Protein AF-A0A1W0A5G0-F1 (afdb_monomer_lite)

Foldseek 3Di:
DDDDDDPPPPPPPDDDQKDWDDDPPDDDPDDPDDDDDDTDIDRRDWDWDADPVRDTDTDDDDDDDDDDDDDDDDDDDDDDDDDDDDDDDDDDDDDDDDDDDDDDDDDDDDDDDDDDDDDDDDDDDDDDDDDDDDDDDDDDDDDPDDDDDDDDDDDCPDQQADPQCNVLVFDSLLSVLVVVVPDHQFPQLSQQSCCVAVVVAAEEGAAAPQSPVLCSQLRSVVRVCLVDPDPDQAQQAEAEDADQLLLVVSLVVNCSSVVPCVSFPEAEFDPLPDLVVRLVSCVVRGNYYRYYLVRVLVCVVVVSDPRCVCLLQRHQEYEYAQLVQCVDPPHRPSLLVVLCVNCVPPDDDDDDDDDDDDDDDDDDDDDDDDDDDDDDDPVVVVVVVVVVVPDDDDDDDDGHDHHYYHYHNAPPQPPPPDPDDDDDDDDPDDGSVNVVCVSNVGDDDGHYHHPQDDPPPDDPPRDDDDDDDDADAGDAFPQEAEAEEEDALLCLLLVVVLCCQQAQFLEEEEDADLVVLVQSQQLVVLLVAQEAEWEDPDNPVNLVVSLVSSLPDGRYYYYYYLVRPPSDDHPARAEYEHSAQDQDLSSVRRRSSSHCHPNDHHYYYYHDYQVRVVSQCRNCVSNVNNVGGHYDDDDCVLSVLSSLLSVLSSLLSVLVVVVVVLVVVLVVVVVVCVVVVHDDDVVVSVVSVPPPPSVVVSVVSSVVSVVSSVDRSDPPPPNDHPVVVVVVVVVVCPDPPPPDDDPVVVVVVVVVVVVVVPPPDDDDDDDDPDPVVVVVVPPPPPDDDDDDDDDPPPVVVVVVVVVVVVVVVVVVVVVPPDDPDPPVVVVLVVQVVVLVVQPDQCLVQWDKDWDFDALDPPDDDDDTFIKIKIKHQPLADAQFEEEEQEADLEDLSLVVSFQAVCVSCCNVRNYIYMRTHFTPYVDDPPDLPSLVSLALVNRLVVVQVVLVVCCVVRVHQEYEYEYFAVSLLSSLLNCLPPVNSYVAYERELYLLQLFPPSPADQALLQLLLQVLCPCVVPAAHQQLVLLLLLVVLLLVLQADPNSQVVLCVLLQADPPADGHNVCSVLVQVLLVVLSSLLLLVQAQAWDCSSVSNLAIQGHRLSRVLRVLRNDHPSVPNSSSSNSSSSSSCSPVCRNVPDNGDYRDDPPSPSVLLNCQEAVVRRHFDCCPSGSGDGDHGDLVVSQVVSCVPSVDGHPRCRSCVSCVRLVSLLVGFQYEYEYESSASSRSSTQQADSTPGSGHHYDYPDHGPRVSGRCPPPPPD

InterPro domains:
  IPR000629 ATP-dependent RNA helicase DEAD-box, conserved site [PS00039] (319-327)
  IPR001650 Helicase, C-terminal domain-like [PF00271] (495-598)
  IPR001650 Helicase, C-terminal domain-like [PS51194] (492-640)
  IPR001650 Helicase, C-terminal domain-like [SM00490] (518-599)
  IPR008758 Peptidase S28 [PF05577] (853-1252)
  IPR011545 DEAD/DEAH-box helicase domain [PF00270] (186-415)
  IPR014001 Helicase superfamily 1/2, ATP-binding domain [PS51192] (194-429)
  IPR014001 Helicase superfamily 1/2, ATP-binding domain [SM00487] (181-439)
  IPR027417 P-loop containing nucleoside triphosphate hydrolase [G3DSA:3.40.50.300] (97-433)
  IPR027417 P-loop containing nucleoside triphosphate hydrolase [G3DSA:3.40.50.300] (482-710)
  IPR027417 P-loop containing nucleoside triphosphate hydrolase [SSF52540] (195-608)
  IPR029058 Alpha/Beta hydrolase fold [G3DSA:3.40.50.1820] (851-1253)
  IPR029058 Alpha/Beta hydrolase fold [SSF53474] (931-1180)
  IPR042269 Serine carboxypeptidase S28, SKS domain [G3DSA:1.20.120.980] (1000-1176)

Radius of gyration: 44.6 Å; chains: 1; bounding box: 113×115×124 Å

Secondary structure (DSSP, 8-state):
-----SSSSSSSSS-SSEEEPP-TT-------SS------EEE---EEEEPTTS-EEEE---------------------------------------------------------------------------------------------------SPPPHHHHTT---HHHHHHHHHHT-PPPHHHHHHHIIIIIS---EEEE--TTS-HHHHHHHHHHHHHHHS--SS----EEEE-SSHHHHHHHHHHHHHH---TTTS-EEEE-TTS-HHHHHHHHTT--SEEEE-HHHHHHHHHS---GGGTTHHHH--EEEEESHHHHTSTTS-HHHHHHHHHHHTTPPPPP---------------------------HHHHHHHHHHTTS------------EEEEEESS--STT-TT-SS-PPS------HHHHHHHHHT--SS-EEEE-SS-S----TT-----PPS--------TTEEEEEEE--HHHHHHHHHHHHHHS-S-EEEE-S-HHHHHHHHHHHHHTT--EEEE-TTS-HHHHHHHHHHHHH-TT-EEEE-HHHHTT---S---EEEESS--SSHHHHHHHHTTSS-TT--EEEEEEE-HHHHHHHHHHHHHTT-TT-SEEP---GGGHHHHHHHHHHHHHHHHHHHHHHHHHHHHHHHHHHHHHTT----HHHHHHHH--HHHHHHHHHHHHHHHHHTTS-SS-TT----HHHHHHHHHHT--SS--S---HHHHHHHHHHHHHTTS--S-----S-SSSHHHHTTSSSSS----S--S-THHHHHHHHHHHHHHHHHHHHHHTTS--S-HHHHHHHHHHHHHHTTS-S-GGGGSEEEEEEEES-SSS----EEEEEEEEE-TT--TTPPEEEEE--SS-HHHHHHH-HHHHHHHHHHTPEEEEEPPTTTTS---SGGGGGG--HHHHHHHHHHHHHHHHHHHT---EEEEEEHHHHHHHHHHHHH-TTT-SEEEEET--TT-STTS---SSHHHHHHHHHTSGGGT--TTHHHHHHHHHHHHHHHHTSHHHHHHHHHHTTB-TT----SSSHHHHHHHHHHHHHHHHHT--SS-BSGGGTTSS-BPSSHHHHHHHTTSS--TT-HHHHHHHHHHHHHHHHTTTS--SSB-S-----HHHHHHHHHT------B-SSSSSS--B---HHHHHHHHHHHTSPPP-TTHHHHHS-HHHHHHH--SEEEEEESS-TTGGGS--S-SBTTEEEEEETT--TTGGGS---S----

pLDDT: mean 70.52, std 25.35, range [18.47, 98.31]

Organism: NCBI:txid74557

Sequence (1261 aa):
MAKKGKQQEREAKAKGSWQKVDLAEYELEGFDDGGAAFELEELTEYTIEQDEFGGKVLKAVDGAPTVTKKKKQRKRKASIEEEDVVEEIAEPIVHENVVSEVKEEGKKSKKKRSRKKKNAQTEAITNENDNAEVDEAVDDDNAEENNQEDEQVEEEISSEPFPEWAKYKLHPKINLALRRVGSAPTEIQAKTLHPAVIEHRDVVGAAPTGSGKTLAFGLPVLHHLLSHPEQEKKCRALILTPTRELAMQITDHLTKIVPNRREIGIVTLVGGMAVQKQIRQLSYSPEIVVATPGRLWEVMEAGETTHFAELNADLQFLIVDEADRMLQPGSFPQLQKIFEYINKNTPKPVKGKVILEESDDEEEDLPMEAAETSVVMLDDILQQHEEAKNAPEESKKPRYVRQTFLFSATMTLKNAGRYQTKRMKNPTALTVLESIMRRVGLRGKPAVVDLSVPADIVDDDDKPKKQKAGASEVTLPAGLELAQVETLDEHRNNCLYYFLTQYPGRTIVFLNAIAGVRRVAGILSLLKLPVFALHAEMQQKQRLKKLEGFRANPKGILIATDVAARGLDIPSVQYVVHYHIPRSAETFVHRSGRTARAASEGLSISLVAPIDAKYHAQICNVLRRPSGFSSFPIDHKFLPLVKERVKLAEQIFAEENQESKQKSEASWFSQMAQAADLPLDDDLMEQMNKNSSSQAIAKVLKAELNALLKEPLRPIGSKRKFWNMHEELNQLSNDGEYRARDATADLMKKIISIIWFNEEATLDSSITIPLIFILHLMEDELTPILTPTTEARQVRRSFAALLIVLLLLLVLVFAFTLPNDPAAALLAETQQHFADAFHGDLRHRCVLQSIDQLLNHFGNVNGTIEQQYYVCSEFYQVGGPLFLYLGHGHDVGIDLNTTGILWENAQEFKALLVFAQHRFVNQVVPGNEQLEYLSSEQALADYAMLLQQLKEEWKSDIAIAFGAAYGGMLATWLRIKYPHLVIGAIASSAPVLGFYGQSPDVEANARTITYDASPVAGAHPNCIPNIRATWSKIIQAAKSNAGRQRLIQAFHLCPNSFLDEQNAMDLMQWIQHAYSSMAMGNYPFSSSCMLHGDGQLPAYPVRAACDYLAADHTSSETKLLNAVRESVAIYYNASKREKCFTLGTQKNALWDYLTCTELYLPKQQNGVDDMFYNAHFNMTADSERCKKKWKVELRPLWASTVYGGRDELKASSNIVFTNGDYDPWAGNGVLSDISDSVVGIFINNAAHQYDFLFNVGKSSG

Structure (mmCIF, N/CA/C/O backbone):
data_AF-A0A1W0A5G0-F1
#
_entry.id   AF-A0A1W0A5G0-F1
#
loop_
_atom_site.group_PDB
_atom_site.id
_atom_site.type_symbol
_atom_site.label_atom_id
_atom_site.label_alt_id
_atom_site.label_comp_id
_atom_site.label_asym_id
_atom_site.label_entity_id
_atom_site.label_seq_id
_atom_site.pdbx_PDB_ins_code
_atom_site.Cartn_x
_atom_site.Cartn_y
_atom_site.Cartn_z
_atom_site.occupancy
_atom_site.B_iso_or_equiv
_atom_site.auth_seq_id
_atom_site.auth_comp_id
_atom_site.auth_asym_id
_atom_site.auth_atom_id
_atom_site.pdbx_PDB_model_num
ATOM 1 N N . MET A 1 1 ? 45.641 -6.688 65.707 1.00 48.78 1 MET A N 1
ATOM 2 C CA . MET A 1 1 ? 45.830 -8.134 65.435 1.00 48.78 1 MET A CA 1
ATOM 3 C C . MET A 1 1 ? 44.768 -8.940 66.173 1.00 48.78 1 MET A C 1
ATOM 5 O O . MET A 1 1 ? 44.805 -8.946 67.394 1.00 48.78 1 MET A O 1
ATOM 9 N N . ALA A 1 2 ? 43.860 -9.629 65.473 1.00 30.56 2 ALA A N 1
ATOM 10 C CA . ALA A 1 2 ? 43.035 -10.701 66.049 1.00 30.56 2 ALA A CA 1
ATOM 11 C C . ALA A 1 2 ? 42.423 -11.575 64.933 1.00 30.56 2 ALA A C 1
ATOM 13 O O . ALA A 1 2 ? 41.443 -11.172 64.325 1.00 30.56 2 ALA A O 1
ATOM 14 N N . LYS A 1 3 ? 43.026 -12.749 64.672 1.00 27.12 3 LYS A N 1
ATOM 15 C CA . LYS A 1 3 ? 42.431 -13.961 64.050 1.00 27.12 3 LYS A CA 1
ATOM 16 C C . LYS A 1 3 ? 41.427 -13.718 62.893 1.00 27.12 3 LYS A C 1
ATOM 18 O O . LYS A 1 3 ? 40.253 -13.468 63.127 1.00 27.12 3 LYS A O 1
ATOM 23 N N . LYS A 1 4 ? 41.799 -13.881 61.612 1.00 36.44 4 LYS A N 1
ATOM 24 C CA . LYS A 1 4 ? 42.094 -15.197 60.983 1.00 36.44 4 LYS A CA 1
ATOM 25 C C . LYS A 1 4 ? 41.332 -16.341 61.676 1.00 36.44 4 LYS A C 1
ATOM 27 O O . LYS A 1 4 ? 41.833 -16.876 62.661 1.00 36.44 4 LYS A O 1
ATOM 32 N N . GLY A 1 5 ? 40.141 -16.695 61.178 1.00 32.78 5 GLY A N 1
ATOM 33 C CA . GLY A 1 5 ? 39.377 -17.829 61.727 1.00 32.78 5 GLY A CA 1
ATOM 34 C C . GLY A 1 5 ? 37.876 -17.941 61.416 1.00 32.78 5 GLY A C 1
ATOM 35 O O . GLY A 1 5 ? 37.192 -18.597 62.189 1.00 32.78 5 GLY A O 1
ATOM 36 N N . LYS A 1 6 ? 37.333 -17.305 60.361 1.00 29.75 6 LYS A N 1
ATOM 37 C CA . LYS A 1 6 ? 35.896 -17.430 60.000 1.00 29.75 6 LYS A CA 1
ATOM 38 C C . LYS A 1 6 ? 35.558 -17.589 58.510 1.00 29.75 6 LYS A C 1
ATOM 40 O O . LYS A 1 6 ? 34.387 -17.709 58.176 1.00 29.75 6 LYS A O 1
ATOM 45 N N . GLN A 1 7 ? 36.552 -17.616 57.620 1.00 31.22 7 GLN A N 1
ATOM 46 C CA . GLN A 1 7 ? 36.317 -17.685 56.168 1.00 31.22 7 GLN A CA 1
ATOM 47 C C . GLN A 1 7 ? 36.440 -19.107 55.584 1.00 31.22 7 GLN A C 1
ATOM 49 O O . GLN A 1 7 ? 36.042 -19.320 54.453 1.00 31.22 7 GLN A O 1
ATOM 54 N N . GLN A 1 8 ? 36.898 -20.092 56.369 1.00 29.39 8 GLN A N 1
ATOM 55 C CA . GLN A 1 8 ? 37.003 -21.509 55.963 1.00 29.39 8 GLN A CA 1
ATOM 56 C C . GLN A 1 8 ? 35.819 -22.384 56.432 1.00 29.39 8 GLN A C 1
ATOM 58 O O . GLN A 1 8 ? 35.865 -23.601 56.307 1.00 29.39 8 GLN A O 1
ATOM 63 N N . GLU A 1 9 ? 34.758 -21.794 56.998 1.00 28.91 9 GLU A N 1
ATOM 64 C CA . GLU A 1 9 ? 33.639 -22.537 57.619 1.00 28.91 9 GLU A CA 1
ATOM 65 C C . GLU A 1 9 ? 32.326 -22.457 56.806 1.00 28.91 9 GLU A C 1
ATOM 67 O O . GLU A 1 9 ? 31.257 -22.812 57.299 1.00 28.91 9 GLU A O 1
ATOM 72 N N . ARG A 1 10 ? 32.386 -21.980 55.551 1.00 30.28 10 ARG A N 1
ATOM 73 C CA . ARG A 1 10 ? 31.222 -21.887 54.640 1.00 30.28 10 ARG A CA 1
ATOM 74 C C . ARG A 1 10 ? 31.342 -22.664 53.326 1.00 30.28 10 ARG A C 1
ATOM 76 O O . ARG A 1 10 ? 30.314 -22.949 52.728 1.00 30.28 10 ARG A O 1
ATOM 83 N N . GLU A 1 11 ? 32.540 -23.076 52.919 1.00 30.08 11 GLU A N 1
ATOM 84 C CA . GLU A 1 11 ? 32.776 -23.808 51.657 1.00 30.08 11 GLU A CA 1
ATOM 85 C C . GLU A 1 11 ? 32.564 -25.335 51.782 1.00 30.08 11 GLU A C 1
ATOM 87 O O . GLU A 1 11 ? 32.697 -26.072 50.812 1.00 30.08 11 GLU A O 1
ATOM 92 N N . ALA A 1 12 ? 32.227 -25.831 52.980 1.00 32.22 12 ALA A N 1
ATOM 93 C CA . ALA A 1 12 ? 32.286 -27.254 53.331 1.00 32.22 12 ALA A CA 1
ATOM 94 C C . ALA A 1 12 ? 30.922 -27.979 53.436 1.00 32.22 12 ALA A C 1
ATOM 96 O O . ALA A 1 12 ? 30.862 -29.065 54.011 1.00 32.22 12 ALA A O 1
ATOM 97 N N . LYS A 1 13 ? 29.817 -27.400 52.933 1.00 36.03 13 LYS A N 1
ATOM 98 C CA . LYS A 1 13 ? 28.474 -28.025 52.971 1.00 36.03 13 LYS A CA 1
ATOM 99 C C . LYS A 1 13 ? 27.597 -27.715 51.750 1.00 36.03 13 LYS A C 1
ATOM 101 O O . LYS A 1 13 ? 26.678 -26.912 51.865 1.00 36.03 13 LYS A O 1
ATOM 106 N N . ALA A 1 14 ? 27.893 -28.374 50.624 1.00 40.00 14 ALA A N 1
ATOM 107 C CA . ALA A 1 14 ? 26.938 -28.801 49.576 1.00 40.00 14 ALA A CA 1
ATOM 108 C C . ALA A 1 14 ? 27.667 -29.440 48.363 1.00 40.00 14 ALA A C 1
ATOM 110 O O . ALA A 1 14 ? 27.420 -29.071 47.219 1.00 40.00 14 ALA A O 1
ATOM 111 N N . LYS A 1 15 ? 28.593 -30.387 48.586 1.00 44.69 15 LYS A N 1
ATOM 112 C CA . LYS A 1 15 ? 29.149 -31.232 47.509 1.00 44.69 15 LYS A CA 1
ATOM 113 C C . LYS A 1 15 ? 28.926 -32.702 47.847 1.00 44.69 15 LYS A C 1
ATOM 115 O O . LYS A 1 15 ? 29.676 -33.282 48.625 1.00 44.69 15 LYS A O 1
ATOM 120 N N . GLY A 1 16 ? 27.869 -33.265 47.269 1.00 48.22 16 GLY A N 1
ATOM 121 C CA . GLY A 1 16 ? 27.468 -34.662 47.407 1.00 48.22 16 GLY A CA 1
ATOM 122 C C . GLY A 1 16 ? 26.292 -34.984 46.481 1.00 48.22 16 GLY A C 1
ATOM 123 O O . GLY A 1 16 ? 25.488 -34.105 46.170 1.00 48.22 16 GLY A O 1
ATOM 124 N N . SER A 1 17 ? 26.195 -36.242 46.053 1.00 50.00 17 SER A N 1
ATOM 125 C CA . SER A 1 17 ? 25.123 -36.833 45.225 1.00 50.00 17 SER A CA 1
ATOM 126 C C . SER A 1 17 ? 24.882 -36.315 43.793 1.00 50.00 17 SER A C 1
ATOM 128 O O . SER A 1 17 ? 24.110 -36.963 43.101 1.00 50.00 17 SER A O 1
ATOM 130 N N . TRP A 1 18 ? 25.534 -35.251 43.302 1.00 50.22 18 TRP A N 1
ATOM 131 C CA . TRP A 1 18 ? 25.462 -34.837 41.882 1.00 50.22 18 TRP A CA 1
ATOM 132 C C . TRP A 1 18 ? 26.768 -35.140 41.125 1.00 50.22 18 TRP A C 1
ATOM 134 O O . TRP A 1 18 ? 27.856 -34.931 41.669 1.00 50.22 18 TRP A O 1
ATOM 144 N N . GLN A 1 19 ? 26.668 -35.608 39.875 1.00 55.88 19 GLN A N 1
ATOM 145 C CA . GLN A 1 19 ? 27.796 -35.819 38.953 1.00 55.88 19 GLN A CA 1
ATOM 146 C C . GLN A 1 19 ? 27.482 -35.295 37.547 1.00 55.88 19 GLN A C 1
ATOM 148 O O . GLN A 1 19 ? 26.344 -35.388 37.098 1.00 55.88 19 GLN A O 1
ATOM 153 N N . LYS A 1 20 ? 28.500 -34.800 36.832 1.00 54.97 20 LYS A N 1
ATOM 154 C CA . LYS A 1 20 ? 28.374 -34.385 35.426 1.00 54.97 20 LYS A CA 1
ATOM 155 C C . LYS A 1 20 ? 28.169 -35.574 34.492 1.00 54.97 20 LYS A C 1
ATOM 157 O O . LYS A 1 20 ? 28.828 -36.601 34.645 1.00 54.97 20 LYS A O 1
ATOM 162 N N . VAL A 1 21 ? 27.279 -35.388 33.521 1.00 58.75 21 VAL A N 1
ATOM 163 C CA . VAL A 1 21 ? 27.021 -36.315 32.416 1.00 58.75 21 VAL A CA 1
ATOM 164 C C . VAL A 1 21 ? 27.973 -35.976 31.271 1.00 58.75 21 VAL A C 1
ATOM 166 O O . VAL A 1 21 ? 28.032 -34.823 30.846 1.00 58.75 21 VAL A O 1
ATOM 169 N N . ASP A 1 22 ? 28.718 -36.966 30.782 1.00 47.78 22 ASP A N 1
ATOM 170 C CA . ASP A 1 22 ? 29.539 -36.819 29.577 1.00 47.78 22 ASP A CA 1
ATOM 171 C C . ASP A 1 22 ? 28.656 -36.982 28.326 1.00 47.78 22 ASP A C 1
ATOM 173 O O . ASP A 1 22 ? 27.768 -37.835 28.290 1.00 47.78 22 ASP A O 1
ATOM 177 N N . LEU A 1 23 ? 28.860 -36.131 27.321 1.00 56.25 23 LEU A N 1
ATOM 178 C CA . LEU A 1 23 ? 27.970 -35.979 26.161 1.00 56.25 23 LEU A CA 1
ATOM 179 C C . LEU A 1 23 ? 28.588 -36.474 24.844 1.00 56.25 23 LEU A C 1
ATOM 181 O O . LEU A 1 23 ? 27.988 -36.308 23.785 1.00 56.25 23 LEU A O 1
ATOM 185 N N . ALA A 1 24 ? 29.757 -37.116 24.901 1.00 44.94 24 ALA A N 1
ATOM 186 C CA . ALA A 1 24 ? 30.523 -37.546 23.728 1.00 44.94 24 ALA A CA 1
ATOM 187 C C . ALA A 1 24 ? 29.862 -38.630 22.837 1.00 44.94 24 ALA A C 1
ATOM 189 O O . ALA A 1 24 ? 30.389 -38.911 21.764 1.00 44.94 24 ALA A O 1
ATOM 190 N N . GLU A 1 25 ? 28.739 -39.236 23.249 1.00 42.72 25 GLU A N 1
ATOM 191 C CA . GLU A 1 25 ? 28.091 -40.366 22.548 1.00 42.72 25 GLU A CA 1
ATOM 192 C C . GLU A 1 25 ? 26.657 -40.078 22.034 1.00 42.72 25 GLU A C 1
ATOM 194 O O . GLU A 1 25 ? 25.959 -41.003 21.621 1.00 42.72 25 GLU A O 1
ATOM 199 N N . TYR A 1 26 ? 26.197 -38.817 22.027 1.00 46.44 26 TYR A N 1
ATOM 200 C CA . TYR A 1 26 ? 24.855 -38.442 21.540 1.00 46.44 26 TYR A CA 1
ATOM 201 C C . TYR A 1 26 ? 24.899 -37.453 20.363 1.00 46.44 26 TYR A C 1
ATOM 203 O O . TYR A 1 26 ? 25.061 -36.249 20.556 1.00 46.44 26 TYR A O 1
ATOM 211 N N . GLU A 1 27 ? 24.672 -37.945 19.142 1.00 37.91 27 GLU A N 1
ATOM 212 C CA . GLU A 1 27 ? 24.465 -37.092 17.964 1.00 37.91 27 GLU A CA 1
ATOM 213 C C . GLU A 1 27 ? 23.063 -36.449 17.980 1.00 37.91 27 GLU A C 1
ATOM 215 O O . GLU A 1 27 ? 22.042 -37.126 18.124 1.00 37.91 27 GLU A O 1
ATOM 220 N N . LEU A 1 28 ? 23.015 -35.123 17.821 1.00 43.41 28 LEU A N 1
ATOM 221 C CA . LEU A 1 28 ? 21.794 -34.311 17.777 1.00 43.41 28 LEU A CA 1
ATOM 222 C C . LEU A 1 28 ? 21.797 -33.441 16.512 1.00 43.41 28 LEU A C 1
ATOM 224 O O . LEU A 1 28 ? 22.354 -32.345 16.501 1.00 43.41 28 LEU A O 1
ATOM 228 N N . GLU A 1 29 ? 21.161 -33.920 15.442 1.00 32.22 29 GLU A N 1
ATOM 229 C CA . GLU A 1 29 ? 20.999 -33.143 14.207 1.00 32.22 29 GLU A CA 1
ATOM 230 C C . GLU A 1 29 ? 20.096 -31.910 14.420 1.00 32.22 29 GLU A C 1
ATOM 232 O O . GLU A 1 29 ? 19.000 -32.022 14.977 1.00 32.22 29 GLU A O 1
ATOM 237 N N . GLY A 1 30 ? 20.509 -30.744 13.899 1.00 40.81 30 GLY A N 1
ATOM 238 C CA . GLY A 1 30 ? 19.598 -29.609 13.670 1.00 40.81 30 GLY A CA 1
ATOM 239 C C . GLY A 1 30 ? 20.001 -28.220 14.183 1.00 40.81 30 GLY A C 1
ATOM 240 O O . GLY A 1 30 ? 19.138 -27.344 14.185 1.00 40.81 30 GLY A O 1
ATOM 241 N N . PHE A 1 31 ? 21.252 -27.983 14.603 1.00 33.28 31 PHE A N 1
ATOM 242 C CA . PHE A 1 31 ? 21.710 -26.664 15.080 1.00 33.28 31 PHE A CA 1
ATOM 243 C C . PHE A 1 31 ? 23.083 -26.248 14.519 1.00 33.28 31 PHE A C 1
ATOM 245 O O . PHE A 1 31 ? 24.101 -26.451 15.172 1.00 33.28 31 PHE A O 1
ATOM 252 N N . ASP A 1 32 ? 23.084 -25.568 13.370 1.00 39.22 32 ASP A N 1
ATOM 253 C CA . ASP A 1 32 ? 24.220 -24.771 12.881 1.00 39.22 32 ASP A CA 1
ATOM 254 C C . ASP A 1 32 ? 23.849 -23.278 12.879 1.00 39.22 32 ASP A C 1
ATOM 256 O O . ASP A 1 32 ? 23.227 -22.787 11.941 1.00 39.22 32 ASP A O 1
ATOM 260 N N . ASP A 1 33 ? 24.153 -22.604 13.995 1.00 33.94 33 ASP A N 1
ATOM 261 C CA . ASP A 1 33 ? 24.727 -21.244 14.093 1.00 33.94 33 ASP A CA 1
ATOM 262 C C . ASP A 1 33 ? 24.526 -20.668 15.513 1.00 33.94 33 ASP A C 1
ATOM 264 O O . ASP A 1 33 ? 23.416 -20.639 16.045 1.00 33.94 33 ASP A O 1
ATOM 268 N N . GLY A 1 34 ? 25.590 -20.120 16.119 1.00 35.31 34 GLY A N 1
ATOM 269 C CA . GLY A 1 34 ? 25.436 -19.106 17.181 1.00 35.31 34 GLY A CA 1
ATOM 270 C C . GLY A 1 34 ? 25.612 -19.501 18.659 1.00 35.31 34 GLY A C 1
ATOM 271 O O . GLY A 1 34 ? 25.212 -18.721 19.514 1.00 35.31 34 GLY A O 1
ATOM 272 N N . GLY A 1 35 ? 26.241 -20.638 18.978 1.00 43.09 35 GLY A N 1
ATOM 273 C CA . GLY A 1 35 ? 27.000 -20.856 20.229 1.00 43.09 35 GLY A CA 1
ATOM 274 C C . GLY A 1 35 ? 26.313 -20.641 21.596 1.00 43.09 35 GLY A C 1
ATOM 275 O O . GLY A 1 35 ? 26.353 -19.553 22.166 1.00 43.09 35 GLY A O 1
ATOM 276 N N . ALA A 1 36 ? 25.867 -21.736 22.221 1.00 33.25 36 ALA A N 1
ATOM 277 C CA . ALA A 1 36 ? 25.633 -21.818 23.666 1.00 33.25 36 ALA A CA 1
ATOM 278 C C . ALA A 1 36 ? 26.149 -23.164 24.206 1.00 33.25 36 ALA A C 1
ATOM 280 O O . ALA A 1 36 ? 25.772 -24.216 23.695 1.00 33.25 36 ALA A O 1
ATOM 281 N N . ALA A 1 37 ? 27.008 -23.136 25.228 1.00 39.03 37 ALA A N 1
ATOM 282 C CA . ALA A 1 37 ? 27.496 -24.342 25.896 1.00 39.03 37 ALA A CA 1
ATOM 283 C C . ALA A 1 37 ? 26.587 -24.697 27.081 1.00 39.03 37 ALA A C 1
ATOM 285 O O . ALA A 1 37 ? 26.282 -23.835 27.907 1.00 39.03 37 ALA A O 1
ATOM 286 N N . PHE A 1 38 ? 26.182 -25.963 27.177 1.00 41.66 38 PHE A N 1
ATOM 287 C CA . PHE A 1 38 ? 25.372 -26.489 28.275 1.00 41.66 38 PHE A CA 1
ATOM 288 C C . PHE A 1 38 ? 26.120 -27.622 28.978 1.00 41.66 38 PHE A C 1
ATOM 290 O O . PHE A 1 38 ? 26.666 -28.504 28.322 1.00 41.66 38 PHE A O 1
ATOM 297 N N . GLU A 1 39 ? 26.097 -27.621 30.309 1.00 41.34 39 GLU A N 1
ATOM 298 C CA . GLU A 1 39 ? 26.540 -28.748 31.132 1.00 41.34 39 GLU A CA 1
ATOM 299 C C . GLU A 1 39 ? 25.319 -29.400 31.796 1.00 41.34 39 GLU A C 1
ATOM 301 O O . GLU A 1 39 ? 24.374 -28.710 32.184 1.00 41.34 39 GLU A O 1
ATOM 306 N N . LEU A 1 40 ? 25.335 -30.728 31.933 1.00 45.34 40 LEU A N 1
ATOM 307 C CA . LEU A 1 40 ? 24.277 -31.504 32.584 1.00 45.34 40 LEU A CA 1
ATOM 308 C C . LEU A 1 40 ? 24.839 -32.257 33.792 1.00 45.34 40 LEU A C 1
ATOM 310 O O . LEU A 1 40 ? 25.920 -32.840 33.716 1.00 45.34 40 LEU A O 1
ATOM 314 N N . GLU A 1 41 ? 24.087 -32.267 34.894 1.00 55.66 41 GLU A N 1
ATOM 315 C CA . GLU A 1 41 ? 24.409 -33.016 36.113 1.00 55.66 41 GLU A CA 1
ATOM 316 C C . GLU A 1 41 ? 23.232 -33.914 36.530 1.00 55.66 41 GLU A C 1
ATOM 318 O O . GLU A 1 41 ? 22.075 -33.490 36.521 1.00 55.66 41 GLU A O 1
ATOM 323 N N . GLU A 1 42 ? 23.534 -35.156 36.911 1.00 52.12 42 GLU A N 1
ATOM 324 C CA . GLU A 1 42 ? 22.582 -36.172 37.369 1.00 52.12 42 GLU A CA 1
ATOM 325 C C . GLU A 1 42 ? 22.766 -36.471 38.869 1.00 52.12 42 GLU A C 1
ATOM 327 O O . GLU A 1 42 ? 23.882 -36.440 39.395 1.00 52.12 42 GLU A O 1
ATOM 332 N N . LEU A 1 43 ? 21.657 -36.753 39.566 1.00 57.50 43 LEU A N 1
ATOM 333 C CA . LEU A 1 43 ? 21.626 -37.063 40.998 1.00 57.50 43 LEU A CA 1
ATOM 334 C C . LEU A 1 43 ? 21.759 -38.580 41.226 1.00 57.50 43 LEU A C 1
ATOM 336 O O . LEU A 1 43 ? 20.770 -39.309 41.136 1.00 57.50 43 LEU A O 1
ATOM 340 N N . THR A 1 44 ? 22.960 -39.056 41.554 1.00 57.50 44 THR A N 1
ATOM 341 C CA . THR A 1 44 ? 23.289 -40.493 41.600 1.00 57.50 44 THR A CA 1
ATOM 342 C C . THR A 1 44 ? 22.899 -41.204 42.901 1.00 57.50 44 THR A C 1
ATOM 344 O O . THR A 1 44 ? 22.657 -42.409 42.880 1.00 57.50 44 THR A O 1
ATOM 347 N N . GLU A 1 45 ? 22.769 -40.488 44.025 1.00 46.03 45 GLU A N 1
ATOM 348 C CA . GLU A 1 45 ? 22.327 -41.061 45.309 1.00 46.03 45 GLU A CA 1
ATOM 349 C C . GLU A 1 45 ? 21.174 -40.266 45.938 1.00 46.03 45 GLU A C 1
ATOM 351 O O . GLU A 1 45 ? 21.318 -39.103 46.320 1.00 46.03 45 GLU A O 1
ATOM 356 N N . TYR A 1 46 ? 20.021 -40.919 46.110 1.00 56.44 46 TYR A N 1
ATOM 357 C CA . TYR A 1 46 ? 18.853 -40.347 46.777 1.00 56.44 46 TYR A CA 1
ATOM 358 C C . TYR A 1 46 ? 18.038 -41.409 47.525 1.00 56.44 46 TYR A C 1
ATOM 360 O O . TYR A 1 46 ? 18.017 -42.586 47.170 1.00 56.44 46 TYR A O 1
ATOM 368 N N . THR A 1 47 ? 17.292 -40.975 48.540 1.00 47.62 47 THR A N 1
ATOM 369 C CA . THR A 1 47 ? 16.241 -41.779 49.186 1.00 47.62 47 THR A CA 1
ATOM 370 C C . THR A 1 47 ? 14.856 -41.224 48.853 1.00 47.62 47 THR A C 1
ATOM 372 O O . THR A 1 47 ? 14.718 -40.051 48.500 1.00 47.62 47 THR A O 1
ATOM 375 N N . ILE A 1 48 ? 13.828 -42.079 48.918 1.00 50.38 48 ILE A N 1
ATOM 376 C CA . ILE A 1 48 ? 12.438 -41.719 48.605 1.00 50.38 48 ILE A CA 1
ATOM 377 C C . ILE A 1 48 ? 11.596 -41.773 49.882 1.00 50.38 48 ILE A C 1
ATOM 379 O O . ILE A 1 48 ? 11.304 -42.859 50.381 1.00 50.38 48 ILE A O 1
ATOM 383 N N . GLU A 1 49 ? 11.155 -40.618 50.374 1.00 52.28 49 GLU A N 1
ATOM 384 C CA . GLU A 1 49 ? 10.189 -40.516 51.477 1.00 52.28 49 GLU A CA 1
ATOM 385 C C . GLU A 1 49 ? 8.777 -40.225 50.925 1.00 52.28 49 GLU A C 1
ATOM 387 O O . GLU A 1 49 ? 8.627 -39.716 49.810 1.00 52.28 49 GLU A O 1
ATOM 392 N N . GLN A 1 50 ? 7.725 -40.558 51.683 1.00 42.91 50 GLN A N 1
ATOM 393 C CA . GLN A 1 50 ? 6.352 -40.127 51.381 1.00 42.91 50 GLN A CA 1
ATOM 394 C C . GLN A 1 50 ? 5.971 -38.911 52.229 1.00 42.91 50 GLN A C 1
ATOM 396 O O . GLN A 1 50 ? 6.194 -38.900 53.438 1.00 42.91 50 GLN A O 1
ATOM 401 N N . ASP A 1 51 ? 5.371 -37.906 51.591 1.00 49.75 51 ASP A N 1
ATOM 402 C CA . ASP A 1 51 ? 4.808 -36.740 52.265 1.00 49.75 51 ASP A CA 1
ATOM 403 C C . ASP A 1 51 ? 3.463 -37.047 52.954 1.00 49.75 51 ASP A C 1
ATOM 405 O O . ASP A 1 51 ? 2.862 -38.112 52.786 1.00 49.75 51 ASP A O 1
ATOM 409 N N . GLU A 1 52 ? 2.961 -36.078 53.725 1.00 37.66 52 GLU A N 1
ATOM 410 C CA . GLU A 1 52 ? 1.706 -36.177 54.491 1.00 37.66 52 GLU A CA 1
ATOM 411 C C . GLU A 1 52 ? 0.437 -36.356 53.621 1.00 37.66 52 GLU A C 1
ATOM 413 O O . GLU A 1 52 ? -0.658 -36.544 54.155 1.00 37.66 52 GLU A O 1
ATOM 418 N N . PHE A 1 53 ? 0.563 -36.312 52.290 1.00 38.19 53 PHE A N 1
ATOM 419 C CA . PHE A 1 53 ? -0.507 -36.539 51.315 1.00 38.19 53 PHE A CA 1
ATOM 420 C C . PHE A 1 53 ? -0.266 -37.786 50.443 1.00 38.19 53 PHE A C 1
ATOM 422 O O . PHE A 1 53 ? -1.047 -38.055 49.528 1.00 38.19 53 PHE A O 1
ATOM 429 N N . GLY A 1 54 ? 0.772 -38.575 50.743 1.00 46.81 54 GLY A N 1
ATOM 430 C CA . GLY A 1 54 ? 1.131 -39.807 50.040 1.00 46.81 54 GLY A CA 1
ATOM 431 C C . GLY A 1 54 ? 1.972 -39.603 48.774 1.00 46.81 54 GLY A C 1
ATOM 432 O O . GLY A 1 54 ? 2.236 -40.579 48.065 1.00 46.81 54 GLY A O 1
ATOM 433 N N . GLY A 1 55 ? 2.412 -38.378 48.479 1.00 38.97 55 GLY A N 1
ATOM 434 C CA . GLY A 1 55 ? 3.330 -38.080 47.382 1.00 38.97 55 GLY A CA 1
ATOM 435 C C . GLY A 1 55 ? 4.748 -38.553 47.701 1.00 38.97 55 GLY A C 1
ATOM 436 O O . GLY A 1 55 ? 5.248 -38.315 48.794 1.00 38.97 55 GLY A O 1
ATOM 437 N N . LYS A 1 56 ? 5.409 -39.235 46.760 1.00 48.00 56 LYS A N 1
ATOM 438 C CA . LYS A 1 56 ? 6.815 -39.651 46.905 1.00 48.00 56 LYS A CA 1
ATOM 439 C C . LYS A 1 56 ? 7.753 -38.508 46.509 1.00 48.00 56 LYS A C 1
ATOM 441 O O . LYS A 1 56 ? 7.598 -37.954 45.423 1.00 48.00 56 LYS A O 1
ATOM 446 N N . VAL A 1 57 ? 8.715 -38.183 47.371 1.00 50.53 57 VAL A N 1
ATOM 447 C CA . VAL A 1 57 ? 9.676 -37.078 47.207 1.00 50.53 57 VAL A CA 1
ATOM 448 C C . VAL A 1 57 ? 11.102 -37.610 47.375 1.00 50.53 57 VAL A C 1
ATOM 450 O O . VAL A 1 57 ? 11.352 -38.446 48.242 1.00 50.53 57 VAL A O 1
ATOM 453 N N . LEU A 1 58 ? 12.025 -37.141 46.530 1.00 48.19 58 LEU A N 1
ATOM 454 C CA . LEU A 1 58 ? 13.437 -37.544 46.536 1.00 48.19 58 LEU A CA 1
ATOM 455 C C . LEU A 1 58 ? 14.265 -36.634 47.454 1.00 48.19 58 LEU A C 1
ATOM 457 O O . LEU A 1 58 ? 13.981 -35.439 47.559 1.00 48.19 58 LEU A O 1
ATOM 461 N N . LYS A 1 59 ? 15.297 -37.185 48.101 1.00 54.47 59 LYS A N 1
ATOM 462 C CA . LYS A 1 59 ? 16.124 -36.465 49.080 1.00 54.47 59 LYS A CA 1
ATOM 463 C C . LYS A 1 59 ? 17.569 -36.974 49.092 1.00 54.47 59 LYS A C 1
ATOM 465 O O . LYS A 1 59 ? 17.789 -38.184 49.177 1.00 54.47 59 LYS A O 1
ATOM 470 N N . ALA A 1 60 ? 18.531 -36.053 49.046 1.00 49.59 60 ALA A N 1
ATOM 471 C CA . ALA A 1 60 ? 19.960 -36.342 49.200 1.00 49.59 60 ALA A CA 1
ATOM 472 C C . ALA A 1 60 ? 20.324 -36.668 50.665 1.00 49.59 60 ALA A C 1
ATOM 474 O O . ALA A 1 60 ? 19.607 -36.278 51.593 1.00 49.59 60 ALA A O 1
ATOM 475 N N . VAL A 1 61 ? 21.433 -37.384 50.877 1.00 48.44 61 VAL A N 1
ATOM 476 C CA . VAL A 1 61 ? 21.819 -37.948 52.185 1.00 48.44 61 VAL A CA 1
ATOM 477 C C . VAL A 1 61 ? 22.999 -37.185 52.809 1.00 48.44 61 VAL A C 1
ATOM 479 O O . VAL A 1 61 ? 24.161 -37.498 52.570 1.00 48.44 61 VAL A O 1
ATOM 482 N N . ASP A 1 62 ? 22.702 -36.198 53.660 1.00 41.28 62 ASP A N 1
ATOM 483 C CA . ASP A 1 62 ? 23.706 -35.441 54.430 1.00 41.28 62 ASP A CA 1
ATOM 484 C C . ASP A 1 62 ? 24.063 -36.122 55.771 1.00 41.28 62 ASP A C 1
ATOM 486 O O . ASP A 1 62 ? 23.225 -36.245 56.669 1.00 41.28 62 ASP A O 1
ATOM 490 N N . GLY A 1 63 ? 25.334 -36.499 55.961 1.00 33.88 63 GLY A N 1
ATOM 491 C CA . GLY A 1 63 ? 25.842 -37.081 57.214 1.00 33.88 63 GLY A CA 1
ATOM 492 C C . GLY A 1 63 ? 26.416 -36.052 58.206 1.00 33.88 63 GLY A C 1
ATOM 493 O O . GLY A 1 63 ? 27.231 -35.209 57.833 1.00 33.88 63 GLY A O 1
ATOM 494 N N . ALA A 1 64 ? 26.049 -36.127 59.497 1.00 28.62 64 ALA A N 1
ATOM 495 C CA . ALA A 1 64 ? 26.641 -35.291 60.560 1.00 28.62 64 ALA A CA 1
ATOM 496 C C . ALA A 1 64 ? 26.492 -35.877 61.993 1.00 28.62 64 ALA A C 1
ATOM 498 O O . ALA A 1 64 ? 25.370 -36.195 62.391 1.00 28.62 64 ALA A O 1
ATOM 499 N N . PRO A 1 65 ? 27.566 -35.942 62.818 1.00 31.70 65 PRO A N 1
ATOM 500 C CA . PRO A 1 65 ? 27.486 -36.441 64.200 1.00 31.70 65 PRO A CA 1
ATOM 501 C C . PRO A 1 65 ? 27.596 -35.372 65.327 1.00 31.70 65 PRO A C 1
ATOM 503 O O . PRO A 1 65 ? 28.619 -34.724 65.517 1.00 31.70 65 PRO A O 1
ATOM 506 N N . THR A 1 66 ? 26.540 -35.297 66.151 1.00 24.66 66 THR A N 1
ATOM 507 C CA . THR A 1 66 ? 26.531 -35.179 67.641 1.00 24.66 66 THR A CA 1
ATOM 508 C C . THR A 1 66 ? 27.198 -34.013 68.441 1.00 24.66 66 THR A C 1
ATOM 510 O O . THR A 1 66 ? 28.393 -34.047 68.695 1.00 24.66 66 THR A O 1
ATOM 513 N N . VAL A 1 67 ? 26.340 -33.176 69.089 1.00 25.53 67 VAL A N 1
ATOM 514 C CA . VAL A 1 67 ? 26.187 -32.979 70.586 1.00 25.53 67 VAL A CA 1
ATOM 515 C C . VAL A 1 67 ? 27.296 -32.165 71.348 1.00 25.53 67 VAL A C 1
ATOM 517 O O . VAL A 1 67 ? 28.472 -32.370 71.119 1.00 25.53 67 VAL A O 1
ATOM 520 N N . THR A 1 68 ? 27.071 -31.193 72.277 1.00 22.16 68 THR A N 1
ATOM 521 C CA . THR A 1 68 ? 26.114 -31.075 73.425 1.00 22.16 68 THR A CA 1
ATOM 522 C C . THR A 1 68 ? 25.846 -29.627 73.969 1.00 22.16 68 THR A C 1
ATOM 524 O O . THR A 1 68 ? 26.731 -28.787 73.950 1.00 22.16 68 THR A O 1
ATOM 527 N N . LYS A 1 69 ? 24.652 -29.401 74.574 1.00 22.50 69 LYS A N 1
ATOM 528 C CA . LYS A 1 69 ? 24.200 -28.475 75.685 1.00 22.50 69 LYS A CA 1
ATOM 529 C C . LYS A 1 69 ? 25.192 -27.404 76.261 1.00 22.50 69 LYS A C 1
ATOM 531 O O . LYS A 1 69 ? 26.287 -27.782 76.651 1.00 22.50 69 LYS A O 1
ATOM 536 N N . LYS A 1 70 ? 24.819 -26.133 76.589 1.00 21.34 70 LYS A N 1
ATOM 537 C CA . LYS A 1 70 ? 23.942 -25.677 77.734 1.00 21.34 70 LYS A CA 1
ATOM 538 C C . LYS A 1 70 ? 23.715 -24.117 77.809 1.00 21.34 70 LYS A C 1
ATOM 540 O O . LYS A 1 70 ? 24.637 -23.380 77.509 1.00 21.34 70 LYS A O 1
ATOM 545 N N . LYS A 1 71 ? 22.534 -23.659 78.311 1.00 20.38 71 LYS A N 1
ATOM 546 C CA . LYS A 1 71 ? 22.102 -22.357 78.975 1.00 20.38 71 LYS A CA 1
ATOM 547 C C . LYS A 1 71 ? 23.062 -21.111 78.969 1.00 20.38 71 LYS A C 1
ATOM 549 O O . LYS A 1 71 ? 24.196 -21.277 79.384 1.00 20.38 71 LYS A O 1
ATOM 554 N N . LYS A 1 72 ? 22.671 -19.816 78.789 1.00 21.98 72 LYS A N 1
ATOM 555 C CA . LYS A 1 72 ? 21.747 -18.955 79.614 1.00 21.98 72 LYS A CA 1
ATOM 556 C C . LYS A 1 72 ? 21.815 -17.417 79.248 1.00 21.98 72 LYS A C 1
ATOM 558 O O . LYS A 1 72 ? 22.878 -16.949 78.881 1.00 21.98 72 LYS A O 1
ATOM 563 N N . GLN A 1 73 ? 20.751 -16.635 79.553 1.00 20.73 73 GLN A N 1
ATOM 564 C CA . GLN A 1 73 ? 20.692 -15.191 79.994 1.00 20.73 73 GLN A CA 1
ATOM 565 C C . GLN A 1 73 ? 20.895 -13.920 79.077 1.00 20.73 73 GLN A C 1
ATOM 567 O O . GLN A 1 73 ? 22.004 -13.461 78.869 1.00 20.73 73 GLN A O 1
ATOM 572 N N . ARG A 1 74 ? 19.765 -13.216 78.802 1.00 22.00 74 ARG A N 1
ATOM 573 C CA . ARG A 1 74 ? 19.379 -11.786 79.112 1.00 22.00 74 ARG A CA 1
ATOM 574 C C . ARG A 1 74 ? 20.175 -10.501 78.669 1.00 22.00 74 ARG A C 1
ATOM 576 O O . ARG A 1 74 ? 21.230 -10.231 79.219 1.00 22.00 74 ARG A O 1
ATOM 583 N N . LYS A 1 75 ? 19.387 -9.557 78.080 1.00 21.67 75 LYS A N 1
ATOM 584 C CA . LYS A 1 75 ? 19.192 -8.081 78.364 1.00 21.67 75 LYS A CA 1
ATOM 585 C C . LYS A 1 75 ? 20.048 -6.947 77.704 1.00 21.67 75 LYS A C 1
ATOM 587 O O . LYS A 1 75 ? 21.185 -6.765 78.105 1.00 21.67 75 LYS A O 1
ATOM 592 N N . ARG A 1 76 ? 19.317 -6.003 77.045 1.00 22.05 76 ARG A N 1
ATOM 593 C CA . ARG A 1 76 ? 19.473 -4.499 76.965 1.00 22.05 76 ARG A CA 1
ATOM 594 C C . ARG A 1 76 ? 20.760 -3.929 76.300 1.00 22.05 76 ARG A C 1
ATOM 596 O O . ARG A 1 76 ? 21.698 -4.686 76.132 1.00 22.05 76 ARG A O 1
ATOM 603 N N . LYS A 1 77 ? 20.875 -2.650 75.865 1.00 22.38 77 LYS A N 1
ATOM 604 C CA . LYS A 1 77 ? 20.073 -1.372 75.905 1.00 22.38 77 LYS A CA 1
ATOM 605 C C . LYS A 1 77 ? 20.311 -0.590 74.555 1.00 22.38 77 LYS A C 1
ATOM 607 O O . LYS A 1 77 ? 21.174 -1.035 73.813 1.00 22.38 77 LYS A O 1
ATOM 612 N N . ALA A 1 78 ? 19.475 0.352 74.070 1.00 24.70 78 ALA A N 1
ATOM 613 C CA . ALA A 1 78 ? 19.508 1.850 74.192 1.00 24.70 78 ALA A CA 1
ATOM 614 C C . ALA A 1 78 ? 20.907 2.525 74.153 1.00 24.70 78 ALA A C 1
ATOM 616 O O . ALA A 1 78 ? 21.825 1.927 74.707 1.00 24.70 78 ALA A O 1
ATOM 617 N N . SER A 1 79 ? 21.138 3.745 73.627 1.00 22.83 79 SER A N 1
ATOM 618 C CA . SER A 1 79 ? 20.307 4.909 73.167 1.00 22.83 79 SER A CA 1
ATOM 619 C C . SER A 1 79 ? 20.783 5.412 71.766 1.00 22.83 79 SER A C 1
ATOM 621 O O . SER A 1 79 ? 21.699 4.792 71.235 1.00 22.83 79 SER A O 1
ATOM 623 N N . ILE A 1 80 ? 20.191 6.347 70.994 1.00 26.45 80 ILE A N 1
ATOM 624 C CA . ILE A 1 80 ? 19.475 7.646 71.176 1.00 26.45 80 ILE A CA 1
ATOM 625 C C . ILE A 1 80 ? 20.373 8.822 71.620 1.00 26.45 80 ILE A C 1
ATOM 627 O O . ILE A 1 80 ? 21.029 8.719 72.653 1.00 26.45 80 ILE A O 1
ATOM 631 N N . GLU A 1 81 ? 20.307 9.915 70.847 1.00 21.08 81 GLU A N 1
ATOM 632 C CA . GLU A 1 81 ? 20.507 11.334 71.212 1.00 21.08 81 GLU A CA 1
ATOM 633 C C . GLU A 1 81 ? 19.604 12.195 70.280 1.00 21.08 81 GLU A C 1
ATOM 635 O O . GLU A 1 81 ? 19.134 11.675 69.262 1.00 21.08 81 GLU A O 1
ATOM 640 N N . GLU A 1 82 ? 19.258 13.428 70.677 1.00 25.14 82 GLU A N 1
ATOM 641 C CA . GLU A 1 82 ? 18.049 14.178 70.238 1.00 25.14 82 GLU A CA 1
ATOM 642 C C . GLU A 1 82 ? 18.350 15.670 69.896 1.00 25.14 82 GLU A C 1
ATOM 644 O O . GLU A 1 82 ? 19.501 15.990 69.615 1.00 25.14 82 GLU A O 1
ATOM 649 N N . GLU A 1 83 ? 17.313 16.534 69.944 1.00 24.30 83 GLU A N 1
ATOM 650 C CA . GLU A 1 83 ? 17.240 18.023 69.882 1.00 24.30 83 GLU A CA 1
ATOM 651 C C . GLU A 1 83 ? 16.634 18.660 68.593 1.00 24.30 83 GLU A C 1
ATOM 653 O O . GLU A 1 83 ? 17.020 18.304 67.481 1.00 24.30 83 GLU A O 1
ATOM 658 N N . ASP A 1 84 ? 15.721 19.656 68.646 1.00 26.28 84 ASP A N 1
ATOM 659 C CA . ASP A 1 84 ? 14.704 19.982 69.684 1.00 26.28 84 ASP A CA 1
ATOM 660 C C . ASP A 1 84 ? 13.639 21.027 69.224 1.00 26.28 84 ASP A C 1
ATOM 662 O O . ASP A 1 84 ? 13.714 21.500 68.087 1.00 26.28 84 ASP A O 1
ATOM 666 N N . VAL A 1 85 ? 12.732 21.429 70.157 1.00 21.52 85 VAL A N 1
ATOM 667 C CA . VAL A 1 85 ? 11.731 22.555 70.138 1.00 21.52 85 VAL A CA 1
ATOM 668 C C . VAL A 1 85 ? 10.357 22.196 69.500 1.00 21.52 85 VAL A C 1
ATOM 670 O O . VAL A 1 85 ? 10.309 21.929 68.303 1.00 21.52 85 VAL A O 1
ATOM 673 N N . VAL A 1 86 ? 9.170 22.098 70.154 1.00 25.27 86 VAL A N 1
ATOM 674 C CA . VAL A 1 86 ? 8.591 22.468 71.496 1.00 25.27 86 VAL A CA 1
ATOM 675 C C . VAL A 1 86 ? 8.244 23.978 71.621 1.00 25.27 86 VAL A C 1
ATOM 677 O O . VAL A 1 86 ? 9.074 24.793 71.264 1.00 25.27 86 VAL A O 1
ATOM 680 N N . GLU A 1 87 ? 7.018 24.467 71.900 1.00 24.48 87 GLU A N 1
ATOM 681 C CA . GLU A 1 87 ? 6.106 24.388 73.083 1.00 24.48 87 GLU A CA 1
ATOM 682 C C . GLU A 1 87 ? 4.599 24.471 72.645 1.00 24.48 87 GLU A C 1
ATOM 684 O O . GLU A 1 87 ? 4.327 24.967 71.554 1.00 24.48 87 GLU A O 1
ATOM 689 N N . GLU A 1 88 ? 3.568 23.864 73.278 1.00 26.09 88 GLU A N 1
ATOM 690 C CA . GLU A 1 88 ? 2.941 24.013 74.636 1.00 26.09 88 GLU A CA 1
ATOM 691 C C . GLU A 1 88 ? 1.811 25.116 74.655 1.00 26.09 88 GLU A C 1
ATOM 693 O O . GLU A 1 88 ? 1.821 25.975 73.781 1.00 26.09 88 GLU A O 1
ATOM 698 N N . ILE A 1 89 ? 0.717 25.167 75.459 1.00 24.80 89 ILE A N 1
ATOM 699 C CA . ILE A 1 89 ? 0.328 24.605 76.782 1.00 24.80 89 ILE A CA 1
ATOM 700 C C . ILE A 1 89 ? -1.217 24.397 76.950 1.00 24.80 89 ILE A C 1
ATOM 702 O O . ILE A 1 89 ? -2.011 25.083 76.312 1.00 24.80 89 ILE A O 1
ATOM 706 N N . ALA A 1 90 ? -1.600 23.549 77.928 1.00 23.66 90 ALA A N 1
ATOM 707 C CA . ALA A 1 90 ? -2.714 23.704 78.907 1.00 23.66 90 ALA A CA 1
ATOM 708 C C . ALA A 1 90 ? -4.143 23.090 78.710 1.00 23.66 90 ALA A C 1
ATOM 710 O O . ALA A 1 90 ? -5.041 23.708 78.150 1.00 23.66 90 ALA A O 1
ATOM 711 N N . GLU A 1 91 ? -4.363 21.973 79.434 1.00 22.83 91 GLU A N 1
ATOM 712 C CA . GLU A 1 91 ? -5.456 21.726 80.425 1.00 22.83 91 GLU A CA 1
ATOM 713 C C . GLU A 1 91 ? -6.927 21.341 80.025 1.00 22.83 91 GLU A C 1
ATOM 715 O O . GLU A 1 91 ? -7.287 21.431 78.854 1.00 22.83 91 GLU A O 1
ATOM 720 N N . PRO A 1 92 ? -7.733 20.706 80.938 1.00 42.94 92 PRO A N 1
ATOM 721 C CA . PRO A 1 92 ? -8.553 19.523 80.580 1.00 42.94 92 PRO A CA 1
ATOM 722 C C . PRO A 1 92 ? -10.067 19.615 80.960 1.00 42.94 92 PRO A C 1
ATOM 724 O O . PRO A 1 92 ? -10.638 20.691 80.848 1.00 42.94 92 PRO A O 1
ATOM 727 N N . ILE A 1 93 ? -10.680 18.502 81.455 1.00 22.94 93 ILE A N 1
ATOM 728 C CA . ILE A 1 93 ? -12.079 18.267 81.955 1.00 22.94 93 ILE A CA 1
ATOM 729 C C . ILE A 1 93 ? -13.041 17.652 80.896 1.00 22.94 93 ILE A C 1
ATOM 731 O O . ILE A 1 93 ? -13.118 18.172 79.793 1.00 22.94 93 ILE A O 1
ATOM 735 N N . VAL A 1 94 ? -13.848 16.587 81.125 1.00 22.44 94 VAL A N 1
ATOM 736 C CA . VAL A 1 94 ? -13.873 15.462 82.113 1.00 22.44 94 VAL A CA 1
ATOM 737 C C . VAL A 1 94 ? -14.923 14.397 81.666 1.00 22.44 94 VAL A C 1
ATOM 739 O O . VAL A 1 94 ? -15.979 14.799 81.194 1.00 22.44 94 VAL A O 1
ATOM 742 N N . HIS A 1 95 ? -14.670 13.090 81.895 1.00 25.50 95 HIS A N 1
ATOM 743 C CA . HIS A 1 95 ? -15.632 11.944 81.971 1.00 25.50 95 HIS A CA 1
ATOM 744 C C . HIS A 1 95 ? -16.598 11.651 80.781 1.00 25.50 95 HIS A C 1
ATOM 746 O O . HIS A 1 95 ? -16.826 12.482 79.916 1.00 25.50 95 HIS A O 1
ATOM 752 N N . GLU A 1 96 ? -17.293 10.507 80.667 1.00 25.98 96 GLU A N 1
ATOM 753 C CA . GLU A 1 96 ? -17.091 9.078 81.026 1.00 25.98 96 GLU A CA 1
ATOM 754 C C . GLU A 1 96 ? -18.329 8.336 80.463 1.00 25.98 96 GLU A C 1
ATOM 756 O O . GLU A 1 96 ? -19.437 8.873 80.490 1.00 25.98 96 GLU A O 1
ATOM 761 N N . ASN A 1 97 ? -18.204 7.200 79.776 1.00 22.97 97 ASN A N 1
ATOM 762 C CA . ASN A 1 97 ? -18.421 5.838 80.297 1.00 22.97 97 ASN A CA 1
ATOM 763 C C . ASN A 1 97 ? -18.173 4.891 79.088 1.00 22.97 97 ASN A C 1
ATOM 765 O O . ASN A 1 97 ? -18.751 5.130 78.031 1.00 22.97 97 ASN A O 1
ATOM 769 N N . VAL A 1 98 ? -17.291 3.875 79.068 1.00 24.36 98 VAL A N 1
ATOM 770 C CA . VAL A 1 98 ? -16.720 3.024 80.143 1.00 24.36 98 VAL A CA 1
ATOM 771 C C . VAL A 1 98 ? -17.874 2.323 80.890 1.00 24.36 98 VAL A C 1
ATOM 773 O O . VAL A 1 98 ? -18.796 2.978 81.327 1.00 24.36 98 VAL A O 1
ATOM 776 N N . VAL A 1 99 ? -18.006 1.002 80.990 1.00 24.39 99 VAL A N 1
ATOM 777 C CA . VAL A 1 99 ? -17.013 -0.024 81.305 1.00 24.39 99 VAL A CA 1
ATOM 778 C C . VAL A 1 99 ? -17.206 -1.264 80.413 1.00 24.39 99 VAL A C 1
ATOM 780 O O . VAL A 1 99 ? -18.308 -1.621 80.006 1.00 24.39 99 VAL A O 1
ATOM 783 N N . SER A 1 100 ? -16.058 -1.874 80.138 1.00 21.70 100 SER A N 1
ATOM 784 C CA . SER A 1 100 ? -15.723 -3.265 79.800 1.00 21.70 100 SER A CA 1
ATOM 785 C C . SER A 1 100 ? -16.518 -4.355 80.578 1.00 21.70 100 SER A C 1
ATOM 787 O O . SER A 1 100 ? -17.371 -4.048 81.393 1.00 21.70 100 SER A O 1
ATOM 789 N N . GLU A 1 101 ? -16.391 -5.664 80.332 1.00 21.61 101 GLU A N 1
ATOM 790 C CA . GLU A 1 101 ? -15.230 -6.540 80.589 1.00 21.61 101 GLU A CA 1
ATOM 791 C C . GLU A 1 101 ? -15.470 -7.973 80.048 1.00 21.61 101 GLU A C 1
ATOM 793 O O . GLU A 1 101 ? -16.617 -8.357 79.848 1.00 21.61 101 GLU A O 1
ATOM 798 N N . VAL A 1 102 ? -14.477 -8.861 79.867 1.00 21.02 102 VAL A N 1
ATOM 799 C CA . VAL A 1 102 ? -13.057 -8.717 79.463 1.00 21.02 102 VAL A CA 1
ATOM 800 C C . VAL A 1 102 ? -12.501 -10.127 79.120 1.00 21.02 102 VAL A C 1
ATOM 802 O O . VAL A 1 102 ? -12.898 -11.088 79.773 1.00 21.02 102 VAL A O 1
ATOM 805 N N . LYS A 1 103 ? -11.524 -10.241 78.193 1.00 20.47 103 LYS A N 1
ATOM 806 C CA . LYS A 1 103 ? -10.664 -11.443 77.936 1.00 20.47 103 LYS A CA 1
ATOM 807 C C . LYS A 1 103 ? -11.383 -12.711 77.374 1.00 20.47 103 LYS A C 1
ATOM 809 O O . LYS A 1 103 ? -12.602 -12.768 77.362 1.00 20.47 103 LYS A O 1
ATOM 814 N N . GLU A 1 104 ? -10.713 -13.732 76.803 1.00 20.89 104 GLU A N 1
ATOM 815 C CA . GLU A 1 104 ? -9.268 -13.988 76.588 1.00 20.89 104 GLU A CA 1
ATOM 816 C C . GLU A 1 104 ? -8.949 -14.853 75.331 1.00 20.89 104 GLU A C 1
ATOM 818 O O . GLU A 1 104 ? -9.833 -15.488 74.768 1.00 20.89 104 GLU A O 1
ATOM 823 N N . GLU A 1 105 ? -7.651 -14.920 74.979 1.00 20.62 105 GLU A N 1
ATOM 824 C CA . GLU A 1 105 ? -6.936 -15.963 74.192 1.00 20.62 105 GLU A CA 1
ATOM 825 C C . GLU A 1 105 ? -7.280 -16.290 72.707 1.00 20.62 105 GLU A C 1
ATOM 827 O O . GLU A 1 105 ? -8.347 -16.006 72.177 1.00 20.62 105 GLU A O 1
ATOM 832 N N . GLY A 1 106 ? -6.331 -16.975 72.031 1.00 21.61 106 GLY A N 1
ATOM 833 C CA . GLY A 1 106 ? -6.657 -17.961 70.975 1.00 21.61 106 GLY A CA 1
ATOM 834 C C . GLY A 1 106 ? -5.873 -17.905 69.647 1.00 21.61 106 GLY A C 1
ATOM 835 O O . GLY A 1 106 ? -6.280 -17.239 68.700 1.00 21.61 106 GLY A O 1
ATOM 836 N N . LYS A 1 107 ? -4.790 -18.688 69.493 1.00 20.72 107 LYS A N 1
ATOM 837 C CA . LYS A 1 107 ? -4.066 -18.866 68.205 1.00 20.72 107 LYS A CA 1
ATOM 838 C C . LYS A 1 107 ? -4.620 -20.017 67.335 1.00 20.72 107 LYS A C 1
ATOM 840 O O . LYS A 1 107 ? -4.877 -21.097 67.842 1.00 20.72 107 LYS A O 1
ATOM 845 N N . LYS A 1 108 ? -4.556 -19.824 66.006 1.00 19.45 108 LYS A N 1
ATOM 846 C CA . LYS A 1 108 ? -4.358 -20.831 64.922 1.00 19.45 108 LYS A CA 1
ATOM 847 C C . LYS A 1 108 ? -5.342 -22.022 64.748 1.00 19.45 108 LYS A C 1
ATOM 849 O O . LYS A 1 108 ? -5.224 -23.060 65.376 1.00 19.45 108 LYS A O 1
ATOM 854 N N . SER A 1 109 ? -6.137 -21.930 63.676 1.00 18.70 109 SER A N 1
ATOM 855 C CA . SER A 1 109 ? -6.338 -22.922 62.585 1.00 18.70 109 SER A CA 1
ATOM 856 C C . SER A 1 109 ? -6.302 -24.465 62.798 1.00 18.70 109 SER A C 1
ATOM 858 O O . SER A 1 109 ? -5.241 -25.031 63.043 1.00 18.70 109 SER A O 1
ATOM 860 N N . LYS A 1 110 ? -7.384 -25.110 62.303 1.00 20.22 110 LYS A N 1
ATOM 861 C CA . LYS A 1 110 ? -7.521 -26.466 61.679 1.00 20.22 110 LYS A CA 1
ATOM 862 C C . LYS A 1 110 ? -7.594 -27.744 62.564 1.00 20.22 110 LYS A C 1
ATOM 864 O O . LYS A 1 110 ? -6.590 -28.163 63.104 1.00 20.22 110 LYS A O 1
ATOM 869 N N . LYS A 1 111 ? -8.759 -28.432 62.458 1.00 19.59 111 LYS A N 1
ATOM 870 C CA . LYS A 1 111 ? -9.041 -29.897 62.256 1.00 19.59 111 LYS A CA 1
ATOM 871 C C . LYS A 1 111 ? -8.275 -30.945 63.121 1.00 19.59 111 LYS A C 1
ATOM 873 O O . LYS A 1 111 ? -7.066 -30.884 63.212 1.00 19.59 111 LYS A O 1
ATOM 878 N N . LYS A 1 112 ? -8.873 -32.045 63.630 1.00 19.62 112 LYS A N 1
ATOM 879 C CA . LYS A 1 112 ? -10.170 -32.731 63.358 1.00 19.62 112 LYS A CA 1
ATOM 880 C C . LYS A 1 112 ? -10.499 -33.765 64.477 1.00 19.62 112 LYS A C 1
ATOM 882 O O . LYS A 1 112 ? -9.562 -34.295 65.057 1.00 19.62 112 LYS A O 1
ATOM 887 N N . ARG A 1 113 ? -11.778 -34.193 64.600 1.00 18.78 113 ARG A N 1
ATOM 888 C CA . ARG A 1 113 ? -12.320 -35.290 65.476 1.00 18.78 113 ARG A CA 1
ATOM 889 C C . ARG A 1 113 ? -12.249 -34.969 66.998 1.00 18.78 113 ARG A C 1
ATOM 891 O O . ARG A 1 113 ? -11.319 -34.320 67.432 1.00 18.78 113 ARG A O 1
ATOM 898 N N . SER A 1 114 ? -13.206 -35.355 67.858 1.00 18.47 114 SER A N 1
ATOM 899 C CA . SER A 1 114 ? -13.982 -36.612 67.900 1.00 18.47 114 SER A CA 1
ATOM 900 C C . SER A 1 114 ? -15.331 -36.537 68.681 1.00 18.47 114 SER A C 1
ATOM 902 O O . SER A 1 114 ? -15.650 -35.499 69.239 1.00 18.47 114 SER A O 1
ATOM 904 N N . ARG A 1 115 ? -16.097 -37.653 68.634 1.00 19.50 115 ARG A N 1
ATOM 905 C CA . ARG A 1 115 ? -17.017 -38.320 69.617 1.00 19.50 115 ARG A CA 1
ATOM 906 C C . ARG A 1 115 ? -17.582 -37.567 70.862 1.00 19.50 115 ARG A C 1
ATOM 908 O O . ARG A 1 115 ? -16.876 -36.764 71.443 1.00 19.50 115 ARG A O 1
ATOM 915 N N . LYS A 1 116 ? -18.742 -37.928 71.468 1.00 20.09 116 LYS A N 1
ATOM 916 C CA . LYS A 1 116 ? -19.945 -38.762 71.119 1.00 20.09 116 LYS A CA 1
ATOM 917 C C . LYS A 1 116 ? -20.929 -38.794 72.332 1.00 20.09 116 LYS A C 1
ATOM 919 O O . LYS A 1 116 ? -20.474 -39.209 73.387 1.00 20.09 116 LYS A O 1
ATOM 924 N N . LYS A 1 117 ? -22.255 -38.571 72.139 1.00 21.62 117 LYS A N 1
ATOM 925 C CA . LYS A 1 117 ? -23.390 -38.878 73.087 1.00 21.62 117 LYS A CA 1
ATOM 926 C C . LYS A 1 117 ? -23.390 -38.122 74.456 1.00 21.62 117 LYS A C 1
ATOM 928 O O . LYS A 1 117 ? -22.346 -37.647 74.868 1.00 21.62 117 LYS A O 1
ATOM 933 N N . LYS A 1 118 ? -24.493 -37.997 75.231 1.00 23.56 118 LYS A N 1
ATOM 934 C CA . LYS A 1 118 ? -25.970 -37.932 74.982 1.00 23.56 118 LYS A CA 1
ATOM 935 C C . LYS A 1 118 ? -26.684 -37.412 76.265 1.00 23.56 118 LYS A C 1
ATOM 937 O O . LYS A 1 118 ? -26.131 -37.618 77.339 1.00 23.56 118 LYS A O 1
ATOM 942 N N . ASN A 1 119 ? -27.886 -36.822 76.130 1.00 20.50 119 ASN A N 1
ATOM 943 C CA . ASN A 1 119 ? -29.096 -36.843 77.010 1.00 20.50 119 ASN A CA 1
ATOM 944 C C . ASN A 1 119 ? -29.936 -35.571 76.710 1.00 20.50 119 ASN A C 1
ATOM 946 O O . ASN A 1 119 ? -29.346 -34.504 76.593 1.00 20.50 119 ASN A O 1
ATOM 950 N N . ALA A 1 120 ? -31.220 -35.629 76.309 1.00 25.53 120 ALA A N 1
ATOM 951 C CA . ALA A 1 120 ? -32.442 -36.131 76.985 1.00 25.53 120 ALA A CA 1
ATOM 952 C C . ALA A 1 120 ? -32.918 -35.169 78.099 1.00 25.53 120 ALA A C 1
ATOM 954 O O . ALA A 1 120 ? -32.084 -34.714 78.871 1.00 25.53 120 ALA A O 1
ATOM 955 N N . GLN A 1 121 ? -34.200 -34.817 78.259 1.00 24.30 121 GLN A N 1
ATOM 956 C CA . GLN A 1 121 ? -35.486 -35.372 77.759 1.00 24.30 121 GLN A CA 1
ATOM 957 C C . GLN A 1 121 ? -36.163 -34.439 76.693 1.00 24.30 121 GLN A C 1
ATOM 959 O O . GLN A 1 121 ? -35.451 -33.589 76.165 1.00 24.30 121 GLN A O 1
ATOM 964 N N . THR A 1 122 ? -37.426 -34.553 76.225 1.00 22.80 122 THR A N 1
ATOM 965 C CA . THR A 1 122 ? -38.612 -35.364 76.626 1.00 22.80 122 THR A CA 1
ATOM 966 C C . THR A 1 122 ? -39.562 -35.674 75.438 1.00 22.80 122 THR A C 1
ATOM 968 O O . THR A 1 122 ? -39.469 -35.038 74.396 1.00 22.80 122 THR A O 1
ATOM 971 N N . GLU A 1 123 ? -40.437 -36.673 75.636 1.00 23.00 123 GLU A N 1
ATOM 972 C CA . GLU A 1 123 ? -41.862 -36.869 75.234 1.00 23.00 123 GLU A CA 1
ATOM 973 C C . GLU A 1 123 ? -42.591 -35.986 74.175 1.00 23.00 123 GLU A C 1
ATOM 975 O O . GLU A 1 123 ? -42.366 -34.784 74.097 1.00 23.00 123 GLU A O 1
ATOM 980 N N . ALA A 1 124 ? -43.567 -36.505 73.394 1.00 25.11 124 ALA A N 1
ATOM 981 C CA . ALA A 1 124 ? -44.225 -37.835 73.422 1.00 25.11 124 ALA A CA 1
ATOM 982 C C . ALA A 1 124 ? -44.898 -38.276 72.090 1.00 25.11 124 ALA A C 1
ATOM 984 O O . ALA A 1 124 ? -45.332 -37.437 71.309 1.00 25.11 124 ALA A O 1
ATOM 985 N N . ILE A 1 125 ? -45.096 -39.605 71.969 1.00 26.34 125 ILE A N 1
ATOM 986 C CA . ILE A 1 125 ? -46.185 -40.332 71.259 1.00 26.34 125 ILE A CA 1
ATOM 987 C C . ILE A 1 125 ? -46.204 -40.197 69.712 1.00 26.34 125 ILE A C 1
ATOM 989 O O . ILE A 1 125 ? -46.681 -39.204 69.175 1.00 26.34 125 ILE A O 1
ATOM 993 N N . THR A 1 126 ? -45.502 -41.060 68.952 1.00 25.56 126 THR A N 1
ATOM 994 C CA . THR A 1 126 ? -45.730 -42.502 68.592 1.00 25.56 126 THR A CA 1
ATOM 995 C C . THR A 1 126 ? -46.755 -42.691 67.465 1.00 25.56 126 THR A C 1
ATOM 997 O O . THR A 1 126 ? -47.892 -42.266 67.626 1.00 25.56 126 THR A O 1
ATOM 1000 N N . ASN A 1 127 ? -46.405 -43.179 66.265 1.00 27.17 127 ASN A N 1
ATOM 1001 C CA . ASN A 1 127 ? -45.765 -44.451 65.832 1.00 27.17 127 ASN A CA 1
ATOM 1002 C C . ASN A 1 127 ? -46.816 -45.514 65.465 1.00 27.17 127 ASN A C 1
ATOM 1004 O O . ASN A 1 127 ? -47.741 -45.730 66.235 1.00 27.17 127 ASN A O 1
ATOM 1008 N N . GLU A 1 128 ? -46.573 -46.237 64.369 1.00 27.03 128 GLU A N 1
ATOM 1009 C CA . GLU A 1 128 ? -46.230 -47.675 64.368 1.00 27.03 128 GLU A CA 1
ATOM 1010 C C . GLU A 1 128 ? -45.302 -47.884 63.139 1.00 27.03 128 GLU A C 1
ATOM 1012 O O . GLU A 1 128 ? -45.591 -47.336 62.077 1.00 27.03 128 GLU A O 1
ATOM 1017 N N . ASN A 1 129 ? -44.039 -48.331 63.253 1.00 26.06 129 ASN A N 1
ATOM 1018 C CA . ASN A 1 129 ? -43.458 -49.599 63.756 1.00 26.06 129 ASN A CA 1
ATOM 1019 C C . ASN A 1 129 ? -43.275 -50.617 62.601 1.00 26.06 129 ASN A C 1
ATOM 1021 O O . ASN A 1 129 ? -44.107 -50.668 61.704 1.00 26.06 129 ASN A O 1
ATOM 1025 N N . ASP A 1 130 ? -42.220 -51.437 62.518 1.00 23.48 130 ASP A N 1
ATOM 1026 C CA . ASP A 1 130 ? -40.983 -51.601 63.316 1.00 23.48 130 ASP A CA 1
ATOM 1027 C C . ASP A 1 130 ? -39.839 -52.019 62.344 1.00 23.48 130 ASP A C 1
ATOM 1029 O O . ASP A 1 130 ? -40.116 -52.614 61.306 1.00 23.48 130 ASP A O 1
ATOM 1033 N N . ASN A 1 131 ? -38.584 -51.554 62.457 1.00 21.14 131 ASN A N 1
ATOM 1034 C CA . ASN A 1 131 ? -37.530 -51.855 63.455 1.00 21.14 131 ASN A CA 1
ATOM 1035 C C . ASN A 1 131 ? -37.030 -53.324 63.438 1.00 21.14 131 ASN A C 1
ATOM 1037 O O . ASN A 1 131 ? -37.832 -54.240 63.326 1.00 21.14 131 ASN A O 1
ATOM 1041 N N . ALA A 1 132 ? -35.733 -53.627 63.614 1.00 21.66 132 ALA A N 1
ATOM 1042 C CA . ALA A 1 132 ? -34.526 -52.781 63.588 1.00 21.66 132 ALA A CA 1
ATOM 1043 C C . ALA A 1 132 ? -33.230 -53.628 63.464 1.00 21.66 132 ALA A C 1
ATOM 1045 O O . ALA A 1 132 ? -33.252 -54.850 63.561 1.00 21.66 132 ALA A O 1
ATOM 1046 N N . GLU A 1 133 ? -32.122 -52.907 63.267 1.00 24.69 133 GLU A N 1
ATOM 1047 C CA . GLU A 1 133 ? -30.694 -53.246 63.430 1.00 24.69 133 GLU A CA 1
ATOM 1048 C C . GLU A 1 133 ? -30.333 -54.341 64.466 1.00 24.69 133 GLU A C 1
ATOM 1050 O O . GLU A 1 133 ? -30.934 -54.384 65.536 1.00 24.69 133 GLU A O 1
ATOM 1055 N N . VAL A 1 134 ? -29.219 -55.066 64.240 1.00 21.33 134 VAL A N 1
ATOM 1056 C CA . VAL A 1 134 ? -28.179 -55.302 65.276 1.00 21.33 134 VAL A CA 1
ATOM 1057 C C . VAL A 1 134 ? -26.808 -55.681 64.662 1.00 21.33 134 VAL A C 1
ATOM 1059 O O . VAL A 1 134 ? -26.685 -56.696 63.991 1.00 21.33 134 VAL A O 1
ATOM 1062 N N . ASP A 1 135 ? -25.826 -54.800 64.905 1.00 21.05 135 ASP A N 1
ATOM 1063 C CA . ASP A 1 135 ? -24.373 -54.968 65.161 1.00 21.05 135 ASP A CA 1
ATOM 1064 C C . ASP A 1 135 ? -23.409 -55.891 64.342 1.00 21.05 135 ASP A C 1
ATOM 1066 O O . ASP A 1 135 ? -23.767 -56.641 63.449 1.00 21.05 135 ASP A O 1
ATOM 1070 N N . GLU A 1 136 ? -22.118 -55.731 64.697 1.00 21.00 136 GLU A N 1
ATOM 1071 C CA . GLU A 1 136 ? -20.910 -56.556 64.443 1.00 21.00 136 GLU A CA 1
ATOM 1072 C C . GLU A 1 136 ? -20.276 -56.635 63.028 1.00 21.00 136 GLU A C 1
ATOM 1074 O O . GLU A 1 136 ? -20.553 -57.502 62.217 1.00 21.00 136 GLU A O 1
ATOM 1079 N N . ALA A 1 137 ? -19.368 -55.675 62.773 1.00 22.34 137 ALA A N 1
ATOM 1080 C CA . ALA A 1 137 ? -17.892 -55.819 62.730 1.00 22.34 137 ALA A CA 1
ATOM 1081 C C . ALA A 1 137 ? -17.183 -57.031 62.053 1.00 22.34 137 ALA A C 1
ATOM 1083 O O . ALA A 1 137 ? -17.720 -58.118 61.944 1.00 22.34 137 ALA A O 1
ATOM 1084 N N . VAL A 1 138 ? -15.871 -56.824 61.816 1.00 24.06 138 VAL A N 1
ATOM 1085 C CA . VAL A 1 138 ? -14.796 -57.801 61.485 1.00 24.06 138 VAL A CA 1
ATOM 1086 C C . VAL A 1 138 ? -14.459 -57.972 59.986 1.00 24.06 138 VAL A C 1
ATOM 1088 O O . VAL A 1 138 ? -15.228 -57.623 59.096 1.00 24.06 138 VAL A O 1
ATOM 1091 N N . ASP A 1 139 ? -13.193 -58.355 59.804 1.00 20.55 139 ASP A N 1
ATOM 1092 C CA . ASP A 1 139 ? -12.404 -58.810 58.648 1.00 20.55 139 ASP A CA 1
ATOM 1093 C C . ASP A 1 139 ? -13.216 -59.595 57.584 1.00 20.55 139 ASP A C 1
ATOM 1095 O O . ASP A 1 139 ? -14.104 -60.363 57.933 1.00 20.55 139 ASP A O 1
ATOM 1099 N N . ASP A 1 140 ? -13.058 -59.301 56.286 1.00 20.83 140 ASP A N 1
ATOM 1100 C CA . ASP A 1 140 ? -12.110 -59.947 55.340 1.00 20.83 140 ASP A CA 1
ATOM 1101 C C . ASP A 1 140 ? -12.760 -61.190 54.682 1.00 20.83 140 ASP A C 1
ATOM 1103 O O . ASP A 1 140 ? -13.953 -61.414 54.858 1.00 20.83 140 ASP A O 1
ATOM 1107 N N . ASP A 1 141 ? -12.006 -61.926 53.867 1.00 21.33 141 ASP A N 1
ATOM 1108 C CA . ASP A 1 141 ? -12.412 -63.100 53.084 1.00 21.33 141 ASP A CA 1
ATOM 1109 C C . ASP A 1 141 ? -13.449 -62.884 51.954 1.00 21.33 141 ASP A C 1
ATOM 1111 O O . ASP A 1 141 ? -14.635 -62.613 52.120 1.00 21.33 141 ASP A O 1
ATOM 1115 N N . ASN A 1 142 ? -12.939 -63.079 50.737 1.00 21.78 142 ASN A N 1
ATOM 1116 C CA . ASN A 1 142 ? -13.412 -64.080 49.777 1.00 21.78 142 ASN A CA 1
ATOM 1117 C C . ASN A 1 142 ? -14.902 -64.478 49.759 1.00 21.78 142 ASN A C 1
ATOM 1119 O O . ASN A 1 142 ? -15.392 -65.216 50.610 1.00 21.78 142 ASN A O 1
ATOM 1123 N N . ALA A 1 143 ? -15.515 -64.227 48.601 1.00 23.25 143 ALA A N 1
ATOM 1124 C CA . ALA A 1 143 ? -16.317 -65.242 47.921 1.00 23.25 143 ALA A CA 1
ATOM 1125 C C . ALA A 1 143 ? -16.005 -65.213 46.412 1.00 23.25 143 ALA A C 1
ATOM 1127 O O . ALA A 1 143 ? -16.732 -64.620 45.613 1.00 23.25 143 ALA A O 1
ATOM 1128 N N . GLU A 1 144 ? -14.897 -65.848 46.012 1.00 23.12 144 GLU A N 1
ATOM 1129 C CA . GLU A 1 144 ? -14.996 -66.676 44.808 1.00 23.12 144 GLU A CA 1
ATOM 1130 C C . GLU A 1 144 ? -15.911 -67.853 45.164 1.00 23.12 144 GLU A C 1
ATOM 1132 O O . GLU A 1 144 ? -15.743 -68.444 46.229 1.00 23.12 144 GLU A O 1
ATOM 1137 N N . GLU A 1 145 ? -16.838 -68.184 44.261 1.00 25.12 145 GLU A N 1
ATOM 1138 C CA . GLU A 1 145 ? -17.742 -69.341 44.346 1.00 25.12 145 GLU A CA 1
ATOM 1139 C C . GLU A 1 145 ? -18.844 -69.291 45.451 1.00 25.12 145 GLU A C 1
ATOM 1141 O O . GLU A 1 145 ? -18.638 -68.805 46.555 1.00 25.12 145 GLU A O 1
ATOM 1146 N N . ASN A 1 146 ? -20.076 -69.773 45.224 1.00 24.55 146 ASN A N 1
ATOM 1147 C CA . ASN A 1 146 ? -20.702 -70.170 43.956 1.00 24.55 146 ASN A CA 1
ATOM 1148 C C . ASN A 1 146 ? -22.249 -70.148 44.007 1.00 24.55 146 ASN A C 1
ATOM 1150 O O . ASN A 1 146 ? -22.845 -70.114 45.078 1.00 24.55 146 ASN A O 1
ATOM 1154 N N . ASN A 1 147 ? -22.844 -70.317 42.820 1.00 23.91 147 ASN A N 1
ATOM 1155 C CA . ASN A 1 147 ? -24.191 -70.844 42.541 1.00 23.91 147 ASN A CA 1
ATOM 1156 C C . ASN A 1 147 ? -25.467 -69.991 42.769 1.00 23.91 147 ASN A C 1
ATOM 1158 O O . ASN A 1 147 ? -26.034 -69.965 43.854 1.00 23.91 147 ASN A O 1
ATOM 1162 N N . GLN A 1 148 ? -26.004 -69.558 41.615 1.00 25.50 148 GLN A N 1
ATOM 1163 C CA . GLN A 1 148 ? -27.361 -69.862 41.099 1.00 25.50 148 GLN A CA 1
ATOM 1164 C C . GLN A 1 148 ? -28.593 -69.053 41.564 1.00 25.50 148 GLN A C 1
ATOM 1166 O O . GLN A 1 148 ? -28.679 -68.600 42.696 1.00 25.50 148 GLN A O 1
ATOM 1171 N N . GLU A 1 149 ? -29.545 -68.960 40.617 1.00 26.05 149 GLU A N 1
ATOM 1172 C CA . GLU A 1 149 ? -30.923 -68.431 40.687 1.00 26.05 149 GLU A CA 1
ATOM 1173 C C . GLU A 1 149 ? -31.019 -66.914 40.997 1.00 26.05 149 GLU A C 1
ATOM 1175 O O . GLU A 1 149 ? -30.787 -66.484 42.121 1.00 26.05 149 GLU A O 1
ATOM 1180 N N . ASP A 1 150 ? -31.182 -65.976 40.051 1.00 24.69 150 ASP A N 1
ATOM 1181 C CA . ASP A 1 150 ? -32.080 -65.775 38.881 1.00 24.69 150 ASP A CA 1
ATOM 1182 C C . ASP A 1 150 ? -33.315 -64.882 39.157 1.00 24.69 150 ASP A C 1
ATOM 1184 O O . ASP A 1 150 ? -33.884 -64.867 40.241 1.00 24.69 150 ASP A O 1
ATOM 1188 N N . GLU A 1 151 ? -33.708 -64.158 38.099 1.00 28.44 151 GLU A N 1
ATOM 1189 C CA . GLU A 1 151 ? -34.969 -63.423 37.863 1.00 28.44 151 GLU A CA 1
ATOM 1190 C C . GLU A 1 151 ? -35.317 -62.120 38.634 1.00 28.44 151 GLU A C 1
ATOM 1192 O O . GLU A 1 151 ? -35.709 -62.126 39.793 1.00 28.44 151 GLU A O 1
ATOM 1197 N N . GLN A 1 152 ? -35.385 -61.030 37.841 1.00 29.59 152 GLN A N 1
ATOM 1198 C CA . GLN A 1 152 ? -36.363 -59.916 37.901 1.00 29.59 152 GLN A CA 1
ATOM 1199 C C . GLN A 1 152 ? -36.282 -58.957 39.125 1.00 29.59 152 GLN A C 1
ATOM 1201 O O . GLN A 1 152 ? -36.044 -59.332 40.262 1.00 29.59 152 GLN A O 1
ATOM 1206 N N . VAL A 1 153 ? -36.418 -57.633 38.980 1.00 27.30 153 VAL A N 1
ATOM 1207 C CA . VAL A 1 153 ? -37.367 -56.881 38.138 1.00 27.30 153 VAL A CA 1
ATOM 1208 C C . VAL A 1 153 ? -36.693 -56.091 37.011 1.00 27.30 153 VAL A C 1
ATOM 1210 O O . VAL A 1 153 ? -35.849 -55.229 37.259 1.00 27.30 153 VAL A O 1
ATOM 1213 N N . GLU A 1 154 ? -37.153 -56.307 35.778 1.00 29.94 154 GLU A N 1
ATOM 1214 C CA . GLU A 1 154 ? -37.026 -55.326 34.695 1.00 29.94 154 GLU A CA 1
ATOM 1215 C C . GLU A 1 154 ? -38.256 -54.399 34.709 1.00 29.94 154 GLU A C 1
ATOM 1217 O O . GLU A 1 154 ? -39.388 -54.878 34.748 1.00 29.94 154 GLU A O 1
ATOM 1222 N N . GLU A 1 155 ? -38.072 -53.076 34.642 1.00 31.66 155 GLU A N 1
ATOM 1223 C CA . GLU A 1 155 ? -39.166 -52.197 34.203 1.00 31.66 155 GLU A CA 1
ATOM 1224 C C . GLU A 1 155 ? -39.315 -52.339 32.680 1.00 31.66 155 GLU A C 1
ATOM 1226 O O . GLU A 1 155 ? -38.359 -52.087 31.941 1.00 31.66 155 GLU A O 1
ATOM 1231 N N . GLU A 1 156 ? -40.505 -52.723 32.204 1.00 36.50 156 GLU A N 1
ATOM 1232 C CA . GLU A 1 156 ? -40.806 -52.983 30.787 1.00 36.50 156 GLU A CA 1
ATOM 1233 C C . GLU A 1 156 ? -40.772 -51.714 29.906 1.00 36.50 156 GLU A C 1
ATOM 1235 O O . GLU A 1 156 ? -41.786 -51.234 29.391 1.00 36.50 156 GLU A O 1
ATOM 1240 N N . ILE A 1 157 ? -39.582 -51.163 29.653 1.00 45.28 157 ILE A N 1
ATOM 1241 C CA . ILE A 1 157 ? -39.396 -50.134 28.624 1.00 45.28 157 ILE A CA 1
ATOM 1242 C C . ILE A 1 157 ? -39.397 -50.822 27.250 1.00 45.28 157 ILE A C 1
ATOM 1244 O O . ILE A 1 157 ? -38.329 -51.148 26.727 1.00 45.28 157 ILE A O 1
ATOM 1248 N N . SER A 1 158 ? -40.595 -51.027 26.683 1.00 43.06 158 SER A N 1
ATOM 1249 C CA . SER A 1 158 ? -40.888 -51.804 25.459 1.00 43.06 158 SER A CA 1
ATOM 1250 C C . SER A 1 158 ? -39.736 -51.880 24.448 1.00 43.06 158 SER A C 1
ATOM 1252 O O . SER A 1 158 ? -39.134 -50.868 24.091 1.00 43.06 158 SER A O 1
ATOM 1254 N N . SER A 1 159 ? -39.421 -53.071 23.940 1.00 47.28 159 SER A N 1
ATOM 1255 C CA . SER A 1 159 ? -38.234 -53.302 23.095 1.00 47.28 159 SER A CA 1
ATOM 1256 C C . SER A 1 159 ? -38.268 -52.612 21.719 1.00 47.28 159 SER A C 1
ATOM 1258 O O . SER A 1 159 ? -37.253 -52.583 21.019 1.00 47.28 159 SER A O 1
ATOM 1260 N N . GLU A 1 160 ? -39.401 -52.016 21.337 1.00 53.31 160 GLU A N 1
ATOM 1261 C CA . GLU A 1 160 ? -39.592 -51.335 20.057 1.00 53.31 160 GLU A CA 1
ATOM 1262 C C . GLU A 1 160 ? -38.710 -50.074 19.921 1.00 53.31 160 GLU A C 1
ATOM 1264 O O . GLU A 1 160 ? -38.824 -49.130 20.714 1.00 53.31 160 GLU A O 1
ATOM 1269 N N . PRO A 1 161 ? -37.821 -49.994 18.914 1.00 55.44 161 PRO A N 1
ATOM 1270 C CA . PRO A 1 161 ? -37.003 -48.804 18.697 1.00 55.44 161 PRO A CA 1
ATOM 1271 C C . PRO A 1 161 ? -37.866 -47.575 18.377 1.00 55.44 161 PRO A C 1
ATOM 1273 O O . PRO A 1 161 ? -38.901 -47.678 17.724 1.00 55.44 161 PRO A O 1
ATOM 1276 N N . PHE A 1 162 ? -37.399 -46.391 18.792 1.00 64.69 162 PHE A N 1
ATOM 1277 C CA . PHE A 1 162 ? -38.050 -45.114 18.471 1.00 64.69 162 PHE A CA 1
ATOM 1278 C C . PHE A 1 162 ? -38.290 -45.026 16.944 1.00 64.69 162 PHE A C 1
ATOM 1280 O O . PHE A 1 162 ? -37.340 -45.304 16.200 1.00 64.69 162 PHE A O 1
ATOM 1287 N N . PRO A 1 163 ? -39.491 -44.660 16.444 1.00 65.62 163 PRO A N 1
ATOM 1288 C CA . PRO A 1 163 ? -39.876 -44.904 15.043 1.00 65.62 163 PRO A CA 1
ATOM 1289 C C . PRO A 1 163 ? -38.898 -44.352 13.994 1.00 65.62 163 PRO A C 1
ATOM 1291 O O . PRO A 1 163 ? -38.653 -44.965 12.956 1.00 65.62 163 PRO A O 1
ATOM 1294 N N . GLU A 1 164 ? -38.282 -43.210 14.291 1.00 72.12 164 GLU A N 1
ATOM 1295 C CA . GLU A 1 164 ? -37.322 -42.516 13.428 1.00 72.12 164 GLU A CA 1
ATOM 1296 C C . GLU A 1 164 ? -35.980 -43.259 13.293 1.00 72.12 164 GLU A C 1
ATOM 1298 O O . GLU A 1 164 ? -35.335 -43.200 12.240 1.00 72.12 164 GLU A O 1
ATOM 1303 N N . TRP A 1 165 ? -35.575 -43.967 14.354 1.00 80.12 165 TRP A N 1
ATOM 1304 C CA . TRP A 1 165 ? -34.336 -44.745 14.459 1.00 80.12 165 TRP A CA 1
ATOM 1305 C C . TRP A 1 165 ? -34.518 -46.213 14.038 1.00 80.12 165 TRP A C 1
ATOM 1307 O O . TRP A 1 165 ? -33.566 -46.836 13.563 1.00 80.12 165 TRP A O 1
ATOM 1317 N N . ALA A 1 166 ? -35.736 -46.756 14.159 1.00 77.50 166 ALA A N 1
ATOM 1318 C CA . ALA A 1 166 ? -36.083 -48.155 13.883 1.00 77.50 166 ALA A CA 1
ATOM 1319 C C . ALA A 1 166 ? -35.549 -48.679 12.538 1.00 77.50 166 ALA A C 1
ATOM 1321 O O . ALA A 1 166 ? -34.983 -49.772 12.454 1.00 77.50 166 ALA A O 1
ATOM 1322 N N . LYS A 1 167 ? -35.664 -47.858 11.489 1.00 80.50 167 LYS A N 1
ATOM 1323 C CA . LYS A 1 167 ? -35.269 -48.185 10.110 1.00 80.50 167 LYS A CA 1
ATOM 1324 C C . LYS A 1 167 ? -33.775 -48.488 9.907 1.00 80.50 167 LYS A C 1
ATOM 1326 O O . LYS A 1 167 ? -33.429 -49.082 8.892 1.00 80.50 167 LYS A O 1
ATOM 1331 N N . TYR A 1 168 ? -32.901 -48.133 10.855 1.00 82.44 168 TYR A N 1
ATOM 1332 C CA . TYR A 1 168 ? -31.458 -48.411 10.774 1.00 82.44 168 TYR A CA 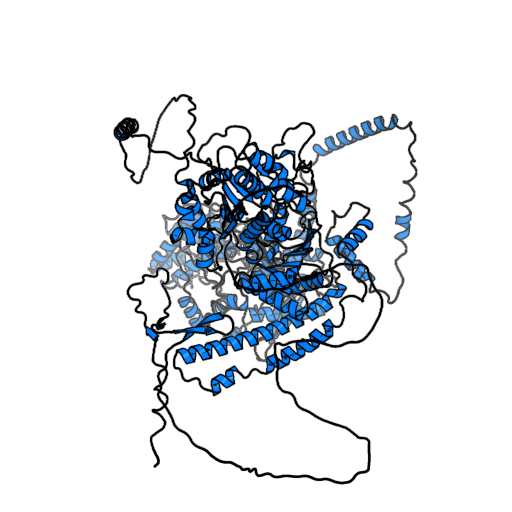1
ATOM 1333 C C . TYR A 1 168 ? -31.030 -49.728 11.441 1.00 82.44 168 TYR A C 1
ATOM 1335 O O . TYR A 1 168 ? -29.854 -50.069 11.369 1.00 82.44 168 TYR A O 1
ATOM 1343 N N . LYS A 1 169 ? -31.951 -50.463 12.091 1.00 84.31 169 LYS A N 1
ATOM 1344 C CA . LYS A 1 169 ? -31.693 -51.775 12.729 1.00 84.31 169 LYS A CA 1
ATOM 1345 C C . LYS A 1 169 ? -30.499 -51.794 13.709 1.00 84.31 169 LYS A C 1
ATOM 1347 O O . LYS A 1 169 ? -29.797 -52.795 13.832 1.00 84.31 169 LYS A O 1
ATOM 1352 N N . LEU A 1 170 ? -30.271 -50.684 14.419 1.00 86.31 170 LEU A N 1
ATOM 1353 C CA . LEU A 1 170 ? -29.195 -50.561 15.409 1.00 86.31 170 LEU A CA 1
ATOM 1354 C C . LEU A 1 170 ? -29.382 -51.540 16.582 1.00 86.31 170 LEU A C 1
ATOM 1356 O O . LEU A 1 170 ? -30.498 -51.947 16.906 1.00 86.31 170 LEU A O 1
ATOM 1360 N N . HIS A 1 171 ? -28.273 -51.886 17.243 1.00 87.81 171 HIS A N 1
ATOM 1361 C CA . HIS A 1 171 ? -28.237 -52.870 18.332 1.00 87.81 171 HIS A CA 1
ATOM 1362 C C . HIS A 1 171 ? -29.133 -52.442 19.523 1.00 87.81 171 HIS A C 1
ATOM 1364 O O . HIS A 1 171 ? -29.100 -51.262 19.882 1.00 87.81 171 HIS A O 1
ATOM 1370 N N . PRO A 1 172 ? -29.877 -53.344 20.202 1.00 83.12 172 PRO A N 1
ATOM 1371 C CA . PRO A 1 172 ? -30.847 -52.966 21.242 1.00 83.12 172 PRO A CA 1
ATOM 1372 C C . PRO A 1 172 ? -30.297 -52.054 22.349 1.00 83.12 172 PRO A C 1
ATOM 1374 O O . PRO A 1 172 ? -30.921 -51.044 22.675 1.00 83.12 172 PRO A O 1
ATOM 1377 N N . LYS A 1 173 ? -29.080 -52.322 22.855 1.00 84.06 173 LYS A N 1
ATOM 1378 C CA . LYS A 1 173 ? -28.413 -51.450 23.848 1.00 84.06 173 LYS A CA 1
ATOM 1379 C C . LYS A 1 173 ? -28.200 -50.012 23.347 1.00 84.06 173 LYS A C 1
ATOM 1381 O O . LYS A 1 173 ? -28.299 -49.075 24.133 1.00 84.06 173 LYS A O 1
ATOM 1386 N N . ILE A 1 174 ? -27.951 -49.825 22.047 1.00 86.00 174 ILE A N 1
ATOM 1387 C CA . ILE A 1 174 ? -27.798 -48.499 21.429 1.00 86.00 174 ILE A CA 1
ATOM 1388 C C . ILE A 1 174 ? -29.152 -47.792 21.354 1.00 86.00 174 ILE A C 1
ATOM 1390 O O . ILE A 1 174 ? -29.232 -46.620 21.705 1.00 86.00 174 ILE A O 1
ATOM 1394 N N . ASN A 1 175 ? -30.227 -48.492 20.979 1.00 82.25 175 ASN A N 1
ATOM 1395 C CA . ASN A 1 175 ? -31.576 -47.911 20.956 1.00 82.25 175 ASN A CA 1
ATOM 1396 C C . ASN A 1 175 ? -32.022 -47.468 22.363 1.00 82.25 175 ASN A C 1
ATOM 1398 O O . ASN A 1 175 ? -32.586 -46.384 22.521 1.00 82.25 175 ASN A O 1
ATOM 1402 N N . LEU A 1 176 ? -31.704 -48.258 23.395 1.00 80.62 176 LEU A N 1
ATOM 1403 C CA . LEU A 1 176 ? -31.950 -47.906 24.796 1.00 80.62 176 LEU A CA 1
ATOM 1404 C C . LEU A 1 176 ? -31.120 -46.690 25.252 1.00 80.62 176 LEU A C 1
ATOM 1406 O O . LEU A 1 176 ? -31.636 -45.820 25.953 1.00 80.62 176 LEU A O 1
ATOM 1410 N N . ALA A 1 177 ? -29.856 -46.589 24.831 1.00 81.69 177 ALA A N 1
ATOM 1411 C CA . ALA A 1 177 ? -29.018 -45.427 25.120 1.00 81.69 177 ALA A CA 1
ATOM 1412 C C . ALA A 1 177 ? -29.507 -44.158 24.394 1.00 81.69 177 ALA A C 1
ATOM 1414 O O . ALA A 1 177 ? -29.597 -43.099 25.010 1.00 81.69 177 ALA A O 1
ATOM 1415 N N . LEU A 1 178 ? -29.898 -44.260 23.118 1.00 80.62 178 LEU A N 1
ATOM 1416 C CA . LEU A 1 178 ? -30.454 -43.146 22.340 1.00 80.62 178 LEU A CA 1
ATOM 1417 C C . LEU A 1 178 ? -31.781 -42.640 22.929 1.00 80.62 178 LEU A C 1
ATOM 1419 O O . LEU A 1 178 ? -31.965 -41.428 23.036 1.00 80.62 178 LEU A O 1
ATOM 1423 N N . ARG A 1 179 ? -32.653 -43.533 23.426 1.00 72.56 179 ARG A N 1
ATOM 1424 C CA . ARG A 1 179 ? -33.858 -43.157 24.198 1.00 72.56 179 ARG A CA 1
ATOM 1425 C C . ARG A 1 179 ? -33.537 -42.277 25.416 1.00 72.56 179 ARG A C 1
ATOM 1427 O O . ARG A 1 179 ? -34.284 -41.346 25.690 1.00 72.56 179 ARG A O 1
ATOM 1434 N N . ARG A 1 180 ? -32.417 -42.518 26.115 1.00 71.44 180 ARG A N 1
ATOM 1435 C CA . ARG A 1 180 ? -31.956 -41.685 27.251 1.00 71.44 180 ARG A CA 1
ATOM 1436 C C . ARG A 1 180 ? -31.358 -40.335 26.826 1.00 71.44 180 ARG A C 1
ATOM 1438 O O . ARG A 1 180 ? -31.233 -39.448 27.664 1.00 71.44 180 ARG A O 1
ATOM 1445 N N . VAL A 1 181 ? -30.973 -40.181 25.556 1.00 67.56 181 VAL A N 1
ATOM 1446 C CA . VAL A 1 181 ? -30.435 -38.932 24.979 1.00 67.56 181 VAL A CA 1
ATOM 1447 C C . VAL A 1 181 ? -31.539 -38.082 24.328 1.00 67.56 181 VAL A C 1
ATOM 1449 O O . VAL A 1 181 ? -31.412 -36.861 24.286 1.00 67.56 181 VAL A O 1
ATOM 1452 N N . GLY A 1 182 ? -32.648 -38.699 23.903 1.00 56.19 182 GLY A N 1
ATOM 1453 C CA . GLY A 1 182 ? -33.919 -38.009 23.654 1.00 56.19 182 GLY A CA 1
ATOM 1454 C C . GLY A 1 182 ? -33.991 -37.170 22.375 1.00 56.19 182 GLY A C 1
ATOM 1455 O O . GLY A 1 182 ? -34.692 -36.162 22.359 1.00 56.19 182 GLY A O 1
ATOM 1456 N N . SER A 1 183 ? -33.275 -37.550 21.311 1.00 64.94 183 SER A N 1
ATOM 1457 C CA . SER A 1 183 ? -33.267 -36.814 20.039 1.00 64.94 183 SER A CA 1
ATOM 1458 C C . SER A 1 183 ? -33.475 -37.698 18.804 1.00 64.94 183 SER A C 1
ATOM 1460 O O . SER A 1 183 ? -33.023 -38.844 18.737 1.00 64.94 183 SER A O 1
ATOM 1462 N N . ALA A 1 184 ? -34.156 -37.128 17.808 1.00 76.38 184 ALA A N 1
ATOM 1463 C CA . ALA A 1 184 ? -34.304 -37.677 16.463 1.00 76.38 184 ALA A CA 1
ATOM 1464 C C . ALA A 1 184 ? -32.940 -37.766 15.737 1.00 76.38 184 ALA A C 1
ATOM 1466 O O . ALA A 1 184 ? -32.032 -36.981 16.043 1.00 76.38 184 ALA A O 1
ATOM 1467 N N . PRO A 1 185 ? -32.768 -38.675 14.757 1.00 82.81 185 PRO A N 1
ATOM 1468 C CA . PRO A 1 185 ? -31.541 -38.753 13.968 1.00 82.81 185 PRO A CA 1
ATOM 1469 C C . PRO A 1 185 ? -31.362 -37.480 13.133 1.00 82.81 185 PRO A C 1
ATOM 1471 O O . PRO A 1 185 ? -32.247 -37.100 12.365 1.00 82.81 185 PRO A O 1
ATOM 1474 N N . THR A 1 186 ? -30.202 -36.829 13.244 1.00 83.94 186 THR A N 1
ATOM 1475 C CA . THR A 1 186 ? -29.900 -35.637 12.434 1.00 83.94 186 THR A CA 1
ATOM 1476 C C . THR A 1 186 ? -29.746 -36.002 10.958 1.00 83.94 186 THR A C 1
ATOM 1478 O O . THR A 1 186 ? -29.459 -37.148 10.624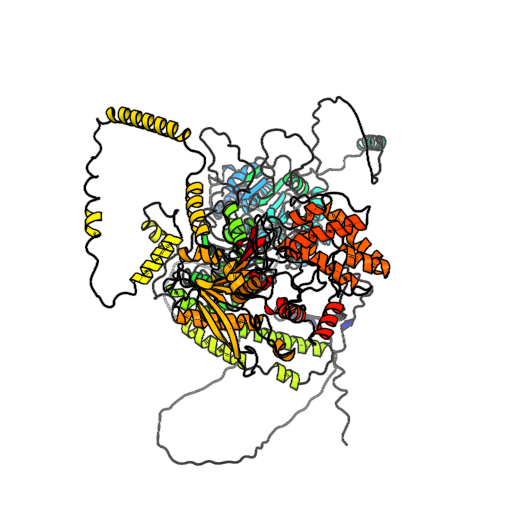 1.00 83.94 186 THR A O 1
ATOM 1481 N N . GLU A 1 187 ? -29.882 -35.040 10.045 1.00 82.94 187 GLU A N 1
ATOM 1482 C CA . GLU A 1 187 ? -29.881 -35.330 8.604 1.00 82.94 187 GLU A CA 1
ATOM 1483 C C . GLU A 1 187 ? -28.610 -36.059 8.116 1.00 82.94 187 GLU A C 1
ATOM 1485 O O . GLU A 1 187 ? -28.705 -37.006 7.332 1.00 82.94 187 GLU A O 1
ATOM 1490 N N . ILE A 1 188 ? -27.424 -35.687 8.626 1.00 84.50 188 ILE A N 1
ATOM 1491 C CA . ILE A 1 188 ? -26.172 -36.385 8.281 1.00 84.50 188 ILE A CA 1
ATOM 1492 C C . ILE A 1 188 ? -26.188 -37.827 8.791 1.00 84.50 188 ILE A C 1
ATOM 1494 O O . ILE A 1 188 ? -25.848 -38.731 8.038 1.00 84.50 188 ILE A O 1
ATOM 1498 N N . GLN A 1 189 ? -26.650 -38.060 10.025 1.00 88.75 189 GLN A N 1
ATOM 1499 C CA . GLN A 1 189 ? -26.811 -39.408 10.573 1.00 88.75 189 GLN A CA 1
ATOM 1500 C C . GLN A 1 189 ? -27.810 -40.196 9.719 1.00 88.75 189 GLN A C 1
ATOM 1502 O O . GLN A 1 189 ? -27.533 -41.320 9.317 1.00 88.75 189 GLN A O 1
ATOM 1507 N N . ALA A 1 190 ? -28.943 -39.589 9.368 1.00 86.12 190 ALA A N 1
ATOM 1508 C CA . ALA A 1 190 ? -29.999 -40.242 8.616 1.00 86.12 190 ALA A CA 1
ATOM 1509 C C . ALA A 1 190 ? -29.554 -40.696 7.216 1.00 86.12 190 ALA A C 1
ATOM 1511 O O . ALA A 1 190 ? -29.892 -41.801 6.789 1.00 86.12 190 ALA A O 1
ATOM 1512 N N . LYS A 1 191 ? -28.752 -39.876 6.525 1.00 84.69 191 LYS A N 1
ATOM 1513 C CA . LYS A 1 191 ? -28.210 -40.191 5.196 1.00 84.69 191 LYS A CA 1
ATOM 1514 C C . LYS A 1 191 ? -26.984 -41.118 5.233 1.00 84.69 191 LYS A C 1
ATOM 1516 O O . LYS A 1 191 ? -26.787 -41.864 4.276 1.00 84.69 191 LYS A O 1
ATOM 1521 N N . THR A 1 192 ? -26.175 -41.136 6.301 1.00 88.94 192 THR A N 1
ATOM 1522 C CA . THR A 1 192 ? -24.996 -42.029 6.387 1.00 88.94 192 THR A CA 1
ATOM 1523 C C . THR A 1 192 ? -25.270 -43.378 7.047 1.00 88.94 192 THR A C 1
ATOM 1525 O O . THR A 1 192 ? -24.581 -44.343 6.724 1.00 88.94 192 THR A O 1
ATOM 1528 N N . LEU A 1 193 ? -26.239 -43.488 7.963 1.00 89.12 193 LEU A N 1
ATOM 1529 C CA . LEU A 1 193 ? -26.460 -44.722 8.729 1.00 89.12 193 LEU A CA 1
ATOM 1530 C C . LEU A 1 193 ? -26.901 -45.895 7.847 1.00 89.12 193 LEU A C 1
ATOM 1532 O O . LEU A 1 193 ? -26.418 -47.001 8.059 1.00 89.12 193 LEU A O 1
ATOM 1536 N N . HIS A 1 194 ? -27.742 -45.675 6.831 1.00 86.56 194 HIS A N 1
ATOM 1537 C CA . HIS A 1 194 ? -28.150 -46.748 5.914 1.00 86.56 194 HIS A CA 1
ATOM 1538 C C . HIS A 1 194 ? -26.955 -47.366 5.150 1.00 86.56 194 HIS A C 1
ATOM 1540 O O . HIS A 1 194 ? -26.706 -48.562 5.328 1.00 86.56 194 HIS A O 1
ATOM 1546 N N . PRO A 1 195 ? -26.140 -46.600 4.389 1.00 86.69 195 PRO A N 1
ATOM 1547 C CA . PRO A 1 195 ? -24.986 -47.175 3.700 1.00 86.69 195 PRO A CA 1
ATOM 1548 C C . PRO A 1 195 ? -23.888 -47.681 4.646 1.00 86.69 195 PRO A C 1
ATOM 1550 O O . PRO A 1 195 ? -23.168 -48.613 4.290 1.00 86.69 195 PRO A O 1
ATOM 1553 N N . ALA A 1 196 ? -23.762 -47.113 5.851 1.00 87.94 196 ALA A N 1
ATOM 1554 C CA . ALA A 1 196 ? -22.777 -47.557 6.833 1.00 87.94 196 ALA A CA 1
ATOM 1555 C C . ALA A 1 196 ? -23.151 -48.887 7.512 1.00 87.94 196 ALA A C 1
ATOM 1557 O O . ALA A 1 196 ? -22.300 -49.768 7.635 1.00 87.94 196 ALA A O 1
ATOM 1558 N N . VAL A 1 197 ? -24.399 -49.018 7.972 1.00 86.81 197 VAL A N 1
ATOM 1559 C CA . VAL A 1 197 ? -24.867 -50.132 8.815 1.00 86.81 197 VAL A CA 1
ATOM 1560 C C . VAL A 1 197 ? -25.425 -51.284 7.988 1.00 86.81 197 VAL A C 1
ATOM 1562 O O . VAL A 1 197 ? -25.126 -52.431 8.289 1.00 86.81 197 VAL A O 1
ATOM 1565 N N . ILE A 1 198 ? -26.226 -50.995 6.958 1.00 84.88 198 ILE A N 1
ATOM 1566 C CA . ILE A 1 198 ? -26.981 -52.016 6.212 1.00 84.88 198 ILE A CA 1
ATOM 1567 C C . ILE A 1 198 ? -26.223 -52.461 4.955 1.00 84.88 198 ILE A C 1
ATOM 1569 O O . ILE A 1 198 ? -26.260 -53.632 4.592 1.00 84.88 198 ILE A O 1
ATOM 1573 N N . GLU A 1 199 ? -25.512 -51.543 4.295 1.00 83.44 199 GLU A N 1
ATOM 1574 C CA . GLU A 1 199 ? -24.759 -51.838 3.062 1.00 83.44 199 GLU A CA 1
ATOM 1575 C C . GLU A 1 199 ? -23.251 -52.046 3.306 1.00 83.44 199 GLU A C 1
ATOM 1577 O O . GLU A 1 199 ? -22.513 -52.348 2.368 1.00 83.44 199 GLU A O 1
ATOM 1582 N N . HIS A 1 200 ? -22.779 -51.838 4.544 1.00 85.38 200 HIS A N 1
ATOM 1583 C CA . HIS A 1 200 ? -21.369 -51.896 4.966 1.00 85.38 200 HIS A CA 1
ATOM 1584 C C . HIS A 1 200 ? -20.379 -51.144 4.053 1.00 85.38 200 HIS A C 1
ATOM 1586 O O . HIS A 1 200 ? -19.203 -51.515 3.954 1.00 85.38 200 HIS A O 1
ATOM 1592 N N . ARG A 1 201 ? -20.824 -50.073 3.382 1.00 83.88 201 ARG A N 1
ATOM 1593 C CA . ARG A 1 201 ? -19.992 -49.262 2.482 1.00 83.88 201 ARG A CA 1
ATOM 1594 C C . ARG A 1 201 ? -19.136 -48.266 3.253 1.00 83.88 201 ARG A C 1
ATOM 1596 O O . ARG A 1 201 ? -19.515 -47.775 4.314 1.00 83.88 201 ARG A O 1
ATOM 1603 N N . ASP A 1 202 ? -17.981 -47.937 2.685 1.00 89.06 202 ASP A N 1
ATOM 1604 C CA . ASP A 1 202 ? -17.185 -46.794 3.140 1.00 89.06 202 ASP A CA 1
ATOM 1605 C C . ASP A 1 202 ? -17.969 -45.493 2.929 1.00 89.06 202 ASP A C 1
ATOM 1607 O O . ASP A 1 202 ? -18.743 -45.391 1.976 1.00 89.06 202 ASP A O 1
ATOM 1611 N N . VAL A 1 203 ? -17.773 -44.498 3.795 1.00 88.44 203 VAL A N 1
ATOM 1612 C CA . VAL A 1 203 ? -18.568 -43.258 3.798 1.00 88.44 203 VAL A CA 1
ATOM 1613 C C . VAL A 1 203 ? -17.666 -42.031 3.737 1.00 88.44 203 VAL A C 1
ATOM 1615 O O . VAL A 1 203 ? -16.697 -41.925 4.487 1.00 88.44 203 VAL A O 1
ATOM 1618 N N . VAL A 1 204 ? -18.027 -41.073 2.883 1.00 87.38 204 VAL A N 1
ATOM 1619 C CA . VAL A 1 204 ? -17.451 -39.723 2.850 1.00 87.38 204 VAL A CA 1
ATOM 1620 C C . VAL A 1 204 ? -18.562 -38.734 3.199 1.00 87.38 204 VAL A C 1
ATOM 1622 O O . VAL A 1 204 ? -19.509 -38.591 2.432 1.00 87.38 204 VAL A O 1
ATOM 1625 N N . GLY A 1 205 ? -18.477 -38.091 4.364 1.00 84.19 205 GLY A N 1
ATOM 1626 C CA . GLY A 1 205 ? -19.518 -37.212 4.902 1.00 84.19 205 GLY A CA 1
ATOM 1627 C C . GLY A 1 205 ? -19.051 -35.767 5.079 1.00 84.19 205 GLY A C 1
ATOM 1628 O O . GLY A 1 205 ? -18.195 -35.486 5.920 1.00 84.19 205 GLY A O 1
ATOM 1629 N N . ALA A 1 206 ? -19.653 -34.833 4.344 1.00 80.88 206 ALA A N 1
ATOM 1630 C CA . ALA A 1 206 ? -19.451 -33.398 4.527 1.00 80.88 206 ALA A CA 1
ATOM 1631 C C . ALA A 1 206 ? -20.706 -32.773 5.148 1.00 80.88 206 ALA A C 1
ATOM 1633 O O . ALA A 1 206 ? -21.791 -32.848 4.577 1.00 80.88 206 ALA A O 1
ATOM 1634 N N . ALA A 1 207 ? -20.575 -32.184 6.340 1.00 77.06 207 ALA A N 1
ATOM 1635 C CA . ALA A 1 207 ? -21.680 -31.498 7.013 1.00 77.06 207 ALA A CA 1
ATOM 1636 C C . ALA A 1 207 ? -21.166 -30.478 8.049 1.00 77.06 207 ALA A C 1
ATOM 1638 O O . ALA A 1 207 ? -20.175 -30.761 8.739 1.00 77.06 207 ALA A O 1
ATOM 1639 N N . PRO A 1 208 ? -21.852 -29.331 8.234 1.00 67.50 208 PRO A N 1
ATOM 1640 C CA . PRO A 1 208 ? -21.397 -28.247 9.107 1.00 67.50 208 PRO A CA 1
ATOM 1641 C C . PRO A 1 208 ? -21.181 -28.687 10.564 1.00 67.50 208 PRO A C 1
ATOM 1643 O O . PRO A 1 208 ? -21.781 -29.647 11.061 1.00 67.50 208 PRO A O 1
ATOM 1646 N N . THR A 1 209 ? -20.307 -27.985 11.289 1.00 69.12 209 THR A N 1
ATOM 1647 C CA . THR A 1 209 ? -19.970 -28.325 12.681 1.00 69.12 209 THR A CA 1
ATOM 1648 C C . THR A 1 209 ? -21.191 -28.222 13.595 1.00 69.12 209 THR A C 1
ATOM 1650 O O . THR A 1 209 ? -21.807 -27.165 13.672 1.00 69.12 209 THR A O 1
ATOM 1653 N N . GLY A 1 210 ? -21.509 -29.293 14.327 1.00 67.12 210 GLY A N 1
ATOM 1654 C CA . GLY A 1 210 ? -22.722 -29.376 15.154 1.00 67.12 210 GLY A CA 1
ATOM 1655 C C . GLY A 1 210 ? -23.850 -30.212 14.536 1.00 67.12 210 GLY A C 1
ATOM 1656 O O . GLY A 1 210 ? -24.775 -30.578 15.249 1.00 67.12 210 GLY A O 1
ATOM 1657 N N . SER A 1 211 ? -23.736 -30.615 13.266 1.00 69.75 211 SER A N 1
ATOM 1658 C CA . SER A 1 211 ? -24.693 -31.504 12.577 1.00 69.75 211 SER A CA 1
ATOM 1659 C C . SER A 1 211 ? -24.792 -32.935 13.136 1.00 69.75 211 SER A C 1
ATOM 1661 O O . SER A 1 211 ? -25.647 -33.694 12.695 1.00 69.75 211 SER A O 1
ATOM 1663 N N . GLY A 1 212 ? -23.949 -33.341 14.094 1.00 78.62 212 GLY A N 1
ATOM 1664 C CA . GLY A 1 212 ? -24.012 -34.673 14.721 1.00 78.62 212 GLY A CA 1
ATOM 1665 C C . GLY A 1 212 ? -23.087 -35.748 14.126 1.00 78.62 212 GLY A C 1
ATOM 1666 O O . GLY A 1 212 ? -23.253 -36.924 14.461 1.00 78.62 212 GLY A O 1
ATOM 1667 N N . LYS A 1 213 ? -22.098 -35.362 13.300 1.00 85.94 213 LYS A N 1
ATOM 1668 C CA . LYS A 1 213 ? -21.109 -36.248 12.634 1.00 85.94 213 LYS A CA 1
ATOM 1669 C C . LYS A 1 213 ? -20.499 -37.339 13.531 1.00 85.94 213 LYS A C 1
ATOM 1671 O O . LYS A 1 213 ? -20.367 -38.475 13.093 1.00 85.94 213 LYS A O 1
ATOM 1676 N N . THR A 1 214 ? -20.193 -37.037 14.795 1.00 88.62 214 THR A N 1
ATOM 1677 C CA . THR A 1 214 ? -19.589 -37.995 15.744 1.00 88.62 214 THR A CA 1
ATOM 1678 C C . THR A 1 214 ? -20.409 -39.274 15.928 1.00 88.62 214 THR A C 1
ATOM 1680 O O . THR A 1 214 ? -19.844 -40.357 16.030 1.00 88.62 214 THR A O 1
ATOM 1683 N N . LEU A 1 215 ? -21.743 -39.177 15.938 1.00 88.81 215 LEU A N 1
ATOM 1684 C CA . LEU A 1 215 ? -22.620 -40.352 16.005 1.00 88.81 215 LEU A CA 1
ATOM 1685 C C . LEU A 1 215 ? -22.877 -40.959 14.615 1.00 88.81 215 LEU A C 1
ATOM 1687 O O . LEU A 1 215 ? -23.147 -42.152 14.520 1.00 88.81 215 LEU A O 1
ATOM 1691 N N . ALA A 1 216 ? -22.719 -40.181 13.540 1.00 89.31 216 ALA A N 1
ATOM 1692 C CA . ALA A 1 216 ? -22.851 -40.655 12.161 1.00 89.31 216 ALA A CA 1
ATOM 1693 C C . ALA A 1 216 ? -21.781 -41.705 11.788 1.00 89.31 216 ALA A C 1
ATOM 1695 O O . ALA A 1 216 ? -22.099 -42.650 11.068 1.00 89.31 216 ALA A O 1
ATOM 1696 N N . PHE A 1 217 ? -20.552 -41.587 12.320 1.00 92.06 217 PHE A N 1
ATOM 1697 C CA . PHE A 1 217 ? -19.541 -42.661 12.287 1.00 92.06 217 PHE A CA 1
ATOM 1698 C C . PHE A 1 217 ? -19.518 -43.533 13.553 1.00 92.06 217 PHE A C 1
ATOM 1700 O O . PHE A 1 217 ? -19.191 -44.714 13.478 1.00 92.06 217 PHE A O 1
ATOM 1707 N N . GLY A 1 218 ? -19.873 -42.983 14.719 1.00 90.94 218 GLY A N 1
ATOM 1708 C CA . GLY A 1 218 ? -19.795 -43.696 15.995 1.00 90.94 218 G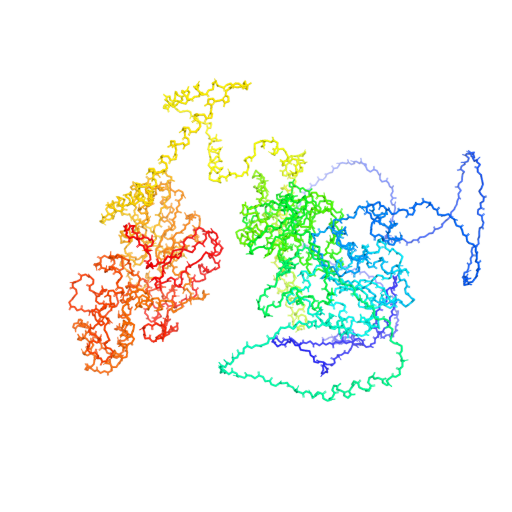LY A CA 1
ATOM 1709 C C . GLY A 1 218 ? -20.816 -44.824 16.154 1.00 90.94 218 GLY A C 1
ATOM 1710 O O . GLY A 1 218 ? -20.472 -45.893 16.654 1.00 90.94 218 GLY A O 1
ATOM 1711 N N . LEU A 1 219 ? -22.062 -44.619 15.713 1.00 91.25 219 LEU A N 1
ATOM 1712 C CA . LEU A 1 219 ? -23.126 -45.618 15.856 1.00 91.25 219 LEU A CA 1
ATOM 1713 C C . LEU A 1 219 ? -22.895 -46.879 14.995 1.00 91.25 219 LEU A C 1
ATOM 1715 O O . LEU A 1 219 ? -23.083 -47.962 15.546 1.00 91.25 219 LEU A O 1
ATOM 1719 N N . PRO A 1 220 ? -22.434 -46.808 13.724 1.00 92.06 220 PRO A N 1
ATOM 1720 C CA . PRO A 1 220 ? -22.032 -47.994 12.959 1.00 92.06 220 PRO A CA 1
ATOM 1721 C C . PRO A 1 220 ? -20.948 -48.830 13.648 1.00 92.06 220 PRO A C 1
ATOM 1723 O O . PRO A 1 220 ? -21.088 -50.047 13.751 1.00 92.06 220 PRO A O 1
ATOM 1726 N N . VAL A 1 221 ? -19.904 -48.174 14.172 1.00 92.06 221 VAL A N 1
ATOM 1727 C CA . VAL A 1 221 ? -18.797 -48.835 14.882 1.00 92.06 221 VAL A CA 1
ATOM 1728 C C . VAL A 1 221 ? -19.310 -49.534 16.142 1.00 92.06 221 VAL A C 1
ATOM 1730 O O . VAL A 1 221 ? -19.114 -50.735 16.304 1.00 92.06 221 VAL A O 1
ATOM 1733 N N . LEU A 1 222 ? -20.028 -48.815 17.013 1.00 91.19 222 LEU A N 1
ATOM 1734 C CA . LEU A 1 222 ? -20.588 -49.393 18.239 1.00 91.19 222 LEU A CA 1
ATOM 1735 C C . LEU A 1 222 ? -21.584 -50.525 17.942 1.00 91.19 222 LEU A C 1
ATOM 1737 O O . LEU A 1 222 ? -21.585 -51.530 18.645 1.00 91.19 222 LEU A O 1
ATOM 1741 N N . HIS A 1 223 ? -22.408 -50.400 16.897 1.00 90.69 223 HIS A N 1
ATOM 1742 C CA . HIS A 1 223 ? -23.342 -51.451 16.492 1.00 90.69 223 HIS A CA 1
ATOM 1743 C C . HIS A 1 223 ? -22.608 -52.723 16.061 1.00 90.69 223 HIS A C 1
ATOM 1745 O O . HIS A 1 223 ? -22.963 -53.802 16.533 1.00 90.69 223 HIS A O 1
ATOM 1751 N N . HIS A 1 224 ? -21.574 -52.615 15.221 1.00 89.69 224 HIS A N 1
ATOM 1752 C CA . HIS A 1 224 ? -20.821 -53.786 14.778 1.00 89.69 224 HIS A CA 1
ATOM 1753 C C . HIS A 1 224 ? -20.065 -54.453 15.934 1.00 89.69 224 HIS A C 1
ATOM 1755 O O . HIS A 1 224 ? -20.166 -55.667 16.091 1.00 89.69 224 HIS A O 1
ATOM 1761 N N . LEU A 1 225 ? -19.370 -53.669 16.770 1.00 89.19 225 LEU A N 1
ATOM 1762 C CA . LEU A 1 225 ? -18.573 -54.181 17.892 1.00 89.19 225 LEU A CA 1
ATOM 1763 C C . LEU A 1 225 ? -19.429 -54.827 18.997 1.00 89.19 225 LEU A C 1
ATOM 1765 O O . LEU A 1 225 ? -18.967 -55.780 19.620 1.00 89.19 225 LEU A O 1
ATOM 1769 N N . LEU A 1 226 ? -20.659 -54.340 19.227 1.00 87.94 226 LEU A N 1
ATOM 1770 C CA . LEU A 1 226 ? -21.626 -54.969 20.143 1.00 87.94 226 LEU A CA 1
ATOM 1771 C C . LEU A 1 226 ? -22.298 -56.212 19.544 1.00 87.94 226 LEU A C 1
ATOM 1773 O O . LEU A 1 226 ? -22.619 -57.132 20.287 1.00 87.94 226 LEU A O 1
ATOM 1777 N N . SER A 1 227 ? -22.515 -56.243 18.224 1.00 86.25 227 SER A N 1
ATOM 1778 C CA . SER A 1 227 ? -23.132 -57.396 17.543 1.00 86.25 227 SER A CA 1
ATOM 1779 C C . SER A 1 227 ? -22.137 -58.540 17.302 1.00 86.25 227 SER A C 1
ATOM 1781 O O . SER A 1 227 ? -22.553 -59.680 17.126 1.00 86.25 227 SER A O 1
ATOM 1783 N N . HIS A 1 228 ? -20.833 -58.243 17.325 1.00 85.25 228 HIS A N 1
ATOM 1784 C CA . HIS A 1 228 ? -19.738 -59.206 17.190 1.00 85.25 228 HIS A CA 1
ATOM 1785 C C . HIS A 1 228 ? -18.752 -59.058 18.368 1.00 85.25 228 HIS A C 1
ATOM 1787 O O . HIS A 1 228 ? -17.667 -58.485 18.206 1.00 85.25 228 HIS A O 1
ATOM 1793 N N . PRO A 1 229 ? -19.111 -59.518 19.580 1.00 79.19 229 PRO A N 1
ATOM 1794 C CA . PRO A 1 229 ? -18.175 -59.587 20.696 1.00 79.19 229 PRO A CA 1
ATOM 1795 C C . PRO A 1 229 ? -17.122 -60.676 20.428 1.00 79.19 229 PRO A C 1
ATOM 1797 O O . PRO A 1 229 ? -17.459 -61.840 20.227 1.00 79.19 229 PRO A O 1
ATOM 1800 N N . GLU A 1 230 ? -15.843 -60.300 20.434 1.00 73.81 230 GLU A N 1
ATOM 1801 C CA . GLU A 1 230 ? -14.712 -61.229 20.298 1.00 73.81 230 GLU A CA 1
ATOM 1802 C C . GLU A 1 230 ? -14.063 -61.485 21.668 1.00 73.81 230 GLU A C 1
ATOM 1804 O O . GLU A 1 230 ? -14.096 -60.624 22.549 1.00 73.81 230 GLU A O 1
ATOM 1809 N N . GLN A 1 231 ? -13.490 -62.679 21.862 1.00 59.09 231 GLN A N 1
ATOM 1810 C CA . GLN A 1 231 ? -12.861 -63.073 23.132 1.00 59.09 231 GLN A CA 1
ATOM 1811 C C . GLN A 1 231 ? -11.508 -62.374 23.356 1.00 59.09 231 GLN A C 1
ATOM 1813 O O . GLN A 1 231 ? -11.204 -61.956 24.472 1.00 59.09 231 GLN A O 1
ATOM 1818 N N . GLU A 1 232 ? -10.714 -62.196 22.296 1.00 70.88 232 GLU A N 1
ATOM 1819 C CA . GLU A 1 232 ? -9.510 -61.360 22.318 1.00 70.88 232 GLU A CA 1
ATOM 1820 C C . GLU A 1 232 ? -9.901 -59.890 22.106 1.00 70.88 232 GLU A C 1
ATOM 1822 O O . GLU A 1 232 ? -10.282 -59.484 21.006 1.00 70.88 232 GLU A O 1
ATOM 1827 N N . LYS A 1 233 ? -9.778 -59.055 23.145 1.00 73.88 233 LYS A N 1
ATOM 1828 C CA . LYS A 1 233 ? -9.903 -57.601 22.977 1.00 73.88 233 LYS A CA 1
ATOM 1829 C C . LYS A 1 233 ? -8.641 -57.054 22.297 1.00 73.88 233 LYS A C 1
ATOM 1831 O O . LYS A 1 233 ? -7.529 -57.247 22.788 1.00 73.88 233 LYS A O 1
ATOM 1836 N N . LYS A 1 234 ? -8.821 -56.363 21.169 1.00 84.44 234 LYS A N 1
ATOM 1837 C CA . LYS A 1 234 ? -7.774 -55.763 20.320 1.00 84.44 234 LYS A CA 1
ATOM 1838 C C . LYS A 1 234 ? -8.260 -54.439 19.718 1.00 84.44 234 LYS A C 1
ATOM 1840 O O . LYS A 1 234 ? -9.462 -54.195 19.712 1.00 84.44 234 LYS A O 1
ATOM 1845 N N . CYS A 1 235 ? -7.370 -53.614 19.157 1.00 89.25 235 CYS A N 1
ATOM 1846 C CA . CYS A 1 235 ? -7.733 -52.352 18.490 1.00 89.25 235 CYS A CA 1
ATOM 1847 C C . CYS A 1 235 ? -8.519 -52.584 17.178 1.00 89.25 235 CYS A C 1
ATOM 1849 O O . CYS A 1 235 ? -7.947 -52.621 16.087 1.00 89.25 235 CYS A O 1
ATOM 1851 N N . ARG A 1 236 ? -9.846 -52.734 17.278 1.00 90.75 236 ARG A N 1
ATOM 1852 C CA . ARG A 1 236 ? -10.743 -52.980 16.133 1.00 90.75 236 ARG A CA 1
ATOM 1853 C C . ARG A 1 236 ? -11.197 -51.689 15.445 1.00 90.75 236 ARG A C 1
ATOM 1855 O O . ARG A 1 236 ? -11.523 -51.720 14.258 1.00 90.75 236 ARG A O 1
ATOM 1862 N N . ALA A 1 237 ? -11.184 -50.550 16.144 1.00 93.25 237 ALA A N 1
ATOM 1863 C CA . ALA A 1 237 ? -11.535 -49.245 15.584 1.00 93.25 237 ALA A CA 1
ATOM 1864 C C . ALA A 1 237 ? -10.542 -48.132 15.959 1.00 93.25 237 ALA A C 1
ATOM 1866 O O . ALA A 1 237 ? -10.287 -47.873 17.136 1.00 93.25 237 ALA A O 1
ATOM 1867 N N . LEU A 1 238 ? -10.053 -47.412 14.945 1.00 94.44 238 LEU A N 1
ATOM 1868 C CA . LEU A 1 238 ? -9.133 -46.284 15.085 1.00 94.44 238 LEU A CA 1
ATOM 1869 C C . LEU A 1 238 ? -9.786 -44.999 14.570 1.00 94.44 238 LEU A C 1
ATOM 1871 O O . LEU A 1 238 ? -10.100 -44.880 13.384 1.00 94.44 238 LEU A O 1
ATOM 1875 N N . ILE A 1 239 ? -9.950 -44.018 15.458 1.00 95.38 239 ILE A N 1
ATOM 1876 C CA . ILE A 1 239 ? -10.493 -42.697 15.135 1.00 95.38 239 ILE A CA 1
ATOM 1877 C C . ILE A 1 239 ? -9.371 -41.661 15.206 1.00 95.38 239 ILE A C 1
ATOM 1879 O O . ILE A 1 239 ? -8.883 -41.331 16.287 1.00 95.38 239 ILE A O 1
ATOM 1883 N N . LEU A 1 240 ? -8.971 -41.136 14.050 1.00 93.75 240 LEU A N 1
ATOM 1884 C CA . LEU A 1 240 ? -7.961 -40.091 13.911 1.00 93.75 240 LEU A CA 1
ATOM 1885 C C . LEU A 1 240 ? -8.618 -38.708 13.865 1.00 93.75 240 LEU A C 1
ATOM 1887 O O . LEU A 1 240 ? -9.643 -38.510 13.209 1.00 93.75 240 LEU A O 1
ATOM 1891 N N . THR A 1 241 ? -8.017 -37.741 14.561 1.00 91.00 241 THR A N 1
ATOM 1892 C CA . THR A 1 241 ? -8.542 -36.371 14.685 1.00 91.00 241 THR A CA 1
ATOM 1893 C C . THR A 1 241 ? -7.419 -35.349 14.967 1.00 91.00 241 THR A C 1
ATOM 1895 O O . THR A 1 241 ? -6.447 -35.679 15.653 1.00 91.00 241 THR A O 1
ATOM 1898 N N . PRO A 1 242 ? -7.487 -34.100 14.454 1.00 84.31 242 PRO A N 1
ATOM 1899 C CA . PRO A 1 242 ? -6.358 -33.164 14.496 1.00 84.31 242 PRO A CA 1
ATOM 1900 C C . PRO A 1 242 ? -6.164 -32.410 15.822 1.00 84.31 242 PRO A C 1
ATOM 1902 O O . PRO A 1 242 ? -5.209 -31.635 15.926 1.00 84.31 242 PRO A O 1
ATOM 1905 N N . THR A 1 243 ? -7.043 -32.553 16.824 1.00 82.88 243 THR A N 1
ATOM 1906 C CA . THR A 1 243 ? -6.844 -31.923 18.145 1.00 82.88 243 THR A CA 1
ATOM 1907 C C . THR A 1 243 ? -7.150 -32.861 19.307 1.00 82.88 243 THR A C 1
ATOM 1909 O O . THR A 1 243 ? -7.920 -33.815 19.202 1.00 82.88 243 THR A O 1
ATOM 1912 N N . ARG A 1 244 ? -6.523 -32.571 20.452 1.00 81.81 244 ARG A N 1
ATOM 1913 C CA . ARG A 1 244 ? -6.619 -33.389 21.669 1.00 81.81 244 ARG A CA 1
ATOM 1914 C C . ARG A 1 244 ? -8.018 -33.310 22.275 1.00 81.81 244 ARG A C 1
ATOM 1916 O O . ARG A 1 244 ? -8.519 -34.268 22.848 1.00 81.81 244 ARG A O 1
ATOM 1923 N N . GLU A 1 245 ? -8.639 -32.148 22.133 1.00 80.06 245 GLU A N 1
ATOM 1924 C CA . GLU A 1 245 ? -9.943 -31.815 22.684 1.00 80.06 245 GLU A CA 1
ATOM 1925 C C . GLU A 1 245 ? -11.072 -32.481 21.895 1.00 80.06 245 GLU A C 1
ATOM 1927 O O . GLU A 1 245 ? -12.004 -32.989 22.514 1.00 80.06 245 GLU A O 1
ATOM 1932 N N . LEU A 1 246 ? -10.941 -32.579 20.566 1.00 82.12 246 LEU A N 1
ATOM 1933 C CA . LEU A 1 246 ? -11.889 -33.320 19.734 1.00 82.12 246 LEU A CA 1
ATOM 1934 C C . LEU A 1 246 ? -11.765 -34.830 19.981 1.00 82.12 246 LEU A C 1
ATOM 1936 O O . LEU A 1 246 ? -12.780 -35.505 20.122 1.00 82.12 246 LEU A O 1
ATOM 1940 N N . ALA A 1 247 ? -10.545 -35.350 20.175 1.00 87.56 247 ALA A N 1
ATOM 1941 C CA . ALA A 1 247 ? -10.346 -36.734 20.613 1.00 87.56 247 ALA A CA 1
ATOM 1942 C C . ALA A 1 247 ? -11.043 -37.019 21.959 1.00 87.56 247 ALA A C 1
ATOM 1944 O O . ALA A 1 247 ? -11.744 -38.018 22.107 1.00 87.56 247 ALA A O 1
ATOM 1945 N N . MET A 1 248 ? -10.911 -36.117 22.939 1.00 84.56 248 MET A N 1
ATOM 1946 C CA . MET A 1 248 ? -11.616 -36.234 24.221 1.00 84.56 248 MET A CA 1
ATOM 1947 C C . MET A 1 248 ? -13.143 -36.119 24.074 1.00 84.56 248 MET A C 1
ATOM 1949 O O . MET A 1 248 ? -13.858 -36.866 24.740 1.00 84.56 248 MET A O 1
ATOM 1953 N N . GLN A 1 249 ? -13.643 -35.235 23.203 1.00 82.12 249 GLN A N 1
ATOM 1954 C CA . GLN A 1 249 ? -15.075 -35.099 22.914 1.00 82.12 249 GLN A CA 1
ATOM 1955 C C . GLN A 1 249 ? -15.651 -36.379 22.296 1.00 82.12 249 GLN A C 1
ATOM 1957 O O . GLN A 1 249 ? -16.691 -36.856 22.742 1.00 82.12 249 GLN A O 1
ATOM 1962 N N . ILE A 1 250 ? -14.977 -36.954 21.297 1.00 89.25 250 ILE A N 1
ATOM 1963 C CA . ILE A 1 250 ? -15.412 -38.192 20.641 1.00 89.25 250 ILE A CA 1
ATOM 1964 C C . ILE A 1 250 ? -15.467 -39.337 21.664 1.00 89.25 250 ILE A C 1
ATOM 1966 O O . ILE A 1 250 ? -16.485 -40.022 21.747 1.00 89.25 250 ILE A O 1
ATOM 1970 N N . THR A 1 251 ? -14.439 -39.496 22.506 1.00 90.56 251 THR A N 1
ATOM 1971 C CA . THR A 1 251 ? -14.446 -40.494 23.590 1.00 90.56 251 THR A CA 1
ATOM 1972 C C . THR A 1 251 ? -15.616 -40.296 24.558 1.00 90.56 251 THR A C 1
ATOM 1974 O O . THR A 1 251 ? -16.282 -41.269 24.904 1.00 90.56 251 THR A O 1
ATOM 1977 N N . ASP A 1 252 ? -15.904 -39.063 24.985 1.00 87.06 252 ASP A N 1
ATOM 1978 C CA . ASP A 1 252 ? -17.041 -38.750 25.865 1.00 87.06 252 ASP A CA 1
ATOM 1979 C C . ASP A 1 252 ? -18.397 -39.048 25.193 1.00 87.06 252 ASP A C 1
ATOM 1981 O O . ASP A 1 252 ? -19.260 -39.684 25.797 1.00 87.06 252 ASP A O 1
ATOM 1985 N N . HIS A 1 253 ? -18.566 -38.681 23.918 1.00 86.56 253 HIS A N 1
ATOM 1986 C CA . HIS A 1 253 ? -19.778 -38.968 23.143 1.00 86.56 253 HIS A CA 1
ATOM 1987 C C . HIS A 1 253 ? -20.031 -40.477 22.997 1.00 86.56 253 HIS A C 1
ATOM 1989 O O . HIS A 1 253 ? -21.160 -40.925 23.187 1.00 86.56 253 HIS A O 1
ATOM 1995 N N . LEU A 1 254 ? -18.997 -41.272 22.705 1.00 90.00 254 LEU A N 1
ATOM 1996 C CA . LEU A 1 254 ? -19.120 -42.731 22.602 1.00 90.00 254 LEU A CA 1
ATOM 1997 C C . LEU A 1 254 ? -19.356 -43.381 23.979 1.00 90.00 254 LEU A C 1
ATOM 1999 O O . LEU A 1 254 ? -20.203 -44.263 24.100 1.00 90.00 254 LEU A O 1
ATOM 2003 N N . THR A 1 255 ? -18.689 -42.893 25.033 1.00 88.75 255 THR A N 1
ATOM 2004 C CA . THR A 1 255 ? -18.875 -43.379 26.419 1.00 88.75 255 THR A CA 1
ATOM 2005 C C . THR A 1 255 ? -20.291 -43.103 26.944 1.00 88.75 255 THR A C 1
ATOM 2007 O O . THR A 1 255 ? -20.806 -43.860 27.759 1.00 88.75 255 THR A O 1
ATOM 2010 N N . LYS A 1 256 ? -20.969 -42.050 26.467 1.00 85.50 256 LYS A N 1
ATOM 2011 C CA . LYS A 1 256 ? -22.384 -41.785 26.794 1.00 85.50 256 LYS A CA 1
ATOM 2012 C C . LYS A 1 256 ? -23.353 -42.800 26.179 1.00 85.50 256 LYS A C 1
ATOM 2014 O O . LYS A 1 256 ? -24.407 -43.036 26.760 1.00 85.50 256 LYS A O 1
ATOM 2019 N N . ILE A 1 257 ? -22.999 -43.407 25.042 1.00 84.94 257 ILE A N 1
ATOM 2020 C CA . ILE A 1 257 ? -23.789 -44.473 24.404 1.00 84.94 257 ILE A CA 1
ATOM 2021 C C . ILE A 1 257 ? -23.453 -45.845 25.008 1.00 84.94 257 ILE A C 1
ATOM 2023 O O . ILE A 1 257 ? -24.361 -46.627 25.279 1.00 84.94 257 ILE A O 1
ATOM 2027 N N . VAL A 1 258 ? -22.171 -46.127 25.270 1.00 85.62 258 VAL A N 1
ATOM 2028 C CA . VAL A 1 258 ? -21.711 -47.358 25.940 1.00 85.62 258 VAL A CA 1
ATOM 2029 C C . VAL A 1 258 ? -20.911 -46.994 27.202 1.00 85.62 258 VAL A C 1
ATOM 2031 O O . VAL A 1 258 ? -19.685 -46.881 27.149 1.00 85.62 258 VAL A O 1
ATOM 2034 N N . PRO A 1 259 ? -21.580 -46.797 28.357 1.00 73.12 259 PRO A N 1
ATOM 2035 C CA . PRO A 1 259 ? -20.907 -46.414 29.603 1.00 73.12 259 PRO A CA 1
ATOM 2036 C C . PRO A 1 259 ? -20.156 -47.577 30.269 1.00 73.12 259 PRO A C 1
ATOM 2038 O O . PRO A 1 259 ? -19.244 -47.351 31.069 1.00 73.12 259 PRO A O 1
ATOM 2041 N N . ASN A 1 260 ? -20.515 -48.825 29.950 1.00 77.12 260 ASN A N 1
ATOM 2042 C CA . ASN A 1 260 ? -19.886 -50.011 30.519 1.00 77.12 260 ASN A CA 1
ATOM 2043 C C . ASN A 1 260 ? -18.569 -50.347 29.801 1.00 77.12 260 ASN A C 1
ATOM 2045 O O . ASN A 1 260 ? -18.549 -51.035 28.782 1.00 77.12 260 ASN A O 1
ATOM 2049 N N . ARG A 1 261 ? -17.448 -49.919 30.390 1.00 68.75 261 ARG A N 1
ATOM 2050 C CA . ARG A 1 261 ? -16.090 -50.169 29.868 1.00 68.75 261 ARG A CA 1
ATOM 2051 C C . ARG A 1 261 ? -15.681 -51.645 29.798 1.00 68.75 261 ARG A C 1
ATOM 2053 O O . ARG A 1 261 ? -14.661 -51.937 29.183 1.00 68.75 261 ARG A O 1
ATOM 2060 N N . ARG A 1 262 ? -16.428 -52.568 30.423 1.00 71.12 262 ARG A N 1
ATOM 2061 C CA . ARG A 1 262 ? -16.204 -54.015 30.252 1.00 71.12 262 ARG A CA 1
ATOM 2062 C C . ARG A 1 262 ? -16.723 -54.513 28.897 1.00 71.12 262 ARG A C 1
ATOM 2064 O O . ARG A 1 262 ? -16.144 -55.438 28.337 1.00 71.12 262 ARG A O 1
ATOM 2071 N N . GLU A 1 263 ? -17.758 -53.874 28.350 1.00 77.81 263 GLU A N 1
ATOM 2072 C CA . GLU A 1 263 ? -18.333 -54.229 27.045 1.00 77.81 263 GLU A CA 1
ATOM 2073 C C . GLU A 1 263 ? -17.448 -53.731 25.905 1.00 77.81 263 GLU A C 1
ATOM 2075 O O . GLU A 1 263 ? -16.959 -54.544 25.131 1.00 77.81 263 GLU A O 1
ATOM 2080 N N . ILE A 1 264 ? -17.173 -52.422 25.853 1.00 85.75 264 ILE A N 1
ATOM 2081 C CA . ILE A 1 264 ? -16.255 -51.812 24.880 1.00 85.75 264 ILE A CA 1
ATOM 2082 C C . ILE A 1 264 ? -15.286 -50.884 25.620 1.00 85.75 264 ILE A C 1
ATOM 2084 O O . ILE A 1 264 ? -15.693 -49.920 26.274 1.00 85.75 264 ILE A O 1
ATOM 2088 N N . GLY A 1 265 ? -13.990 -51.158 25.495 1.00 87.94 265 GLY A N 1
ATOM 2089 C CA . GLY A 1 265 ? -12.915 -50.289 25.948 1.00 87.94 265 GLY A CA 1
ATOM 2090 C C . GLY A 1 265 ? -12.697 -49.136 24.969 1.00 87.94 265 GLY A C 1
ATOM 2091 O O . GLY A 1 265 ? -12.449 -49.352 23.785 1.00 87.94 265 GLY A O 1
ATOM 2092 N N . ILE A 1 266 ? -12.765 -47.900 25.470 1.00 92.12 266 ILE A N 1
ATOM 2093 C CA . ILE A 1 266 ? -12.538 -46.680 24.683 1.00 92.12 266 ILE A CA 1
ATOM 2094 C C . ILE A 1 266 ? -11.419 -45.872 25.346 1.00 92.12 266 ILE A C 1
ATOM 2096 O O . ILE A 1 266 ? -11.529 -45.495 26.518 1.00 92.12 266 ILE A O 1
ATOM 2100 N N . VAL A 1 267 ? -10.336 -45.600 24.611 1.00 92.31 267 VAL A N 1
ATOM 2101 C CA . VAL A 1 267 ? -9.151 -44.884 25.118 1.00 92.31 267 VAL A CA 1
ATOM 2102 C C . VAL A 1 267 ? -8.751 -43.742 24.188 1.00 92.31 267 VAL A C 1
ATOM 2104 O O . VAL A 1 267 ? -8.684 -43.895 22.971 1.00 92.31 267 VAL A O 1
ATOM 2107 N N . THR A 1 268 ? -8.443 -42.586 24.782 1.00 93.50 268 THR A N 1
ATOM 2108 C CA . THR A 1 268 ? -7.942 -41.408 24.064 1.00 93.50 268 THR A CA 1
ATOM 2109 C C . THR A 1 268 ? -6.410 -41.347 24.100 1.00 93.50 268 THR A C 1
ATOM 2111 O O . THR A 1 268 ? -5.839 -41.333 25.192 1.00 93.50 268 THR A O 1
ATOM 2114 N N . LEU A 1 269 ? -5.752 -41.239 22.939 1.00 92.31 269 LEU A N 1
ATOM 2115 C CA . LEU A 1 269 ? -4.298 -41.066 22.810 1.00 92.31 269 LEU A CA 1
ATOM 2116 C C . LEU A 1 269 ? -3.927 -39.653 22.336 1.00 92.31 269 LEU A C 1
ATOM 2118 O O . LEU A 1 269 ? -4.095 -39.287 21.170 1.00 92.31 269 LEU A O 1
ATOM 2122 N N . VAL A 1 270 ? -3.415 -38.841 23.261 1.00 90.44 270 VAL A N 1
ATOM 2123 C CA . VAL A 1 270 ? -3.165 -37.405 23.073 1.00 90.44 270 VAL A CA 1
ATOM 2124 C C . VAL A 1 270 ? -1.882 -36.933 23.760 1.00 90.44 270 VAL A C 1
ATOM 2126 O O . VAL A 1 270 ? -1.546 -37.332 24.878 1.00 90.44 270 VAL A O 1
ATOM 2129 N N . GLY A 1 271 ? -1.150 -36.042 23.086 1.00 80.50 271 GLY A N 1
ATOM 2130 C CA . GLY A 1 271 ? 0.056 -35.423 23.647 1.00 80.50 271 GLY A CA 1
ATOM 2131 C C . GLY A 1 271 ? -0.231 -34.598 24.910 1.00 80.50 271 GLY A C 1
ATOM 2132 O O . GLY A 1 271 ? -1.355 -34.155 25.145 1.00 80.50 271 GLY A O 1
ATOM 2133 N N . GLY A 1 272 ? 0.786 -34.361 25.740 1.00 74.19 272 GLY A N 1
ATOM 2134 C CA . GLY A 1 272 ? 0.642 -33.589 26.987 1.00 74.19 272 GLY A CA 1
ATOM 2135 C C . GLY A 1 272 ? -0.094 -34.311 28.128 1.00 74.19 272 GLY A C 1
ATOM 2136 O O . GLY A 1 272 ? -0.189 -33.769 29.227 1.00 74.19 272 GLY A O 1
ATOM 2137 N N . MET A 1 273 ? -0.571 -35.538 27.905 1.00 79.19 273 MET A N 1
ATOM 2138 C CA . MET A 1 273 ? -0.767 -36.533 28.961 1.00 79.19 273 MET A CA 1
ATOM 2139 C C . MET A 1 273 ? 0.494 -37.403 29.065 1.00 79.19 273 MET A C 1
ATOM 2141 O O . MET A 1 273 ? 1.128 -37.695 28.049 1.00 79.19 273 MET A O 1
ATOM 2145 N N . ALA A 1 274 ? 0.855 -37.836 30.277 1.00 80.81 274 ALA A N 1
ATOM 2146 C CA . ALA A 1 274 ? 2.023 -38.694 30.500 1.00 80.81 274 ALA A CA 1
ATOM 2147 C C . ALA A 1 274 ? 1.935 -39.988 29.668 1.00 80.81 274 ALA A C 1
ATOM 2149 O O . ALA A 1 274 ? 0.886 -40.641 29.665 1.00 80.81 274 ALA A O 1
ATOM 2150 N N . VAL A 1 275 ? 3.024 -40.351 28.980 1.00 84.88 275 VAL A N 1
ATOM 2151 C CA . VAL A 1 275 ? 3.086 -41.522 28.084 1.00 84.88 275 VAL A CA 1
ATOM 2152 C C . VAL A 1 275 ? 2.788 -42.805 28.865 1.00 84.88 275 VAL A C 1
ATOM 2154 O O . VAL A 1 275 ? 1.828 -43.497 28.534 1.00 84.88 275 VAL A O 1
ATOM 2157 N N . GLN A 1 276 ? 3.444 -43.019 30.013 1.00 85.31 276 GLN A N 1
ATOM 2158 C CA . GLN A 1 276 ? 3.205 -44.186 30.878 1.00 85.31 276 GLN A CA 1
ATOM 2159 C C . GLN A 1 276 ? 1.751 -44.365 31.328 1.00 85.31 276 GLN A C 1
ATOM 2161 O O . GLN A 1 276 ? 1.311 -45.487 31.574 1.00 85.31 276 GLN A O 1
ATOM 2166 N N . LYS A 1 277 ? 0.972 -43.279 31.447 1.00 85.88 277 LYS A N 1
ATOM 2167 C CA . LYS A 1 277 ? -0.460 -43.392 31.758 1.00 85.88 277 LYS A CA 1
ATOM 2168 C C . LYS A 1 277 ? -1.239 -43.931 30.557 1.00 85.88 277 LYS A C 1
ATOM 2170 O O . LYS A 1 277 ? -2.134 -44.744 30.742 1.00 85.88 277 LYS A O 1
ATOM 2175 N N . GLN A 1 278 ? -0.901 -43.481 29.352 1.00 88.31 278 GLN A N 1
ATOM 2176 C CA . GLN A 1 278 ? -1.539 -43.919 28.111 1.00 88.31 278 GLN A CA 1
ATOM 2177 C C . GLN A 1 278 ? -1.177 -45.375 27.792 1.00 88.31 278 GLN A C 1
ATOM 2179 O O . GLN A 1 278 ? -2.075 -46.165 27.533 1.00 88.31 278 GLN A O 1
ATOM 2184 N N . ILE A 1 279 ? 0.088 -45.766 27.964 1.00 87.69 279 ILE A N 1
ATOM 2185 C CA . ILE A 1 279 ? 0.552 -47.161 27.871 1.00 87.69 279 ILE A CA 1
ATOM 2186 C C . ILE A 1 279 ? -0.219 -48.069 28.842 1.00 87.69 279 ILE A C 1
ATOM 2188 O O . ILE A 1 279 ? -0.806 -49.062 28.421 1.00 87.69 279 ILE A O 1
ATOM 2192 N N . ARG A 1 280 ? -0.355 -47.674 30.118 1.00 86.56 280 ARG A N 1
ATOM 2193 C CA . ARG A 1 280 ? -1.203 -48.388 31.098 1.00 86.56 280 ARG A CA 1
ATOM 2194 C C . ARG A 1 280 ? -2.697 -48.392 30.762 1.00 86.56 280 ARG A C 1
ATOM 2196 O O . ARG A 1 280 ? -3.432 -49.167 31.353 1.00 86.56 280 ARG A O 1
ATOM 2203 N N . GLN A 1 281 ? -3.184 -47.510 29.889 1.00 86.31 281 GLN A N 1
ATOM 2204 C CA . GLN A 1 281 ? -4.564 -47.562 29.393 1.00 86.31 281 GLN A CA 1
ATOM 2205 C C . GLN A 1 281 ? -4.691 -48.503 28.183 1.00 86.31 281 GLN A C 1
ATOM 2207 O O . GLN A 1 281 ? -5.738 -49.124 28.022 1.00 86.31 281 GLN A O 1
ATOM 2212 N N . LEU A 1 282 ? -3.632 -48.654 27.382 1.00 88.19 282 LEU A N 1
ATOM 2213 C CA . LEU A 1 282 ? -3.553 -49.605 26.269 1.00 88.19 282 LEU A CA 1
ATOM 2214 C C . LEU A 1 282 ? -3.311 -51.049 26.730 1.00 88.19 282 LEU A C 1
ATOM 2216 O O . LEU A 1 282 ? -3.751 -51.969 26.053 1.00 88.19 282 LEU A O 1
ATOM 2220 N N . SER A 1 283 ? -2.701 -51.273 27.900 1.00 84.00 283 SER A N 1
ATOM 2221 C CA . SER A 1 283 ? -2.527 -52.620 28.473 1.00 84.00 283 SER A CA 1
ATOM 2222 C C . SER A 1 283 ? -3.835 -53.299 28.913 1.00 84.00 283 SER A C 1
ATOM 2224 O O . SER A 1 283 ? -3.820 -54.478 29.243 1.00 84.00 283 SER A O 1
ATOM 2226 N N . TYR A 1 284 ? -4.965 -52.579 28.916 1.00 85.06 284 TYR A N 1
ATOM 2227 C CA . TYR A 1 284 ? -6.315 -53.158 29.041 1.00 85.06 284 TYR A CA 1
ATOM 2228 C C . TYR A 1 284 ? -6.932 -53.531 27.676 1.00 85.06 284 TYR A C 1
ATOM 2230 O O . TYR A 1 284 ? -8.118 -53.842 27.606 1.00 85.06 284 TYR A O 1
ATOM 2238 N N . SER A 1 285 ? -6.146 -53.444 26.599 1.00 86.19 285 SER A N 1
ATOM 2239 C CA . SER A 1 285 ? -6.493 -53.735 25.205 1.00 86.19 285 SER A CA 1
ATOM 2240 C C . SER A 1 285 ? -7.844 -53.173 24.726 1.00 86.19 285 SER A C 1
ATOM 2242 O O . SER A 1 285 ? -8.730 -53.939 24.357 1.00 86.19 285 SER A O 1
ATOM 2244 N N . PRO A 1 286 ? -8.027 -51.840 24.703 1.00 89.69 286 PRO A N 1
ATOM 2245 C CA . PRO A 1 286 ? -9.285 -51.208 24.299 1.00 89.69 286 PRO A CA 1
ATOM 2246 C C . PRO A 1 286 ? -9.654 -51.472 22.830 1.00 89.69 286 PRO A C 1
ATOM 2248 O O . PRO A 1 286 ? -8.816 -51.359 21.939 1.00 89.69 286 PRO A O 1
ATOM 2251 N N . GLU A 1 287 ? -10.932 -51.740 22.555 1.00 91.56 287 GLU A N 1
ATOM 2252 C CA . GLU A 1 287 ? -11.410 -51.971 21.188 1.00 91.56 287 GLU A CA 1
ATOM 2253 C C . GLU A 1 287 ? -11.508 -50.708 20.325 1.00 91.56 287 GLU A C 1
ATOM 2255 O O . GLU A 1 287 ? -11.446 -50.807 19.096 1.00 91.56 287 GLU A O 1
ATOM 2260 N N . ILE A 1 288 ? -11.646 -49.532 20.948 1.00 93.94 288 ILE A N 1
ATOM 2261 C CA . ILE A 1 288 ? -11.701 -48.233 20.267 1.00 93.94 288 ILE A CA 1
ATOM 2262 C C . ILE A 1 288 ? -10.576 -47.319 20.765 1.00 93.94 288 ILE A C 1
ATOM 2264 O O . ILE A 1 288 ? -10.540 -46.920 21.934 1.00 93.94 288 ILE A O 1
ATOM 2268 N N . VAL A 1 289 ? -9.707 -46.903 19.844 1.00 94.62 289 VAL A N 1
ATOM 2269 C CA . VAL A 1 289 ? -8.645 -45.919 20.087 1.00 94.62 289 VAL A CA 1
ATOM 2270 C C . VAL A 1 289 ? -8.969 -44.610 19.365 1.00 94.62 289 VAL A C 1
ATOM 2272 O O . VAL A 1 289 ? -9.126 -44.576 18.146 1.00 94.62 289 VAL A O 1
ATOM 2275 N N . VAL A 1 290 ? -9.047 -43.508 20.116 1.00 95.50 290 VAL A N 1
ATOM 2276 C CA . VAL A 1 290 ? -9.301 -42.154 19.590 1.00 95.50 290 VAL A CA 1
ATOM 2277 C C . VAL A 1 290 ? -8.034 -41.315 19.736 1.00 95.50 290 VAL A C 1
ATOM 2279 O O . VAL A 1 290 ? -7.633 -41.000 20.856 1.00 95.50 290 VAL A O 1
ATOM 2282 N N . ALA A 1 291 ? -7.373 -40.954 18.637 1.00 94.38 291 ALA A N 1
ATOM 2283 C CA . ALA A 1 291 ? -5.992 -40.480 18.684 1.00 94.38 291 ALA A CA 1
ATOM 2284 C C . ALA A 1 291 ? -5.691 -39.234 17.838 1.00 94.38 291 ALA A C 1
ATOM 2286 O O . ALA A 1 291 ? -6.199 -39.049 16.732 1.00 94.38 291 ALA A O 1
ATOM 2287 N N . THR A 1 292 ? -4.763 -38.412 18.337 1.00 92.38 292 THR A N 1
ATOM 2288 C CA . THR A 1 292 ? -4.058 -37.413 17.514 1.00 92.38 292 THR A CA 1
ATOM 2289 C C . THR A 1 292 ? -2.847 -38.059 16.824 1.00 92.38 292 THR A C 1
ATOM 2291 O O . THR A 1 292 ? -2.045 -38.661 17.547 1.00 92.38 292 THR A O 1
ATOM 2294 N N . PRO A 1 293 ? -2.639 -37.895 15.497 1.00 90.31 293 PRO A N 1
ATOM 2295 C CA . PRO A 1 293 ? -1.631 -38.643 14.731 1.00 90.31 293 PRO A CA 1
ATOM 2296 C C . PRO A 1 293 ? -0.220 -38.661 15.335 1.00 90.31 293 PRO A C 1
ATOM 2298 O O . PRO A 1 293 ? 0.381 -39.724 15.433 1.00 90.31 293 PRO A O 1
ATOM 2301 N N . GLY A 1 294 ? 0.285 -37.520 15.818 1.00 88.88 294 GLY A N 1
ATOM 2302 C CA . GLY A 1 294 ? 1.625 -37.441 16.413 1.00 88.88 294 GLY A CA 1
ATOM 2303 C C . GLY A 1 294 ? 1.817 -38.341 17.642 1.00 88.88 294 GLY A C 1
ATOM 2304 O O . GLY A 1 294 ? 2.804 -39.060 17.708 1.00 88.88 294 GLY A O 1
ATOM 2305 N N . ARG A 1 295 ? 0.855 -38.369 18.580 1.00 90.50 295 ARG A N 1
ATOM 2306 C CA . ARG A 1 295 ? 0.934 -39.229 19.781 1.00 90.50 295 ARG A CA 1
ATOM 2307 C C . ARG A 1 295 ? 0.652 -40.699 19.467 1.00 90.50 295 ARG A C 1
ATOM 2309 O O . ARG A 1 295 ? 1.185 -41.562 20.151 1.00 90.50 295 ARG A O 1
ATOM 2316 N N . LEU A 1 296 ? -0.171 -40.994 18.459 1.00 92.06 296 LEU A N 1
ATOM 2317 C CA . LEU A 1 296 ? -0.329 -42.377 18.009 1.00 92.06 296 LEU A CA 1
ATOM 2318 C C . LEU A 1 296 ? 1.000 -42.907 17.468 1.00 92.06 296 LEU A C 1
ATOM 2320 O O . LEU A 1 296 ? 1.460 -43.956 17.901 1.00 92.06 296 LEU A O 1
ATOM 2324 N N . TRP A 1 297 ? 1.628 -42.141 16.575 1.00 90.69 297 TRP A N 1
ATOM 2325 C CA . TRP A 1 297 ? 2.902 -42.512 15.979 1.00 90.69 297 TRP A CA 1
ATOM 2326 C C . TRP A 1 297 ? 4.021 -42.625 17.023 1.00 90.69 297 TRP A C 1
ATOM 2328 O O . TRP A 1 297 ? 4.713 -43.629 17.032 1.00 90.69 297 TRP A O 1
ATOM 2338 N N . GLU A 1 298 ? 4.121 -41.686 17.970 1.00 88.88 298 GLU A N 1
ATOM 2339 C CA . GLU A 1 298 ? 5.056 -41.743 19.111 1.00 88.88 298 GLU A CA 1
ATOM 2340 C C . GLU A 1 298 ? 4.960 -43.071 19.896 1.00 88.88 298 GLU A C 1
ATOM 2342 O O . GLU A 1 298 ? 5.978 -43.674 20.214 1.00 88.88 298 GLU A O 1
ATOM 2347 N N . VAL A 1 299 ? 3.743 -43.571 20.157 1.00 88.88 299 VAL A N 1
ATOM 2348 C CA . VAL A 1 299 ? 3.522 -44.841 20.884 1.00 88.88 299 VAL A CA 1
ATOM 2349 C C . VAL A 1 299 ? 3.731 -46.079 19.996 1.00 88.88 299 VAL A C 1
ATOM 2351 O O . VAL A 1 299 ? 4.089 -47.139 20.506 1.00 88.88 299 VAL A O 1
ATOM 2354 N N . MET A 1 300 ? 3.529 -45.967 18.679 1.00 87.50 300 MET A N 1
ATOM 2355 C CA . MET A 1 300 ? 3.810 -47.048 17.723 1.00 87.50 300 MET A CA 1
ATOM 2356 C C . MET A 1 300 ? 5.311 -47.185 17.412 1.00 87.50 300 MET A C 1
ATOM 2358 O O . MET A 1 300 ? 5.797 -48.302 17.273 1.00 87.50 300 MET A O 1
ATOM 2362 N N . GLU A 1 301 ? 6.038 -46.069 17.308 1.00 86.00 301 GLU A N 1
ATOM 2363 C CA . GLU A 1 301 ? 7.467 -46.007 16.959 1.00 86.00 301 GLU A CA 1
ATOM 2364 C C . GLU A 1 301 ? 8.359 -46.381 18.156 1.00 86.00 301 GLU A C 1
ATOM 2366 O O . GLU A 1 301 ? 9.370 -47.049 17.968 1.00 86.00 301 GLU A O 1
ATOM 2371 N N . ALA A 1 302 ? 7.943 -46.064 19.391 1.00 82.88 302 ALA A N 1
ATOM 2372 C CA . ALA A 1 302 ? 8.641 -46.475 20.617 1.00 82.88 302 ALA A CA 1
ATOM 2373 C C . ALA A 1 302 ? 8.531 -47.983 20.942 1.00 82.88 302 ALA A C 1
ATOM 2375 O O . ALA A 1 302 ? 9.260 -48.484 21.794 1.00 82.88 302 ALA A O 1
ATOM 2376 N N . GLY A 1 303 ? 7.600 -48.720 20.322 1.00 76.31 303 GLY A N 1
ATOM 2377 C CA . GLY A 1 303 ? 7.449 -50.173 20.504 1.00 76.31 303 GLY A CA 1
ATOM 2378 C C . GLY A 1 303 ? 6.937 -50.647 21.877 1.00 76.31 303 GLY A C 1
ATOM 2379 O O . GLY A 1 303 ? 6.657 -51.832 22.037 1.00 76.31 303 GLY A O 1
ATOM 2380 N N . GLU A 1 304 ? 6.739 -49.752 22.852 1.00 75.44 304 GLU A N 1
ATOM 2381 C CA . GLU A 1 304 ? 6.373 -50.073 24.247 1.00 75.44 304 GLU A CA 1
ATOM 2382 C C . GLU A 1 304 ? 4.998 -50.762 24.438 1.00 75.44 304 GLU A C 1
ATOM 2384 O O . GLU A 1 304 ? 4.626 -51.106 25.562 1.00 75.44 304 GLU A O 1
ATOM 2389 N N . THR A 1 305 ? 4.211 -50.971 23.373 1.00 79.06 305 THR A N 1
ATOM 2390 C CA . THR A 1 305 ? 2.930 -51.697 23.443 1.00 79.06 305 THR A CA 1
ATOM 2391 C C . THR A 1 305 ? 2.741 -52.669 22.280 1.00 79.06 305 THR A C 1
ATOM 2393 O O . THR A 1 305 ? 2.768 -52.279 21.116 1.00 79.06 305 THR A O 1
ATOM 2396 N N . THR A 1 306 ? 2.423 -53.928 22.592 1.00 80.25 306 THR A N 1
ATOM 2397 C CA . THR A 1 306 ? 2.037 -54.953 21.601 1.00 80.25 306 THR A CA 1
ATOM 2398 C C . THR A 1 306 ? 0.670 -54.691 20.960 1.00 80.25 306 THR A C 1
ATOM 2400 O O . THR A 1 306 ? 0.378 -55.220 19.892 1.00 80.25 306 THR A O 1
ATOM 2403 N N . HIS A 1 307 ? -0.159 -53.837 21.571 1.00 85.12 307 HIS A N 1
ATOM 2404 C CA . HIS A 1 307 ? -1.545 -53.554 21.176 1.00 85.12 307 HIS A CA 1
ATOM 2405 C C . HIS A 1 307 ? -1.718 -53.019 19.736 1.00 85.12 307 HIS A C 1
ATOM 2407 O O . HIS A 1 307 ? -2.812 -53.109 19.180 1.00 85.12 307 HIS A O 1
ATOM 2413 N N . PHE A 1 308 ? -0.655 -52.493 19.114 1.00 86.44 308 PHE A N 1
ATOM 2414 C CA . PHE A 1 308 ? -0.666 -52.029 17.720 1.00 86.44 308 PHE A CA 1
ATOM 2415 C C . PHE A 1 308 ? 0.095 -52.934 16.734 1.00 86.44 308 PHE A C 1
ATOM 2417 O O . PHE A 1 308 ? 0.086 -52.643 15.540 1.00 86.44 308 PHE A O 1
ATOM 2424 N N . ALA A 1 309 ? 0.715 -54.030 17.188 1.00 79.31 309 ALA A N 1
ATOM 2425 C CA . ALA A 1 309 ? 1.599 -54.859 16.359 1.00 79.31 309 ALA A CA 1
ATOM 2426 C C . ALA A 1 309 ? 0.886 -55.548 15.175 1.00 79.31 309 ALA A C 1
ATOM 2428 O O . ALA A 1 309 ? 1.469 -55.692 14.103 1.00 79.31 309 ALA A O 1
ATOM 2429 N N . GLU A 1 310 ? -0.385 -55.926 15.346 1.00 79.69 310 GLU A N 1
ATOM 2430 C CA . GLU A 1 310 ? -1.220 -56.576 14.320 1.00 79.69 310 GLU A CA 1
ATOM 2431 C C . GLU A 1 310 ? -2.305 -55.633 13.741 1.00 79.69 310 GLU A C 1
ATOM 2433 O O . GLU A 1 310 ? -3.231 -56.062 13.051 1.00 79.69 310 GLU A O 1
ATOM 2438 N N . LEU A 1 311 ? -2.174 -54.311 13.939 1.00 83.81 311 LEU A N 1
ATOM 2439 C CA . LEU A 1 311 ? -3.173 -53.299 13.540 1.00 83.81 311 LEU A CA 1
ATOM 2440 C C . LEU A 1 311 ? -3.506 -53.299 12.029 1.00 83.81 311 LEU A C 1
ATOM 2442 O O . LEU A 1 311 ? -4.569 -52.833 11.631 1.00 83.81 311 LEU A O 1
ATOM 2446 N N . ASN A 1 312 ? -2.639 -53.831 11.162 1.00 80.94 312 ASN A N 1
ATOM 2447 C CA . ASN A 1 312 ? -2.921 -53.968 9.723 1.00 80.94 312 ASN A CA 1
ATOM 2448 C C . ASN A 1 312 ? -3.780 -55.207 9.358 1.00 80.94 312 ASN A C 1
ATOM 2450 O O . ASN A 1 312 ? -4.170 -55.369 8.194 1.00 80.94 312 ASN A O 1
ATOM 2454 N N . ALA A 1 313 ? -4.061 -56.078 10.330 1.00 79.75 313 ALA A N 1
ATOM 2455 C CA . ALA A 1 313 ? -4.898 -57.269 10.217 1.00 79.75 313 ALA A CA 1
ATOM 2456 C C . ALA A 1 313 ? -6.182 -57.147 11.058 1.00 79.75 313 ALA A C 1
ATOM 2458 O O . ALA A 1 313 ? -7.254 -57.494 10.564 1.00 79.75 313 ALA A O 1
ATOM 2459 N N . ASP A 1 314 ? -6.084 -56.601 12.275 1.00 83.50 314 ASP A N 1
ATOM 2460 C CA . ASP A 1 314 ? -7.204 -56.508 13.226 1.00 83.50 314 ASP A CA 1
ATOM 2461 C C . ASP A 1 314 ? -8.130 -55.295 13.010 1.00 83.50 314 ASP A C 1
ATOM 2463 O O . ASP A 1 314 ? -9.266 -55.287 13.489 1.00 83.50 314 ASP A O 1
ATOM 2467 N N . LEU A 1 315 ? -7.669 -54.246 12.314 1.00 88.50 315 LEU A N 1
ATOM 2468 C CA . LEU A 1 315 ? -8.421 -52.994 12.202 1.00 88.50 315 LEU A CA 1
ATOM 2469 C C . LEU A 1 315 ? -9.632 -53.125 11.265 1.00 88.50 315 LEU A C 1
ATOM 2471 O O . LEU A 1 315 ? -9.523 -52.980 10.045 1.00 88.50 315 LEU A O 1
ATOM 2475 N N . GLN A 1 316 ? -10.807 -53.314 11.860 1.00 89.81 316 GLN A N 1
ATOM 2476 C CA . GLN A 1 316 ? -12.106 -53.355 11.185 1.00 89.81 316 GLN A CA 1
ATOM 2477 C C . GLN A 1 316 ? -12.604 -51.954 10.779 1.00 89.81 316 GLN A C 1
ATOM 2479 O O . GLN A 1 316 ? -13.291 -51.831 9.765 1.00 89.81 316 GLN A O 1
ATOM 2484 N N . PHE A 1 317 ? -12.234 -50.892 11.510 1.00 92.56 317 PHE A N 1
ATOM 2485 C CA . PHE A 1 317 ? -12.738 -49.529 11.279 1.00 92.56 317 PHE A CA 1
ATOM 2486 C C . PHE A 1 317 ? -11.652 -48.448 11.305 1.00 92.56 317 PHE A C 1
ATOM 2488 O O . PHE A 1 317 ? -10.959 -48.285 12.308 1.00 92.56 317 PHE A O 1
ATOM 2495 N N . LEU A 1 318 ? -11.569 -47.634 10.247 1.00 93.06 318 LEU A N 1
ATOM 2496 C CA . LEU A 1 318 ? -10.731 -46.426 10.201 1.00 93.06 318 LEU A CA 1
ATOM 2497 C C . LEU A 1 318 ? -11.598 -45.174 10.018 1.00 93.06 318 LEU A C 1
ATOM 2499 O O . LEU A 1 318 ? -12.333 -45.069 9.040 1.00 93.06 318 LEU A O 1
ATOM 2503 N N . ILE A 1 319 ? -11.498 -44.217 10.941 1.00 94.19 319 ILE A N 1
ATOM 2504 C CA . ILE A 1 319 ? -12.238 -42.951 10.903 1.00 94.19 319 ILE A CA 1
ATOM 2505 C C . ILE A 1 319 ? -11.242 -41.787 10.855 1.00 94.19 319 ILE A C 1
ATOM 2507 O O . ILE A 1 319 ? -10.267 -41.763 11.605 1.00 94.19 319 ILE A O 1
ATOM 2511 N N . VAL A 1 320 ? -11.506 -40.806 9.993 1.00 91.62 320 VAL A N 1
ATOM 2512 C CA . VAL A 1 320 ? -10.700 -39.593 9.799 1.00 91.62 320 VAL A CA 1
ATOM 2513 C C . VAL A 1 320 ? -11.646 -38.384 9.867 1.00 91.62 320 VAL A C 1
ATOM 2515 O O . VAL A 1 320 ? -12.379 -38.134 8.912 1.00 91.62 320 VAL A O 1
ATOM 2518 N N . ASP A 1 321 ? -11.668 -37.666 10.999 1.00 89.56 321 ASP A N 1
ATOM 2519 C CA . ASP A 1 321 ? -12.569 -36.519 11.259 1.00 89.56 321 ASP A CA 1
ATOM 2520 C C . ASP A 1 321 ? -11.830 -35.164 11.205 1.00 89.56 321 ASP A C 1
ATOM 2522 O O . ASP A 1 321 ? -10.655 -35.075 11.559 1.00 89.56 321 ASP A O 1
ATOM 2526 N N . GLU A 1 322 ? -12.507 -34.102 10.751 1.00 83.25 322 GLU A N 1
ATOM 2527 C CA . GLU A 1 322 ? -11.888 -32.853 10.244 1.00 83.25 322 GLU A CA 1
ATOM 2528 C C . GLU A 1 322 ? -10.834 -33.159 9.142 1.00 83.25 322 GLU A C 1
ATOM 2530 O O . GLU A 1 322 ? -9.692 -32.679 9.149 1.00 83.25 322 GLU A O 1
ATOM 2535 N N . ALA A 1 323 ? -11.215 -34.033 8.200 1.00 81.62 323 ALA A N 1
ATOM 2536 C CA . ALA A 1 323 ? -10.366 -34.568 7.134 1.00 81.62 323 ALA A CA 1
ATOM 2537 C C . ALA A 1 323 ? -9.777 -33.501 6.194 1.00 81.62 323 ALA A C 1
ATOM 2539 O O . ALA A 1 323 ? -8.652 -33.656 5.719 1.00 81.62 323 ALA A O 1
ATOM 2540 N N . ASP A 1 324 ? -10.510 -32.406 5.976 1.00 71.38 324 ASP A N 1
ATOM 2541 C CA . ASP A 1 324 ? -10.068 -31.199 5.263 1.00 71.38 324 ASP A CA 1
ATOM 2542 C C . ASP A 1 324 ? -8.740 -30.663 5.804 1.00 71.38 324 ASP A C 1
ATOM 2544 O O . ASP A 1 324 ? -7.867 -30.281 5.029 1.00 71.38 324 ASP A O 1
ATOM 2548 N N . ARG A 1 325 ? -8.554 -30.699 7.127 1.00 71.88 325 ARG A N 1
ATOM 2549 C CA . ARG A 1 325 ? -7.326 -30.266 7.790 1.00 71.88 325 ARG A CA 1
ATOM 2550 C C . ARG A 1 325 ? -6.284 -31.375 7.861 1.00 71.88 325 ARG A C 1
ATOM 2552 O O . ARG A 1 325 ? -5.099 -31.100 7.714 1.00 71.88 325 ARG A O 1
ATOM 2559 N N . MET A 1 326 ? -6.691 -32.617 8.129 1.00 77.50 326 MET A N 1
ATOM 2560 C CA . MET A 1 326 ? -5.729 -33.717 8.283 1.00 77.50 326 MET A CA 1
ATOM 2561 C C . MET A 1 326 ? -5.044 -34.121 6.973 1.00 77.50 326 MET A C 1
ATOM 2563 O O . MET A 1 326 ? -3.930 -34.630 7.022 1.00 77.50 326 MET A O 1
ATOM 2567 N N . LEU A 1 327 ? -5.667 -33.878 5.816 1.00 75.06 327 LEU A N 1
ATOM 2568 C CA . LEU A 1 327 ? -5.141 -34.286 4.507 1.00 75.06 327 LEU A CA 1
ATOM 2569 C C . LEU A 1 327 ? -4.483 -33.148 3.701 1.00 75.06 327 LEU A C 1
ATOM 2571 O O . LEU A 1 327 ? -4.031 -33.387 2.578 1.00 75.06 327 LEU A O 1
ATOM 2575 N N . GLN A 1 328 ? -4.404 -31.931 4.253 1.00 69.44 328 GLN A N 1
ATOM 2576 C CA . GLN A 1 328 ? -3.720 -30.797 3.619 1.00 69.44 328 GLN A CA 1
ATOM 2577 C C . GLN A 1 328 ? -2.206 -31.057 3.457 1.00 69.44 328 GLN A C 1
ATOM 2579 O O . GLN A 1 328 ? -1.582 -31.603 4.370 1.00 69.44 328 GLN A O 1
ATOM 2584 N N . PRO A 1 329 ? -1.578 -30.644 2.335 1.00 57.91 329 PRO A N 1
ATOM 2585 C CA . PRO A 1 329 ? -0.125 -30.719 2.170 1.00 57.91 329 PRO A CA 1
ATOM 2586 C C . PRO A 1 329 ? 0.622 -30.067 3.343 1.00 57.91 329 PRO A C 1
ATOM 2588 O O . PRO A 1 329 ? 0.219 -29.015 3.834 1.00 57.91 329 PRO A O 1
ATOM 2591 N N . GLY A 1 330 ? 1.685 -30.718 3.823 1.00 59.53 330 GLY A N 1
ATOM 2592 C CA . GLY A 1 330 ? 2.455 -30.283 4.996 1.00 59.53 330 GLY A CA 1
ATOM 2593 C C . GLY A 1 330 ? 1.784 -30.514 6.362 1.00 59.53 330 GLY A C 1
ATOM 2594 O O . GLY A 1 330 ? 2.442 -30.348 7.387 1.00 59.53 330 GLY A O 1
ATOM 2595 N N . SER A 1 331 ? 0.513 -30.932 6.424 1.00 57.59 331 SER A N 1
ATOM 2596 C CA . SER A 1 331 ? -0.156 -31.244 7.696 1.00 57.59 331 SER A CA 1
ATOM 2597 C C . SER A 1 331 ? 0.119 -32.681 8.146 1.00 57.59 331 SER A C 1
ATOM 2599 O O . SER A 1 331 ? -0.057 -33.620 7.377 1.00 57.59 331 SER A O 1
ATOM 2601 N N . PHE A 1 332 ? 0.520 -32.843 9.413 1.00 72.81 332 PHE A N 1
ATOM 2602 C CA . PHE A 1 332 ? 0.767 -34.127 10.094 1.00 72.81 332 PHE A CA 1
ATOM 2603 C C . PHE A 1 332 ? 1.584 -35.157 9.275 1.00 72.81 332 PHE A C 1
ATOM 2605 O O . PHE A 1 332 ? 1.026 -36.175 8.865 1.00 72.81 332 PHE A O 1
ATOM 2612 N N . PRO A 1 333 ? 2.909 -34.979 9.090 1.00 78.12 333 PRO A N 1
ATOM 2613 C CA . PRO A 1 333 ? 3.758 -35.946 8.373 1.00 78.12 333 PRO A CA 1
ATOM 2614 C C . PRO A 1 333 ? 3.623 -37.399 8.869 1.00 78.12 333 PRO A C 1
ATOM 2616 O O . PRO A 1 333 ? 3.652 -38.342 8.081 1.00 78.12 333 PRO A O 1
ATOM 2619 N N . GLN A 1 334 ? 3.382 -37.586 10.171 1.00 83.06 334 GLN A N 1
ATOM 2620 C CA . GLN A 1 334 ? 3.155 -38.894 10.796 1.00 83.06 334 GLN A CA 1
ATOM 2621 C C . GLN A 1 334 ? 1.911 -39.616 10.249 1.00 83.06 334 GLN A C 1
ATOM 2623 O O . GLN A 1 334 ? 1.867 -40.843 10.246 1.00 83.06 334 GLN A O 1
ATOM 2628 N N . LEU A 1 335 ? 0.900 -38.883 9.767 1.00 84.69 335 LEU A N 1
ATOM 2629 C CA . LEU A 1 335 ? -0.336 -39.460 9.235 1.00 84.69 335 LEU A CA 1
ATOM 2630 C C . LEU A 1 335 ? -0.078 -40.320 7.990 1.00 84.69 335 LEU A C 1
ATOM 2632 O O . LEU A 1 335 ? -0.735 -41.342 7.809 1.00 84.69 335 LEU A O 1
ATOM 2636 N N . GLN A 1 336 ? 0.906 -39.945 7.168 1.00 81.31 336 GLN A N 1
ATOM 2637 C CA . GLN A 1 336 ? 1.316 -40.762 6.031 1.00 81.31 336 GLN A CA 1
ATOM 2638 C C . GLN A 1 336 ? 1.952 -42.079 6.495 1.00 81.31 336 GLN A C 1
ATOM 2640 O O . GLN A 1 336 ? 1.493 -43.134 6.061 1.00 81.31 336 GLN A O 1
ATOM 2645 N N . LYS A 1 337 ? 2.904 -42.036 7.443 1.00 84.81 337 LYS A N 1
ATOM 2646 C CA . LYS A 1 337 ? 3.501 -43.247 8.036 1.00 84.81 337 LYS A CA 1
ATOM 2647 C C . LYS A 1 337 ? 2.430 -44.179 8.641 1.00 84.81 337 LYS A C 1
ATOM 2649 O O . LYS A 1 337 ? 2.489 -45.393 8.455 1.00 84.81 337 LYS A O 1
ATOM 2654 N N . ILE A 1 338 ? 1.418 -43.616 9.317 1.00 87.69 338 ILE A N 1
ATOM 2655 C CA . ILE A 1 338 ? 0.273 -44.362 9.877 1.00 87.69 338 ILE A CA 1
ATOM 2656 C C . ILE A 1 338 ? -0.535 -45.051 8.767 1.00 87.69 338 ILE A C 1
ATOM 2658 O O . ILE A 1 338 ? -0.787 -46.253 8.851 1.00 87.69 338 ILE A O 1
ATOM 2662 N N . PHE A 1 339 ? -0.937 -44.326 7.718 1.00 87.06 339 PHE A N 1
ATOM 2663 C CA . PHE A 1 339 ? -1.698 -44.926 6.619 1.00 87.06 339 PHE A CA 1
ATOM 2664 C C . PHE A 1 339 ? -0.893 -45.990 5.866 1.00 87.06 339 PHE A C 1
ATOM 2666 O O . PHE A 1 339 ? -1.445 -47.037 5.542 1.00 87.06 339 PHE A O 1
ATOM 2673 N N . GLU A 1 340 ? 0.402 -45.773 5.634 1.00 83.06 340 GLU A N 1
ATOM 2674 C CA . GLU A 1 340 ? 1.295 -46.769 5.032 1.00 83.06 340 GLU A CA 1
ATOM 2675 C C . GLU A 1 340 ? 1.384 -48.035 5.895 1.00 83.06 340 GLU A C 1
ATOM 2677 O O . GLU A 1 340 ? 1.222 -49.138 5.376 1.00 83.06 340 GLU A O 1
ATOM 2682 N N . TYR A 1 341 ? 1.555 -47.901 7.216 1.00 84.06 341 TYR A N 1
ATOM 2683 C CA . TYR A 1 341 ? 1.588 -49.038 8.143 1.00 84.06 341 TYR A CA 1
ATOM 2684 C C . TYR A 1 341 ? 0.308 -49.889 8.075 1.00 84.06 341 TYR A C 1
ATOM 2686 O O . TYR A 1 341 ? 0.385 -51.113 7.956 1.00 84.06 341 TYR A O 1
ATOM 2694 N N . ILE A 1 342 ? -0.866 -49.247 8.099 1.00 85.88 342 ILE A N 1
ATOM 2695 C CA . ILE A 1 342 ? -2.165 -49.937 8.079 1.00 85.88 342 ILE A CA 1
ATOM 2696 C C . ILE A 1 342 ? -2.470 -50.516 6.678 1.00 85.88 342 ILE A C 1
ATOM 2698 O O . ILE A 1 342 ? -3.008 -51.617 6.572 1.00 85.88 342 ILE A O 1
ATOM 2702 N N . ASN A 1 343 ? -2.120 -49.814 5.593 1.00 80.75 343 ASN A N 1
ATOM 2703 C CA . ASN A 1 343 ? -2.449 -50.215 4.214 1.00 80.75 343 ASN A CA 1
ATOM 2704 C C . ASN A 1 343 ? -1.441 -51.200 3.575 1.00 80.75 343 ASN A C 1
ATOM 2706 O O . ASN A 1 343 ? -1.699 -51.698 2.478 1.00 80.75 343 ASN A O 1
ATOM 2710 N N . LYS A 1 344 ? -0.323 -51.531 4.245 1.00 70.69 344 LYS A N 1
ATOM 2711 C CA . LYS A 1 344 ? 0.774 -52.392 3.734 1.00 70.69 344 LYS A CA 1
ATOM 2712 C C . LYS A 1 344 ? 0.353 -53.737 3.119 1.00 70.69 344 LYS A C 1
ATOM 2714 O O . LYS A 1 344 ? 1.085 -54.265 2.293 1.00 70.69 344 LYS A O 1
ATOM 2719 N N . ASN A 1 345 ? -0.802 -54.281 3.508 1.00 54.47 345 ASN A N 1
ATOM 2720 C CA . ASN A 1 345 ? -1.299 -55.598 3.086 1.00 54.47 345 ASN A CA 1
ATOM 2721 C C . ASN A 1 345 ? -2.709 -55.562 2.448 1.00 54.47 345 ASN A C 1
ATOM 2723 O O . ASN A 1 345 ? -3.413 -56.575 2.433 1.00 54.47 345 ASN A O 1
ATOM 2727 N N . THR A 1 346 ? -3.170 -54.411 1.944 1.00 48.75 346 THR A N 1
ATOM 2728 C CA . THR A 1 346 ? -4.485 -54.305 1.282 1.00 48.75 346 THR A CA 1
ATOM 2729 C C . THR A 1 346 ? -4.413 -54.813 -0.173 1.00 48.75 346 THR A C 1
ATOM 2731 O O . THR A 1 346 ? -3.569 -54.332 -0.933 1.00 48.75 346 THR A O 1
ATOM 2734 N N . PRO A 1 347 ? -5.274 -55.755 -0.614 1.00 34.47 347 PRO A N 1
ATOM 2735 C CA . PRO A 1 347 ? -5.206 -56.303 -1.970 1.00 34.47 347 PRO A CA 1
ATOM 2736 C C . PRO A 1 347 ? -5.516 -55.242 -3.038 1.00 34.47 347 PRO A C 1
ATOM 2738 O O . PRO A 1 347 ? -6.512 -54.520 -2.955 1.00 34.47 347 PRO A O 1
ATOM 2741 N N . LYS A 1 348 ? -4.665 -55.163 -4.069 1.00 26.59 348 LYS A N 1
ATOM 2742 C CA . LYS A 1 348 ? -4.828 -54.231 -5.198 1.00 26.59 348 LYS A CA 1
ATOM 2743 C C . LYS A 1 348 ? -6.080 -54.609 -6.017 1.00 26.59 348 LYS A C 1
ATOM 2745 O O . LYS A 1 348 ? -6.230 -55.783 -6.355 1.00 26.59 348 LYS A O 1
ATOM 2750 N N . PRO A 1 349 ? -6.961 -53.658 -6.384 1.00 30.19 349 PRO A N 1
ATOM 2751 C CA . PRO A 1 349 ? -8.138 -53.963 -7.195 1.00 30.19 349 PRO A CA 1
ATOM 2752 C C . PRO A 1 349 ? -7.734 -54.417 -8.605 1.00 30.19 349 PRO A C 1
ATOM 2754 O O . PRO A 1 349 ? -6.925 -53.771 -9.274 1.00 30.19 349 PRO A O 1
ATOM 2757 N N . VAL A 1 350 ? -8.319 -55.527 -9.060 1.00 28.41 350 VAL A N 1
ATOM 2758 C CA . VAL A 1 350 ? -8.030 -56.141 -10.365 1.00 28.41 350 VAL A CA 1
ATOM 2759 C C . VAL A 1 350 ? -8.437 -55.198 -11.503 1.00 28.41 350 VAL A C 1
ATOM 2761 O O . VAL A 1 350 ? -9.584 -54.752 -11.572 1.00 28.41 350 VAL A O 1
ATOM 2764 N N . LYS A 1 351 ? -7.513 -54.914 -12.432 1.00 28.34 351 LYS A N 1
ATOM 2765 C CA . LYS A 1 351 ? -7.822 -54.180 -13.668 1.00 28.34 351 LYS A CA 1
ATOM 2766 C C . LYS A 1 351 ? -8.693 -55.052 -14.580 1.00 28.34 351 LYS A C 1
ATOM 2768 O O . LYS A 1 351 ? -8.194 -55.987 -15.200 1.00 28.34 351 LYS A O 1
ATOM 2773 N N . GLY A 1 352 ? -9.980 -54.725 -14.691 1.00 29.03 352 GLY A N 1
ATOM 2774 C CA . GLY A 1 352 ? -10.869 -55.336 -15.681 1.00 29.03 352 GLY A CA 1
ATOM 2775 C C . GLY A 1 352 ? -10.396 -55.039 -17.108 1.00 29.03 352 GLY A C 1
ATOM 2776 O O . GLY A 1 352 ? -10.263 -53.875 -17.487 1.00 29.03 352 GLY A O 1
ATOM 2777 N N . LYS A 1 353 ? -10.132 -56.092 -17.888 1.00 23.30 353 LYS A N 1
ATOM 2778 C CA . LYS A 1 353 ? -9.665 -56.008 -19.279 1.00 23.30 353 LYS A CA 1
ATOM 2779 C C . LYS A 1 353 ? -10.805 -55.516 -20.181 1.00 23.30 353 LYS A C 1
ATOM 2781 O O . LYS A 1 353 ? -11.853 -56.151 -20.240 1.00 23.30 353 LYS A O 1
ATOM 2786 N N . VAL A 1 354 ? -10.593 -54.413 -20.899 1.00 25.92 354 VAL A N 1
ATOM 2787 C CA . VAL A 1 354 ? -11.461 -53.972 -22.003 1.00 25.92 354 VAL A CA 1
ATOM 2788 C C . VAL A 1 354 ? -10.618 -54.000 -23.268 1.00 25.92 354 VAL A C 1
ATOM 2790 O O . VAL A 1 354 ? -9.623 -53.289 -23.350 1.00 25.92 354 VAL A O 1
ATOM 2793 N N . ILE A 1 355 ? -11.003 -54.857 -24.209 1.00 28.81 355 ILE A N 1
ATOM 2794 C CA . ILE A 1 355 ? -10.344 -55.025 -25.506 1.00 28.81 355 ILE A CA 1
ATOM 2795 C C . ILE A 1 355 ? -10.931 -53.996 -26.476 1.00 28.81 355 ILE A C 1
ATOM 2797 O O . ILE A 1 355 ? -12.153 -53.906 -26.579 1.00 28.81 355 ILE A O 1
ATOM 2801 N N . LEU A 1 356 ? -10.067 -53.258 -27.169 1.00 26.17 356 LEU A N 1
ATOM 2802 C CA . LEU A 1 356 ? -10.275 -52.703 -28.511 1.00 26.17 356 LEU A CA 1
ATOM 2803 C C . LEU A 1 356 ? -8.907 -52.711 -29.211 1.00 26.17 356 LEU A C 1
ATOM 2805 O O . LEU A 1 356 ? -7.889 -52.599 -28.525 1.00 26.17 356 LEU A O 1
ATOM 2809 N N . GLU A 1 357 ? -8.901 -52.920 -30.525 1.00 25.98 357 GLU A N 1
ATOM 2810 C CA . GLU A 1 357 ? -7.693 -53.221 -31.303 1.00 25.98 357 GLU A CA 1
ATOM 2811 C C . GLU A 1 357 ? -6.857 -51.990 -31.703 1.00 25.98 357 GLU A C 1
ATOM 2813 O O . GLU A 1 357 ? -7.312 -50.846 -31.620 1.00 25.98 357 GLU A O 1
ATOM 2818 N N . GLU A 1 358 ? -5.619 -52.258 -32.124 1.00 26.44 358 GLU A N 1
ATOM 2819 C CA . GLU A 1 358 ? -4.634 -51.296 -32.630 1.00 26.44 358 GLU A CA 1
ATOM 2820 C C . GLU A 1 358 ? -4.634 -51.260 -34.169 1.00 26.44 358 GLU A C 1
ATOM 2822 O O . GLU A 1 358 ? -4.991 -52.245 -34.821 1.00 26.44 358 GLU A O 1
ATOM 2827 N N . SER A 1 359 ? -4.287 -50.101 -34.734 1.00 25.03 359 SER A N 1
ATOM 2828 C CA . SER A 1 359 ? -3.632 -49.900 -36.043 1.00 25.03 359 SER A CA 1
ATOM 2829 C C . SER A 1 359 ? -3.535 -48.394 -36.340 1.00 25.03 359 SER A C 1
ATOM 2831 O O . SER A 1 359 ? -4.486 -47.667 -36.042 1.00 25.03 359 SER A O 1
ATOM 2833 N N . ASP A 1 360 ? -2.473 -47.835 -36.921 1.00 27.78 360 ASP A N 1
ATOM 2834 C CA . ASP A 1 360 ? -1.039 -48.203 -37.012 1.00 27.78 360 ASP A CA 1
ATOM 2835 C C . ASP A 1 360 ? -0.261 -46.868 -37.265 1.00 27.78 360 ASP A C 1
ATOM 2837 O O . ASP A 1 360 ? -0.855 -45.801 -37.079 1.00 27.78 360 ASP A O 1
ATOM 2841 N N . ASP A 1 361 ? 1.013 -46.922 -37.682 1.00 27.39 361 ASP A N 1
ATOM 2842 C CA . ASP A 1 361 ? 1.883 -45.815 -38.162 1.00 27.39 361 ASP A CA 1
ATOM 2843 C C . ASP A 1 361 ? 2.382 -44.829 -37.052 1.00 27.39 361 ASP A C 1
ATOM 2845 O O . ASP A 1 361 ? 1.617 -44.028 -36.511 1.00 27.39 361 ASP A O 1
ATOM 2849 N N . GLU A 1 362 ? 3.601 -44.966 -36.492 1.00 31.19 362 GLU A N 1
ATOM 2850 C CA . GLU A 1 362 ? 4.961 -44.612 -37.014 1.00 31.19 362 GLU A CA 1
ATOM 2851 C C . GLU A 1 362 ? 5.285 -43.090 -36.902 1.00 31.19 362 GLU A C 1
ATOM 2853 O O . GLU A 1 362 ? 4.596 -42.256 -37.481 1.00 31.19 362 GLU A O 1
ATOM 2858 N N . GLU A 1 363 ? 6.146 -42.648 -35.961 1.00 29.61 363 GLU A N 1
ATOM 2859 C CA . GLU A 1 363 ? 7.618 -42.377 -36.065 1.00 29.61 363 GLU A CA 1
ATOM 2860 C C . GLU A 1 363 ? 7.909 -40.841 -36.110 1.00 29.61 363 GLU A C 1
ATOM 2862 O O . GLU A 1 363 ? 7.097 -40.090 -36.644 1.00 29.61 363 GLU A O 1
ATOM 2867 N N . GLU A 1 364 ? 8.982 -40.241 -35.554 1.00 29.02 364 GLU A N 1
ATOM 2868 C CA . GLU A 1 364 ? 9.981 -40.659 -34.538 1.00 29.02 364 GLU A CA 1
ATOM 2869 C C . GLU A 1 364 ? 10.644 -39.411 -33.841 1.00 29.02 364 GLU A C 1
ATOM 2871 O O . GLU A 1 364 ? 10.136 -38.296 -33.955 1.00 29.02 364 GLU A O 1
ATOM 2876 N N . ASP A 1 365 ? 11.779 -39.611 -33.143 1.00 27.53 365 ASP A N 1
ATOM 2877 C CA . ASP A 1 365 ? 12.837 -38.654 -32.710 1.00 27.53 365 ASP A CA 1
ATOM 2878 C C . ASP A 1 365 ? 12.761 -37.766 -31.420 1.00 27.53 365 ASP A C 1
ATOM 2880 O O . ASP A 1 365 ? 12.410 -36.588 -31.449 1.00 27.53 365 ASP A O 1
ATOM 2884 N N . LEU A 1 366 ? 13.325 -38.334 -30.327 1.00 26.06 366 LEU A N 1
ATOM 2885 C CA . LEU A 1 366 ? 14.439 -37.828 -29.460 1.00 26.06 366 LEU A CA 1
ATOM 2886 C C . LEU A 1 366 ? 14.328 -36.545 -28.577 1.00 26.06 366 LEU A C 1
ATOM 2888 O O . LEU A 1 366 ? 13.585 -35.620 -28.896 1.00 26.06 366 LEU A O 1
ATOM 2892 N N . PRO A 1 367 ? 15.182 -36.378 -27.521 1.00 38.22 367 PRO A N 1
ATOM 2893 C CA . PRO A 1 367 ? 15.964 -37.340 -26.698 1.00 38.22 367 PRO A CA 1
ATOM 2894 C C . PRO A 1 367 ? 15.497 -37.370 -25.203 1.00 38.22 367 PRO A C 1
ATOM 2896 O O . PRO A 1 367 ? 14.823 -36.453 -24.743 1.00 38.22 367 PRO A O 1
ATOM 2899 N N . MET A 1 368 ? 15.654 -38.449 -24.412 1.00 27.80 368 MET A N 1
ATOM 2900 C CA . MET A 1 368 ? 16.848 -38.887 -23.631 1.00 27.80 368 MET A CA 1
ATOM 2901 C C . MET A 1 368 ? 17.544 -37.775 -22.810 1.00 27.80 368 MET A C 1
ATOM 2903 O O . MET A 1 368 ? 17.771 -36.688 -23.326 1.00 27.80 368 MET A O 1
ATOM 2907 N N . GLU A 1 369 ? 17.926 -37.953 -21.536 1.00 28.58 369 GLU A N 1
ATOM 2908 C CA . GLU A 1 369 ? 18.076 -39.136 -20.642 1.00 28.58 369 GLU A CA 1
ATOM 2909 C C . GLU A 1 369 ? 17.813 -38.688 -19.161 1.00 28.58 369 GLU A C 1
ATOM 2911 O O . GLU A 1 369 ? 17.567 -37.501 -18.955 1.00 28.58 369 GLU A O 1
ATOM 2916 N N . ALA A 1 370 ? 17.802 -39.448 -18.047 1.00 26.70 370 ALA A N 1
ATOM 2917 C CA . ALA A 1 370 ? 18.080 -40.847 -17.639 1.00 26.70 370 ALA A CA 1
ATOM 2918 C C . ALA A 1 370 ? 17.240 -41.159 -16.341 1.00 26.70 370 ALA A C 1
ATOM 2920 O O . ALA A 1 370 ? 16.355 -40.367 -16.018 1.00 26.70 370 ALA A O 1
ATOM 2921 N N . ALA A 1 371 ? 17.383 -42.217 -15.515 1.00 27.16 371 ALA A N 1
ATOM 2922 C CA . ALA A 1 371 ? 18.288 -43.376 -15.458 1.00 27.16 371 ALA A CA 1
ATOM 2923 C C . ALA A 1 371 ? 17.598 -44.621 -14.826 1.00 27.16 371 ALA A C 1
ATOM 2925 O O . ALA A 1 371 ? 16.743 -44.489 -13.955 1.00 27.16 371 ALA A O 1
ATOM 2926 N N . GLU A 1 372 ? 18.025 -45.803 -15.282 1.00 26.53 372 GLU A N 1
ATOM 2927 C CA . GLU A 1 372 ? 17.999 -47.166 -14.697 1.00 26.53 372 GLU A CA 1
ATOM 2928 C C . GLU A 1 372 ? 16.963 -47.600 -13.624 1.00 26.53 372 GLU A C 1
ATOM 2930 O O . GLU A 1 372 ? 16.876 -47.089 -12.509 1.00 26.53 372 GLU A O 1
ATOM 2935 N N . THR A 1 373 ? 16.299 -48.736 -13.884 1.00 27.34 373 THR A N 1
ATOM 2936 C CA . THR A 1 373 ? 15.857 -49.692 -12.846 1.00 27.34 373 THR A CA 1
ATOM 2937 C C . THR A 1 373 ? 15.874 -51.115 -13.426 1.00 27.34 373 THR A C 1
ATOM 2939 O O . THR A 1 373 ? 15.678 -51.293 -14.628 1.00 27.34 373 THR A O 1
ATOM 2942 N N . SER A 1 374 ? 16.152 -52.133 -12.607 1.00 25.50 374 SER A N 1
ATOM 2943 C CA . SER A 1 374 ? 16.438 -53.501 -13.067 1.00 25.50 374 SER A CA 1
ATOM 2944 C C . SER A 1 374 ? 15.218 -54.290 -13.566 1.00 25.50 374 SER A C 1
ATOM 2946 O O . SER A 1 374 ? 14.114 -54.196 -13.029 1.00 25.50 374 SER A O 1
ATOM 2948 N N . VAL A 1 375 ? 15.451 -55.131 -14.580 1.00 27.72 375 VAL A N 1
ATOM 2949 C CA . VAL A 1 375 ? 14.486 -56.106 -15.111 1.00 27.72 375 VAL A CA 1
ATOM 2950 C C . VAL A 1 375 ? 14.636 -57.438 -14.371 1.00 27.72 375 VAL A C 1
ATOM 2952 O O . VAL A 1 375 ? 15.751 -57.918 -14.181 1.00 27.72 375 VAL A O 1
ATOM 2955 N N . VAL A 1 376 ? 13.510 -58.050 -13.998 1.00 30.69 376 VAL A N 1
ATOM 2956 C CA . VAL A 1 376 ? 13.418 -59.447 -13.535 1.00 30.69 376 VAL A CA 1
ATOM 2957 C C . VAL A 1 376 ? 12.701 -60.249 -14.621 1.00 30.69 376 VAL A C 1
ATOM 2959 O O . VAL A 1 376 ? 11.745 -59.749 -15.221 1.00 30.69 376 VAL A O 1
ATOM 2962 N N . MET A 1 377 ? 13.184 -61.455 -14.918 1.00 36.62 377 MET A N 1
ATOM 2963 C CA . MET A 1 377 ? 12.734 -62.229 -16.079 1.00 36.62 377 MET A CA 1
ATOM 2964 C C . MET A 1 377 ? 11.450 -63.014 -15.779 1.00 36.62 377 MET A C 1
ATOM 2966 O O . MET A 1 377 ? 11.107 -63.292 -14.631 1.00 36.62 377 MET A O 1
ATOM 2970 N N . LEU A 1 378 ? 10.708 -63.364 -16.834 1.00 40.75 378 LEU A N 1
ATOM 2971 C CA . LEU A 1 378 ? 9.373 -63.960 -16.708 1.00 40.75 378 LEU A CA 1
ATOM 2972 C C . LEU A 1 378 ? 9.390 -65.366 -16.071 1.00 40.75 378 LEU A C 1
ATOM 2974 O O . LEU A 1 378 ? 8.394 -65.781 -15.479 1.00 40.75 378 LEU A O 1
ATOM 2978 N N . ASP A 1 379 ? 10.519 -66.070 -16.154 1.00 41.00 379 ASP A N 1
ATOM 2979 C CA . ASP A 1 379 ? 10.673 -67.440 -15.655 1.00 41.00 379 ASP A CA 1
ATOM 2980 C C . ASP A 1 379 ? 10.715 -67.515 -14.116 1.00 41.00 379 ASP A C 1
ATOM 2982 O O . ASP A 1 379 ? 10.130 -68.434 -13.538 1.00 41.00 379 ASP A O 1
ATOM 2986 N N . ASP A 1 380 ? 11.273 -66.501 -13.436 1.00 43.31 380 ASP A N 1
ATOM 2987 C CA . ASP A 1 380 ? 11.272 -66.400 -11.963 1.00 43.31 380 ASP A CA 1
ATOM 2988 C C . ASP A 1 380 ? 9.835 -66.373 -11.401 1.00 43.31 380 ASP A C 1
ATOM 2990 O O . ASP A 1 380 ? 9.539 -66.922 -10.336 1.00 43.31 380 ASP A O 1
ATOM 2994 N N . ILE A 1 381 ? 8.912 -65.753 -12.147 1.00 46.06 381 ILE A N 1
ATOM 2995 C CA . ILE A 1 381 ? 7.488 -65.651 -11.800 1.00 46.06 381 ILE A CA 1
ATOM 2996 C C . ILE A 1 381 ? 6.776 -66.996 -12.001 1.00 46.06 381 ILE A C 1
ATOM 2998 O O . ILE A 1 381 ? 5.857 -67.318 -11.247 1.00 46.06 381 ILE A O 1
ATOM 3002 N N . LEU A 1 382 ? 7.190 -67.794 -12.990 1.00 41.72 382 LEU A N 1
ATOM 3003 C CA . LEU A 1 382 ? 6.625 -69.121 -13.239 1.00 41.72 382 LEU A CA 1
ATOM 3004 C C . LEU A 1 382 ? 7.090 -70.134 -12.187 1.00 41.72 382 LEU A C 1
ATOM 3006 O O . LEU A 1 382 ? 6.267 -70.901 -11.688 1.00 41.72 382 LEU A O 1
ATOM 3010 N N . GLN A 1 383 ? 8.363 -70.087 -11.783 1.00 38.03 383 GLN A N 1
ATOM 3011 C CA . GLN A 1 383 ? 8.922 -71.011 -10.792 1.00 38.03 383 GLN A CA 1
ATOM 3012 C C . GLN A 1 383 ? 8.267 -70.833 -9.407 1.00 38.03 383 GLN A C 1
ATOM 3014 O O . GLN A 1 383 ? 7.810 -71.808 -8.804 1.00 38.03 383 GLN A O 1
ATOM 3019 N N . GLN A 1 384 ? 8.065 -69.583 -8.964 1.00 39.59 384 GLN A N 1
ATOM 3020 C CA . GLN A 1 384 ? 7.297 -69.271 -7.744 1.00 39.59 384 GLN A CA 1
ATOM 3021 C C . GLN A 1 384 ? 5.838 -69.767 -7.799 1.00 39.59 384 GLN A C 1
ATOM 3023 O O . GLN A 1 384 ? 5.216 -70.004 -6.759 1.00 39.59 384 GLN A O 1
ATOM 3028 N N . HIS A 1 385 ? 5.268 -69.938 -8.997 1.00 40.81 385 HIS A N 1
ATOM 3029 C CA . HIS A 1 385 ? 3.865 -70.308 -9.172 1.00 40.81 385 HIS A CA 1
ATOM 3030 C C . HIS A 1 385 ? 3.592 -71.822 -9.075 1.00 40.81 385 HIS A C 1
ATOM 3032 O O . HIS A 1 385 ? 2.425 -72.224 -8.944 1.00 40.81 385 HIS A O 1
ATOM 3038 N N . GLU A 1 386 ? 4.638 -72.655 -9.108 1.00 33.62 386 GLU A N 1
ATOM 3039 C CA . GLU A 1 386 ? 4.551 -74.100 -8.860 1.00 33.62 386 GLU A CA 1
ATOM 3040 C C . GLU A 1 386 ? 4.859 -74.457 -7.400 1.00 33.62 386 GLU A C 1
ATOM 3042 O O . GLU A 1 386 ? 4.117 -75.239 -6.802 1.00 33.62 386 GLU A O 1
ATOM 3047 N N . GLU A 1 387 ? 5.856 -73.820 -6.775 1.00 33.06 387 GLU A N 1
ATOM 3048 C CA . GLU A 1 387 ? 6.154 -74.007 -5.344 1.00 33.06 387 GLU A CA 1
ATOM 3049 C C . GLU A 1 387 ? 4.955 -73.632 -4.454 1.00 33.06 387 GLU A C 1
ATOM 3051 O O . GLU A 1 387 ? 4.614 -74.353 -3.511 1.00 33.06 387 GLU A O 1
ATOM 3056 N N . ALA A 1 388 ? 4.225 -72.572 -4.822 1.00 37.78 388 ALA A N 1
ATOM 3057 C CA . ALA A 1 388 ? 3.024 -72.110 -4.125 1.00 37.78 388 ALA A CA 1
ATOM 3058 C C . ALA A 1 388 ? 1.848 -73.117 -4.090 1.00 37.78 388 ALA A C 1
ATOM 3060 O O . ALA A 1 388 ? 0.861 -72.859 -3.399 1.00 37.78 388 ALA A O 1
ATOM 3061 N N . LYS A 1 389 ? 1.921 -74.250 -4.808 1.00 33.22 389 LYS A N 1
ATOM 3062 C CA . LYS A 1 389 ? 0.902 -75.321 -4.772 1.00 33.22 389 LYS A CA 1
ATOM 3063 C C . LYS A 1 389 ? 1.190 -76.436 -3.761 1.00 33.22 389 LYS A C 1
ATOM 3065 O O . LYS A 1 389 ? 0.285 -77.216 -3.489 1.00 33.22 389 LYS A O 1
ATOM 3070 N N . ASN A 1 390 ? 2.407 -76.516 -3.214 1.00 34.47 390 ASN A N 1
ATOM 3071 C CA . ASN A 1 390 ? 2.859 -77.638 -2.375 1.00 34.47 390 ASN A CA 1
ATOM 3072 C C . ASN A 1 390 ? 3.169 -77.248 -0.912 1.00 34.47 390 ASN A C 1
ATOM 3074 O O . ASN A 1 390 ? 3.725 -78.053 -0.166 1.00 34.47 390 ASN A O 1
ATOM 3078 N N . ALA A 1 391 ? 2.813 -76.033 -0.482 1.00 30.02 391 ALA A N 1
ATOM 3079 C CA . ALA A 1 391 ? 2.935 -75.612 0.915 1.00 30.02 391 ALA A CA 1
ATOM 3080 C C . ALA A 1 391 ? 1.772 -76.165 1.777 1.00 30.02 391 ALA A C 1
ATOM 3082 O O . ALA A 1 391 ? 0.626 -76.128 1.324 1.00 30.02 391 ALA A O 1
ATOM 3083 N N . PRO A 1 392 ? 2.027 -76.655 3.008 1.00 32.16 392 PRO A N 1
ATOM 3084 C CA . PRO A 1 392 ? 0.996 -77.245 3.868 1.00 32.16 392 PRO A CA 1
ATOM 3085 C C . PRO A 1 392 ? 0.004 -76.212 4.435 1.00 32.16 392 PRO A C 1
ATOM 3087 O O . PRO A 1 392 ? 0.304 -75.022 4.555 1.00 32.16 392 PRO A O 1
ATOM 3090 N N . GLU A 1 393 ? -1.185 -76.684 4.820 1.00 40.47 393 GLU A N 1
ATOM 3091 C CA . GLU A 1 393 ? -2.245 -75.861 5.415 1.00 40.47 393 GLU A CA 1
ATOM 3092 C C . GLU A 1 393 ? -1.953 -75.487 6.879 1.00 40.47 393 GLU A C 1
ATOM 3094 O O . GLU A 1 393 ? -2.402 -76.156 7.808 1.00 40.47 393 GLU A O 1
ATOM 3099 N N . GLU A 1 394 ? -1.264 -74.364 7.098 1.00 32.69 394 GLU A N 1
ATOM 3100 C CA . GLU A 1 394 ? -1.307 -73.649 8.382 1.00 32.69 394 GLU A CA 1
ATOM 3101 C C . GLU A 1 394 ? -2.303 -72.471 8.352 1.00 32.69 394 GLU A C 1
ATOM 3103 O O . GLU A 1 394 ? -2.601 -71.871 7.312 1.00 32.69 394 GLU A O 1
ATOM 3108 N N . SER A 1 395 ? -2.895 -72.180 9.513 1.00 35.16 395 SER A N 1
ATOM 3109 C CA . SER A 1 395 ? -4.210 -71.542 9.632 1.00 35.16 395 SER A CA 1
ATOM 3110 C C . SER A 1 395 ? -4.221 -70.028 9.375 1.00 35.16 395 SER A C 1
ATOM 3112 O O . SER A 1 395 ? -4.061 -69.192 10.266 1.00 35.16 395 SER A O 1
ATOM 3114 N N . LYS A 1 396 ? -4.535 -69.642 8.135 1.00 35.78 396 LYS A N 1
ATOM 3115 C CA . LYS A 1 396 ? -4.816 -68.244 7.770 1.00 35.78 396 LYS A CA 1
ATOM 3116 C C . LYS A 1 396 ? -6.146 -67.779 8.388 1.00 35.78 396 LYS A C 1
ATOM 3118 O O . LYS A 1 396 ? -7.211 -68.041 7.831 1.00 35.78 396 LYS A O 1
ATOM 3123 N N . LYS A 1 397 ? -6.077 -67.063 9.523 1.00 37.62 397 LYS A N 1
ATOM 3124 C CA . LYS A 1 397 ? -7.225 -66.361 10.146 1.00 37.62 397 LYS A CA 1
ATOM 3125 C C . LYS A 1 397 ? -7.991 -65.529 9.087 1.00 37.62 397 LYS A C 1
ATOM 3127 O O . LYS A 1 397 ? -7.350 -64.918 8.225 1.00 37.62 397 LYS A O 1
ATOM 3132 N N . PRO A 1 398 ? -9.337 -65.468 9.128 1.00 39.03 398 PRO A N 1
ATOM 3133 C CA . PRO A 1 398 ? -10.126 -64.740 8.135 1.00 39.03 398 PRO A CA 1
ATOM 3134 C C . PRO A 1 398 ? -9.822 -63.236 8.185 1.00 39.03 398 PRO A C 1
ATOM 3136 O O . PRO A 1 398 ? -9.961 -62.592 9.221 1.00 39.03 398 PRO A O 1
ATOM 3139 N N . ARG A 1 399 ? -9.404 -62.658 7.053 1.00 53.59 399 ARG A N 1
ATOM 3140 C CA . ARG A 1 399 ? -9.000 -61.248 6.986 1.00 53.59 399 ARG A CA 1
ATOM 3141 C C . ARG A 1 399 ? -10.218 -60.323 6.890 1.00 53.59 399 ARG A C 1
ATOM 3143 O O . ARG A 1 399 ? -10.854 -60.254 5.839 1.00 53.59 399 ARG A O 1
ATOM 3150 N N . TYR A 1 400 ? -10.505 -59.576 7.956 1.00 62.25 400 TYR A N 1
ATOM 3151 C CA . TYR A 1 400 ? -11.601 -58.604 7.983 1.00 62.25 400 TYR A CA 1
ATOM 3152 C C . TYR A 1 400 ? -11.447 -57.502 6.918 1.00 62.25 400 TYR A C 1
ATOM 3154 O O . TYR A 1 400 ? -10.358 -56.984 6.665 1.00 62.25 400 TYR A O 1
ATOM 3162 N N . VAL A 1 401 ? -12.562 -57.117 6.289 1.00 71.00 401 VAL A N 1
ATOM 3163 C CA . VAL A 1 401 ? -12.580 -56.142 5.185 1.00 71.00 401 VAL A CA 1
ATOM 3164 C C . VAL A 1 401 ? -12.875 -54.735 5.720 1.00 71.00 401 VAL A C 1
ATOM 3166 O O . VAL A 1 401 ? -14.011 -54.270 5.635 1.00 71.00 401 VAL A O 1
ATOM 3169 N N . ARG A 1 402 ? -11.843 -54.065 6.254 1.00 86.75 402 ARG A N 1
ATOM 3170 C CA . ARG A 1 402 ? -11.909 -52.748 6.926 1.00 86.75 402 ARG A CA 1
ATOM 3171 C C . ARG A 1 402 ? -12.872 -51.740 6.282 1.00 86.75 402 ARG A C 1
ATOM 3173 O O . ARG A 1 402 ? -12.665 -51.348 5.136 1.00 86.75 402 ARG A O 1
ATOM 3180 N N . GLN A 1 403 ? -13.839 -51.237 7.048 1.00 89.50 403 GLN A N 1
ATOM 3181 C CA . GLN A 1 403 ? -14.705 -50.120 6.663 1.00 89.50 403 GLN A CA 1
ATOM 3182 C C . GLN A 1 403 ? -14.059 -48.774 7.027 1.00 89.50 403 GLN A C 1
ATOM 3184 O O . GLN A 1 403 ? -13.481 -48.612 8.104 1.00 89.50 403 GLN A O 1
ATOM 3189 N N . THR A 1 404 ? -14.152 -47.799 6.125 1.00 90.94 404 THR A N 1
ATOM 3190 C CA . THR A 1 404 ? -13.466 -46.505 6.258 1.00 90.94 404 THR A CA 1
ATOM 3191 C C . THR A 1 404 ? -14.454 -45.334 6.205 1.00 90.94 404 THR A C 1
ATOM 3193 O O . THR A 1 404 ? -15.322 -45.280 5.332 1.00 90.94 404 THR A O 1
ATOM 3196 N N . PHE A 1 405 ? -14.304 -44.380 7.127 1.00 91.56 405 PHE A N 1
ATOM 3197 C CA . PHE A 1 405 ? -15.143 -43.188 7.269 1.00 91.56 405 PHE A CA 1
ATOM 3198 C C . PHE A 1 405 ? -14.296 -41.913 7.179 1.00 91.56 405 PHE A C 1
ATOM 3200 O O . PHE A 1 405 ? -13.351 -41.727 7.947 1.00 91.56 405 PHE A O 1
ATOM 3207 N N . LEU A 1 406 ? -14.659 -41.008 6.273 1.00 88.94 406 LEU A N 1
ATOM 3208 C CA . LEU A 1 406 ? -13.983 -39.731 6.046 1.00 88.94 406 LEU A CA 1
ATOM 3209 C C . LEU A 1 406 ? -14.973 -38.590 6.304 1.00 88.94 406 LEU A C 1
ATOM 3211 O O . LEU A 1 406 ? -15.919 -38.428 5.538 1.00 88.94 406 LEU A O 1
ATOM 3215 N N . PHE A 1 407 ? -14.779 -37.807 7.366 1.00 86.88 407 PHE A N 1
ATOM 3216 C CA . PHE A 1 407 ? -15.693 -36.723 7.738 1.00 86.88 407 PHE A CA 1
ATOM 3217 C C . PHE A 1 407 ? -15.020 -35.349 7.724 1.00 86.88 407 PHE A C 1
ATOM 3219 O O . PHE A 1 407 ? -13.906 -35.163 8.210 1.00 86.88 407 PHE A O 1
ATOM 3226 N N . SER A 1 408 ? -15.730 -34.361 7.180 1.00 79.62 408 SER A N 1
ATOM 3227 C CA . SER A 1 408 ? -15.290 -32.966 7.089 1.00 79.62 408 SER A CA 1
ATOM 3228 C C . SER A 1 408 ? -16.441 -32.000 7.384 1.00 79.62 408 SER A C 1
ATOM 3230 O O . SER A 1 408 ? -17.605 -32.396 7.495 1.00 79.62 408 SER A O 1
ATOM 3232 N N . ALA A 1 409 ? -16.125 -30.730 7.622 1.00 66.00 409 ALA A N 1
ATOM 3233 C CA . ALA A 1 409 ? -17.104 -29.654 7.726 1.00 66.00 409 ALA A CA 1
ATOM 3234 C C . ALA A 1 409 ? -17.533 -29.083 6.357 1.00 66.00 409 ALA A C 1
ATOM 3236 O O . ALA A 1 409 ? -18.652 -28.588 6.253 1.00 66.00 409 ALA A O 1
ATOM 3237 N N . THR A 1 410 ? -16.692 -29.190 5.321 1.00 61.16 410 THR A N 1
ATOM 3238 C CA . THR A 1 410 ? -16.962 -28.709 3.952 1.00 61.16 410 THR A CA 1
ATOM 3239 C C . THR A 1 410 ? -16.378 -29.687 2.930 1.00 61.16 410 THR A C 1
ATOM 3241 O O . THR A 1 410 ? -15.323 -30.266 3.173 1.00 61.16 410 THR A O 1
ATOM 3244 N N . MET A 1 411 ? -17.020 -29.901 1.775 1.00 53.22 411 MET A N 1
ATOM 3245 C CA . MET A 1 411 ? -16.490 -30.844 0.770 1.00 53.22 411 MET A CA 1
ATOM 3246 C C . MET A 1 411 ? -15.435 -30.227 -0.176 1.00 53.22 411 MET A C 1
ATOM 3248 O O . MET A 1 411 ? -15.261 -30.677 -1.308 1.00 53.22 411 MET A O 1
ATOM 3252 N N . THR A 1 412 ? -14.675 -29.225 0.286 1.00 53.12 412 THR A N 1
ATOM 3253 C CA . THR A 1 412 ? -13.660 -28.466 -0.483 1.00 53.12 412 THR A CA 1
ATOM 3254 C C . THR A 1 412 ? -12.365 -29.241 -0.787 1.00 53.12 412 THR A C 1
ATOM 3256 O O . THR A 1 412 ? -11.338 -28.658 -1.147 1.00 53.12 412 THR A O 1
ATOM 3259 N N . LEU A 1 413 ? -12.415 -30.577 -0.765 1.00 46.50 413 LEU A N 1
ATOM 3260 C CA . LEU A 1 413 ? -11.415 -31.424 -1.415 1.00 46.50 413 LEU A CA 1
ATOM 3261 C C . LEU A 1 413 ? -11.429 -31.122 -2.923 1.00 46.50 413 LEU A C 1
ATOM 3263 O O . LEU A 1 413 ? -12.326 -31.562 -3.648 1.00 46.50 413 LEU A O 1
ATOM 3267 N N . LYS A 1 414 ? -10.449 -30.331 -3.385 1.00 39.25 414 LYS A N 1
ATOM 3268 C CA . LYS A 1 414 ? -10.366 -29.819 -4.764 1.00 39.25 414 LYS A CA 1
ATOM 3269 C C . LYS A 1 414 ? -10.685 -30.920 -5.787 1.00 39.25 414 LYS A C 1
ATOM 3271 O O . LYS A 1 414 ? -9.997 -31.934 -5.851 1.00 39.25 414 LYS A O 1
ATOM 3276 N N . ASN A 1 415 ? -11.704 -30.678 -6.612 1.00 38.31 415 ASN A N 1
ATOM 3277 C CA . ASN A 1 415 ? -12.175 -31.550 -7.697 1.00 38.31 415 ASN A CA 1
ATOM 3278 C C . ASN A 1 415 ? -12.859 -32.877 -7.284 1.00 38.31 415 ASN A C 1
ATOM 3280 O O . ASN A 1 415 ? -12.881 -33.813 -8.080 1.00 38.31 415 ASN A O 1
ATOM 3284 N N . ALA A 1 416 ? -13.488 -32.967 -6.104 1.00 37.25 416 ALA A N 1
ATOM 3285 C CA . ALA A 1 416 ? -14.344 -34.113 -5.750 1.00 37.25 416 ALA A CA 1
ATOM 3286 C C . ALA A 1 416 ? -15.638 -34.233 -6.601 1.00 37.25 416 ALA A C 1
ATOM 3288 O O . ALA A 1 416 ? -16.136 -35.333 -6.852 1.00 37.25 416 ALA A O 1
ATOM 3289 N N . GLY A 1 417 ? -16.191 -33.107 -7.065 1.00 36.28 417 GLY A N 1
ATOM 3290 C CA . GLY A 1 417 ? -17.517 -33.025 -7.694 1.00 36.28 417 GLY A CA 1
ATOM 3291 C C . GLY A 1 417 ? -17.602 -33.452 -9.166 1.00 36.28 417 GLY A C 1
ATOM 3292 O O . GLY A 1 417 ? -17.953 -32.627 -10.008 1.00 36.28 417 GLY A O 1
ATOM 3293 N N . ARG A 1 418 ? -17.309 -34.720 -9.509 1.00 38.38 418 ARG A N 1
ATOM 3294 C CA . ARG A 1 418 ? -17.613 -35.252 -10.865 1.00 38.38 418 ARG A CA 1
ATOM 3295 C C . ARG A 1 418 ? -17.902 -36.755 -11.002 1.00 38.38 418 ARG A C 1
ATOM 3297 O O . ARG A 1 418 ? -17.790 -37.304 -12.096 1.00 38.38 418 ARG A O 1
ATOM 3304 N N . TYR A 1 419 ? -18.353 -37.425 -9.942 1.00 38.34 419 TYR A N 1
ATOM 3305 C CA . TYR A 1 419 ? -18.740 -38.844 -10.002 1.00 38.34 419 TYR A CA 1
ATOM 3306 C C . TYR A 1 419 ? -20.177 -39.093 -10.508 1.00 38.34 419 TYR A C 1
ATOM 3308 O O . TYR A 1 419 ? -20.984 -39.700 -9.805 1.00 38.34 419 TYR A O 1
ATOM 3316 N N . GLN A 1 420 ? -20.479 -38.682 -11.752 1.00 37.59 420 GLN A N 1
ATOM 3317 C CA . GLN A 1 420 ? -21.459 -39.364 -12.620 1.00 37.59 420 GLN A CA 1
ATOM 3318 C C . GLN A 1 420 ? -21.473 -38.858 -14.080 1.00 37.59 420 GLN A C 1
ATOM 3320 O O . GLN A 1 420 ? -21.397 -37.666 -14.357 1.00 37.59 420 GLN A O 1
ATOM 3325 N N . THR A 1 421 ? -21.680 -39.805 -15.004 1.00 31.78 421 THR A N 1
ATOM 3326 C CA . THR A 1 421 ? -21.870 -39.670 -16.469 1.00 31.78 421 THR A CA 1
ATOM 3327 C C . THR A 1 421 ? -20.655 -39.303 -17.355 1.00 31.78 421 THR A C 1
ATOM 3329 O O . THR A 1 421 ? -20.022 -38.266 -17.209 1.00 31.78 421 THR A O 1
ATOM 3332 N N . LYS A 1 422 ? -20.453 -40.157 -18.378 1.00 29.42 422 LYS A N 1
ATOM 3333 C CA . LYS A 1 422 ? -19.568 -40.067 -19.568 1.00 29.42 422 LYS A CA 1
ATOM 3334 C C . LYS A 1 422 ? -18.037 -40.155 -19.371 1.00 29.42 422 LYS A C 1
ATOM 3336 O O . LYS A 1 422 ? -17.429 -39.443 -18.584 1.00 29.42 422 LYS A O 1
ATOM 3341 N N . ARG A 1 423 ? -17.411 -41.019 -20.193 1.00 31.06 423 ARG A N 1
ATOM 3342 C CA . ARG A 1 423 ? -15.953 -41.090 -20.433 1.00 31.06 423 ARG A CA 1
ATOM 3343 C C . ARG A 1 423 ? -15.442 -39.732 -20.938 1.00 31.06 423 ARG A C 1
ATOM 3345 O O . ARG A 1 423 ? -15.985 -39.221 -21.915 1.00 31.06 423 ARG A O 1
ATOM 3352 N N . MET A 1 424 ? -14.356 -39.223 -20.359 1.00 29.50 424 MET A N 1
ATOM 3353 C CA . MET A 1 424 ? -13.486 -38.236 -21.015 1.00 29.50 424 MET A CA 1
ATOM 3354 C C . MET A 1 424 ? -12.271 -38.965 -21.610 1.00 29.50 424 MET A C 1
ATOM 3356 O O . MET A 1 424 ? -11.839 -39.982 -21.067 1.00 29.50 424 MET A O 1
ATOM 3360 N N . LYS A 1 425 ? -11.749 -38.479 -22.742 1.00 33.00 425 LYS A N 1
ATOM 3361 C CA . LYS A 1 425 ? -10.449 -38.909 -23.284 1.00 33.00 425 LYS A CA 1
ATOM 3362 C C . LYS A 1 425 ? -9.331 -38.113 -22.584 1.00 33.00 425 LYS A C 1
ATOM 3364 O O . LYS A 1 425 ? -9.566 -36.957 -22.244 1.00 33.00 425 LYS A O 1
ATOM 3369 N N . ASN A 1 426 ? -8.158 -38.742 -22.438 1.00 30.23 426 ASN A N 1
ATOM 3370 C CA . ASN A 1 426 ? -6.885 -38.287 -21.830 1.00 30.23 426 ASN A CA 1
ATOM 3371 C C . ASN A 1 426 ? -6.632 -38.842 -20.401 1.00 30.23 426 ASN A C 1
ATOM 3373 O O . ASN A 1 426 ? -7.368 -38.496 -19.478 1.00 30.23 426 ASN A O 1
ATOM 3377 N N . PRO A 1 427 ? -5.604 -39.700 -20.195 1.00 33.97 427 PRO A N 1
ATOM 3378 C CA . PRO A 1 427 ? -5.430 -40.476 -18.957 1.00 33.97 427 PRO A CA 1
ATOM 3379 C C . PRO A 1 427 ? -4.480 -39.863 -17.905 1.00 33.97 427 PRO A C 1
ATOM 3381 O O . PRO A 1 427 ? -4.238 -40.489 -16.876 1.00 33.97 427 PRO A O 1
ATOM 3384 N N . THR A 1 428 ? -3.913 -38.677 -18.138 1.00 31.08 428 THR A N 1
ATOM 3385 C CA . THR A 1 428 ? -2.797 -38.119 -17.341 1.00 31.08 428 THR A CA 1
ATOM 3386 C C . THR A 1 428 ? -3.205 -37.311 -16.101 1.00 31.08 428 THR A C 1
ATOM 3388 O O . THR A 1 428 ? -2.340 -36.904 -15.331 1.00 31.08 428 THR A O 1
ATOM 3391 N N . ALA A 1 429 ? -4.503 -37.105 -15.857 1.00 32.66 429 ALA A N 1
ATOM 3392 C CA . ALA A 1 429 ? -5.015 -36.328 -14.724 1.00 32.66 429 ALA A CA 1
ATOM 3393 C C . ALA A 1 429 ? -5.792 -37.203 -13.721 1.00 32.66 429 ALA A C 1
ATOM 3395 O O . ALA A 1 429 ? -7.022 -37.161 -13.668 1.00 32.66 429 ALA A O 1
ATOM 3396 N N . LEU A 1 430 ? -5.076 -37.987 -12.904 1.00 36.66 430 LEU A N 1
ATOM 3397 C CA . LEU A 1 430 ? -5.674 -38.637 -11.728 1.00 36.66 430 LEU A CA 1
ATOM 3398 C C . LEU A 1 430 ? -6.212 -37.576 -10.763 1.00 36.66 430 LEU A C 1
ATOM 3400 O O . LEU A 1 430 ? -5.521 -36.607 -10.441 1.00 36.66 430 LEU A O 1
ATOM 3404 N N . THR A 1 431 ? -7.444 -37.748 -10.288 1.00 51.59 431 THR A N 1
ATOM 3405 C CA . THR A 1 431 ? -8.078 -36.730 -9.444 1.00 51.59 431 THR A CA 1
ATOM 3406 C C . THR A 1 431 ? -7.447 -36.677 -8.049 1.00 51.59 431 THR A C 1
ATOM 3408 O O . THR A 1 431 ? -7.000 -37.685 -7.495 1.00 51.59 431 THR A O 1
ATOM 3411 N N . VAL A 1 432 ? -7.447 -35.490 -7.430 1.00 47.91 432 VAL A N 1
ATOM 3412 C CA . VAL A 1 432 ? -6.964 -35.312 -6.045 1.00 47.91 432 VAL A CA 1
ATOM 3413 C C . VAL A 1 432 ? -7.745 -36.212 -5.079 1.00 47.91 432 VAL A C 1
ATOM 3415 O O . VAL A 1 432 ? -7.161 -36.765 -4.146 1.00 47.91 432 VAL A O 1
ATOM 3418 N N . LEU A 1 433 ? -9.039 -36.433 -5.346 1.00 53.69 433 LEU A N 1
ATOM 3419 C CA . LEU A 1 433 ? -9.860 -37.370 -4.586 1.00 53.69 433 LEU A CA 1
ATOM 3420 C C . LEU A 1 433 ? -9.392 -38.824 -4.754 1.00 53.69 433 LEU A C 1
ATOM 3422 O O . LEU A 1 433 ? -9.265 -39.508 -3.748 1.00 53.69 433 LEU A O 1
ATOM 3426 N N . GLU A 1 434 ? -9.058 -39.300 -5.959 1.00 58.38 434 GLU A N 1
ATOM 3427 C CA . GLU A 1 434 ? -8.482 -40.646 -6.143 1.00 58.38 434 GLU A CA 1
ATOM 3428 C C . GLU A 1 434 ? -7.129 -40.811 -5.438 1.00 58.38 434 GLU A C 1
ATOM 3430 O O . GLU A 1 434 ? -6.855 -41.875 -4.882 1.00 58.38 434 GLU A O 1
ATOM 3435 N N . SER A 1 435 ? -6.295 -39.766 -5.415 1.00 58.50 435 SER A N 1
ATOM 3436 C CA . SER A 1 435 ? -5.051 -39.760 -4.633 1.00 58.50 435 SER A CA 1
ATOM 3437 C C . SER A 1 435 ? -5.339 -39.909 -3.134 1.00 58.50 435 SER A C 1
ATOM 3439 O O . SER A 1 435 ? -4.771 -40.780 -2.475 1.00 58.50 435 SER A O 1
ATOM 3441 N N . ILE A 1 436 ? -6.301 -39.149 -2.598 1.00 64.06 436 ILE A N 1
ATOM 3442 C CA . ILE A 1 436 ? -6.768 -39.279 -1.208 1.00 64.06 436 ILE A CA 1
ATOM 3443 C C . ILE A 1 436 ? -7.365 -40.670 -0.937 1.00 64.06 436 ILE A C 1
ATOM 3445 O O . ILE A 1 436 ? -7.013 -41.296 0.060 1.00 64.06 436 ILE A O 1
ATOM 3449 N N . MET A 1 437 ? -8.207 -41.195 -1.831 1.00 66.88 437 MET A N 1
ATOM 3450 C CA . MET A 1 437 ? -8.816 -42.523 -1.708 1.00 66.88 437 MET A CA 1
ATOM 3451 C C . MET A 1 437 ? -7.763 -43.632 -1.668 1.00 66.88 437 MET A C 1
ATOM 3453 O O . MET A 1 437 ? -7.898 -44.550 -0.862 1.00 66.88 437 MET A O 1
ATOM 3457 N N . ARG A 1 438 ? -6.691 -43.532 -2.467 1.00 67.00 438 ARG A N 1
ATOM 3458 C CA . ARG A 1 438 ? -5.550 -44.463 -2.415 1.00 67.00 438 ARG A CA 1
ATOM 3459 C C . ARG A 1 438 ? -4.718 -44.301 -1.141 1.00 67.00 438 ARG A C 1
ATOM 3461 O O . ARG A 1 438 ? -4.347 -45.309 -0.554 1.00 67.00 438 ARG A O 1
ATOM 3468 N N . ARG A 1 439 ? -4.445 -43.064 -0.700 1.00 70.56 439 ARG A N 1
ATOM 3469 C CA . ARG A 1 439 ? -3.642 -42.780 0.508 1.00 70.56 439 ARG A CA 1
ATOM 3470 C C . ARG A 1 439 ? -4.332 -43.253 1.787 1.00 70.56 439 ARG A C 1
ATOM 3472 O O . ARG A 1 439 ? -3.692 -43.899 2.604 1.00 70.56 439 ARG A O 1
ATOM 3479 N N . VAL A 1 440 ? -5.626 -42.969 1.951 1.00 77.06 440 VAL A N 1
ATOM 3480 C CA . VAL A 1 440 ? -6.413 -43.420 3.115 1.00 77.06 440 VAL A CA 1
ATOM 3481 C C . VAL A 1 440 ? -6.776 -44.909 2.987 1.00 77.06 440 VAL A C 1
ATOM 3483 O O . VAL A 1 440 ? -6.772 -45.634 3.979 1.00 77.06 440 VAL A O 1
ATOM 3486 N N . GLY A 1 441 ? -7.022 -45.397 1.766 1.00 73.88 441 GLY A N 1
ATOM 3487 C CA . GLY A 1 441 ? -7.417 -46.781 1.485 1.00 73.88 441 GLY A CA 1
ATOM 3488 C C . GLY A 1 441 ? -8.935 -46.986 1.540 1.00 73.88 441 GLY A C 1
ATOM 3489 O O . GLY A 1 441 ? -9.417 -47.851 2.271 1.00 73.88 441 GLY A O 1
ATOM 3490 N N . LEU A 1 442 ? -9.681 -46.167 0.792 1.00 78.69 442 LEU A N 1
ATOM 3491 C CA . LEU A 1 442 ? -11.136 -46.280 0.619 1.00 78.69 442 LEU A CA 1
ATOM 3492 C C . LEU A 1 442 ? -11.492 -47.392 -0.388 1.00 78.69 442 LEU A C 1
ATOM 3494 O O . LEU A 1 442 ? -10.900 -47.489 -1.465 1.00 78.69 442 LEU A O 1
ATOM 3498 N N . ARG A 1 443 ? -12.484 -48.221 -0.052 1.00 74.31 443 ARG A N 1
ATOM 3499 C CA . ARG A 1 443 ? -12.928 -49.389 -0.830 1.00 74.31 443 ARG A CA 1
ATOM 3500 C C . ARG A 1 443 ? -13.934 -49.010 -1.924 1.00 74.31 443 ARG A C 1
ATOM 3502 O O . ARG A 1 443 ? -14.998 -48.460 -1.645 1.00 74.31 443 ARG A O 1
ATOM 3509 N N . GLY A 1 444 ? -13.659 -49.421 -3.164 1.00 69.31 444 GLY A N 1
ATOM 3510 C CA . GLY A 1 444 ? -14.644 -49.462 -4.254 1.00 69.31 444 GLY A CA 1
ATOM 3511 C C . GLY A 1 444 ? -15.320 -48.116 -4.553 1.00 69.31 444 GLY A C 1
ATOM 3512 O O . GLY A 1 444 ? -14.670 -47.176 -5.005 1.00 69.31 444 GLY A O 1
ATOM 3513 N N . LYS A 1 445 ? -16.642 -48.047 -4.346 1.00 71.19 445 LYS A N 1
ATOM 3514 C CA . LYS A 1 445 ? -17.458 -46.828 -4.482 1.00 71.19 445 LYS A CA 1
ATOM 3515 C C . LYS A 1 445 ? -18.024 -46.431 -3.107 1.00 71.19 445 LYS A C 1
ATOM 3517 O O . LYS A 1 445 ? -19.058 -46.989 -2.719 1.00 71.19 445 LYS A O 1
ATOM 3522 N N . PRO A 1 446 ? -17.391 -45.500 -2.370 1.00 80.69 446 PRO A N 1
ATOM 3523 C CA . PRO A 1 446 ? -17.922 -45.043 -1.090 1.00 80.69 446 PRO A CA 1
ATOM 3524 C C . PRO A 1 446 ? -19.272 -44.331 -1.264 1.00 80.69 446 PRO A C 1
ATOM 3526 O O . PRO A 1 446 ? -19.578 -43.777 -2.322 1.00 80.69 446 PRO A O 1
ATOM 3529 N N . ALA A 1 447 ? -20.088 -44.336 -0.213 1.00 82.25 447 ALA A N 1
ATOM 3530 C CA . ALA A 1 447 ? -21.266 -43.491 -0.108 1.00 82.25 447 ALA A CA 1
ATOM 3531 C C . ALA A 1 447 ? -20.828 -42.056 0.216 1.00 82.25 447 ALA A C 1
ATOM 3533 O O . ALA A 1 447 ? -20.362 -41.776 1.320 1.00 82.25 447 ALA A O 1
ATOM 3534 N N . VAL A 1 448 ? -20.956 -41.156 -0.758 1.00 78.75 448 VAL A N 1
ATOM 3535 C CA . VAL A 1 448 ? -20.709 -39.723 -0.566 1.00 78.75 448 VAL A CA 1
ATOM 3536 C C . VAL A 1 448 ? -22.011 -39.067 -0.111 1.00 78.75 448 VAL A C 1
ATOM 3538 O O . VAL A 1 448 ? -23.022 -39.167 -0.803 1.00 78.75 448 VAL A O 1
ATOM 3541 N N . VAL A 1 449 ? -21.982 -38.415 1.048 1.00 79.81 449 VAL A N 1
ATOM 3542 C CA . VAL A 1 449 ? -23.100 -37.658 1.618 1.00 79.81 449 VAL A CA 1
ATOM 3543 C C . VAL A 1 449 ? -22.624 -36.234 1.868 1.00 79.81 449 VAL A C 1
ATOM 3545 O O . VAL A 1 449 ? -21.859 -35.982 2.799 1.00 79.81 449 VAL A O 1
ATOM 3548 N N . ASP A 1 450 ? -23.080 -35.311 1.029 1.00 73.81 450 ASP A N 1
ATOM 3549 C CA . ASP A 1 450 ? -22.779 -33.888 1.150 1.00 73.81 450 ASP A CA 1
ATOM 3550 C C . ASP A 1 450 ? -24.032 -33.129 1.606 1.00 73.81 450 ASP A C 1
ATOM 3552 O O . ASP A 1 450 ? -25.080 -33.204 0.967 1.00 73.81 450 ASP A O 1
ATOM 3556 N N . LEU A 1 451 ? -23.913 -32.434 2.738 1.00 68.44 451 LEU A N 1
ATOM 3557 C CA . LEU A 1 451 ? -24.882 -31.479 3.287 1.00 68.44 451 LEU A CA 1
ATOM 3558 C C . LEU A 1 451 ? -24.274 -30.070 3.402 1.00 68.44 451 LEU A C 1
ATOM 3560 O O . LEU A 1 451 ? -24.744 -29.239 4.178 1.00 68.44 451 LEU A O 1
ATOM 3564 N N . SER A 1 452 ? -23.201 -29.800 2.651 1.00 57.06 452 SER A N 1
ATOM 3565 C CA . SER A 1 452 ? -22.582 -28.478 2.509 1.00 57.06 452 SER A CA 1
ATOM 3566 C C . SER A 1 452 ? -23.059 -27.699 1.266 1.00 57.06 452 SER A C 1
ATOM 3568 O O . SER A 1 452 ? -22.456 -26.689 0.904 1.00 57.06 452 SER A O 1
ATOM 3570 N N . VAL A 1 453 ? -24.180 -28.128 0.658 1.00 52.91 453 VAL A N 1
ATOM 3571 C CA . VAL A 1 453 ? -24.862 -27.520 -0.507 1.00 52.91 453 VAL A CA 1
ATOM 3572 C C . VAL A 1 453 ? -26.395 -27.537 -0.285 1.00 52.91 453 VAL A C 1
ATOM 3574 O O . VAL A 1 453 ? -26.886 -28.529 0.258 1.00 52.91 453 VAL A O 1
ATOM 3577 N N . PRO A 1 454 ? -27.171 -26.492 -0.659 1.00 43.66 454 PRO A N 1
ATOM 3578 C CA . PRO A 1 454 ? -28.635 -26.471 -0.505 1.00 43.66 454 PRO A CA 1
ATOM 3579 C C . PRO A 1 454 ? -29.364 -27.408 -1.483 1.00 43.66 454 PRO A C 1
ATOM 3581 O O . PRO A 1 454 ? -28.833 -27.758 -2.535 1.00 43.66 454 PRO A O 1
ATOM 3584 N N . ALA A 1 455 ? -30.610 -27.770 -1.164 1.00 38.50 455 ALA A N 1
ATOM 3585 C CA . ALA A 1 455 ? -31.436 -28.656 -1.995 1.00 38.50 455 ALA A CA 1
ATOM 3586 C C . ALA A 1 455 ? -32.177 -27.942 -3.150 1.00 38.50 455 ALA A C 1
ATOM 3588 O O . ALA A 1 455 ? -32.728 -28.608 -4.025 1.00 38.50 455 ALA A O 1
ATOM 3589 N N . ASP A 1 456 ? -32.184 -26.606 -3.172 1.00 35.03 456 ASP A N 1
ATOM 3590 C CA . ASP A 1 456 ? -33.125 -25.783 -3.950 1.00 35.03 456 ASP A CA 1
ATOM 3591 C C . ASP A 1 456 ? -32.755 -25.607 -5.442 1.00 35.03 456 ASP A C 1
ATOM 3593 O O . ASP A 1 456 ? -32.820 -24.507 -5.993 1.00 35.03 456 ASP A O 1
ATOM 3597 N N . ILE A 1 457 ? -32.368 -26.694 -6.123 1.00 36.28 457 ILE A N 1
ATOM 3598 C CA . ILE A 1 457 ? -32.315 -26.773 -7.596 1.00 36.28 457 ILE A CA 1
ATOM 3599 C C . ILE A 1 457 ? -32.896 -28.117 -8.068 1.00 36.28 457 ILE A C 1
ATOM 3601 O O . ILE A 1 457 ? -32.184 -28.984 -8.578 1.00 36.28 457 ILE A O 1
ATOM 3605 N N . VAL A 1 458 ? -34.213 -28.266 -7.923 1.00 32.72 458 VAL A N 1
ATOM 3606 C CA . VAL A 1 458 ? -35.008 -29.324 -8.562 1.00 32.72 458 VAL A CA 1
ATOM 3607 C C . VAL A 1 458 ? -36.204 -28.662 -9.250 1.00 32.72 458 VAL A C 1
ATOM 3609 O O . VAL A 1 458 ? -37.082 -28.128 -8.581 1.00 32.72 458 VAL A O 1
ATOM 3612 N N . ASP A 1 459 ? -36.223 -28.662 -10.585 1.00 34.22 459 ASP A N 1
ATOM 3613 C CA . ASP A 1 459 ? -37.459 -28.457 -11.355 1.00 34.22 459 ASP A CA 1
ATOM 3614 C C . ASP A 1 459 ? -38.256 -29.782 -11.372 1.00 34.22 459 ASP A C 1
ATOM 3616 O O . ASP A 1 459 ? -37.645 -30.848 -11.280 1.00 34.22 459 ASP A O 1
ATOM 3620 N N . ASP A 1 460 ? -39.581 -29.735 -11.574 1.00 40.06 460 ASP A N 1
ATOM 3621 C CA . ASP A 1 460 ? -40.534 -30.879 -11.546 1.00 40.06 460 ASP A CA 1
ATOM 3622 C C . ASP A 1 460 ? -40.219 -32.082 -12.477 1.00 40.06 460 ASP A C 1
ATOM 3624 O O . ASP A 1 460 ? -40.956 -33.064 -12.516 1.00 40.06 460 ASP A O 1
ATOM 3628 N N . ASP A 1 461 ? -39.139 -32.015 -13.256 1.00 34.16 461 ASP A N 1
ATOM 3629 C CA . ASP A 1 461 ? -38.815 -32.901 -14.381 1.00 34.16 461 ASP A CA 1
ATOM 3630 C C . ASP A 1 461 ? -37.570 -33.796 -14.137 1.00 34.16 461 ASP A C 1
ATOM 3632 O O . ASP A 1 461 ? -37.055 -34.415 -15.077 1.00 34.16 461 ASP A O 1
ATOM 3636 N N . ASP A 1 462 ? -37.069 -33.820 -12.890 1.00 35.97 462 ASP A N 1
ATOM 3637 C CA . ASP A 1 462 ? -36.025 -34.709 -12.325 1.00 35.97 462 ASP A CA 1
ATOM 3638 C C . ASP A 1 462 ? -34.721 -34.817 -13.158 1.00 35.97 462 ASP A C 1
ATOM 3640 O O . ASP A 1 462 ? -34.165 -35.893 -13.399 1.00 35.97 462 ASP A O 1
ATOM 3644 N N . LYS A 1 463 ? -34.228 -33.673 -13.666 1.00 29.02 463 LYS A N 1
ATOM 3645 C CA . LYS A 1 463 ? -33.043 -33.585 -14.549 1.00 29.02 463 LYS A CA 1
ATOM 3646 C C . LYS A 1 463 ? -32.070 -32.479 -14.106 1.00 29.02 463 LYS A C 1
ATOM 3648 O O . LYS A 1 463 ? -32.448 -31.309 -14.093 1.00 29.02 463 LYS A O 1
ATOM 3653 N N . PRO A 1 464 ? -30.785 -32.786 -13.834 1.00 32.31 464 PRO A N 1
ATOM 3654 C CA . PRO A 1 464 ? -29.829 -31.790 -13.352 1.00 32.31 464 PRO A CA 1
ATOM 3655 C C . PRO A 1 464 ? -29.383 -30.801 -14.446 1.00 32.31 464 PRO A C 1
ATOM 3657 O O . PRO A 1 464 ? -28.831 -31.184 -15.484 1.00 32.31 464 PRO A O 1
ATOM 3660 N N . LYS A 1 465 ? -29.548 -29.498 -14.179 1.00 33.38 465 LYS A N 1
ATOM 3661 C CA . LYS A 1 465 ? -29.021 -28.398 -15.009 1.00 33.38 465 LYS A CA 1
ATOM 3662 C C . LYS A 1 465 ? -27.480 -28.386 -14.998 1.00 33.38 465 LYS A C 1
ATOM 3664 O O . LYS A 1 465 ? -26.842 -28.487 -13.953 1.00 33.38 465 LYS A O 1
ATOM 3669 N N . LYS A 1 466 ? -26.856 -28.213 -16.171 1.00 30.88 466 LYS A N 1
ATOM 3670 C CA . LYS A 1 466 ? -25.388 -28.119 -16.312 1.00 30.88 466 LYS A CA 1
ATOM 3671 C C . LYS A 1 466 ? -24.872 -26.746 -15.864 1.00 30.88 466 LYS A C 1
ATOM 3673 O O . LYS A 1 466 ? -25.034 -25.771 -16.594 1.00 30.88 466 LYS A O 1
ATOM 3678 N N . GLN A 1 467 ? -24.180 -26.675 -14.730 1.00 31.55 467 GLN A N 1
ATOM 3679 C CA . GLN A 1 467 ? -23.422 -25.477 -14.348 1.00 31.55 467 GLN A CA 1
ATOM 3680 C C . GLN A 1 467 ? -22.102 -25.351 -15.137 1.00 31.55 467 GLN A C 1
ATOM 3682 O O . GLN A 1 467 ? -21.474 -26.351 -15.499 1.00 31.55 467 GLN A O 1
ATOM 3687 N N . LYS A 1 468 ? -21.654 -24.108 -15.373 1.00 28.09 468 LYS A N 1
ATOM 3688 C CA . LYS A 1 468 ? -20.267 -23.811 -15.775 1.00 28.09 468 LYS A CA 1
ATOM 3689 C C . LYS A 1 468 ? -19.349 -24.031 -14.563 1.00 28.09 468 LYS A C 1
ATOM 3691 O O . LYS A 1 468 ? -19.706 -23.650 -13.454 1.00 28.09 468 LYS A O 1
ATOM 3696 N N . ALA A 1 469 ? -18.174 -24.628 -14.763 1.00 31.38 469 ALA A N 1
ATOM 3697 C CA . ALA A 1 469 ? -17.206 -24.816 -13.681 1.00 31.38 469 ALA A CA 1
ATOM 3698 C C . ALA A 1 469 ? -16.577 -23.468 -13.279 1.00 31.38 469 ALA A C 1
ATOM 3700 O O . ALA A 1 469 ? -16.143 -22.727 -14.157 1.00 31.38 469 ALA A O 1
ATOM 3701 N N . GLY A 1 470 ? -16.515 -23.160 -11.977 1.00 29.61 470 GLY A N 1
ATOM 3702 C CA . GLY A 1 470 ? -15.913 -21.903 -11.505 1.00 29.61 470 GLY A CA 1
ATOM 3703 C C . GLY A 1 470 ? -15.907 -21.659 -9.991 1.00 29.61 470 GLY A C 1
ATOM 3704 O O . GLY A 1 470 ? -14.985 -21.015 -9.505 1.00 29.61 470 GLY A O 1
ATOM 3705 N N . ALA A 1 471 ? -16.868 -22.190 -9.227 1.00 34.09 471 ALA A N 1
ATOM 3706 C CA . ALA A 1 471 ? -16.914 -22.016 -7.770 1.00 34.09 471 ALA A CA 1
ATOM 3707 C C . ALA A 1 471 ? -17.454 -23.266 -7.059 1.00 34.09 471 ALA A C 1
ATOM 3709 O O . ALA A 1 471 ? -18.469 -23.818 -7.480 1.00 34.09 471 ALA A O 1
ATOM 3710 N N . SER A 1 472 ? -16.801 -23.677 -5.968 1.00 42.62 472 SER A N 1
ATOM 3711 C CA . SER A 1 472 ? -17.390 -24.609 -5.000 1.00 42.62 472 SER A CA 1
ATOM 3712 C C . SER A 1 472 ? -18.270 -23.830 -4.030 1.00 42.62 472 SER A C 1
ATOM 3714 O O . SER A 1 472 ? -17.835 -22.831 -3.460 1.00 42.62 472 SER A O 1
ATOM 3716 N N . GLU A 1 473 ? -19.501 -24.290 -3.854 1.00 48.94 473 GLU A N 1
ATOM 3717 C CA . GLU A 1 473 ? -20.467 -23.719 -2.919 1.00 48.94 473 GLU A CA 1
ATOM 3718 C C . GLU A 1 473 ? -20.132 -24.125 -1.476 1.00 48.94 473 GLU A C 1
ATOM 3720 O O . GLU A 1 473 ? -19.670 -25.240 -1.238 1.00 48.94 473 GLU A O 1
ATOM 3725 N N . VAL A 1 474 ? -20.315 -23.207 -0.521 1.00 56.81 474 VAL A N 1
ATOM 3726 C CA . VAL A 1 474 ? -20.029 -23.445 0.902 1.00 56.81 474 VAL A CA 1
ATOM 3727 C C . VAL A 1 474 ? -21.182 -22.896 1.736 1.00 56.81 474 VAL A C 1
ATOM 3729 O O . VAL A 1 474 ? -21.343 -21.681 1.852 1.00 56.81 474 VAL A O 1
ATOM 3732 N N . THR A 1 475 ? -22.000 -23.779 2.312 1.00 57.47 475 THR A N 1
ATOM 3733 C CA . THR A 1 475 ? -23.139 -23.371 3.147 1.00 57.47 475 THR A CA 1
ATOM 3734 C C . THR A 1 475 ? -22.759 -23.012 4.585 1.00 57.47 475 THR A C 1
ATOM 3736 O O . THR A 1 475 ? -21.676 -23.305 5.098 1.00 57.47 475 THR A O 1
ATOM 3739 N N . LEU A 1 476 ? -23.706 -22.349 5.247 1.00 67.12 476 LEU A N 1
ATOM 3740 C CA . LEU A 1 476 ? -23.664 -21.939 6.645 1.00 67.12 476 LEU A CA 1
ATOM 3741 C C . LEU A 1 476 ? -24.748 -22.699 7.437 1.00 67.12 476 LEU A C 1
ATOM 3743 O O . LEU A 1 476 ? -25.719 -23.159 6.832 1.00 67.12 476 LEU A O 1
ATOM 3747 N N . PRO A 1 477 ? -24.633 -22.824 8.773 1.00 64.06 477 PRO A N 1
ATOM 3748 C CA . PRO A 1 477 ? -25.702 -23.377 9.604 1.00 64.06 477 PRO A CA 1
ATOM 3749 C C . PRO A 1 477 ? -27.024 -22.609 9.455 1.00 64.06 477 PRO A C 1
ATOM 3751 O O . PRO A 1 477 ? -27.033 -21.378 9.416 1.00 64.06 477 PRO A O 1
ATOM 3754 N N . ALA A 1 478 ? -28.147 -23.330 9.437 1.00 61.94 478 ALA A N 1
ATOM 3755 C CA . ALA A 1 478 ? -29.471 -22.721 9.538 1.00 61.94 478 ALA A CA 1
ATOM 3756 C C . ALA A 1 478 ? -29.615 -21.964 10.874 1.00 61.94 478 ALA A C 1
ATOM 3758 O O . ALA A 1 478 ? -29.138 -22.433 11.907 1.00 61.94 478 ALA A O 1
ATOM 3759 N N . GLY A 1 479 ? -30.253 -20.790 10.845 1.00 68.62 479 GLY A N 1
ATOM 3760 C CA . GLY A 1 479 ? -30.362 -19.898 12.009 1.00 68.62 479 GLY A CA 1
ATOM 3761 C C . GLY A 1 479 ? -29.131 -19.017 12.278 1.00 68.62 479 GLY A C 1
ATOM 3762 O O . GLY A 1 479 ? -29.109 -18.322 13.292 1.00 68.62 479 GLY A O 1
ATOM 3763 N N . LEU A 1 480 ? -28.116 -19.023 11.402 1.00 81.50 480 LEU A N 1
ATOM 3764 C CA . LEU A 1 480 ? -26.966 -18.116 11.489 1.00 81.50 480 LEU A CA 1
ATOM 3765 C C . LEU A 1 480 ? -27.196 -16.813 10.706 1.00 81.50 480 LEU A C 1
ATOM 3767 O O . LEU A 1 480 ? -27.189 -16.815 9.473 1.00 81.50 480 LEU A O 1
ATOM 3771 N N . GLU A 1 481 ? -27.272 -15.684 11.408 1.00 83.75 481 GLU A N 1
ATOM 3772 C CA . GLU A 1 481 ? -27.116 -14.366 10.789 1.00 83.75 481 GLU A CA 1
ATOM 3773 C C . GLU A 1 481 ? -25.628 -13.987 10.666 1.00 83.75 481 GLU A C 1
ATOM 3775 O O . GLU A 1 481 ? -24.814 -14.253 11.557 1.00 83.75 481 GLU A O 1
ATOM 3780 N N . LEU A 1 482 ? -25.274 -13.339 9.550 1.00 86.88 482 LEU A N 1
ATOM 3781 C CA . LEU A 1 482 ? -23.978 -12.691 9.345 1.00 86.88 482 LEU A CA 1
ATOM 3782 C C . LEU A 1 482 ? -24.178 -11.183 9.213 1.00 86.88 482 LEU A C 1
ATOM 3784 O O . LEU A 1 482 ? -24.886 -10.765 8.294 1.00 86.88 482 LEU A O 1
ATOM 3788 N N . ALA A 1 483 ? -23.479 -10.411 10.043 1.00 87.75 483 ALA A N 1
ATOM 3789 C CA . ALA A 1 483 ? -23.435 -8.953 9.980 1.00 87.75 483 ALA A CA 1
ATOM 3790 C C . ALA A 1 483 ? -21.986 -8.433 9.898 1.00 87.75 483 ALA A C 1
ATOM 3792 O O . ALA A 1 483 ? -21.041 -9.126 10.287 1.00 87.75 483 ALA A O 1
ATOM 3793 N N . GLN A 1 484 ? -21.799 -7.203 9.420 1.00 89.94 484 GLN A N 1
ATOM 3794 C CA . GLN A 1 484 ? -20.511 -6.510 9.358 1.00 89.94 484 GLN A CA 1
ATOM 3795 C C . GLN A 1 484 ? -20.547 -5.163 10.088 1.00 89.94 484 GLN A C 1
ATOM 3797 O O . GLN A 1 484 ? -21.563 -4.471 10.110 1.00 89.94 484 GLN A O 1
ATOM 3802 N N . VAL A 1 485 ? -19.408 -4.794 10.666 1.00 88.88 485 VAL A N 1
ATOM 3803 C CA . VAL A 1 485 ? -19.076 -3.442 11.118 1.00 88.88 485 VAL A CA 1
ATOM 3804 C C . VAL A 1 485 ? -17.835 -3.023 10.346 1.00 88.88 485 VAL A C 1
ATOM 3806 O O . VAL A 1 485 ? -16.779 -3.633 10.511 1.00 88.88 485 VAL A O 1
ATOM 3809 N N . GLU A 1 486 ? -17.953 -1.986 9.527 1.00 85.94 486 GLU A N 1
ATOM 3810 C CA . GLU A 1 486 ? -16.803 -1.312 8.927 1.00 85.94 486 GLU A CA 1
ATOM 3811 C C . GLU A 1 486 ? -16.146 -0.408 9.980 1.00 85.94 486 GLU A C 1
ATOM 3813 O O . GLU A 1 486 ? -16.809 0.391 10.642 1.00 85.94 486 GLU A O 1
ATOM 3818 N N . THR A 1 487 ? -14.845 -0.589 10.209 1.00 86.38 487 THR A N 1
ATOM 3819 C CA . THR A 1 487 ? -14.105 0.086 11.281 1.00 86.38 487 THR A CA 1
ATOM 3820 C C . THR A 1 487 ? -12.612 0.143 10.975 1.00 86.38 487 THR A C 1
ATOM 3822 O O . THR A 1 487 ? -12.024 -0.828 10.513 1.00 86.38 487 THR A O 1
ATOM 3825 N N . LEU A 1 488 ? -11.954 1.249 11.326 1.00 83.94 488 LEU A N 1
ATOM 3826 C CA . LEU A 1 488 ? -10.488 1.321 11.347 1.00 83.94 488 LEU A CA 1
ATOM 3827 C C . LEU A 1 488 ? -9.913 0.352 12.400 1.00 83.94 488 LEU A C 1
ATOM 3829 O O . LEU A 1 488 ? -10.609 0.003 13.361 1.00 83.94 488 LEU A O 1
ATOM 3833 N N . ASP A 1 489 ? -8.648 -0.066 12.251 1.00 82.56 489 ASP A N 1
ATOM 3834 C CA . ASP A 1 489 ? -7.996 -1.026 13.166 1.00 82.56 489 ASP A CA 1
ATOM 3835 C C . ASP A 1 489 ? -8.009 -0.519 14.620 1.00 82.56 489 ASP A C 1
ATOM 3837 O O . ASP A 1 489 ? -8.504 -1.200 15.522 1.00 82.56 489 ASP A O 1
ATOM 3841 N N . GLU A 1 490 ? -7.625 0.749 14.803 1.00 82.38 490 GLU A N 1
ATOM 3842 C CA . GLU A 1 490 ? -7.700 1.514 16.057 1.00 82.38 490 GLU A CA 1
ATOM 3843 C C . GLU A 1 490 ? -9.099 1.526 16.692 1.00 82.38 490 GLU A C 1
ATOM 3845 O O . GLU A 1 490 ? -9.260 1.730 17.893 1.00 82.38 490 GLU A O 1
ATOM 3850 N N . HIS A 1 491 ? -10.146 1.366 15.883 1.00 87.19 491 HIS A N 1
ATOM 3851 C CA . HIS A 1 491 ? -11.535 1.441 16.323 1.00 87.19 491 HIS A CA 1
ATOM 3852 C C . HIS A 1 491 ? -12.176 0.060 16.524 1.00 87.19 491 HIS A C 1
ATOM 3854 O O . HIS A 1 491 ? -13.269 -0.017 17.091 1.00 87.19 491 HIS A O 1
ATOM 3860 N N . ARG A 1 492 ? -11.487 -1.046 16.198 1.00 91.88 492 ARG A N 1
ATOM 3861 C CA . ARG A 1 492 ? -11.981 -2.406 16.481 1.00 91.88 492 ARG A CA 1
ATOM 3862 C C . ARG A 1 492 ? -12.211 -2.647 17.976 1.00 91.88 492 ARG A C 1
ATOM 3864 O O . ARG A 1 492 ? -13.220 -3.251 18.333 1.00 91.88 492 ARG A O 1
ATOM 3871 N N . ASN A 1 493 ? -11.337 -2.147 18.858 1.00 93.88 493 ASN A N 1
ATOM 3872 C CA . ASN A 1 493 ? -11.533 -2.239 20.314 1.00 93.88 493 ASN A CA 1
ATOM 3873 C C . ASN A 1 493 ? -12.774 -1.455 20.781 1.00 93.88 493 ASN A C 1
ATOM 3875 O O . ASN A 1 493 ? -13.533 -1.953 21.614 1.00 93.88 493 ASN A O 1
ATOM 3879 N N . ASN A 1 494 ? -13.035 -0.285 20.187 1.00 92.44 494 ASN A N 1
ATOM 3880 C CA . ASN A 1 494 ? -14.234 0.517 20.450 1.00 92.44 494 ASN A CA 1
ATOM 3881 C C . ASN A 1 494 ? -15.508 -0.222 20.014 1.00 92.44 494 ASN A C 1
ATOM 3883 O O . ASN A 1 494 ? -16.429 -0.394 20.812 1.00 92.44 494 ASN A O 1
ATOM 3887 N N . CYS A 1 495 ? -15.535 -0.735 18.781 1.00 91.44 495 CYS A N 1
ATOM 3888 C CA . CYS A 1 495 ? -16.665 -1.496 18.244 1.00 91.44 495 CYS A CA 1
ATOM 3889 C C . CYS A 1 495 ? -16.922 -2.789 19.039 1.00 91.44 495 CYS A C 1
ATOM 3891 O O . CYS A 1 495 ? -18.072 -3.108 19.349 1.00 91.44 495 CYS A O 1
ATOM 3893 N N . LEU A 1 496 ? -15.862 -3.502 19.441 1.00 94.25 496 LEU A N 1
ATOM 3894 C CA . LEU A 1 496 ? -15.963 -4.698 20.278 1.00 94.25 496 LEU A CA 1
ATOM 3895 C C . LEU A 1 496 ? -16.517 -4.372 21.675 1.00 94.25 496 LEU A C 1
ATOM 3897 O O . LEU A 1 496 ? -17.420 -5.063 22.144 1.00 94.25 496 LEU A O 1
ATOM 3901 N N . TYR A 1 497 ? -16.010 -3.331 22.345 1.00 93.75 497 TYR A N 1
ATOM 3902 C CA . TYR A 1 497 ? -16.491 -2.943 23.675 1.00 93.75 497 TYR A CA 1
ATOM 3903 C C . TYR A 1 497 ? -17.938 -2.428 23.640 1.00 93.75 497 TYR A C 1
ATOM 3905 O O . TYR A 1 497 ? -18.742 -2.795 24.502 1.00 93.75 497 TYR A O 1
ATOM 3913 N N . TYR A 1 498 ? -18.308 -1.660 22.609 1.00 90.81 498 TYR A N 1
ATOM 3914 C CA . TYR A 1 498 ? -19.700 -1.292 22.345 1.00 90.81 498 TYR A CA 1
ATOM 3915 C C . TYR A 1 498 ? -20.577 -2.546 22.220 1.00 90.81 498 TYR A C 1
ATOM 3917 O O . TYR A 1 498 ? -21.502 -2.726 23.012 1.00 90.81 498 TYR A O 1
ATOM 3925 N N . PHE A 1 499 ? -20.250 -3.469 21.308 1.00 90.50 499 PHE A N 1
ATOM 3926 C CA . PHE A 1 499 ? -21.041 -4.684 21.103 1.00 90.50 499 PHE A CA 1
ATOM 3927 C C . PHE A 1 499 ? -21.210 -5.503 22.396 1.00 90.50 499 PHE A C 1
ATOM 3929 O O . PHE A 1 499 ? -22.333 -5.820 22.791 1.00 90.50 499 PHE A O 1
ATOM 3936 N N . LEU A 1 500 ? -20.109 -5.783 23.099 1.00 90.81 500 LEU A N 1
ATOM 3937 C CA . LEU A 1 500 ? -20.104 -6.609 24.311 1.00 90.81 500 LEU A CA 1
ATOM 3938 C C . LEU A 1 500 ? -20.839 -5.975 25.504 1.00 90.81 500 LEU A C 1
ATOM 3940 O O . LEU A 1 500 ? -21.318 -6.702 26.378 1.00 90.81 500 LEU A O 1
ATOM 3944 N N . THR A 1 501 ? -20.932 -4.642 25.563 1.00 87.06 501 THR A N 1
ATOM 3945 C CA . THR A 1 501 ? -21.698 -3.941 26.608 1.00 87.06 501 THR A CA 1
ATOM 3946 C C . THR A 1 501 ? -23.180 -3.822 26.269 1.00 87.06 501 THR A C 1
ATOM 3948 O O . THR A 1 501 ? -24.008 -4.009 27.162 1.00 87.06 501 THR A O 1
ATOM 3951 N N . GLN A 1 502 ? -23.529 -3.552 25.006 1.00 82.06 502 GLN A N 1
ATOM 3952 C CA . GLN A 1 502 ? -24.926 -3.404 24.586 1.00 82.06 502 GLN A CA 1
ATOM 3953 C C . GLN A 1 502 ? -25.653 -4.754 24.464 1.00 82.06 502 GLN A C 1
ATOM 3955 O O . GLN A 1 502 ? -26.830 -4.843 24.812 1.00 82.06 502 GLN A O 1
ATOM 3960 N N . TYR A 1 503 ? -24.956 -5.814 24.033 1.00 84.69 503 TYR A N 1
ATOM 3961 C CA . TYR A 1 503 ? -25.529 -7.138 23.750 1.00 84.69 503 TYR A CA 1
ATOM 3962 C C . TYR A 1 503 ? -24.877 -8.247 24.606 1.00 84.69 503 TYR A C 1
ATOM 3964 O O . TYR A 1 503 ? -24.192 -9.129 24.087 1.00 84.69 503 TYR A O 1
ATOM 3972 N N . PRO A 1 504 ? -25.069 -8.241 25.942 1.00 83.44 504 PRO A N 1
ATOM 3973 C CA . PRO A 1 504 ? -24.353 -9.130 26.855 1.00 83.44 504 PRO A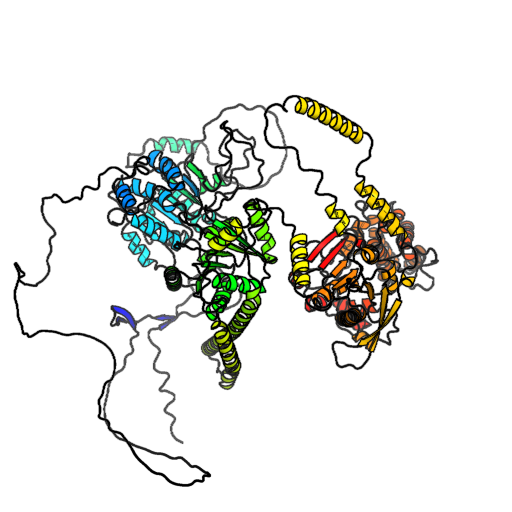 CA 1
ATOM 3974 C C . PRO A 1 504 ? -24.840 -10.586 26.771 1.00 83.44 504 PRO A C 1
ATOM 3976 O O . PRO A 1 504 ? -25.821 -10.958 27.421 1.00 83.44 504 PRO A O 1
ATOM 3979 N N . GLY A 1 505 ? -24.101 -11.419 26.036 1.00 86.56 505 GLY A N 1
ATOM 3980 C CA . GLY A 1 505 ? -24.330 -12.859 25.888 1.00 86.56 505 GLY A CA 1
ATOM 3981 C C . GLY A 1 505 ? -23.028 -13.658 25.777 1.00 86.56 505 GLY A C 1
ATOM 3982 O O . GLY A 1 505 ? -21.936 -13.081 25.744 1.00 86.56 505 GLY A O 1
ATOM 3983 N N . ARG A 1 506 ? -23.116 -14.994 25.730 1.00 90.69 506 ARG A N 1
ATOM 3984 C CA . ARG A 1 506 ? -21.927 -15.858 25.590 1.00 90.69 506 ARG A CA 1
ATOM 3985 C C . ARG A 1 506 ? -21.286 -15.649 24.219 1.00 90.69 506 ARG A C 1
ATOM 3987 O O . ARG A 1 506 ? -21.873 -16.024 23.202 1.00 90.69 506 ARG A O 1
ATOM 3994 N N . THR A 1 507 ? -20.073 -15.099 24.219 1.00 93.00 507 THR A N 1
ATOM 3995 C CA . THR A 1 507 ? -19.403 -14.591 23.013 1.00 93.00 507 THR A CA 1
ATOM 3996 C C . THR A 1 507 ? -18.035 -15.238 22.802 1.00 93.00 507 THR A C 1
ATOM 3998 O O . THR A 1 507 ? -17.280 -15.410 23.761 1.00 93.00 507 THR A O 1
ATOM 4001 N N . ILE A 1 508 ? -17.682 -15.555 21.553 1.00 93.00 508 ILE A N 1
ATOM 4002 C CA . ILE A 1 508 ? -16.308 -15.913 21.155 1.00 93.00 508 ILE A CA 1
ATOM 4003 C C . ILE A 1 508 ? -15.751 -14.842 20.217 1.00 93.00 508 ILE A C 1
ATOM 4005 O O . ILE A 1 508 ? -16.396 -14.488 19.236 1.00 93.00 508 ILE A O 1
ATOM 4009 N N . VAL A 1 509 ? -14.541 -14.360 20.501 1.00 95.44 509 VAL A N 1
ATOM 4010 C CA . VAL A 1 509 ? -13.828 -13.341 19.722 1.00 95.44 509 VAL A CA 1
ATOM 4011 C C . VAL A 1 509 ? -12.565 -13.962 19.118 1.00 95.44 509 VAL A C 1
ATOM 4013 O O . VAL A 1 509 ? -11.683 -14.422 19.847 1.00 95.44 509 VAL A O 1
ATOM 4016 N N . PHE A 1 510 ? -12.477 -13.987 17.787 1.00 95.00 510 PHE A N 1
ATOM 4017 C CA . PHE A 1 510 ? -11.380 -14.612 17.043 1.00 95.00 510 PHE A CA 1
ATOM 4018 C C . PHE A 1 510 ? -10.308 -13.608 16.613 1.00 95.00 510 PHE A C 1
ATOM 4020 O O . PHE A 1 510 ? -10.603 -12.616 15.941 1.00 95.00 510 PHE A O 1
ATOM 4027 N N . LEU A 1 511 ? -9.050 -13.890 16.971 1.00 94.12 511 LEU A N 1
ATOM 4028 C CA . LEU A 1 511 ? -7.875 -13.109 16.578 1.00 94.12 511 LEU A CA 1
ATOM 4029 C C . LEU A 1 511 ? -6.806 -13.994 15.926 1.00 94.12 511 LEU A C 1
ATOM 4031 O O . LEU A 1 511 ? -6.638 -15.161 16.278 1.00 94.12 511 LEU A O 1
ATOM 4035 N N . ASN A 1 512 ? -6.030 -13.407 15.013 1.00 88.81 512 ASN A N 1
ATOM 4036 C CA . ASN A 1 512 ? -5.023 -14.139 14.240 1.00 88.81 512 ASN A CA 1
ATOM 4037 C C . ASN A 1 512 ? -3.708 -14.388 15.021 1.00 88.81 512 ASN A C 1
ATOM 4039 O O . ASN A 1 512 ? -2.976 -15.312 14.680 1.00 88.81 512 ASN A O 1
ATOM 4043 N N . ALA A 1 513 ? -3.411 -13.613 16.077 1.00 88.94 513 ALA A N 1
ATOM 4044 C CA . ALA A 1 513 ? -2.128 -13.649 16.797 1.00 88.94 513 ALA A CA 1
ATOM 4045 C C . ALA A 1 513 ? -2.271 -13.759 18.329 1.00 88.94 513 ALA A C 1
ATOM 4047 O O . ALA A 1 513 ? -3.165 -13.163 18.934 1.00 88.94 513 ALA A O 1
ATOM 4048 N N . ILE A 1 514 ? -1.335 -14.470 18.974 1.00 89.44 514 ILE A N 1
ATOM 4049 C CA . ILE A 1 514 ? -1.325 -14.716 20.431 1.00 89.44 514 ILE A CA 1
ATOM 4050 C C . ILE A 1 514 ? -1.112 -13.421 21.232 1.00 89.44 514 ILE A C 1
ATOM 4052 O O . ILE A 1 514 ? -1.805 -13.196 22.225 1.00 89.44 514 ILE A O 1
ATOM 4056 N N . ALA A 1 515 ? -0.225 -12.533 20.770 1.00 87.69 515 ALA A N 1
ATOM 4057 C CA . ALA A 1 515 ? -0.038 -11.207 21.364 1.00 87.69 515 ALA A CA 1
ATOM 4058 C C . ALA A 1 515 ? -1.339 -10.379 21.345 1.00 87.69 515 ALA A C 1
ATOM 4060 O O . ALA A 1 515 ? -1.692 -9.758 22.347 1.00 87.69 515 ALA A O 1
ATOM 4061 N N . GLY A 1 516 ? -2.112 -10.452 20.254 1.00 90.56 516 GLY A N 1
ATOM 4062 C CA . GLY A 1 516 ? -3.432 -9.825 20.155 1.00 90.56 516 GLY A CA 1
ATOM 4063 C C . GLY A 1 516 ? -4.426 -10.379 21.179 1.00 90.56 516 GLY A C 1
ATOM 4064 O O . GLY A 1 516 ? -5.095 -9.603 21.858 1.00 90.56 516 GLY A O 1
ATOM 4065 N N . VAL A 1 517 ? -4.476 -11.708 21.356 1.00 93.19 517 VAL A N 1
ATOM 4066 C CA . VAL A 1 517 ? -5.315 -12.353 22.386 1.00 93.19 517 VAL A CA 1
ATOM 4067 C C . VAL A 1 517 ? -4.943 -11.874 23.793 1.00 93.19 517 VAL A C 1
ATOM 4069 O O . VAL A 1 517 ? -5.840 -11.593 24.584 1.00 93.19 517 VAL A O 1
ATOM 4072 N N . ARG A 1 518 ? -3.645 -11.732 24.104 1.00 91.69 518 ARG A N 1
ATOM 4073 C CA . ARG A 1 518 ? -3.173 -11.180 25.389 1.00 91.69 518 ARG A CA 1
ATOM 4074 C C . ARG A 1 518 ? -3.598 -9.716 25.569 1.00 91.69 518 ARG A C 1
ATOM 4076 O O . ARG A 1 518 ? -4.208 -9.400 26.588 1.00 91.69 518 ARG A O 1
ATOM 4083 N N . ARG A 1 519 ? -3.350 -8.858 24.568 1.00 93.31 519 ARG A N 1
ATOM 4084 C CA . ARG A 1 519 ? -3.682 -7.419 24.582 1.00 93.31 519 ARG A CA 1
ATOM 4085 C C . ARG A 1 519 ? -5.174 -7.168 24.808 1.00 93.31 519 ARG A C 1
ATOM 4087 O O . ARG A 1 519 ? -5.548 -6.528 25.787 1.00 93.31 519 ARG A O 1
ATOM 4094 N N . VAL A 1 520 ? -6.036 -7.709 23.944 1.00 95.12 520 VAL A N 1
ATOM 4095 C CA . VAL A 1 520 ? -7.487 -7.446 24.014 1.00 95.12 520 VAL A CA 1
ATOM 4096 C C . VAL A 1 520 ? -8.108 -8.072 25.271 1.00 95.12 520 VAL A C 1
ATOM 4098 O O . VAL A 1 520 ? -9.016 -7.488 25.860 1.00 95.12 520 VAL A O 1
ATOM 4101 N N . ALA A 1 521 ? -7.581 -9.203 25.761 1.00 94.69 521 ALA A N 1
ATOM 4102 C CA . ALA A 1 521 ? -8.024 -9.763 27.039 1.00 94.69 521 ALA A CA 1
ATOM 4103 C C . ALA A 1 521 ? -7.649 -8.894 28.249 1.00 94.69 521 ALA A C 1
ATOM 4105 O O . ALA A 1 521 ? -8.448 -8.800 29.179 1.00 94.69 521 ALA A O 1
ATOM 4106 N N . GLY A 1 522 ? -6.480 -8.243 28.234 1.00 93.12 522 GLY A N 1
ATOM 4107 C CA . GLY A 1 522 ? -6.088 -7.265 29.251 1.00 93.12 522 GLY A CA 1
ATOM 4108 C C . GLY A 1 522 ? -7.017 -6.051 29.264 1.00 93.12 522 GLY A C 1
ATOM 4109 O O . GLY A 1 522 ? -7.674 -5.791 30.271 1.00 93.12 522 GLY A O 1
ATOM 4110 N N . ILE A 1 523 ? -7.154 -5.378 28.116 1.00 94.75 523 ILE A N 1
ATOM 4111 C CA . ILE A 1 523 ? -7.991 -4.176 27.940 1.00 94.75 523 ILE A CA 1
ATOM 4112 C C . ILE A 1 523 ? -9.439 -4.435 28.389 1.00 94.75 523 ILE A C 1
ATOM 4114 O O . ILE A 1 523 ? -9.974 -3.720 29.237 1.00 94.75 523 ILE A O 1
ATOM 4118 N N . LEU A 1 524 ? -10.076 -5.503 27.895 1.00 95.31 524 LEU A N 1
ATOM 4119 C CA . LEU A 1 524 ? -11.461 -5.811 28.266 1.00 95.31 524 LEU A CA 1
ATOM 4120 C C . LEU A 1 524 ? -11.613 -6.278 29.731 1.00 95.31 524 LEU A C 1
ATOM 4122 O O . LEU A 1 524 ? -12.682 -6.097 30.319 1.00 95.31 524 LEU A O 1
ATOM 4126 N N . SER A 1 525 ? -10.561 -6.825 30.352 1.00 94.38 525 SER A N 1
ATOM 4127 C CA . SER A 1 525 ? -10.551 -7.141 31.789 1.00 94.38 525 SER A CA 1
ATOM 4128 C C . SER A 1 525 ? -10.419 -5.887 32.664 1.00 94.38 525 SER A C 1
ATOM 4130 O O . SER A 1 525 ? -11.022 -5.832 33.738 1.00 94.38 525 SER A O 1
ATOM 4132 N N . LEU A 1 526 ? -9.677 -4.863 32.222 1.00 93.75 526 LEU A N 1
ATOM 4133 C CA . LEU A 1 526 ? -9.637 -3.548 32.882 1.00 93.75 526 LEU A CA 1
ATOM 4134 C C . LEU A 1 526 ? -11.020 -2.877 32.834 1.00 93.75 526 LEU A C 1
ATOM 4136 O O . LEU A 1 526 ? -11.500 -2.378 33.855 1.00 93.75 526 LEU A O 1
ATOM 4140 N N . LEU A 1 527 ? -11.712 -3.015 31.697 1.00 93.44 527 LEU A N 1
ATOM 4141 C CA . LEU A 1 527 ? -13.109 -2.616 31.456 1.00 93.44 527 LEU A CA 1
ATOM 4142 C C . LEU A 1 527 ? -14.166 -3.508 32.153 1.00 93.44 527 LEU A C 1
ATOM 4144 O O . LEU A 1 527 ? -15.359 -3.400 31.867 1.00 93.44 527 LEU A O 1
ATOM 4148 N N . LYS A 1 528 ? -13.743 -4.367 33.095 1.00 92.62 528 LYS A N 1
ATOM 4149 C CA . LYS A 1 528 ? -14.571 -5.227 33.973 1.00 92.62 528 LYS A CA 1
ATOM 4150 C C . LYS A 1 528 ? -15.438 -6.276 33.269 1.00 92.62 528 LYS A C 1
ATOM 4152 O O . LYS A 1 528 ? -16.364 -6.809 33.884 1.00 92.62 528 LYS A O 1
ATOM 4157 N N . LEU A 1 529 ? -15.148 -6.617 32.015 1.00 92.06 529 LEU A N 1
ATOM 4158 C CA . LEU A 1 529 ? -15.872 -7.682 31.325 1.00 92.06 529 LEU A CA 1
ATOM 4159 C C . LEU A 1 529 ? -15.391 -9.083 31.774 1.00 92.06 529 LEU A C 1
ATOM 4161 O O . LEU A 1 529 ? -14.219 -9.264 32.114 1.00 92.06 529 LEU A O 1
ATOM 4165 N N . PRO A 1 530 ? -16.268 -10.108 31.775 1.00 92.94 530 PRO A N 1
ATOM 4166 C CA . PRO A 1 530 ? -15.934 -11.476 32.190 1.00 92.94 530 PRO A CA 1
ATOM 4167 C C . PRO A 1 530 ? -15.155 -12.241 31.101 1.00 92.94 530 PRO A C 1
ATOM 4169 O O . PRO A 1 530 ? -15.696 -13.109 30.407 1.00 92.94 530 PRO A O 1
ATOM 4172 N N . VAL A 1 531 ? -13.875 -11.899 30.942 1.00 94.94 531 VAL A N 1
ATOM 4173 C CA . VAL A 1 531 ? -13.036 -12.341 29.817 1.00 94.94 531 VAL A CA 1
ATOM 4174 C C . VAL A 1 531 ? -12.139 -13.540 30.144 1.00 94.94 531 VAL A C 1
ATOM 4176 O O . VAL A 1 531 ? -11.500 -13.632 31.195 1.00 94.94 531 VAL A O 1
ATOM 4179 N N . PHE A 1 532 ? -12.034 -14.453 29.179 1.00 93.81 532 PHE A N 1
ATOM 4180 C CA . PHE A 1 532 ? -11.199 -15.646 29.211 1.00 93.81 532 PHE A CA 1
ATOM 4181 C C . PHE A 1 532 ? -10.321 -15.686 27.952 1.00 93.81 532 PHE A C 1
ATOM 4183 O O . PHE A 1 532 ? -10.826 -15.815 26.843 1.00 93.81 532 PHE A O 1
ATOM 4190 N N . ALA A 1 533 ? -9.001 -15.583 28.112 1.00 92.88 533 ALA A N 1
ATOM 4191 C CA . ALA A 1 533 ? -8.045 -15.777 27.020 1.00 92.88 533 ALA A CA 1
ATOM 4192 C C . ALA A 1 533 ? -7.761 -17.272 26.789 1.00 92.88 533 ALA A C 1
ATOM 4194 O O . ALA A 1 533 ? -7.654 -18.030 27.760 1.00 92.88 533 ALA A O 1
ATOM 4195 N N . LEU A 1 534 ? -7.597 -17.677 25.525 1.00 89.25 534 LEU A N 1
ATOM 4196 C CA . LEU A 1 534 ? -7.233 -19.041 25.138 1.00 89.25 534 LEU A CA 1
ATOM 4197 C C . LEU A 1 534 ? -6.304 -19.055 23.908 1.00 89.25 534 LEU A C 1
ATOM 4199 O O . LEU A 1 534 ? -6.722 -18.746 22.795 1.00 89.25 534 LEU A O 1
ATOM 4203 N N . HIS A 1 535 ? -5.042 -19.445 24.093 1.00 88.44 535 HIS A N 1
ATOM 4204 C CA . HIS A 1 535 ? -4.037 -19.501 23.022 1.00 88.44 535 HIS A CA 1
ATOM 4205 C C . HIS A 1 535 ? -3.198 -20.792 23.069 1.00 88.44 535 HIS A C 1
ATOM 4207 O O . HIS A 1 535 ? -3.262 -21.545 24.041 1.00 88.44 535 HIS A O 1
ATOM 4213 N N . ALA A 1 536 ? -2.425 -21.063 22.009 1.00 78.38 536 ALA A N 1
ATOM 4214 C CA . ALA A 1 536 ? -1.738 -22.346 21.809 1.00 78.38 536 ALA A CA 1
ATOM 4215 C C . ALA A 1 536 ? -0.676 -22.663 22.883 1.00 78.38 536 ALA A C 1
ATOM 4217 O O . ALA A 1 536 ? -0.658 -23.773 23.400 1.00 78.38 536 ALA A O 1
ATOM 4218 N N . GLU A 1 537 ? 0.142 -21.679 23.275 1.00 80.19 537 GLU A N 1
ATOM 4219 C CA . GLU A 1 537 ? 1.189 -21.819 24.313 1.00 80.19 537 GLU A CA 1
ATOM 4220 C C . GLU A 1 537 ? 0.660 -22.146 25.730 1.00 80.19 537 GLU A C 1
ATOM 4222 O O . GLU A 1 537 ? 1.443 -22.395 26.644 1.00 80.19 537 GLU A O 1
ATOM 4227 N N . MET A 1 538 ? -0.655 -22.104 25.976 1.00 79.94 538 MET A N 1
ATOM 4228 C CA . MET A 1 538 ? -1.192 -22.319 27.323 1.00 79.94 538 MET A CA 1
ATOM 4229 C C . MET A 1 538 ? -1.103 -23.789 27.757 1.00 79.94 538 MET A C 1
ATOM 4231 O O . MET A 1 538 ? -1.627 -24.683 27.091 1.00 79.94 538 MET A O 1
ATOM 4235 N N . GLN A 1 539 ? -0.562 -24.039 28.953 1.00 77.12 539 GLN A N 1
ATOM 4236 C CA . GLN A 1 539 ? -0.570 -25.369 29.573 1.00 77.12 539 GLN A CA 1
ATOM 4237 C C . GLN A 1 539 ? -1.998 -25.942 29.665 1.00 77.12 539 GLN A C 1
ATOM 4239 O O . GLN A 1 539 ? -2.934 -25.245 30.068 1.00 77.12 539 GLN A O 1
ATOM 4244 N N . GLN A 1 540 ? -2.176 -27.236 29.375 1.00 68.69 540 GLN A N 1
ATOM 4245 C CA . GLN A 1 540 ? -3.507 -27.853 29.234 1.00 68.69 540 GLN A CA 1
ATOM 4246 C C . GLN A 1 540 ? -4.404 -27.686 30.474 1.00 68.69 540 GLN A C 1
ATOM 4248 O O . GLN A 1 540 ? -5.591 -27.393 30.348 1.00 68.69 540 GLN A O 1
ATOM 4253 N N . LYS A 1 541 ? -3.831 -27.781 31.683 1.00 76.62 541 LYS A N 1
ATOM 4254 C CA . LYS A 1 541 ? -4.539 -27.551 32.957 1.00 76.62 541 LYS A CA 1
ATOM 4255 C C . LYS A 1 541 ? -5.079 -26.117 33.086 1.00 76.62 541 LYS A C 1
ATOM 4257 O O . LYS A 1 541 ? -6.136 -25.909 33.676 1.00 76.62 541 LYS A O 1
ATOM 4262 N N . GLN A 1 542 ? -4.383 -25.132 32.516 1.00 80.31 542 GLN A N 1
ATOM 4263 C CA . GLN A 1 542 ? -4.832 -23.737 32.474 1.00 80.31 542 GLN A CA 1
ATOM 4264 C C . GLN A 1 542 ? -5.908 -23.528 31.396 1.00 80.31 542 GLN A C 1
ATOM 4266 O O . GLN A 1 542 ? -6.905 -22.859 31.669 1.00 80.31 542 GLN A O 1
ATOM 4271 N N . ARG A 1 543 ? -5.746 -24.144 30.210 1.00 80.31 543 ARG A N 1
ATOM 4272 C CA . ARG A 1 543 ? -6.745 -24.126 29.119 1.00 80.31 543 ARG A CA 1
ATOM 4273 C C . ARG A 1 543 ? -8.095 -24.667 29.589 1.00 80.31 543 ARG A C 1
ATOM 4275 O O . ARG A 1 543 ? -9.104 -23.987 29.425 1.00 80.31 543 ARG A O 1
ATOM 4282 N N . LEU A 1 544 ? -8.097 -25.832 30.243 1.00 79.75 544 LEU A N 1
ATOM 4283 C CA . LEU A 1 544 ? -9.303 -26.441 30.816 1.00 79.75 544 LEU A CA 1
ATOM 4284 C C . LEU A 1 544 ? -9.965 -25.515 31.848 1.00 79.75 544 LEU A C 1
ATOM 4286 O O . LEU A 1 544 ? -11.127 -25.168 31.673 1.00 79.75 544 LEU A O 1
ATOM 4290 N N . LYS A 1 545 ? -9.215 -24.996 32.832 1.00 85.00 545 LYS A N 1
ATOM 4291 C CA . LYS A 1 545 ? -9.756 -24.075 33.851 1.00 85.00 545 LYS A CA 1
ATOM 4292 C C . LYS A 1 545 ? -10.359 -22.790 33.255 1.00 85.00 545 LYS A C 1
ATOM 4294 O O . LYS A 1 545 ? -11.368 -22.292 33.754 1.00 85.00 545 LYS A O 1
ATOM 4299 N N . LYS A 1 546 ? -9.758 -22.223 32.199 1.00 87.25 546 LYS A N 1
ATOM 4300 C CA . LYS A 1 546 ? -10.315 -21.051 31.492 1.00 87.25 546 LYS A CA 1
ATOM 4301 C C . LYS A 1 546 ? -11.585 -21.411 30.714 1.00 87.25 546 LYS A C 1
ATOM 4303 O O . LYS A 1 546 ? -12.550 -20.652 30.768 1.00 87.25 546 LYS A O 1
ATOM 4308 N N . LEU A 1 547 ? -11.612 -22.570 30.052 1.00 84.19 547 LEU A N 1
ATOM 4309 C CA . LEU A 1 547 ? -12.784 -23.062 29.324 1.00 84.19 547 LEU A CA 1
ATOM 4310 C C . LEU A 1 547 ? -13.951 -23.407 30.265 1.00 84.19 547 LEU A C 1
ATOM 4312 O O . LEU A 1 547 ? -15.092 -23.085 29.956 1.00 84.19 547 LEU A O 1
ATOM 4316 N N . GLU A 1 548 ? -13.678 -24.005 31.424 1.00 84.38 548 GLU A N 1
ATOM 4317 C CA . GLU A 1 548 ? -14.656 -24.258 32.490 1.00 84.38 548 GLU A CA 1
ATOM 4318 C C . GLU A 1 548 ? -15.258 -22.952 33.019 1.00 84.38 548 GLU A C 1
ATOM 4320 O O . GLU A 1 548 ? -16.478 -22.828 33.083 1.00 84.38 548 GLU A O 1
ATOM 4325 N N . GLY A 1 549 ? -14.429 -21.941 33.310 1.00 87.25 549 GLY A N 1
ATOM 4326 C CA . GLY A 1 549 ? -14.907 -20.618 33.726 1.00 87.25 549 GLY A CA 1
ATOM 4327 C C . GLY A 1 549 ? -15.792 -19.932 32.676 1.00 87.25 549 GLY A C 1
ATOM 4328 O O . GLY A 1 549 ? -16.818 -19.346 33.019 1.00 87.25 549 GLY A O 1
ATOM 4329 N N . PHE A 1 550 ? -15.446 -20.063 31.392 1.00 89.44 550 PHE A N 1
ATOM 4330 C CA . PHE A 1 550 ? -16.256 -19.567 30.277 1.00 89.44 550 PHE A CA 1
ATOM 4331 C C . PHE A 1 550 ? -17.574 -20.347 30.100 1.00 89.44 550 PHE A C 1
ATOM 4333 O O . PHE A 1 550 ? -18.625 -19.742 29.894 1.00 89.44 550 PHE A O 1
ATOM 4340 N N . ARG A 1 551 ? -17.550 -21.681 30.240 1.00 84.94 551 ARG A N 1
ATOM 4341 C CA . ARG A 1 551 ? -18.747 -22.546 30.221 1.00 84.94 551 ARG A CA 1
ATOM 4342 C C . ARG A 1 551 ? -19.690 -22.258 31.395 1.00 84.94 551 ARG A C 1
ATOM 4344 O O . ARG A 1 551 ? -20.903 -22.287 31.209 1.00 84.94 551 ARG A O 1
ATOM 4351 N N . ALA A 1 552 ? -19.148 -21.956 32.574 1.00 87.06 552 ALA A N 1
ATOM 4352 C CA . ALA A 1 552 ? -19.919 -21.620 33.770 1.00 87.06 552 ALA A CA 1
ATOM 4353 C C . ALA A 1 552 ? -20.553 -20.218 33.708 1.00 87.06 552 ALA A C 1
ATOM 4355 O O . ALA A 1 552 ? -21.587 -19.984 34.329 1.00 87.06 552 ALA A O 1
ATOM 4356 N N . ASN A 1 553 ? -19.966 -19.277 32.959 1.00 88.00 553 ASN A N 1
ATOM 4357 C CA . ASN A 1 553 ? -20.484 -17.915 32.859 1.00 88.00 553 ASN A CA 1
ATOM 4358 C C . ASN A 1 553 ? -21.473 -17.768 31.674 1.00 88.00 553 ASN A C 1
ATOM 4360 O O . ASN A 1 553 ? -21.086 -18.013 30.526 1.00 88.00 553 ASN A O 1
ATOM 4364 N N . PRO A 1 554 ? -22.736 -17.346 31.891 1.00 85.56 554 PRO A N 1
ATOM 4365 C CA . PRO A 1 554 ? -23.699 -17.123 30.805 1.00 85.56 554 PRO A CA 1
ATOM 4366 C C . PRO A 1 554 ? -23.391 -15.872 29.962 1.00 85.56 554 PRO A C 1
ATOM 4368 O O . PRO A 1 554 ? -23.862 -15.766 28.836 1.00 85.56 554 PRO A O 1
ATOM 4371 N N . LYS A 1 555 ? -22.581 -14.941 30.483 1.00 88.25 555 LYS A N 1
ATOM 4372 C CA . LYS A 1 555 ? -22.080 -13.744 29.786 1.00 88.25 555 LYS A CA 1
ATOM 4373 C C . LYS A 1 555 ? -20.580 -13.823 29.482 1.00 88.25 555 LYS A C 1
ATOM 4375 O O . LYS A 1 555 ? -19.953 -12.798 29.244 1.00 88.25 555 LYS A O 1
ATOM 4380 N N . GLY A 1 556 ? -19.980 -15.013 29.570 1.00 91.31 556 GLY A N 1
ATOM 4381 C CA . GLY A 1 556 ? -18.545 -15.185 29.356 1.00 91.31 556 GLY A CA 1
ATOM 4382 C C . GLY A 1 556 ? -18.116 -14.736 27.958 1.00 91.31 556 GLY A C 1
ATOM 4383 O O . GLY A 1 556 ? -18.857 -14.911 26.989 1.00 91.31 556 GLY A O 1
ATOM 4384 N N . ILE A 1 557 ? -16.901 -14.195 27.863 1.00 94.75 557 ILE A N 1
ATOM 4385 C CA . ILE A 1 557 ? -16.276 -13.759 26.607 1.00 94.75 557 ILE A CA 1
ATOM 4386 C C . ILE A 1 557 ? -14.970 -14.533 26.429 1.00 94.75 557 ILE A C 1
ATOM 4388 O O . ILE A 1 557 ? -14.047 -14.376 27.227 1.00 94.75 557 ILE A O 1
ATOM 4392 N N . LEU A 1 558 ? -14.886 -15.383 25.406 1.00 93.50 558 LEU A N 1
ATOM 4393 C CA . LEU A 1 558 ? -13.694 -16.175 25.094 1.00 93.50 558 LEU A CA 1
ATOM 4394 C C . LEU A 1 558 ? -12.919 -15.514 23.954 1.00 93.50 558 LEU A C 1
ATOM 4396 O O . LEU A 1 558 ? -13.410 -15.458 22.832 1.00 93.50 558 LEU A O 1
ATOM 4400 N N . ILE A 1 559 ? -11.703 -15.050 24.225 1.00 95.31 559 ILE A N 1
ATOM 4401 C CA . ILE A 1 559 ? -10.813 -14.458 23.221 1.00 95.31 559 ILE A CA 1
ATOM 4402 C C . ILE A 1 559 ? -9.783 -15.513 22.826 1.00 95.31 559 ILE A C 1
ATOM 4404 O O . ILE A 1 559 ? -9.031 -15.987 23.683 1.00 95.31 559 ILE A O 1
ATOM 4408 N N . ALA A 1 560 ? -9.768 -15.913 21.553 1.00 92.50 560 ALA A N 1
ATOM 4409 C CA . ALA A 1 560 ? -9.011 -17.080 21.109 1.00 92.50 560 ALA A CA 1
ATOM 4410 C C . ALA A 1 560 ? -8.390 -16.944 19.712 1.00 92.50 560 ALA A C 1
ATOM 4412 O O . ALA A 1 560 ? -8.868 -16.193 18.862 1.00 92.50 560 ALA A O 1
ATOM 4413 N N . THR A 1 561 ? -7.341 -17.736 19.466 1.00 90.50 561 THR A N 1
ATOM 4414 C CA . THR A 1 561 ? -6.832 -18.001 18.111 1.00 90.50 561 THR A CA 1
ATOM 4415 C C . THR A 1 561 ? -7.475 -19.254 17.512 1.00 90.50 561 THR A C 1
ATOM 4417 O O . THR A 1 561 ? -7.929 -20.141 18.241 1.00 90.50 561 THR A O 1
ATOM 4420 N N . ASP A 1 562 ? -7.475 -19.370 16.179 1.00 77.12 562 ASP A N 1
ATOM 4421 C CA . ASP A 1 562 ? -8.042 -20.519 15.452 1.00 77.12 562 ASP A CA 1
ATOM 4422 C C . ASP A 1 562 ? -7.563 -21.874 15.989 1.00 77.12 562 ASP A C 1
ATOM 4424 O O . ASP A 1 562 ? -8.366 -22.766 16.259 1.00 77.12 562 ASP A O 1
ATOM 4428 N N . VAL A 1 563 ? -6.250 -22.024 16.189 1.00 70.06 563 VAL A N 1
ATOM 4429 C CA . VAL A 1 563 ? -5.636 -23.264 16.696 1.00 70.06 563 VAL A CA 1
ATOM 4430 C C . VAL A 1 563 ? -6.146 -23.620 18.095 1.00 70.06 563 VAL A C 1
ATOM 4432 O O . VAL A 1 563 ? -6.313 -24.797 18.402 1.00 70.06 563 VAL A O 1
ATOM 4435 N N . ALA A 1 564 ? -6.414 -22.620 18.937 1.00 66.50 564 ALA A N 1
ATOM 4436 C CA . ALA A 1 564 ? -6.779 -22.821 20.334 1.00 66.50 564 ALA A CA 1
ATOM 4437 C C . ALA A 1 564 ? -8.273 -23.125 20.552 1.00 66.50 564 ALA A C 1
ATOM 4439 O O . ALA A 1 564 ? -8.602 -23.754 21.562 1.00 66.50 564 ALA A O 1
ATOM 4440 N N . ALA A 1 565 ? -9.142 -22.697 19.625 1.00 63.78 565 ALA A N 1
ATOM 4441 C CA . ALA A 1 565 ? -10.601 -22.863 19.674 1.00 63.78 565 ALA A CA 1
ATOM 4442 C C . ALA A 1 565 ? -11.170 -23.973 18.756 1.00 63.78 565 ALA A C 1
ATOM 4444 O O . ALA A 1 565 ? -12.326 -24.377 18.923 1.00 63.78 565 ALA A O 1
ATOM 4445 N N . ARG A 1 566 ? -10.387 -24.499 17.802 1.00 69.50 566 ARG A N 1
ATOM 4446 C CA . ARG A 1 566 ? -10.758 -25.681 16.995 1.00 69.50 566 ARG A CA 1
ATOM 4447 C C . ARG A 1 566 ? -10.864 -26.942 17.864 1.00 69.50 566 ARG A C 1
ATOM 4449 O O . ARG A 1 566 ? -10.152 -27.093 18.851 1.00 69.50 566 ARG A O 1
ATOM 4456 N N . GLY A 1 567 ? -11.771 -27.848 17.493 1.00 59.88 567 GLY A N 1
ATOM 4457 C CA . GLY A 1 567 ? -12.026 -29.095 18.229 1.00 59.88 567 GLY A CA 1
ATOM 4458 C C . GLY A 1 567 ? -12.578 -28.941 19.655 1.00 59.88 567 GLY A C 1
ATOM 4459 O O . GLY A 1 567 ? -12.631 -29.919 20.390 1.00 59.88 567 GLY A O 1
ATOM 4460 N N . LEU A 1 568 ? -12.984 -27.735 20.068 1.00 63.91 568 LEU A N 1
ATOM 4461 C CA . LEU A 1 568 ? -13.725 -27.538 21.312 1.00 63.91 568 LEU A CA 1
ATOM 4462 C C . LEU A 1 568 ? -15.223 -27.704 21.079 1.00 63.91 568 LEU A C 1
ATOM 4464 O O . LEU A 1 568 ? -15.799 -27.000 20.237 1.00 63.91 568 LEU A O 1
ATOM 4468 N N . ASP A 1 569 ? -15.863 -28.527 21.911 1.00 61.19 569 ASP A N 1
ATOM 4469 C CA . ASP A 1 569 ? -17.290 -28.367 22.152 1.00 61.19 569 ASP A CA 1
ATOM 4470 C C . ASP A 1 569 ? -17.551 -27.237 23.141 1.00 61.19 569 ASP A C 1
ATOM 4472 O O . ASP A 1 569 ? -16.901 -27.124 24.191 1.00 61.19 569 ASP A O 1
ATOM 4476 N N . ILE A 1 570 ? -18.506 -26.384 22.797 1.00 66.81 570 ILE A N 1
ATOM 4477 C CA . ILE A 1 570 ? -18.833 -25.182 23.549 1.00 66.81 570 ILE A CA 1
ATOM 4478 C C . ILE A 1 570 ? -20.361 -25.048 23.561 1.00 66.81 570 ILE A C 1
ATOM 4480 O O . ILE A 1 570 ? -20.956 -24.905 22.491 1.00 66.81 570 ILE A O 1
ATOM 4484 N N . PRO A 1 571 ? -21.003 -25.087 24.743 1.00 57.28 571 PRO A N 1
ATOM 4485 C CA . PRO A 1 571 ? -22.454 -25.024 24.845 1.00 57.28 571 PRO A CA 1
ATOM 4486 C C . PRO A 1 571 ? -22.971 -23.632 24.466 1.00 57.28 571 PRO A C 1
ATOM 4488 O O . PRO A 1 571 ? -22.522 -22.633 25.038 1.00 57.28 571 PRO A O 1
ATOM 4491 N N . SER A 1 572 ? -23.926 -23.602 23.529 1.00 66.00 572 SER A N 1
ATOM 4492 C CA . SER A 1 572 ? -24.798 -22.457 23.210 1.00 66.00 572 SER A CA 1
ATOM 4493 C C . SER A 1 572 ? -24.105 -21.085 23.252 1.00 66.00 572 SER A C 1
ATOM 4495 O O . SER A 1 572 ? -24.432 -20.206 24.051 1.00 66.00 572 SER A O 1
ATOM 4497 N N . VAL A 1 573 ? -23.115 -20.901 22.375 1.00 86.25 573 VAL A N 1
ATOM 4498 C CA . VAL A 1 573 ? -22.566 -19.574 22.057 1.00 86.25 573 VAL A CA 1
ATOM 4499 C C . VAL A 1 573 ? -23.631 -18.790 21.299 1.00 86.25 573 VAL A C 1
ATOM 4501 O O . VAL A 1 573 ? -24.169 -19.297 20.318 1.00 86.25 573 VAL A O 1
ATOM 4504 N N . GLN A 1 574 ? -23.918 -17.564 21.725 1.00 87.88 574 GLN A N 1
ATOM 4505 C CA . GLN A 1 574 ? -24.906 -16.689 21.078 1.00 87.88 574 GLN A CA 1
ATOM 4506 C C . GLN A 1 574 ? -24.265 -15.816 19.997 1.00 87.88 574 GLN A C 1
ATOM 4508 O O . GLN A 1 574 ? -24.883 -15.551 18.969 1.00 87.88 574 GLN A O 1
ATOM 4513 N N . TYR A 1 575 ? -23.016 -15.400 20.230 1.00 91.44 575 TYR A N 1
ATOM 4514 C CA . TYR A 1 575 ? -22.318 -14.439 19.386 1.00 91.44 575 TYR A CA 1
ATOM 4515 C C . TYR A 1 575 ? -20.911 -14.912 19.014 1.00 91.44 575 TYR A C 1
ATOM 4517 O O . TYR A 1 575 ? -20.130 -15.344 19.868 1.00 91.44 575 TYR A O 1
ATOM 4525 N N . VAL A 1 576 ? -20.563 -14.784 17.737 1.00 92.56 576 VAL A N 1
ATOM 4526 C CA . VAL A 1 576 ? -19.187 -14.900 17.242 1.00 92.56 576 VAL A CA 1
ATOM 4527 C C . VAL A 1 576 ? -18.755 -13.538 16.713 1.00 92.56 576 VAL A C 1
ATOM 4529 O O . VAL A 1 576 ? -19.499 -12.900 15.980 1.00 92.56 576 VAL A O 1
ATOM 4532 N N . VAL A 1 577 ? -17.551 -13.094 17.067 1.00 95.12 577 VAL A N 1
ATOM 4533 C CA . VAL A 1 577 ? -16.954 -11.864 16.539 1.00 95.12 577 VAL A CA 1
ATOM 4534 C C . VAL A 1 577 ? -15.619 -12.195 15.881 1.00 95.12 577 VAL A C 1
ATOM 4536 O O . VAL A 1 577 ? -14.684 -12.665 16.534 1.00 95.12 577 VAL A O 1
ATOM 4539 N N . HIS A 1 578 ? -15.505 -11.933 14.583 1.00 95.00 578 HIS A N 1
ATOM 4540 C CA . HIS A 1 578 ? -14.233 -11.962 13.864 1.00 95.00 578 HIS A CA 1
ATOM 4541 C C . HIS A 1 578 ? -13.575 -10.594 14.053 1.00 95.00 578 HIS A C 1
ATOM 4543 O O . HIS A 1 578 ? -13.886 -9.653 13.331 1.00 95.00 578 HIS A O 1
ATOM 4549 N N . TYR A 1 579 ? -12.703 -10.468 15.060 1.00 95.06 579 TYR A N 1
ATOM 4550 C CA . TYR A 1 579 ? -11.962 -9.221 15.306 1.00 95.06 579 TYR A CA 1
ATOM 4551 C C . TYR A 1 579 ? -10.906 -8.980 14.221 1.00 95.06 579 TYR A C 1
ATOM 4553 O O . TYR A 1 579 ? -10.638 -7.843 13.864 1.00 95.06 579 TYR A O 1
ATOM 4561 N N . HIS A 1 580 ? -10.318 -10.057 13.698 1.00 93.00 580 HIS A N 1
ATOM 4562 C CA . HIS A 1 580 ? -9.621 -10.045 12.413 1.00 93.00 580 HIS A CA 1
ATOM 4563 C C . HIS A 1 580 ? -10.351 -11.009 11.482 1.00 93.00 580 HIS A C 1
ATOM 4565 O O . HIS A 1 580 ? -10.664 -12.133 11.899 1.00 93.00 580 HIS A O 1
ATOM 4571 N N . ILE A 1 581 ? -10.574 -10.626 10.230 1.00 91.94 581 ILE A N 1
ATOM 4572 C CA . ILE A 1 581 ? -11.162 -11.508 9.221 1.00 91.94 581 ILE A CA 1
ATOM 4573 C C . ILE A 1 581 ? -10.199 -12.684 8.929 1.00 91.94 581 ILE A C 1
ATOM 4575 O O . ILE A 1 581 ? -8.972 -12.525 8.924 1.00 91.94 581 ILE A O 1
ATOM 4579 N N . PRO A 1 582 ? -10.715 -13.919 8.775 1.00 88.69 582 PRO A N 1
ATOM 4580 C CA . PRO A 1 582 ? -9.886 -15.079 8.468 1.00 88.69 582 PRO A CA 1
ATOM 4581 C C . PRO A 1 582 ? -9.428 -15.087 7.007 1.00 88.69 582 PRO A C 1
ATOM 4583 O O . PRO A 1 582 ? -10.158 -14.688 6.109 1.00 88.69 582 PRO A O 1
ATOM 4586 N N . ARG A 1 583 ? -8.243 -15.650 6.745 1.00 85.62 583 ARG A N 1
ATOM 4587 C CA . ARG A 1 583 ? -7.656 -15.716 5.392 1.00 85.62 583 ARG A CA 1
ATOM 4588 C C . ARG A 1 583 ? -8.305 -16.743 4.441 1.00 85.62 583 ARG A C 1
ATOM 4590 O O . ARG A 1 583 ? -7.842 -16.885 3.317 1.00 85.62 583 ARG A O 1
ATOM 4597 N N . SER A 1 584 ? -9.326 -17.493 4.873 1.00 82.31 584 SER A N 1
ATOM 4598 C CA . SER A 1 584 ? -10.075 -18.420 4.008 1.00 82.31 584 SER A CA 1
ATOM 4599 C C . SER A 1 584 ? -11.543 -18.546 4.424 1.00 82.31 584 SER A C 1
ATOM 4601 O O . SER A 1 584 ? -11.867 -18.489 5.614 1.00 82.31 584 SER A O 1
ATOM 4603 N N . ALA A 1 585 ? -12.427 -18.777 3.445 1.00 80.31 585 ALA A N 1
ATOM 4604 C CA . ALA A 1 585 ? -13.859 -18.999 3.670 1.00 80.31 585 ALA A CA 1
ATOM 4605 C C . ALA A 1 585 ? -14.146 -20.246 4.527 1.00 80.31 585 ALA A C 1
ATOM 4607 O O . ALA A 1 585 ? -15.023 -20.214 5.386 1.00 80.31 585 ALA A O 1
ATOM 4608 N N . GLU A 1 586 ? -13.344 -21.305 4.387 1.00 73.62 586 GLU A N 1
ATOM 4609 C CA . GLU A 1 586 ? -13.386 -22.489 5.261 1.00 73.62 586 GLU A CA 1
ATOM 4610 C C . GLU A 1 586 ? -13.162 -22.089 6.728 1.00 73.62 586 GLU A C 1
ATOM 4612 O O . GLU A 1 586 ? -13.943 -22.431 7.615 1.00 73.62 586 GLU A O 1
ATOM 4617 N N . THR A 1 587 ? -12.132 -21.275 6.994 1.00 80.69 587 THR A N 1
ATOM 4618 C CA . THR A 1 587 ? -11.858 -20.783 8.350 1.00 80.69 587 THR A CA 1
ATOM 4619 C C . THR A 1 587 ? -12.965 -19.845 8.840 1.00 80.69 587 THR A C 1
ATOM 4621 O O . THR A 1 587 ? -13.314 -19.906 10.018 1.00 80.69 587 THR A O 1
ATOM 4624 N N . PHE A 1 588 ? -13.573 -19.036 7.963 1.00 86.31 588 PHE A N 1
ATOM 4625 C CA . PHE A 1 588 ? -14.758 -18.244 8.307 1.00 86.31 588 PHE A CA 1
ATOM 4626 C C . PHE A 1 588 ? -15.913 -19.128 8.785 1.00 86.31 588 PHE A C 1
ATOM 4628 O O . PHE A 1 588 ? -16.391 -18.944 9.903 1.00 86.31 588 PHE A O 1
ATOM 4635 N N . VAL A 1 589 ? -16.296 -20.147 8.012 1.00 79.56 589 VAL A N 1
ATOM 4636 C CA . VAL A 1 589 ? -17.376 -21.080 8.378 1.00 79.56 589 VAL A CA 1
ATOM 4637 C C . VAL A 1 589 ? -17.039 -21.834 9.675 1.00 79.56 589 VAL A C 1
ATOM 4639 O O . VAL A 1 589 ? -17.894 -21.966 10.551 1.00 79.56 589 VAL A O 1
ATOM 4642 N N . HIS A 1 590 ? -15.782 -22.246 9.880 1.00 77.50 590 HIS A N 1
ATOM 4643 C CA . HIS A 1 590 ? -15.347 -22.966 11.091 1.00 77.50 590 HIS A CA 1
ATOM 4644 C C . HIS A 1 590 ? -15.315 -22.099 12.367 1.00 77.50 590 HIS A C 1
ATOM 4646 O O . HIS A 1 590 ? -15.393 -22.644 13.481 1.00 77.50 590 HIS A O 1
ATOM 4652 N N . ARG A 1 591 ? -15.198 -20.772 12.214 1.00 85.44 591 ARG A N 1
ATOM 4653 C CA . ARG A 1 591 ? -15.339 -19.769 13.282 1.00 85.44 591 ARG A CA 1
ATOM 4654 C C . ARG A 1 591 ? -16.808 -19.431 13.544 1.00 85.44 591 ARG A C 1
ATOM 4656 O O . ARG A 1 591 ? -17.236 -19.487 14.693 1.00 85.44 591 ARG A O 1
ATOM 4663 N N . SER A 1 592 ? -17.590 -19.139 12.505 1.00 85.25 592 SER A N 1
ATOM 4664 C CA . SER A 1 592 ? -19.005 -18.764 12.639 1.00 85.25 592 SER A CA 1
ATOM 4665 C C . SER A 1 592 ? -19.863 -19.932 13.152 1.00 85.25 592 SER A C 1
ATOM 4667 O O . SER A 1 592 ? -20.673 -19.738 14.053 1.00 85.25 592 SER A O 1
ATOM 4669 N N . GLY A 1 593 ? -19.578 -21.175 12.737 1.00 77.69 593 GLY A N 1
ATOM 4670 C CA . GLY A 1 593 ? -20.184 -22.420 13.255 1.00 77.69 593 GLY A CA 1
ATOM 4671 C C . GLY A 1 593 ? -19.849 -22.781 14.718 1.00 77.69 593 GLY A C 1
ATOM 4672 O O . GLY A 1 593 ? -20.015 -23.929 15.158 1.00 77.69 593 GLY A O 1
ATOM 4673 N N . ARG A 1 594 ? -19.334 -21.827 15.504 1.00 81.44 594 ARG A N 1
ATOM 4674 C CA . ARG A 1 594 ? -19.315 -21.914 16.973 1.00 81.44 594 ARG A CA 1
ATOM 4675 C C . ARG A 1 594 ? -20.635 -21.439 17.592 1.00 81.44 594 ARG A C 1
ATOM 4677 O O . ARG A 1 594 ? -20.977 -21.949 18.654 1.00 81.44 594 ARG A O 1
ATOM 4684 N N . THR A 1 595 ? -21.368 -20.539 16.930 1.00 83.69 595 THR A N 1
ATOM 4685 C CA . THR A 1 595 ? -22.780 -20.225 17.226 1.00 83.69 595 THR A CA 1
ATOM 4686 C C . THR A 1 595 ? -23.711 -20.952 16.236 1.00 83.69 595 THR A C 1
ATOM 4688 O O . THR A 1 595 ? -23.226 -21.777 15.460 1.00 83.69 595 THR A O 1
ATOM 4691 N N . ALA A 1 596 ? -25.027 -20.716 16.315 1.00 76.00 596 ALA A N 1
ATOM 4692 C CA . ALA A 1 596 ? -26.078 -21.382 15.533 1.00 76.00 596 ALA A CA 1
ATOM 4693 C C . ALA A 1 596 ? -25.964 -22.926 15.538 1.00 76.00 596 ALA A C 1
ATOM 4695 O O . ALA A 1 596 ? -25.742 -23.573 14.512 1.00 76.00 596 ALA A O 1
ATOM 4696 N N . ARG A 1 597 ? -26.034 -23.532 16.734 1.00 72.75 597 ARG A N 1
ATOM 4697 C CA . ARG A 1 597 ? -25.840 -24.981 16.949 1.00 72.75 597 ARG A CA 1
ATOM 4698 C C . ARG A 1 597 ? -27.126 -25.639 17.428 1.00 72.75 597 ARG A C 1
ATOM 4700 O O . ARG A 1 597 ? -27.847 -25.058 18.229 1.00 72.75 597 ARG A O 1
ATOM 4707 N N . ALA A 1 598 ? -27.368 -26.876 16.988 1.00 63.78 598 ALA A N 1
ATOM 4708 C CA . ALA A 1 598 ? -28.550 -27.665 17.362 1.00 63.78 598 ALA A CA 1
ATOM 4709 C C . ALA A 1 598 ? -29.877 -26.894 17.167 1.00 63.78 598 ALA A C 1
ATOM 4711 O O . ALA A 1 598 ? -30.718 -26.860 18.059 1.00 63.78 598 ALA A O 1
ATOM 4712 N N . ALA A 1 599 ? -30.019 -26.247 16.003 1.00 62.56 599 ALA A N 1
ATOM 4713 C CA . ALA A 1 599 ? -31.152 -25.393 15.629 1.00 62.56 599 ALA A CA 1
ATOM 4714 C C . ALA A 1 599 ? -31.409 -24.171 16.541 1.00 62.56 599 ALA A C 1
ATOM 4716 O O . ALA A 1 599 ? -32.469 -23.558 16.449 1.00 62.56 599 ALA A O 1
ATOM 4717 N N . SER A 1 600 ? -30.446 -23.761 17.380 1.00 70.12 600 SER A N 1
ATOM 4718 C CA . SER A 1 600 ? -30.482 -22.423 17.980 1.00 70.12 600 SER A CA 1
ATOM 4719 C C . SER A 1 600 ? -30.171 -21.355 16.932 1.00 70.12 600 SER A C 1
ATOM 4721 O O . SER A 1 600 ? -29.324 -21.560 16.064 1.00 70.12 600 SER A O 1
ATOM 4723 N N . GLU A 1 601 ? -30.752 -20.172 17.095 1.00 79.00 601 GLU A N 1
ATOM 4724 C CA . GLU A 1 601 ? -30.286 -18.952 16.429 1.00 79.00 601 GLU A CA 1
ATOM 4725 C C . GLU A 1 601 ? -28.841 -18.609 16.842 1.00 79.00 601 GLU A C 1
ATOM 4727 O O . GLU A 1 601 ? -28.343 -19.052 17.889 1.00 79.00 601 GLU A O 1
ATOM 4732 N N . GLY A 1 602 ? -28.167 -17.793 16.032 1.00 84.62 602 GLY A N 1
ATOM 4733 C CA . GLY A 1 602 ? -26.839 -17.260 16.321 1.00 84.62 602 GLY A CA 1
ATOM 4734 C C . GLY A 1 602 ? -26.462 -16.100 15.405 1.00 84.62 602 GLY A C 1
ATOM 4735 O O . GLY A 1 602 ? -26.898 -16.049 14.259 1.00 84.62 602 GLY A O 1
ATOM 4736 N N . LEU A 1 603 ? -25.626 -15.182 15.895 1.00 87.50 603 LEU A N 1
ATOM 4737 C CA . LEU A 1 603 ? -25.154 -14.023 15.129 1.00 87.50 603 LEU A CA 1
ATOM 4738 C C . LEU A 1 603 ? -23.619 -14.010 15.055 1.00 87.50 603 LEU A C 1
ATOM 4740 O O . LEU A 1 603 ? -22.926 -14.118 16.071 1.00 87.50 603 LEU A O 1
ATOM 4744 N N . SER A 1 604 ? -23.086 -13.860 13.842 1.00 92.00 604 SER A N 1
ATOM 4745 C CA . SER A 1 604 ? -21.655 -13.716 13.566 1.00 92.00 604 SER A CA 1
ATOM 4746 C C . SER A 1 604 ? -21.351 -12.323 13.012 1.00 92.00 604 SER A C 1
ATOM 4748 O O . SER A 1 604 ? -21.764 -12.000 11.901 1.00 92.00 604 SER A O 1
ATOM 4750 N N . ILE A 1 605 ? -20.574 -11.532 13.753 1.00 93.25 605 ILE A N 1
ATOM 4751 C CA . ILE A 1 605 ? -20.168 -10.171 13.382 1.00 93.25 605 ILE A CA 1
ATOM 4752 C C . ILE A 1 605 ? -18.732 -10.165 12.843 1.00 93.25 605 ILE A C 1
ATOM 4754 O O . ILE A 1 605 ? -17.805 -10.645 13.499 1.00 93.25 605 ILE A O 1
ATOM 4758 N N . SER A 1 606 ? -18.545 -9.574 11.668 1.00 94.31 606 SER A N 1
ATOM 4759 C CA . SER A 1 606 ? -17.246 -9.236 11.075 1.00 94.31 606 SER A CA 1
ATOM 4760 C C . SER A 1 606 ? -16.832 -7.810 11.456 1.00 94.31 606 SER A C 1
ATOM 4762 O O . SER A 1 606 ? -17.558 -6.878 11.124 1.00 94.31 606 SER A O 1
ATOM 4764 N N . LEU A 1 607 ? -15.672 -7.608 12.098 1.00 94.31 607 LEU A N 1
ATOM 4765 C CA . LEU A 1 607 ? -15.066 -6.273 12.247 1.00 94.31 607 LEU A CA 1
ATOM 4766 C C . LEU A 1 607 ? -14.123 -6.011 11.062 1.00 94.31 607 LEU A C 1
ATOM 4768 O O . LEU A 1 607 ? -12.936 -6.339 11.112 1.00 94.31 607 LEU A O 1
ATOM 4772 N N . VAL A 1 608 ? -14.671 -5.466 9.978 1.00 91.19 608 VAL A N 1
ATOM 4773 C CA . VAL A 1 608 ? -13.966 -5.269 8.707 1.00 91.19 608 VAL A CA 1
ATOM 4774 C C . VAL A 1 608 ? -13.185 -3.957 8.751 1.00 91.19 608 VAL A C 1
ATOM 4776 O O . VAL A 1 608 ? -13.771 -2.884 8.848 1.00 91.19 608 VAL A O 1
ATOM 4779 N N . ALA A 1 609 ? -11.861 -4.055 8.655 1.00 85.44 609 ALA A N 1
ATOM 4780 C CA . ALA A 1 609 ? -10.962 -2.925 8.414 1.00 85.44 609 ALA A CA 1
ATOM 4781 C C . ALA A 1 609 ? -10.373 -3.018 6.993 1.00 85.44 609 ALA A C 1
ATOM 4783 O O . ALA A 1 609 ? -10.396 -4.114 6.427 1.00 85.44 609 ALA A O 1
ATOM 4784 N N . PRO A 1 610 ? -9.789 -1.946 6.422 1.00 81.75 610 PRO A N 1
ATOM 4785 C CA . PRO A 1 610 ? -9.257 -1.970 5.050 1.00 81.75 610 PRO A CA 1
ATOM 4786 C C . PRO A 1 610 ? -8.261 -3.116 4.786 1.00 81.75 610 PRO A C 1
ATOM 4788 O O . PRO A 1 610 ? -8.384 -3.848 3.810 1.00 81.75 610 PRO A O 1
ATOM 4791 N N . ILE A 1 611 ? -7.355 -3.400 5.733 1.00 82.56 611 ILE A N 1
ATOM 4792 C CA . ILE A 1 611 ? -6.411 -4.537 5.648 1.00 82.56 611 ILE A CA 1
ATOM 4793 C C . ILE A 1 611 ? -7.092 -5.919 5.537 1.00 82.56 611 ILE A C 1
ATOM 4795 O O . ILE A 1 611 ? -6.510 -6.874 5.018 1.00 82.56 611 ILE A O 1
ATOM 4799 N N . ASP A 1 612 ? -8.335 -6.030 6.010 1.00 84.19 612 ASP A N 1
ATOM 4800 C CA . ASP A 1 612 ? -9.149 -7.239 5.942 1.00 84.19 612 ASP A CA 1
ATOM 4801 C C . ASP A 1 612 ? -10.052 -7.283 4.692 1.00 84.19 612 ASP A C 1
ATOM 4803 O O . ASP A 1 612 ? -10.555 -8.361 4.362 1.00 84.19 612 ASP A O 1
ATOM 4807 N N . ALA A 1 613 ? -10.249 -6.164 3.980 1.00 79.50 613 ALA A N 1
ATOM 4808 C CA . ALA A 1 613 ? -11.227 -6.022 2.895 1.00 79.50 613 ALA A CA 1
ATOM 4809 C C . ALA A 1 613 ? -11.038 -7.069 1.786 1.00 79.50 613 ALA A C 1
ATOM 4811 O O . ALA A 1 613 ? -11.997 -7.729 1.387 1.00 79.50 613 ALA A O 1
ATOM 4812 N N . LYS A 1 614 ? -9.789 -7.332 1.376 1.00 85.25 614 LYS A N 1
ATOM 4813 C CA . LYS A 1 614 ? -9.439 -8.379 0.398 1.00 85.25 614 LYS A CA 1
ATOM 4814 C C . LYS A 1 614 ? -9.900 -9.778 0.821 1.00 85.25 614 LYS A C 1
ATOM 4816 O O . LYS A 1 614 ? -10.452 -10.519 0.008 1.00 85.25 614 LYS A O 1
ATOM 4821 N N . TYR A 1 615 ? -9.696 -10.149 2.086 1.00 84.69 615 TYR A N 1
ATOM 4822 C CA . TYR A 1 615 ? -10.139 -11.446 2.612 1.00 84.69 615 TYR A CA 1
ATOM 4823 C C . TYR A 1 615 ? -11.660 -11.475 2.799 1.00 84.69 615 TYR A C 1
ATOM 4825 O O . TYR A 1 615 ? -12.299 -12.488 2.520 1.00 84.69 615 TYR A O 1
ATOM 4833 N N . HIS A 1 616 ? -12.252 -10.351 3.212 1.00 86.25 616 HIS A N 1
ATOM 4834 C CA . HIS A 1 616 ? -13.693 -10.208 3.380 1.00 86.25 616 HIS A CA 1
ATOM 4835 C C . HIS A 1 616 ? -14.437 -10.358 2.046 1.00 86.25 616 HIS A C 1
ATOM 4837 O O . HIS A 1 616 ? -15.340 -11.182 1.946 1.00 86.25 616 HIS A O 1
ATOM 4843 N N . ALA A 1 617 ? -13.996 -9.668 0.991 1.00 80.88 617 ALA A N 1
ATOM 4844 C CA . ALA A 1 617 ? -14.539 -9.789 -0.360 1.00 80.88 617 ALA A CA 1
ATOM 4845 C C . ALA A 1 617 ? -14.427 -11.225 -0.907 1.00 80.88 617 ALA A C 1
ATOM 4847 O O . ALA A 1 617 ? -15.382 -11.745 -1.484 1.00 80.88 617 ALA A O 1
ATOM 4848 N N . GLN A 1 618 ? -13.305 -11.916 -0.666 1.00 82.19 618 GLN A N 1
ATOM 4849 C CA . GLN A 1 618 ? -13.153 -13.333 -1.024 1.00 82.19 618 GLN A CA 1
ATOM 4850 C C . GLN A 1 618 ? -14.170 -14.232 -0.301 1.00 82.19 618 GLN A C 1
ATOM 4852 O O . GLN A 1 618 ? -14.776 -15.098 -0.933 1.00 82.19 618 GLN A O 1
ATOM 4857 N N . ILE A 1 619 ? -14.399 -14.017 0.999 1.00 84.94 619 ILE A N 1
ATOM 4858 C CA . ILE A 1 619 ? -15.412 -14.746 1.779 1.00 84.94 619 ILE A CA 1
ATOM 4859 C C . ILE A 1 619 ? -16.821 -14.445 1.251 1.00 84.94 619 ILE A C 1
ATOM 4861 O O . ILE A 1 619 ? -17.582 -15.372 0.980 1.00 84.94 619 ILE A O 1
ATOM 4865 N N . CYS A 1 620 ? -17.155 -13.170 1.052 1.00 82.56 620 CYS A N 1
ATOM 4866 C CA . CYS A 1 620 ? -18.432 -12.715 0.504 1.00 82.56 620 CYS A CA 1
ATOM 4867 C C . CYS A 1 620 ? -18.734 -13.335 -0.868 1.00 82.56 620 CYS A C 1
ATOM 4869 O O . CYS A 1 620 ? -19.840 -13.829 -1.084 1.00 82.56 620 CYS A O 1
ATOM 4871 N N . ASN A 1 621 ? -17.744 -13.401 -1.761 1.00 77.69 621 ASN A N 1
ATOM 4872 C CA . ASN A 1 621 ? -17.887 -14.023 -3.077 1.00 77.69 621 ASN A CA 1
ATOM 4873 C C . ASN A 1 621 ? -18.122 -15.541 -2.989 1.00 77.69 621 ASN A C 1
ATOM 4875 O O . ASN A 1 621 ? -19.022 -16.053 -3.655 1.00 77.69 621 ASN A O 1
ATOM 4879 N N . VAL A 1 622 ? -17.389 -16.263 -2.129 1.00 78.12 622 VAL A N 1
ATOM 4880 C CA . VAL A 1 622 ? -17.607 -17.710 -1.903 1.00 78.12 622 VAL A CA 1
ATOM 4881 C C . VAL A 1 622 ? -18.987 -17.990 -1.291 1.00 78.12 622 VAL A C 1
ATOM 4883 O O . VAL A 1 622 ? -19.643 -18.957 -1.671 1.00 78.12 622 VAL A O 1
ATOM 4886 N N . LEU A 1 623 ? -19.470 -17.116 -0.404 1.00 77.12 623 LEU A N 1
ATOM 4887 C CA . LEU A 1 623 ? -20.799 -17.201 0.216 1.00 77.12 623 LEU A CA 1
ATOM 4888 C C . LEU A 1 623 ? -21.937 -16.627 -0.658 1.00 77.12 623 LEU A C 1
ATOM 4890 O O . LEU A 1 623 ? -23.058 -16.483 -0.171 1.00 77.12 623 LEU A O 1
ATOM 4894 N N . ARG A 1 624 ? -21.668 -16.267 -1.926 1.00 74.19 624 ARG A N 1
ATOM 4895 C CA . ARG A 1 624 ? -22.612 -15.617 -2.866 1.00 74.19 624 ARG A CA 1
ATOM 4896 C C . ARG A 1 624 ? -23.316 -14.369 -2.301 1.00 74.19 624 ARG A C 1
ATOM 4898 O O . ARG A 1 624 ? -24.473 -14.094 -2.617 1.00 74.19 624 ARG A O 1
ATOM 4905 N N . ARG A 1 625 ? -22.606 -13.579 -1.494 1.00 76.06 625 ARG A N 1
ATOM 4906 C CA . ARG A 1 625 ? -23.043 -12.278 -0.961 1.00 76.06 625 ARG A CA 1
ATOM 4907 C C . ARG A 1 625 ? -22.150 -11.142 -1.492 1.00 76.06 625 ARG A C 1
ATOM 4909 O O . ARG A 1 625 ? -21.446 -10.520 -0.702 1.00 76.06 625 ARG A O 1
ATOM 4916 N N . PRO A 1 626 ? -22.150 -10.845 -2.809 1.00 63.69 626 PRO A N 1
ATOM 4917 C CA . PRO A 1 626 ? -21.284 -9.807 -3.385 1.00 63.69 626 PRO A CA 1
ATOM 4918 C C . PRO A 1 626 ? -21.573 -8.402 -2.827 1.00 63.69 626 PRO A C 1
ATOM 4920 O O . PRO A 1 626 ? -20.685 -7.563 -2.801 1.00 63.69 626 PRO A O 1
ATOM 4923 N N . SER A 1 627 ? -22.786 -8.164 -2.313 1.00 60.78 627 SER A N 1
ATOM 4924 C CA . SER A 1 627 ? -23.189 -6.932 -1.620 1.00 60.78 627 SER A CA 1
ATOM 4925 C C . SER A 1 627 ? -22.769 -6.865 -0.139 1.00 60.78 627 SER A C 1
ATOM 4927 O O . SER A 1 627 ? -23.331 -6.068 0.605 1.00 60.78 627 SER A O 1
ATOM 4929 N N . GLY A 1 628 ? -21.881 -7.748 0.329 1.00 77.44 628 GLY A N 1
ATOM 4930 C CA . GLY A 1 628 ? -21.504 -7.848 1.743 1.00 77.44 628 GLY A CA 1
ATOM 4931 C C . GLY A 1 628 ? -22.546 -8.528 2.646 1.00 77.44 628 GLY A C 1
ATOM 4932 O O . GLY A 1 628 ? -23.485 -9.193 2.197 1.00 77.44 628 GLY A O 1
ATOM 4933 N N . PHE A 1 629 ? -22.341 -8.395 3.955 1.00 84.19 629 PHE A N 1
ATOM 4934 C CA . PHE A 1 629 ? -23.238 -8.843 5.025 1.00 84.19 629 PHE A CA 1
ATOM 4935 C C . PHE A 1 629 ? -24.163 -7.698 5.486 1.00 84.19 629 PHE A C 1
ATOM 4937 O O . PHE A 1 629 ? -24.009 -6.563 5.042 1.00 84.19 629 PHE A O 1
ATOM 4944 N N . SER A 1 630 ? -25.139 -7.965 6.367 1.00 79.75 630 SER A N 1
ATOM 4945 C CA . SER A 1 630 ? -25.987 -6.892 6.915 1.00 79.75 630 SER A CA 1
ATOM 4946 C C . SER A 1 630 ? -25.138 -5.906 7.728 1.00 79.75 630 SER A C 1
ATOM 4948 O O . SER A 1 630 ? -24.284 -6.316 8.512 1.00 79.75 630 SER A O 1
ATOM 4950 N N . SER A 1 631 ? -25.338 -4.597 7.552 1.00 75.50 631 SER A N 1
ATOM 4951 C CA . SER A 1 631 ? -24.641 -3.602 8.377 1.00 75.50 631 SER A CA 1
ATOM 4952 C C . SER A 1 631 ? -25.177 -3.655 9.809 1.00 75.50 631 SER A C 1
ATOM 4954 O O . SER A 1 631 ? -26.387 -3.575 10.029 1.00 75.50 631 SER A O 1
ATOM 4956 N N . PHE A 1 632 ? -24.290 -3.822 10.790 1.00 81.06 632 PHE A N 1
ATOM 4957 C CA . PHE A 1 632 ? -24.678 -3.913 12.194 1.00 81.06 632 PHE A CA 1
ATOM 4958 C C . PHE A 1 632 ? -24.928 -2.509 12.783 1.00 81.06 632 PHE A C 1
ATOM 4960 O O . PHE A 1 632 ? -24.010 -1.685 12.795 1.00 81.06 632 PHE A O 1
ATOM 4967 N N . PRO A 1 633 ? -26.128 -2.213 13.319 1.00 74.25 633 PRO A N 1
ATOM 4968 C CA . PRO A 1 633 ? -26.472 -0.873 13.786 1.00 74.25 633 PRO A CA 1
ATOM 4969 C C . PRO A 1 633 ? -25.712 -0.489 15.066 1.00 74.25 633 PRO A C 1
ATOM 4971 O O . PRO A 1 633 ? -25.969 -1.010 16.156 1.00 74.25 633 PRO A O 1
ATOM 4974 N N . ILE A 1 634 ? -24.803 0.480 14.936 1.00 77.31 634 ILE A N 1
ATOM 4975 C CA . ILE A 1 634 ? -24.108 1.131 16.051 1.00 77.31 634 ILE A CA 1
ATOM 4976 C C . ILE A 1 634 ? -24.770 2.483 16.330 1.00 77.31 634 ILE A C 1
ATOM 4978 O O . ILE A 1 634 ? -24.811 3.367 15.479 1.00 77.31 634 ILE A O 1
ATOM 4982 N N . ASP A 1 635 ? -25.262 2.666 17.554 1.00 73.69 635 ASP A N 1
ATOM 4983 C CA . ASP A 1 635 ? -25.725 3.971 18.029 1.00 73.69 635 ASP A CA 1
ATOM 4984 C C . ASP A 1 635 ? -24.518 4.852 18.385 1.00 73.69 635 ASP A C 1
ATOM 4986 O O . ASP A 1 635 ? -23.881 4.691 19.434 1.00 73.69 635 ASP A O 1
ATOM 4990 N N . HIS A 1 636 ? -24.217 5.790 17.485 1.00 75.00 636 HIS A N 1
ATOM 4991 C CA . HIS A 1 636 ? -23.084 6.706 17.578 1.00 75.00 636 HIS A CA 1
ATOM 4992 C C . HIS A 1 636 ? -23.092 7.569 18.851 1.00 75.00 636 HIS A C 1
ATOM 4994 O O . HIS A 1 636 ? -22.021 8.003 19.276 1.00 75.00 636 HIS A O 1
ATOM 5000 N N . LYS A 1 637 ? -24.244 7.763 19.516 1.00 75.19 637 LYS A N 1
ATOM 5001 C CA . LYS A 1 637 ? -24.358 8.562 20.754 1.00 75.19 637 LYS A CA 1
ATOM 5002 C C . LYS A 1 637 ? -23.490 8.024 21.893 1.00 75.19 637 LYS A C 1
ATOM 5004 O O . LYS A 1 637 ? -23.023 8.794 22.725 1.00 75.19 637 LYS A O 1
ATOM 5009 N N . PHE A 1 638 ? -23.235 6.715 21.919 1.00 79.31 638 PHE A N 1
ATOM 5010 C CA . PHE A 1 638 ? -22.414 6.077 22.953 1.00 79.31 638 PHE A CA 1
ATOM 5011 C C . PHE A 1 638 ? -20.936 5.929 22.559 1.00 79.31 638 PHE A C 1
ATOM 5013 O O . PHE A 1 638 ? -20.120 5.557 23.403 1.00 79.31 638 PHE A O 1
ATOM 5020 N N . LEU A 1 639 ? -20.562 6.223 21.305 1.00 82.88 639 LEU A N 1
ATOM 5021 C CA . LEU A 1 639 ? -19.182 6.067 20.833 1.00 82.88 639 LEU A CA 1
ATOM 5022 C C . LEU A 1 639 ? -18.161 6.993 21.523 1.00 82.88 639 LEU A C 1
ATOM 5024 O O . LEU A 1 639 ? -17.062 6.501 21.771 1.00 82.88 639 LEU A O 1
ATOM 5028 N N . PRO A 1 640 ? -18.459 8.258 21.891 1.00 84.81 640 PRO A N 1
ATOM 5029 C CA . PRO A 1 640 ? -17.520 9.087 22.656 1.00 84.81 640 PRO A CA 1
ATOM 5030 C C . PRO A 1 640 ? -17.168 8.467 24.017 1.00 84.81 640 PRO A C 1
ATOM 5032 O O . PRO A 1 640 ? -15.993 8.252 24.311 1.00 84.81 640 PRO A O 1
ATOM 5035 N N . LEU A 1 641 ? -18.186 8.064 24.789 1.00 86.06 641 LEU A N 1
ATOM 5036 C CA . LEU A 1 641 ? -18.032 7.414 26.100 1.00 86.06 641 LEU A CA 1
ATOM 5037 C C . LEU A 1 641 ? -17.316 6.056 26.002 1.00 86.06 641 LEU A C 1
ATOM 5039 O O . LEU A 1 641 ? -16.595 5.651 26.912 1.00 86.06 641 LEU A O 1
ATOM 5043 N N . VAL A 1 642 ? -17.514 5.333 24.896 1.00 89.31 642 VAL A N 1
ATOM 5044 C CA . VAL A 1 642 ? -16.784 4.097 24.580 1.00 89.31 642 VAL A CA 1
ATOM 5045 C C . VAL A 1 642 ? -15.311 4.390 24.278 1.00 89.31 642 VAL A C 1
ATOM 5047 O O . VAL A 1 642 ? -14.451 3.754 24.884 1.00 89.31 642 VAL A O 1
ATOM 5050 N N . LYS A 1 643 ? -15.019 5.366 23.404 1.00 90.44 643 LYS A N 1
ATOM 5051 C CA . LYS A 1 643 ? -13.652 5.769 23.027 1.00 90.44 643 LYS A CA 1
ATOM 5052 C C . LYS A 1 643 ? -12.830 6.200 24.239 1.00 90.44 643 LYS A C 1
ATOM 5054 O O . LYS A 1 643 ? -11.694 5.764 24.387 1.00 90.44 643 LYS A O 1
ATOM 5059 N N . GLU A 1 644 ? -13.409 7.008 25.121 1.00 91.81 644 GLU A N 1
ATOM 5060 C CA . GLU A 1 644 ? -12.770 7.475 26.355 1.00 91.81 644 GLU A CA 1
ATOM 5061 C C . GLU A 1 644 ? -12.391 6.310 27.290 1.00 91.81 644 GLU A C 1
ATOM 5063 O O . GLU A 1 644 ? -11.227 6.157 27.670 1.00 91.81 644 GLU A O 1
ATOM 5068 N N . ARG A 1 645 ? -13.354 5.427 27.598 1.00 94.00 645 ARG A N 1
ATOM 5069 C CA . ARG A 1 645 ? -13.136 4.262 28.475 1.00 94.00 645 ARG A CA 1
ATOM 5070 C C . ARG A 1 645 ? -12.094 3.300 27.898 1.00 94.00 645 ARG A C 1
ATOM 5072 O O . ARG A 1 645 ? -11.242 2.813 28.640 1.00 94.00 645 ARG A O 1
ATOM 5079 N N . VAL A 1 646 ? -12.143 3.032 26.590 1.00 94.12 646 VAL A N 1
ATOM 5080 C CA . VAL A 1 646 ? -11.177 2.157 25.902 1.00 94.12 646 VAL A CA 1
ATOM 5081 C C . VAL A 1 646 ? -9.780 2.780 25.890 1.00 94.12 646 VAL A C 1
ATOM 5083 O O . VAL A 1 646 ? -8.838 2.095 26.278 1.00 94.12 646 VAL A O 1
ATOM 5086 N N . LYS A 1 647 ? -9.645 4.073 25.564 1.00 94.31 647 LYS A N 1
ATOM 5087 C CA . LYS A 1 647 ? -8.360 4.795 25.567 1.00 94.31 647 LYS A CA 1
ATOM 5088 C C . LYS A 1 647 ? -7.659 4.716 26.927 1.00 94.31 647 LYS A C 1
ATOM 5090 O O . LYS A 1 647 ? -6.483 4.362 26.987 1.00 94.31 647 LYS A O 1
ATOM 5095 N N . LEU A 1 648 ? -8.382 4.971 28.021 1.00 92.50 648 LEU A N 1
ATOM 5096 C CA . LEU A 1 648 ? -7.837 4.840 29.378 1.00 92.50 648 LEU A CA 1
ATOM 5097 C C . LEU A 1 648 ? -7.423 3.392 29.692 1.00 92.50 648 LEU A C 1
ATOM 5099 O O . LEU A 1 648 ? -6.366 3.163 30.276 1.00 92.50 648 LEU A O 1
ATOM 5103 N N . ALA A 1 649 ? -8.217 2.397 29.283 1.00 94.12 649 ALA A N 1
ATOM 5104 C CA . ALA A 1 649 ? -7.877 0.985 29.472 1.00 94.12 649 ALA A CA 1
ATOM 5105 C C . ALA A 1 649 ? -6.643 0.550 28.656 1.00 94.12 649 ALA A C 1
ATOM 5107 O O . ALA A 1 649 ? -5.857 -0.269 29.131 1.00 94.12 649 ALA A O 1
ATOM 5108 N N . GLU A 1 650 ? -6.441 1.108 27.461 1.00 93.69 650 GLU A N 1
ATOM 5109 C CA . GLU A 1 650 ? -5.252 0.884 26.632 1.00 93.69 650 GLU A CA 1
ATOM 5110 C C . GLU A 1 650 ? -3.999 1.533 27.232 1.00 93.69 650 GLU A C 1
ATOM 5112 O O . GLU A 1 650 ? -2.962 0.875 27.308 1.00 93.69 650 GLU A O 1
ATOM 5117 N N . GLN A 1 651 ? -4.104 2.765 27.742 1.00 92.19 651 GLN A N 1
ATOM 5118 C CA . GLN A 1 651 ? -3.015 3.440 28.460 1.00 92.19 651 GLN A CA 1
ATOM 5119 C C . GLN A 1 651 ? -2.607 2.670 29.725 1.00 92.19 651 GLN A C 1
ATOM 5121 O O . GLN A 1 651 ? -1.429 2.380 29.918 1.00 92.19 651 GLN A O 1
ATOM 5126 N N . ILE A 1 652 ? -3.573 2.253 30.552 1.00 91.81 652 ILE A N 1
ATOM 5127 C CA . ILE A 1 652 ? -3.303 1.438 31.748 1.00 91.81 652 ILE A CA 1
ATOM 5128 C C . ILE A 1 652 ? -2.616 0.116 31.376 1.00 91.81 652 ILE A C 1
ATOM 5130 O O . ILE A 1 652 ? -1.666 -0.285 32.046 1.00 91.81 652 ILE A O 1
ATOM 5134 N N . PHE A 1 653 ? -3.074 -0.556 30.313 1.00 92.44 653 PHE A N 1
ATOM 5135 C CA . PHE A 1 653 ? -2.465 -1.805 29.856 1.00 92.44 653 PHE A CA 1
ATOM 5136 C C . PHE A 1 653 ? -1.029 -1.603 29.343 1.00 92.44 653 PHE A C 1
ATOM 5138 O O . PHE A 1 653 ? -0.183 -2.470 29.556 1.00 92.44 653 PHE A O 1
ATOM 5145 N N . ALA A 1 654 ? -0.736 -0.471 28.694 1.00 88.94 654 ALA A N 1
ATOM 5146 C CA . ALA A 1 654 ? 0.614 -0.139 28.247 1.00 88.94 654 ALA A CA 1
ATOM 5147 C C . ALA A 1 654 ? 1.579 0.025 29.436 1.00 88.94 654 ALA A C 1
ATOM 5149 O O . ALA A 1 654 ? 2.614 -0.641 29.454 1.00 88.94 654 ALA A O 1
ATOM 5150 N N . GLU A 1 655 ? 1.209 0.818 30.449 1.00 86.19 655 GLU A N 1
ATOM 5151 C CA . GLU A 1 655 ? 2.004 1.010 31.675 1.00 86.19 655 GLU A CA 1
ATOM 5152 C C . GLU A 1 655 ? 2.237 -0.317 32.424 1.00 86.19 655 GLU A C 1
ATOM 5154 O O . GLU A 1 655 ? 3.376 -0.672 32.727 1.00 86.19 655 GLU A O 1
ATOM 5159 N N . GLU A 1 656 ? 1.178 -1.107 32.666 1.00 84.75 656 GLU A N 1
ATOM 5160 C CA . GLU A 1 656 ? 1.293 -2.410 33.348 1.00 84.75 656 GLU A CA 1
ATOM 5161 C C . GLU A 1 656 ? 2.202 -3.392 32.591 1.00 84.75 656 GLU A C 1
ATOM 5163 O O . GLU A 1 656 ? 2.955 -4.156 33.202 1.00 84.75 656 GLU A O 1
ATOM 5168 N N . ASN A 1 657 ? 2.146 -3.388 31.256 1.00 82.31 657 ASN A N 1
ATOM 5169 C CA . ASN A 1 657 ? 2.940 -4.290 30.431 1.00 82.31 657 ASN A CA 1
ATOM 5170 C C . ASN A 1 657 ? 4.404 -3.825 30.297 1.00 82.31 657 ASN A C 1
ATOM 5172 O O . ASN A 1 657 ? 5.290 -4.677 30.222 1.00 82.31 657 ASN A O 1
ATOM 5176 N N . GLN A 1 658 ? 4.685 -2.514 30.328 1.00 78.62 658 GLN A N 1
ATOM 5177 C CA . GLN A 1 658 ? 6.054 -1.994 30.454 1.00 78.62 658 GLN A CA 1
ATOM 5178 C C . GLN A 1 658 ? 6.662 -2.360 31.814 1.00 78.62 658 GLN A C 1
ATOM 5180 O O . GLN A 1 658 ? 7.758 -2.917 31.848 1.00 78.62 658 GLN A O 1
ATOM 5185 N N . GLU A 1 659 ? 5.935 -2.153 32.918 1.00 74.56 659 GLU A N 1
ATOM 5186 C CA . GLU A 1 659 ? 6.388 -2.528 34.266 1.00 74.56 659 GLU A CA 1
ATOM 5187 C C . GLU A 1 659 ? 6.668 -4.040 34.359 1.00 74.56 659 GLU A C 1
ATOM 5189 O O . GLU A 1 659 ? 7.700 -4.469 34.881 1.00 74.56 659 GLU A O 1
ATOM 5194 N N . SER A 1 660 ? 5.774 -4.867 33.803 1.00 73.44 660 SER A N 1
ATOM 5195 C CA . SER A 1 660 ? 5.960 -6.321 33.744 1.00 73.44 660 SER A CA 1
ATOM 5196 C C . SER A 1 660 ? 7.170 -6.720 32.896 1.00 73.44 660 SER A C 1
ATOM 5198 O O . SER A 1 660 ? 7.868 -7.670 33.259 1.00 73.44 660 SER A O 1
ATOM 5200 N N . LYS A 1 661 ? 7.430 -6.017 31.785 1.00 76.25 661 LYS A N 1
ATOM 5201 C CA . LYS A 1 661 ? 8.598 -6.256 30.931 1.00 76.25 661 LYS A CA 1
ATOM 5202 C C . LYS A 1 661 ? 9.889 -5.901 31.677 1.00 76.25 661 LYS A C 1
ATOM 5204 O O . LYS A 1 661 ? 10.720 -6.787 31.852 1.00 76.25 661 LYS A O 1
ATOM 5209 N N . GLN A 1 662 ? 10.000 -4.686 32.217 1.00 72.31 662 GLN A N 1
ATOM 5210 C CA . GLN A 1 662 ? 11.163 -4.224 32.989 1.00 72.31 662 GLN A CA 1
ATOM 5211 C C . GLN A 1 662 ? 11.482 -5.155 34.167 1.00 72.31 662 GLN A C 1
ATOM 5213 O O . GLN A 1 662 ? 12.636 -5.514 34.381 1.00 72.31 662 GLN A O 1
ATOM 5218 N N . LYS A 1 663 ? 10.462 -5.634 34.895 1.00 73.75 663 LYS A N 1
ATOM 5219 C CA . LYS A 1 663 ? 10.646 -6.615 35.979 1.00 73.75 663 LYS A CA 1
ATOM 5220 C C . LYS A 1 663 ? 11.124 -7.979 35.487 1.00 73.75 663 LYS A C 1
ATOM 5222 O O . LYS A 1 663 ? 11.931 -8.612 36.166 1.00 73.75 663 LYS A O 1
ATOM 5227 N N . SER A 1 664 ? 10.656 -8.434 34.324 1.00 72.69 664 SER A N 1
ATOM 5228 C CA . SER A 1 664 ? 11.165 -9.667 33.713 1.00 72.69 664 SER A CA 1
ATOM 5229 C C . SER A 1 664 ? 12.607 -9.514 33.218 1.00 72.69 664 SER A C 1
ATOM 5231 O O . SER A 1 664 ? 13.406 -10.419 33.430 1.00 72.69 664 SER A O 1
ATOM 5233 N N . GLU A 1 665 ? 12.967 -8.354 32.663 1.00 74.50 665 GLU A N 1
ATOM 5234 C CA . GLU A 1 665 ? 14.320 -8.047 32.188 1.00 74.50 665 GLU A CA 1
ATOM 5235 C C . GLU A 1 665 ? 15.303 -7.889 33.355 1.00 74.50 665 GLU A C 1
ATOM 5237 O O . GLU A 1 665 ? 16.365 -8.495 33.320 1.00 74.50 665 GLU A O 1
ATOM 5242 N N . ALA A 1 666 ? 14.932 -7.196 34.437 1.00 71.50 666 ALA A N 1
ATOM 5243 C CA . ALA A 1 666 ? 15.744 -7.108 35.654 1.00 71.50 666 ALA A CA 1
ATOM 5244 C C . ALA A 1 666 ? 15.912 -8.474 36.349 1.00 71.50 666 ALA A C 1
ATOM 5246 O O . ALA A 1 666 ? 17.009 -8.818 36.792 1.00 71.50 666 ALA A O 1
ATOM 5247 N N . SER A 1 667 ? 14.850 -9.291 36.409 1.00 76.75 667 SER A N 1
ATOM 5248 C CA . SER A 1 667 ? 14.927 -10.657 36.950 1.00 76.75 667 SER A CA 1
ATOM 5249 C C . SER A 1 667 ? 15.793 -11.577 36.087 1.00 76.75 667 SER A C 1
ATOM 5251 O O . SER A 1 667 ? 16.505 -12.414 36.635 1.00 76.75 667 SER A O 1
ATOM 5253 N N . TRP A 1 668 ? 15.728 -11.445 34.761 1.00 78.12 668 TRP A N 1
ATOM 5254 C CA . TRP A 1 668 ? 16.562 -12.200 33.826 1.00 78.12 668 TRP A CA 1
ATOM 5255 C C . TRP A 1 668 ? 18.022 -11.748 33.905 1.00 78.12 668 TRP A C 1
ATOM 5257 O O . TRP A 1 668 ? 18.901 -12.581 34.075 1.00 78.12 668 TRP A O 1
ATOM 5267 N N . PHE A 1 669 ? 18.283 -10.439 33.897 1.00 75.56 669 PHE A N 1
ATOM 5268 C CA . PHE A 1 669 ? 19.622 -9.862 34.031 1.00 75.56 669 PHE A CA 1
ATOM 5269 C C . PHE A 1 669 ? 20.297 -10.290 35.341 1.00 75.56 669 PHE A C 1
ATOM 5271 O O . PHE A 1 669 ? 21.442 -10.732 35.322 1.00 75.56 669 PHE A O 1
ATOM 5278 N N . SER A 1 670 ? 19.558 -10.275 36.457 1.00 76.56 670 SER A N 1
ATOM 5279 C CA . SER A 1 670 ? 20.044 -10.781 37.750 1.00 76.56 670 SER A CA 1
ATOM 5280 C C . SER A 1 670 ? 20.427 -12.266 37.685 1.00 76.56 670 SER A C 1
ATOM 5282 O O . SER A 1 670 ? 21.471 -12.658 38.198 1.00 76.56 670 SER A O 1
ATOM 5284 N N . GLN A 1 671 ? 19.603 -13.095 37.032 1.00 78.88 671 GLN A N 1
ATOM 5285 C CA . GLN A 1 671 ? 19.860 -14.532 36.868 1.00 78.88 671 GLN A CA 1
ATOM 5286 C C . GLN A 1 671 ? 21.041 -14.806 35.926 1.00 78.88 671 GLN A C 1
ATOM 5288 O O . GLN A 1 671 ? 21.846 -15.685 36.213 1.00 78.88 671 GLN A O 1
ATOM 5293 N N . MET A 1 672 ? 21.185 -14.040 34.841 1.00 78.62 672 MET A N 1
ATOM 5294 C CA . MET A 1 672 ? 22.295 -14.173 33.893 1.00 78.62 672 MET A CA 1
ATOM 5295 C C . MET A 1 672 ? 23.626 -13.711 34.492 1.00 78.62 672 MET A C 1
ATOM 5297 O O . MET A 1 672 ? 24.627 -14.397 34.323 1.00 78.62 672 MET A O 1
ATOM 5301 N N . ALA A 1 673 ? 23.647 -12.598 35.232 1.00 78.38 673 ALA A N 1
ATOM 5302 C CA . ALA A 1 673 ? 24.846 -12.148 35.938 1.00 78.38 673 ALA A CA 1
ATOM 5303 C C . ALA A 1 673 ? 25.275 -13.160 37.014 1.00 78.38 673 ALA A C 1
ATOM 5305 O O . ALA A 1 673 ? 26.456 -13.492 37.104 1.00 78.38 673 ALA A O 1
ATOM 5306 N N . GLN A 1 674 ? 24.312 -13.727 37.754 1.00 77.44 674 GLN A N 1
ATOM 5307 C CA . GLN A 1 674 ? 24.564 -14.807 38.712 1.00 77.44 674 GLN A CA 1
ATOM 5308 C C . GLN A 1 674 ? 25.061 -16.099 38.036 1.00 77.44 674 GLN A C 1
ATOM 5310 O O . GLN A 1 674 ? 25.916 -16.777 38.594 1.00 77.44 674 GLN A O 1
ATOM 5315 N N . ALA A 1 675 ? 24.562 -16.441 36.845 1.00 78.38 675 ALA A N 1
ATOM 5316 C CA . ALA A 1 675 ? 25.028 -17.599 36.075 1.00 78.38 675 ALA A CA 1
ATOM 5317 C C . ALA A 1 675 ? 26.410 -17.390 35.421 1.00 78.38 675 ALA A C 1
ATOM 5319 O O . ALA A 1 675 ? 27.066 -18.363 35.062 1.00 78.38 675 ALA A O 1
ATOM 5320 N N . ALA A 1 676 ? 26.851 -16.137 35.274 1.00 80.31 676 ALA A N 1
ATOM 5321 C CA . ALA A 1 676 ? 28.145 -15.755 34.709 1.00 80.31 676 ALA A CA 1
ATOM 5322 C C . ALA A 1 676 ? 29.213 -15.412 35.773 1.00 80.31 676 ALA A C 1
ATOM 5324 O O . ALA A 1 676 ? 30.284 -14.927 35.412 1.00 80.31 676 ALA A O 1
ATOM 5325 N N . ASP A 1 677 ? 28.917 -15.615 37.067 1.00 72.56 677 ASP A N 1
ATOM 5326 C CA . ASP A 1 677 ? 29.754 -15.214 38.217 1.00 72.56 677 ASP A CA 1
ATOM 5327 C C . ASP A 1 677 ? 30.187 -13.724 38.192 1.00 72.56 677 ASP A C 1
ATOM 5329 O O . ASP A 1 677 ? 31.211 -13.322 38.755 1.00 72.56 677 ASP A O 1
ATOM 5333 N N . LEU A 1 678 ? 29.384 -12.867 37.548 1.00 76.81 678 LEU A N 1
ATOM 5334 C CA . LEU A 1 678 ? 29.649 -11.433 37.451 1.00 76.81 678 LEU A CA 1
ATOM 5335 C C . LEU A 1 678 ? 29.171 -10.711 38.723 1.00 76.81 678 LEU A C 1
ATOM 5337 O O . LEU A 1 678 ? 28.013 -10.878 39.119 1.00 76.81 678 LEU A O 1
ATOM 5341 N N . PRO A 1 679 ? 30.007 -9.860 39.351 1.00 59.34 679 PRO A N 1
ATOM 5342 C CA . PRO A 1 679 ? 29.578 -9.059 40.488 1.00 59.34 679 PRO A CA 1
ATOM 5343 C C . PRO A 1 679 ? 28.542 -8.024 40.032 1.00 59.34 679 PRO A C 1
ATOM 5345 O O . PRO A 1 679 ? 28.864 -7.079 39.312 1.00 59.34 679 PRO A O 1
ATOM 5348 N N . LEU A 1 680 ? 27.293 -8.209 40.462 1.00 63.88 680 LEU A N 1
ATOM 5349 C CA . LEU A 1 680 ? 26.248 -7.197 40.334 1.00 63.88 680 LEU A CA 1
ATOM 5350 C C . LEU A 1 680 ? 26.589 -6.005 41.233 1.00 63.88 680 LEU A C 1
ATOM 5352 O O . LEU A 1 680 ? 26.777 -6.167 42.437 1.00 63.88 680 LEU A O 1
ATOM 5356 N N . ASP A 1 681 ? 26.654 -4.822 40.633 1.00 70.69 681 ASP A N 1
ATOM 5357 C CA . ASP A 1 681 ? 26.774 -3.555 41.346 1.00 70.69 681 ASP A CA 1
ATOM 5358 C C . ASP A 1 681 ? 25.392 -3.141 41.887 1.00 70.69 681 ASP A C 1
ATOM 5360 O O . ASP A 1 681 ? 24.413 -3.064 41.132 1.00 70.69 681 ASP A O 1
ATOM 5364 N N . ASP A 1 682 ? 25.307 -2.896 43.197 1.00 64.81 682 ASP A N 1
ATOM 5365 C CA . ASP A 1 682 ? 24.067 -2.507 43.873 1.00 64.81 682 ASP A CA 1
ATOM 5366 C C . ASP A 1 682 ? 23.514 -1.181 43.308 1.00 64.81 682 ASP A C 1
ATOM 5368 O O . ASP A 1 682 ? 22.296 -1.036 43.169 1.00 64.81 682 ASP A O 1
ATOM 5372 N N . ASP A 1 683 ? 24.381 -0.249 42.883 1.00 65.94 683 ASP A N 1
ATOM 5373 C CA . ASP A 1 683 ? 23.958 1.033 42.299 1.00 65.94 683 ASP A CA 1
ATOM 5374 C C . ASP A 1 683 ? 23.285 0.854 40.924 1.00 65.94 683 ASP A C 1
ATOM 5376 O O . ASP A 1 683 ? 22.319 1.557 40.606 1.00 65.94 683 ASP A O 1
ATOM 5380 N N . LEU A 1 684 ? 23.729 -0.120 40.118 1.00 63.47 684 LEU A N 1
ATOM 5381 C CA . LEU A 1 684 ? 23.081 -0.481 38.847 1.00 63.47 684 LEU A CA 1
ATOM 5382 C C . LEU A 1 684 ? 21.713 -1.131 39.084 1.00 63.47 684 LEU A C 1
ATOM 5384 O O . LEU A 1 684 ? 20.737 -0.796 38.405 1.00 63.47 684 LEU A O 1
ATOM 5388 N N . MET A 1 685 ? 21.612 -2.011 40.083 1.00 61.19 685 MET A N 1
ATOM 5389 C CA . MET A 1 685 ? 20.337 -2.613 40.483 1.00 61.19 685 MET A CA 1
ATOM 5390 C C . MET A 1 685 ? 19.354 -1.575 41.044 1.00 61.19 685 MET A C 1
ATOM 5392 O O . MET A 1 685 ? 18.151 -1.670 40.780 1.00 61.19 685 MET A O 1
ATOM 5396 N N . GLU A 1 686 ? 19.827 -0.549 41.758 1.00 61.97 686 GLU A N 1
ATOM 5397 C CA . GLU A 1 686 ? 18.966 0.544 42.213 1.00 61.97 686 GLU A CA 1
ATOM 5398 C C . GLU A 1 686 ? 18.551 1.470 41.054 1.00 61.97 686 GLU A C 1
ATOM 5400 O O . GLU A 1 686 ? 17.399 1.902 41.006 1.00 61.97 686 GLU A O 1
ATOM 5405 N N . GLN A 1 687 ? 19.425 1.722 40.069 1.00 62.88 687 GLN A N 1
ATOM 5406 C CA . GLN A 1 687 ? 19.065 2.448 38.841 1.00 62.88 687 GLN A CA 1
ATOM 5407 C C . GLN A 1 687 ? 17.973 1.728 38.035 1.00 62.88 687 GLN A C 1
ATOM 5409 O O . GLN A 1 687 ? 16.985 2.362 37.664 1.00 62.88 687 GLN A O 1
ATOM 5414 N N . MET A 1 688 ? 18.071 0.408 37.840 1.00 57.72 688 MET A N 1
ATOM 5415 C CA . MET A 1 688 ? 17.035 -0.368 37.136 1.00 57.72 688 MET A CA 1
ATOM 5416 C C . MET A 1 688 ? 15.677 -0.392 37.865 1.00 57.72 688 MET A C 1
ATOM 5418 O O . MET A 1 688 ? 14.647 -0.600 37.226 1.00 57.72 688 MET A O 1
ATOM 5422 N N . ASN A 1 689 ? 15.643 -0.150 39.182 1.00 57.00 689 ASN A N 1
ATOM 5423 C CA . ASN A 1 689 ? 14.405 -0.072 39.969 1.00 57.00 689 ASN A CA 1
ATOM 5424 C C . ASN A 1 689 ? 13.829 1.355 40.112 1.00 57.00 689 ASN A C 1
ATOM 5426 O O . ASN A 1 689 ? 12.707 1.511 40.602 1.00 57.00 689 ASN A O 1
ATOM 5430 N N . LYS A 1 690 ? 14.537 2.409 39.677 1.00 52.91 690 LYS A N 1
ATOM 5431 C CA . LYS A 1 690 ? 14.117 3.821 39.815 1.00 52.91 690 LYS A CA 1
ATOM 5432 C C . LYS A 1 690 ? 13.079 4.258 38.765 1.00 52.91 690 LYS A C 1
ATOM 5434 O O . LYS A 1 690 ? 13.283 5.215 38.030 1.00 52.91 690 LYS A O 1
ATOM 5439 N N . ASN A 1 691 ? 11.918 3.593 38.751 1.00 53.72 691 ASN A N 1
ATOM 5440 C CA . ASN A 1 691 ? 10.712 4.016 38.019 1.00 53.72 691 ASN A CA 1
ATOM 5441 C C . ASN A 1 691 ? 9.421 3.782 38.836 1.00 53.72 691 ASN A C 1
ATOM 5443 O O . ASN A 1 691 ? 8.500 3.068 38.443 1.00 53.72 691 ASN A O 1
ATOM 5447 N N . SER A 1 692 ? 9.328 4.424 40.004 1.00 53.41 692 SER A N 1
ATOM 5448 C CA . SER A 1 692 ? 8.103 4.461 40.827 1.00 53.41 692 SER A CA 1
ATOM 5449 C C . SER A 1 692 ? 6.981 5.342 40.240 1.00 53.41 692 SER A C 1
ATOM 5451 O O . SER A 1 692 ? 5.842 5.301 40.711 1.00 53.41 692 SER A O 1
ATOM 5453 N N . SER A 1 693 ? 7.284 6.110 39.190 1.00 61.22 693 SER A N 1
ATOM 5454 C CA . SER A 1 693 ? 6.393 7.012 38.449 1.00 61.22 693 SER A CA 1
ATOM 5455 C C . SER A 1 693 ? 5.239 6.283 37.748 1.00 61.22 693 SER A C 1
ATOM 5457 O O . SER A 1 693 ? 4.077 6.591 38.021 1.00 61.22 693 SER A O 1
ATOM 5459 N N . SER A 1 694 ? 5.523 5.282 36.908 1.00 63.47 694 SER A N 1
ATOM 5460 C CA . SER A 1 694 ? 4.498 4.531 36.156 1.00 63.47 694 SER A CA 1
ATOM 5461 C C . SER A 1 694 ? 3.468 3.849 37.060 1.00 63.47 694 SER A C 1
ATOM 5463 O O . SER A 1 694 ? 2.274 3.870 36.763 1.00 63.47 694 SER A O 1
ATOM 5465 N N . GLN A 1 695 ? 3.876 3.336 38.228 1.00 67.44 695 GLN A N 1
ATOM 5466 C CA . GLN A 1 695 ? 2.931 2.785 39.210 1.00 67.44 695 GLN A CA 1
ATOM 5467 C C . GLN A 1 695 ? 1.953 3.839 39.754 1.00 67.44 695 GLN A C 1
ATOM 5469 O O . GLN A 1 695 ? 0.780 3.529 39.984 1.00 67.44 695 GLN A O 1
ATOM 5474 N N . ALA A 1 696 ? 2.406 5.081 39.955 1.00 75.19 696 ALA A N 1
ATOM 5475 C CA . ALA A 1 696 ? 1.542 6.181 40.373 1.00 75.19 696 ALA A CA 1
ATOM 5476 C C . ALA A 1 696 ? 0.589 6.603 39.240 1.00 75.19 696 ALA A C 1
ATOM 5478 O O . ALA A 1 696 ? -0.617 6.708 39.471 1.00 75.19 696 ALA A O 1
ATOM 5479 N N . ILE A 1 697 ? 1.100 6.751 38.013 1.00 80.94 697 ILE A N 1
ATOM 5480 C CA . ILE A 1 697 ? 0.320 7.114 36.816 1.00 80.94 697 ILE A CA 1
ATOM 5481 C C . ILE A 1 697 ? -0.773 6.071 36.548 1.00 80.94 697 ILE A C 1
ATOM 5483 O O . ILE A 1 697 ? -1.960 6.402 36.521 1.00 80.94 697 ILE A O 1
ATOM 5487 N N . ALA A 1 698 ? -0.411 4.787 36.470 1.00 82.31 698 ALA A N 1
ATOM 5488 C CA . ALA A 1 698 ? -1.361 3.698 36.264 1.00 82.31 698 ALA A CA 1
ATOM 5489 C C . ALA A 1 698 ? -2.414 3.612 37.385 1.00 82.31 698 ALA A C 1
ATOM 5491 O O . ALA A 1 698 ? -3.546 3.198 37.137 1.00 82.31 698 ALA A O 1
ATOM 5492 N N . LYS A 1 699 ? -2.085 4.012 38.623 1.00 85.38 699 LYS A N 1
ATOM 5493 C CA . LYS A 1 699 ? -3.039 4.078 39.743 1.00 85.38 699 LYS A CA 1
ATOM 5494 C C . LYS A 1 699 ? -4.037 5.236 39.598 1.00 85.38 699 LYS A C 1
ATOM 5496 O O . LYS A 1 699 ? -5.208 5.039 39.924 1.00 85.38 699 LYS A O 1
ATOM 5501 N N . VAL A 1 700 ? -3.607 6.395 39.091 1.00 89.94 700 VAL A N 1
ATOM 5502 C CA . VAL A 1 700 ? -4.485 7.546 38.796 1.00 89.94 700 VAL A CA 1
ATOM 5503 C C . VAL A 1 700 ? -5.431 7.221 37.639 1.00 89.94 700 VAL A C 1
ATOM 5505 O O . VAL A 1 700 ? -6.645 7.275 37.829 1.00 89.94 700 VAL A O 1
ATOM 5508 N N . LEU A 1 701 ? -4.903 6.752 36.502 1.00 89.50 701 LEU A N 1
ATOM 5509 C CA . LEU A 1 701 ? -5.709 6.355 35.337 1.00 89.50 701 LEU A CA 1
ATOM 5510 C C . LEU A 1 701 ? -6.726 5.255 35.694 1.00 89.50 701 LEU A C 1
ATOM 5512 O O . LEU A 1 701 ? -7.876 5.281 35.259 1.00 89.50 701 LEU A O 1
ATOM 5516 N N . LYS A 1 702 ? -6.350 4.299 36.561 1.00 90.75 702 LYS A N 1
ATOM 5517 C CA . LYS A 1 702 ? -7.299 3.317 37.114 1.00 90.75 702 LYS A CA 1
ATOM 5518 C C . LYS A 1 702 ? -8.402 3.982 37.937 1.00 90.75 702 LYS A C 1
ATOM 5520 O O . LYS A 1 702 ? -9.541 3.536 37.842 1.00 90.75 702 LYS A O 1
ATOM 5525 N N . ALA A 1 703 ? -8.116 4.982 38.768 1.00 90.44 703 ALA A N 1
ATOM 5526 C CA . ALA A 1 703 ? -9.148 5.673 39.549 1.00 90.44 703 ALA A CA 1
ATOM 5527 C C . ALA A 1 703 ? -10.170 6.378 38.638 1.00 90.44 703 ALA A C 1
ATOM 5529 O O . ALA A 1 703 ? -11.372 6.204 38.835 1.00 90.44 703 ALA A O 1
ATOM 5530 N N . GLU A 1 704 ? -9.685 7.073 37.611 1.00 91.31 704 GLU A N 1
ATOM 5531 C CA . GLU A 1 704 ? -10.473 7.748 36.574 1.00 91.31 704 GLU A CA 1
ATOM 5532 C C . GLU A 1 704 ? -11.337 6.765 35.764 1.00 91.31 704 GLU A C 1
ATOM 5534 O O . GLU A 1 704 ? -12.563 6.891 35.723 1.00 91.31 704 GLU A O 1
ATOM 5539 N N . LEU A 1 705 ? -10.746 5.685 35.239 1.00 92.50 705 LEU A N 1
ATOM 5540 C CA . LEU A 1 705 ? -11.493 4.644 34.528 1.00 92.50 705 LEU A CA 1
ATOM 5541 C C . LEU A 1 705 ? -12.549 3.969 35.426 1.00 92.50 705 LEU A C 1
ATOM 5543 O O . LEU A 1 705 ? -13.668 3.710 34.984 1.00 92.50 705 LEU A O 1
ATOM 5547 N N . ASN A 1 706 ? -12.245 3.711 36.705 1.00 91.75 706 ASN A N 1
ATOM 5548 C CA . ASN A 1 706 ? -13.236 3.199 37.662 1.00 91.75 706 ASN A CA 1
ATOM 5549 C C . ASN A 1 706 ? -14.280 4.260 38.084 1.00 91.75 706 ASN A C 1
ATOM 5551 O O . ASN A 1 706 ? -15.259 3.889 38.732 1.00 91.75 706 ASN A O 1
ATOM 5555 N N . ALA A 1 707 ? -14.107 5.545 37.757 1.00 90.12 707 ALA A N 1
ATOM 5556 C CA . ALA A 1 707 ? -15.147 6.561 37.901 1.00 90.12 707 ALA A CA 1
ATOM 5557 C C . ALA A 1 707 ? -16.117 6.492 36.713 1.00 90.12 707 ALA A C 1
ATOM 5559 O O . ALA A 1 707 ? -17.301 6.235 36.930 1.00 90.12 707 ALA A O 1
ATOM 5560 N N . LEU A 1 708 ? -15.608 6.573 35.477 1.00 88.75 708 LEU A N 1
ATOM 5561 C CA . LEU A 1 708 ? -16.414 6.448 34.253 1.00 88.75 708 LEU A CA 1
ATOM 5562 C C . LEU A 1 708 ? -17.197 5.125 34.205 1.00 88.75 708 LEU A C 1
ATOM 5564 O O . LEU A 1 708 ? -18.372 5.100 33.854 1.00 88.75 708 LEU A O 1
ATOM 5568 N N . LEU A 1 709 ? -16.587 4.010 34.622 1.00 88.75 709 LEU A N 1
ATOM 5569 C CA . LEU A 1 709 ? -17.244 2.695 34.638 1.00 88.75 709 LEU A CA 1
ATOM 5570 C C . LEU A 1 709 ? -18.367 2.543 35.684 1.00 88.75 709 LEU A C 1
ATOM 5572 O O . LEU A 1 709 ? -19.090 1.547 35.623 1.00 88.75 709 LEU A O 1
ATOM 5576 N N . LYS A 1 710 ? -18.548 3.485 36.623 1.00 86.31 710 LYS A N 1
ATOM 5577 C CA . LYS A 1 710 ? -19.735 3.507 37.506 1.00 86.31 710 LYS A CA 1
ATOM 5578 C C . LYS A 1 710 ? -20.980 3.983 36.767 1.00 86.31 710 LYS A C 1
ATOM 5580 O O . LYS A 1 710 ? -22.080 3.562 37.115 1.00 86.31 710 LYS A O 1
ATOM 5585 N N . GLU A 1 711 ? -20.814 4.841 35.765 1.00 81.56 711 GLU A N 1
ATOM 5586 C CA . GLU A 1 711 ? -21.916 5.303 34.934 1.00 81.56 711 GLU A CA 1
ATOM 5587 C C . GLU A 1 711 ? -22.242 4.242 33.866 1.00 81.56 711 GLU A C 1
ATOM 5589 O O . GLU A 1 711 ? -21.377 3.898 33.044 1.00 81.56 711 GLU A O 1
ATOM 5594 N N . PRO A 1 712 ? -23.465 3.685 33.849 1.00 70.75 712 PRO A N 1
ATOM 5595 C CA . PRO A 1 712 ? -23.850 2.696 32.855 1.00 70.75 712 PRO A CA 1
ATOM 5596 C C . PRO A 1 712 ? -24.084 3.371 31.496 1.00 70.75 712 PRO A C 1
ATOM 5598 O O . PRO A 1 712 ? -24.795 4.364 31.410 1.00 70.75 712 PRO A O 1
ATOM 5601 N N . LEU A 1 713 ? -23.571 2.778 30.410 1.00 73.25 713 LEU A N 1
ATOM 5602 C CA . LEU A 1 713 ? -23.742 3.299 29.039 1.00 73.25 713 LEU A CA 1
ATOM 5603 C C . LEU A 1 713 ? -25.212 3.379 28.565 1.00 73.25 713 LEU A C 1
ATOM 5605 O O . LEU A 1 713 ? -25.469 3.903 27.491 1.00 73.25 713 LEU A O 1
ATOM 5609 N N . ARG A 1 714 ? -26.180 2.855 29.328 1.00 65.44 714 ARG A N 1
ATOM 5610 C CA . ARG A 1 714 ? -27.624 3.063 29.130 1.00 65.44 714 ARG A CA 1
ATOM 5611 C C . ARG A 1 714 ? -28.331 3.183 30.487 1.00 65.44 714 ARG A C 1
ATOM 5613 O O . ARG A 1 714 ? -27.908 2.513 31.434 1.00 65.44 714 ARG A O 1
ATOM 5620 N N . PRO A 1 715 ? -29.442 3.940 30.583 1.00 51.84 715 PRO A N 1
ATOM 5621 C CA . PRO A 1 715 ? -30.262 3.987 31.791 1.00 51.84 715 PRO A CA 1
ATOM 5622 C C . PRO A 1 715 ? -30.780 2.595 32.187 1.00 51.84 715 PRO A C 1
ATOM 5624 O O . PRO A 1 715 ? -31.061 1.733 31.344 1.00 51.84 715 PRO A O 1
ATOM 5627 N N . ILE A 1 716 ? -30.895 2.377 33.500 1.00 38.88 716 ILE A N 1
ATOM 5628 C CA . ILE A 1 716 ? -31.161 1.070 34.112 1.00 38.88 716 ILE A CA 1
ATOM 5629 C C . ILE A 1 716 ? -32.584 0.603 33.770 1.00 38.88 716 ILE A C 1
ATOM 5631 O O . ILE A 1 716 ? -33.554 0.966 34.423 1.00 38.88 716 ILE A O 1
ATOM 5635 N N . GLY A 1 717 ? -32.690 -0.233 32.736 1.00 43.94 717 GLY A N 1
ATOM 5636 C CA . GLY A 1 717 ? -33.950 -0.825 32.278 1.00 43.94 717 GLY A CA 1
ATOM 5637 C C . GLY A 1 717 ? -33.886 -1.360 30.845 1.00 43.94 717 GLY A C 1
ATOM 5638 O O . GLY A 1 717 ? -34.458 -2.408 30.558 1.00 43.94 717 GLY A O 1
ATOM 5639 N N . SER A 1 718 ? -33.118 -0.709 29.962 1.00 45.00 718 SER A N 1
ATOM 5640 C CA . SER A 1 718 ? -33.054 -1.038 28.525 1.00 45.00 718 SER A CA 1
ATOM 5641 C C . SER A 1 718 ? -32.218 -2.296 28.214 1.00 45.00 718 SER A C 1
ATOM 5643 O O . SER A 1 718 ? -31.118 -2.224 27.667 1.00 45.00 718 SER A O 1
ATOM 5645 N N . LYS A 1 719 ? -32.743 -3.476 28.568 1.00 46.56 719 LYS A N 1
ATOM 5646 C CA . LYS A 1 719 ? -32.196 -4.799 28.207 1.00 46.56 719 LYS A CA 1
ATOM 5647 C C . LYS A 1 719 ? -32.891 -5.363 26.957 1.00 46.56 719 LYS A C 1
ATOM 5649 O O . LYS A 1 719 ? -33.617 -6.351 27.052 1.00 46.56 719 LYS A O 1
ATOM 5654 N N . ARG A 1 720 ? -32.680 -4.757 25.784 1.00 52.72 720 ARG A N 1
ATOM 5655 C CA . ARG A 1 720 ? -33.126 -5.359 24.511 1.00 52.72 720 ARG A CA 1
ATOM 5656 C C . ARG A 1 720 ? -32.183 -6.505 24.116 1.00 52.72 720 ARG A C 1
ATOM 5658 O O . ARG A 1 720 ? -30.968 -6.359 24.231 1.00 52.72 720 ARG A O 1
ATOM 5665 N N . LYS A 1 721 ? -32.720 -7.635 23.639 1.00 54.41 721 LYS A N 1
ATOM 5666 C CA . LYS A 1 721 ? -31.932 -8.555 22.797 1.00 54.41 721 LYS A CA 1
ATOM 5667 C C . LYS A 1 721 ? -31.802 -7.930 21.404 1.00 54.41 721 LYS A C 1
ATOM 5669 O O . LYS A 1 721 ? -32.655 -7.134 21.021 1.00 54.41 721 LYS A O 1
ATOM 5674 N N . PHE A 1 722 ? -30.786 -8.332 20.641 1.00 56.31 722 PHE A N 1
ATOM 5675 C CA . PHE A 1 722 ? -30.622 -7.896 19.250 1.00 56.31 722 PHE A CA 1
ATOM 5676 C C . PHE A 1 722 ? -31.875 -8.195 18.405 1.00 56.31 722 PHE A C 1
ATOM 5678 O O . PHE A 1 722 ? -32.422 -7.291 17.783 1.00 56.31 722 PHE A O 1
ATOM 5685 N N . TRP A 1 723 ? -32.396 -9.423 18.497 1.00 52.69 723 TRP A N 1
ATOM 5686 C CA . TRP A 1 723 ? -33.578 -9.881 17.759 1.00 52.69 723 TRP A CA 1
ATOM 5687 C C . TRP A 1 723 ? -34.821 -9.012 17.961 1.00 52.69 723 TRP A C 1
ATOM 5689 O O . TRP A 1 723 ? -35.426 -8.621 16.976 1.00 52.69 723 TRP A O 1
ATOM 5699 N N . ASN A 1 724 ? -35.146 -8.611 19.198 1.00 53.06 724 ASN A N 1
ATOM 5700 C CA . ASN A 1 724 ? -36.277 -7.710 19.463 1.00 53.06 724 ASN A CA 1
ATOM 5701 C C . ASN A 1 724 ? -36.165 -6.386 18.689 1.00 53.06 724 ASN A C 1
ATOM 5703 O O . ASN A 1 724 ? -37.168 -5.864 18.228 1.00 53.06 724 ASN A O 1
ATOM 5707 N N . MET A 1 725 ? -34.949 -5.854 18.531 1.00 46.88 725 MET A N 1
ATOM 5708 C CA . MET A 1 725 ? -34.712 -4.621 17.778 1.00 46.88 725 MET A CA 1
ATOM 5709 C C . MET A 1 725 ? -34.734 -4.859 16.261 1.00 46.88 725 MET A C 1
ATOM 5711 O O . MET A 1 725 ? -35.202 -4.001 15.525 1.00 46.88 725 MET A O 1
ATOM 5715 N N . HIS A 1 726 ? -34.253 -6.012 15.786 1.00 47.78 726 HIS A N 1
ATOM 5716 C CA . HIS A 1 726 ? -34.337 -6.391 14.371 1.00 47.78 726 HIS A CA 1
ATOM 5717 C C . HIS A 1 726 ? -35.792 -6.651 13.941 1.00 47.78 726 HIS A C 1
ATOM 5719 O O . HIS A 1 726 ? -36.205 -6.226 12.871 1.00 47.78 726 HIS A O 1
ATOM 5725 N N . GLU A 1 727 ? -36.593 -7.274 14.803 1.00 44.88 727 GLU A N 1
ATOM 5726 C CA . GLU A 1 727 ? -38.017 -7.536 14.588 1.00 44.88 727 GLU A CA 1
ATOM 5727 C C . GLU A 1 727 ? -38.850 -6.239 14.634 1.00 44.88 727 GLU A C 1
ATOM 5729 O O . GLU A 1 727 ? -39.662 -6.014 13.741 1.00 44.88 727 GLU A O 1
ATOM 5734 N N . GLU A 1 728 ? -38.576 -5.330 15.582 1.00 43.22 728 GLU A N 1
ATOM 5735 C CA . GLU A 1 728 ? -39.126 -3.959 15.598 1.00 43.22 728 GLU A CA 1
ATOM 5736 C C . GLU A 1 728 ? -38.764 -3.170 14.320 1.00 43.22 728 GLU A C 1
ATOM 5738 O O . GLU A 1 728 ? -39.618 -2.489 13.754 1.00 43.22 728 GLU A O 1
ATOM 5743 N N . LEU A 1 729 ? -37.516 -3.267 13.838 1.00 39.03 729 LEU A N 1
ATOM 5744 C CA . LEU A 1 729 ? -37.065 -2.597 12.610 1.00 39.03 729 LEU A CA 1
ATOM 5745 C C . LEU A 1 729 ? -37.703 -3.193 11.347 1.00 39.03 729 LEU A C 1
ATOM 5747 O O . LEU A 1 729 ? -38.111 -2.436 10.471 1.00 39.03 729 LEU A O 1
ATOM 5751 N N . ASN A 1 730 ? -37.845 -4.518 11.271 1.00 41.06 730 ASN A N 1
ATOM 5752 C CA . ASN A 1 730 ? -38.474 -5.189 10.132 1.00 41.06 730 ASN A CA 1
ATOM 5753 C C . ASN A 1 730 ? -39.995 -4.943 10.087 1.00 41.06 730 ASN A C 1
ATOM 5755 O O . ASN A 1 730 ? -40.558 -4.811 9.005 1.00 41.06 730 ASN A O 1
ATOM 5759 N N . GLN A 1 731 ? -40.668 -4.819 11.239 1.00 35.59 731 GLN A N 1
ATOM 5760 C CA . GLN A 1 731 ? -42.087 -4.428 11.301 1.00 35.59 731 GLN A CA 1
ATOM 5761 C C . GLN A 1 731 ? -42.320 -2.966 10.876 1.00 35.59 731 GLN A C 1
ATOM 5763 O O . GLN A 1 731 ? -43.402 -2.635 10.395 1.00 35.59 731 GLN A O 1
ATOM 5768 N N . LEU A 1 732 ? -41.305 -2.103 11.002 1.00 37.47 732 LEU A N 1
ATOM 5769 C CA . LEU A 1 732 ? -41.300 -0.745 10.442 1.00 37.47 732 LEU A CA 1
ATOM 5770 C C . LEU A 1 732 ? -40.962 -0.704 8.938 1.00 37.47 732 LEU A C 1
ATOM 5772 O O . LEU A 1 732 ? -41.135 0.342 8.318 1.00 37.47 732 LEU A O 1
ATOM 5776 N N . SER A 1 733 ? -40.516 -1.815 8.341 1.00 34.84 733 SER A N 1
ATOM 5777 C CA . SER A 1 733 ? -40.238 -1.955 6.905 1.00 34.84 733 SER A CA 1
ATOM 5778 C C . SER A 1 733 ? -41.136 -3.024 6.274 1.00 34.84 733 SER A C 1
ATOM 5780 O O . SER A 1 733 ? -40.663 -4.045 5.773 1.00 34.84 733 SER A O 1
ATOM 5782 N N . ASN A 1 734 ? -42.452 -2.799 6.315 1.00 29.11 734 ASN A N 1
ATOM 5783 C CA . ASN A 1 734 ? -43.431 -3.706 5.700 1.00 29.11 734 ASN A CA 1
ATOM 5784 C C . ASN A 1 734 ? -43.429 -3.633 4.152 1.00 29.11 734 ASN A C 1
ATOM 5786 O O . ASN A 1 734 ? -44.106 -4.419 3.490 1.00 29.11 734 ASN A O 1
ATOM 5790 N N . ASP A 1 735 ? -42.630 -2.721 3.589 1.00 29.27 735 ASP A N 1
ATOM 5791 C CA . ASP A 1 735 ? -42.280 -2.627 2.173 1.00 29.27 735 ASP A CA 1
ATOM 5792 C C . ASP A 1 735 ? -40.938 -3.342 1.926 1.00 29.27 735 ASP A C 1
ATOM 5794 O O . ASP A 1 735 ? -39.951 -3.104 2.624 1.00 29.27 735 ASP A O 1
ATOM 5798 N N . GLY A 1 736 ? -40.871 -4.209 0.911 1.00 34.75 736 GLY A N 1
ATOM 5799 C CA . GLY A 1 736 ? -39.731 -5.108 0.649 1.00 34.75 736 GLY A CA 1
ATOM 5800 C C . GLY A 1 736 ? -38.429 -4.456 0.146 1.00 34.75 736 GLY A C 1
ATOM 5801 O O . GLY A 1 736 ? -37.611 -5.136 -0.476 1.00 34.75 736 GLY A O 1
ATOM 5802 N N . GLU A 1 737 ? -38.216 -3.161 0.383 1.00 28.69 737 GLU A N 1
ATOM 5803 C CA . GLU A 1 737 ? -37.151 -2.351 -0.222 1.00 28.69 737 GLU A CA 1
ATOM 5804 C C . GLU A 1 737 ? -35.998 -2.017 0.741 1.00 28.69 737 GLU A C 1
ATOM 5806 O O . GLU A 1 737 ? -35.724 -0.867 1.078 1.00 28.69 737 GLU A O 1
ATOM 5811 N N . TYR A 1 738 ? -35.228 -3.040 1.124 1.00 28.64 738 TYR A N 1
ATOM 5812 C CA . TYR A 1 738 ? -33.900 -2.861 1.740 1.00 28.64 738 TYR A CA 1
ATOM 5813 C C . TYR A 1 738 ? -32.752 -3.376 0.850 1.00 28.64 738 TYR A C 1
ATOM 5815 O O . TYR A 1 738 ? -31.699 -3.797 1.330 1.00 28.64 738 TYR A O 1
ATOM 5823 N N . ARG A 1 739 ? -32.948 -3.326 -0.477 1.00 34.50 739 ARG A N 1
ATOM 5824 C CA . ARG A 1 739 ? -31.956 -3.726 -1.496 1.00 34.50 739 ARG A CA 1
ATOM 5825 C C . ARG A 1 739 ? -31.733 -2.718 -2.635 1.00 34.50 739 ARG A C 1
ATOM 5827 O O . ARG A 1 739 ? -31.301 -3.097 -3.717 1.00 34.50 739 ARG A O 1
ATOM 5834 N N . ALA A 1 740 ? -31.929 -1.432 -2.349 1.00 34.41 740 ALA A N 1
ATOM 5835 C CA . ALA A 1 740 ? -31.439 -0.322 -3.169 1.00 34.41 740 ALA A CA 1
ATOM 5836 C C . ALA A 1 740 ? -31.150 0.908 -2.284 1.00 34.41 740 ALA A C 1
ATOM 5838 O O . ALA A 1 740 ? -31.905 1.874 -2.275 1.00 34.41 740 ALA A O 1
ATOM 5839 N N . ARG A 1 741 ? -30.072 0.864 -1.487 1.00 32.00 741 ARG A N 1
ATOM 5840 C CA . ARG A 1 741 ? -29.594 2.036 -0.731 1.00 32.00 741 ARG A CA 1
ATOM 5841 C C . ARG A 1 741 ? -28.326 2.587 -1.359 1.00 32.00 741 ARG A C 1
ATOM 5843 O O . ARG A 1 741 ? -27.234 2.089 -1.106 1.00 32.00 741 ARG A O 1
ATOM 5850 N N . ASP A 1 742 ? -28.506 3.627 -2.162 1.00 36.00 742 ASP A N 1
ATOM 5851 C CA . ASP A 1 742 ? -27.425 4.520 -2.554 1.00 36.00 742 ASP A CA 1
ATOM 5852 C C . ASP A 1 742 ? -26.866 5.216 -1.299 1.00 36.00 742 ASP A C 1
ATOM 5854 O O . ASP A 1 742 ? -27.574 5.952 -0.602 1.00 36.00 742 ASP A O 1
ATOM 5858 N N . ALA A 1 743 ? -25.593 4.954 -0.998 1.00 31.50 743 ALA A N 1
ATOM 5859 C CA . ALA A 1 743 ? -24.905 5.535 0.149 1.00 31.50 743 ALA A CA 1
ATOM 5860 C C . ALA A 1 743 ? -24.809 7.066 0.042 1.00 31.50 743 ALA A C 1
ATOM 5862 O O . ALA A 1 743 ? -24.849 7.751 1.064 1.00 31.50 743 ALA A O 1
ATOM 5863 N N . THR A 1 744 ? -24.759 7.600 -1.181 1.00 33.97 744 THR A N 1
ATOM 5864 C CA . THR A 1 744 ? -24.740 9.038 -1.478 1.00 33.97 744 THR A CA 1
ATOM 5865 C C . THR A 1 744 ? -26.041 9.698 -1.024 1.00 33.97 744 THR A C 1
ATOM 5867 O O . THR A 1 744 ? -26.012 10.705 -0.319 1.00 33.97 744 THR A O 1
ATOM 5870 N N . ALA A 1 745 ? -27.192 9.090 -1.328 1.00 33.75 745 ALA A N 1
ATOM 5871 C CA . ALA A 1 745 ? -28.505 9.581 -0.914 1.00 33.75 745 ALA A CA 1
ATOM 5872 C C . ALA A 1 745 ? -28.751 9.492 0.608 1.00 33.75 745 ALA A C 1
ATOM 5874 O O . ALA A 1 745 ? -29.341 10.409 1.184 1.00 33.75 745 ALA A O 1
ATOM 5875 N N . ASP A 1 746 ? -28.299 8.428 1.282 1.00 32.72 746 ASP A N 1
ATOM 5876 C CA . ASP A 1 746 ? -28.448 8.280 2.744 1.00 32.72 746 ASP A CA 1
ATOM 5877 C C . ASP A 1 746 ? -27.455 9.187 3.511 1.00 32.72 746 ASP A C 1
ATOM 5879 O O . ASP A 1 746 ? -27.766 9.677 4.601 1.00 32.72 746 ASP A O 1
ATOM 5883 N N . LEU A 1 747 ? -26.284 9.480 2.926 1.00 36.78 747 LEU A N 1
ATOM 5884 C CA . LEU A 1 747 ? -25.350 10.501 3.414 1.00 36.78 747 LEU A CA 1
ATOM 5885 C C . LEU A 1 747 ? -25.928 11.911 3.230 1.00 36.78 747 LEU A C 1
ATOM 5887 O O . LEU A 1 747 ? -25.964 12.670 4.194 1.00 36.78 747 LEU A O 1
ATOM 5891 N N . MET A 1 748 ? -26.463 12.237 2.048 1.00 37.31 748 MET A N 1
ATOM 5892 C CA . MET A 1 748 ? -27.140 13.513 1.778 1.00 37.31 748 MET A CA 1
ATOM 5893 C C . MET A 1 748 ? -28.344 13.725 2.703 1.00 37.31 748 MET A C 1
ATOM 5895 O O . MET A 1 748 ? -28.469 14.793 3.295 1.00 37.31 748 MET A O 1
ATOM 5899 N N . LYS A 1 749 ? -29.190 12.709 2.929 1.00 34.62 749 LYS A N 1
ATOM 5900 C CA . LYS A 1 749 ? -30.302 12.803 3.895 1.00 34.62 749 LYS A CA 1
ATOM 5901 C C . LYS A 1 749 ? -29.824 13.010 5.334 1.00 34.62 749 LYS A C 1
ATOM 5903 O O . LYS A 1 749 ? -30.456 13.768 6.065 1.00 34.62 749 LYS A O 1
ATOM 5908 N N . LYS A 1 750 ? -28.705 12.402 5.745 1.00 35.34 750 LYS A N 1
ATOM 5909 C CA . LYS A 1 750 ? -28.091 12.671 7.059 1.00 35.34 750 LYS A CA 1
ATOM 5910 C C . LYS A 1 750 ? -27.509 14.078 7.147 1.00 35.34 750 LYS A C 1
ATOM 5912 O O . LYS A 1 750 ? -27.742 14.736 8.150 1.00 35.34 750 LYS A O 1
ATOM 5917 N N . ILE A 1 751 ? -26.823 14.561 6.111 1.00 37.03 751 ILE A N 1
ATOM 5918 C CA . ILE A 1 751 ? -26.299 15.933 6.039 1.00 37.03 751 ILE A CA 1
ATOM 5919 C C . ILE A 1 751 ? -27.452 16.943 6.121 1.00 37.03 751 ILE A C 1
ATOM 5921 O O . ILE A 1 751 ? -27.434 17.804 6.994 1.00 37.03 751 ILE A O 1
ATOM 5925 N N . ILE A 1 752 ? -28.509 16.774 5.320 1.00 35.91 752 ILE A N 1
ATOM 5926 C CA . ILE A 1 752 ? -29.718 17.613 5.363 1.00 35.91 752 ILE A CA 1
ATOM 5927 C C . ILE A 1 752 ? -30.383 17.554 6.748 1.00 35.91 752 ILE A C 1
ATOM 5929 O O . ILE A 1 752 ? -30.736 18.595 7.291 1.00 35.91 752 ILE A O 1
ATOM 5933 N N . SER A 1 753 ? -30.487 16.372 7.367 1.00 28.91 753 SER A N 1
ATOM 5934 C CA . SER A 1 753 ? -31.033 16.210 8.725 1.00 28.91 753 SER A CA 1
ATOM 5935 C C . SER A 1 753 ? -30.144 16.785 9.838 1.00 28.91 753 SER A C 1
ATOM 5937 O O . SER A 1 753 ? -30.650 17.012 10.935 1.00 28.91 753 SER A O 1
ATOM 5939 N N . ILE A 1 754 ? -28.845 16.976 9.597 1.00 33.59 754 ILE A N 1
ATOM 5940 C CA . ILE A 1 754 ? -27.905 17.614 10.531 1.00 33.59 754 ILE A CA 1
ATOM 5941 C C . ILE A 1 754 ? -27.958 19.139 10.368 1.00 33.59 754 ILE A C 1
ATOM 5943 O O . ILE A 1 754 ? -27.969 19.850 11.368 1.00 33.59 754 ILE A O 1
ATOM 5947 N N . ILE A 1 755 ? -28.080 19.632 9.131 1.00 34.62 755 ILE A N 1
ATOM 5948 C CA . ILE A 1 755 ? -28.324 21.049 8.816 1.00 34.62 755 ILE A CA 1
ATOM 5949 C C . ILE A 1 755 ? -29.657 21.504 9.438 1.00 34.62 755 ILE A C 1
ATOM 5951 O O . ILE A 1 755 ? -29.684 22.465 10.202 1.00 34.62 755 ILE A O 1
ATOM 5955 N N . TRP A 1 756 ? -30.742 20.749 9.223 1.00 30.48 756 TRP A N 1
ATOM 5956 C CA . TRP A 1 756 ? -32.078 21.045 9.768 1.00 30.48 756 TRP A CA 1
ATOM 5957 C C . TRP A 1 756 ? -32.181 21.036 11.301 1.00 30.48 756 TRP A C 1
ATOM 5959 O O . TRP A 1 756 ? -33.189 21.490 11.832 1.00 30.48 756 TRP A O 1
ATOM 5969 N N . PHE A 1 757 ? -31.182 20.525 12.030 1.00 28.12 757 PHE A N 1
ATOM 5970 C CA . PHE A 1 757 ? -31.206 20.503 13.499 1.00 28.12 757 PHE A CA 1
ATOM 5971 C C . PHE A 1 757 ? -30.486 21.702 14.145 1.00 28.12 757 PHE A C 1
ATOM 5973 O O . PHE A 1 757 ? -30.365 21.743 15.367 1.00 28.12 757 PHE A O 1
ATOM 5980 N N . ASN A 1 758 ? -29.996 22.660 13.346 1.00 29.58 758 ASN A N 1
ATOM 5981 C CA . ASN A 1 758 ? -29.167 23.777 13.819 1.00 29.58 758 ASN A CA 1
ATOM 5982 C C . ASN A 1 758 ? -29.703 25.183 13.469 1.00 29.58 758 ASN A C 1
ATOM 5984 O O . ASN A 1 758 ? -29.081 26.168 13.858 1.00 29.58 758 ASN A O 1
ATOM 5988 N N . GLU A 1 759 ? -30.847 25.301 12.785 1.00 32.56 759 GLU A N 1
ATOM 5989 C CA . GLU A 1 759 ? -31.453 26.587 12.386 1.00 32.56 759 GLU A CA 1
ATOM 5990 C C . GLU A 1 759 ? -32.769 26.891 13.131 1.00 32.56 759 GLU A C 1
ATOM 5992 O O . GLU A 1 759 ? -33.817 27.112 12.530 1.00 32.56 759 GLU A O 1
ATOM 5997 N N . GLU A 1 760 ? -32.713 26.963 14.466 1.00 33.41 760 GLU A N 1
ATOM 5998 C CA . GLU A 1 760 ? -33.770 27.589 15.286 1.00 33.41 760 GLU A CA 1
ATOM 5999 C C . GLU A 1 760 ? -33.332 28.981 15.799 1.00 33.41 760 GLU A C 1
ATOM 6001 O O . GLU A 1 760 ? -33.395 29.300 16.987 1.00 33.41 760 GLU A O 1
ATOM 6006 N N . ALA A 1 761 ? -32.858 29.837 14.883 1.00 30.67 761 ALA A N 1
ATOM 6007 C CA . ALA A 1 761 ? -32.530 31.236 15.164 1.00 30.67 761 ALA A CA 1
ATOM 6008 C C . ALA A 1 761 ? -32.771 32.161 13.952 1.00 30.67 761 ALA A C 1
ATOM 6010 O O . ALA A 1 761 ? -32.228 31.941 12.878 1.00 30.67 761 ALA A O 1
ATOM 6011 N N . THR A 1 762 ? -33.523 33.247 14.185 1.00 29.77 762 THR A N 1
ATOM 6012 C CA . THR A 1 762 ? -33.725 34.433 13.314 1.00 29.77 762 THR A CA 1
ATOM 6013 C C . THR A 1 762 ? -34.266 34.223 11.888 1.00 29.77 762 THR A C 1
ATOM 6015 O O . THR A 1 762 ? -33.574 33.761 10.992 1.00 29.77 762 THR A O 1
ATOM 6018 N N . LEU A 1 763 ? -35.485 34.725 11.651 1.00 27.56 763 LEU A N 1
ATOM 6019 C CA . LEU A 1 763 ? -35.996 35.041 10.311 1.00 27.56 763 LEU A CA 1
ATOM 6020 C C . LEU A 1 763 ? -35.268 36.266 9.725 1.00 27.56 763 LEU A C 1
ATOM 6022 O O . LEU A 1 763 ? -35.030 37.230 10.451 1.00 27.56 763 LEU A O 1
ATOM 6026 N N . ASP A 1 764 ? -35.156 36.318 8.398 1.00 25.50 764 ASP A N 1
ATOM 6027 C CA . ASP A 1 764 ? -35.789 37.416 7.650 1.00 25.50 764 ASP A CA 1
ATOM 6028 C C . ASP A 1 764 ? -36.453 36.859 6.372 1.00 25.50 764 ASP A C 1
ATOM 6030 O O . ASP A 1 764 ? -36.211 35.716 5.983 1.00 25.50 764 ASP A O 1
ATOM 6034 N N . SER A 1 765 ? -37.375 37.610 5.768 1.00 33.91 765 SER A N 1
ATOM 6035 C CA . SER A 1 765 ? -38.427 37.065 4.903 1.00 33.91 765 SER A CA 1
ATOM 6036 C C . SER A 1 765 ? -38.491 37.689 3.506 1.00 33.91 765 SER A C 1
ATOM 6038 O O . SER A 1 765 ? -38.979 38.800 3.316 1.00 33.91 765 SER A O 1
ATOM 6040 N N . SER A 1 766 ? -38.084 36.928 2.485 1.00 37.62 766 SER A N 1
ATOM 6041 C CA . SER A 1 766 ? -38.555 37.095 1.099 1.00 37.62 766 SER A CA 1
ATOM 6042 C C . SER A 1 766 ? -38.253 35.849 0.240 1.00 37.62 766 SER A C 1
ATOM 6044 O O . SER A 1 766 ? -37.436 35.015 0.610 1.00 37.62 766 SER A O 1
ATOM 6046 N N . ILE A 1 767 ? -38.917 35.730 -0.921 1.00 36.12 767 ILE A N 1
ATOM 6047 C CA . ILE A 1 767 ? -38.687 34.700 -1.965 1.00 36.12 767 ILE A CA 1
ATOM 6048 C C . ILE A 1 767 ? -39.085 33.242 -1.600 1.00 36.12 767 ILE A C 1
ATOM 6050 O O . ILE A 1 767 ? -38.346 32.297 -1.854 1.00 36.12 767 ILE A O 1
ATOM 6054 N N . THR A 1 768 ? -40.312 33.015 -1.106 1.00 37.41 768 THR A N 1
ATOM 6055 C CA . THR A 1 768 ? -40.891 31.651 -0.938 1.00 37.41 768 THR A CA 1
ATOM 6056 C C . THR A 1 768 ? -42.329 31.483 -1.468 1.00 37.41 768 THR A C 1
ATOM 6058 O O . THR A 1 768 ? -43.056 30.592 -1.037 1.00 37.41 768 THR A O 1
ATOM 6061 N N . ILE A 1 769 ? -42.759 32.303 -2.441 1.00 33.75 769 ILE A N 1
ATOM 6062 C CA . ILE A 1 769 ? -44.119 32.243 -3.031 1.00 33.75 769 ILE A CA 1
ATOM 6063 C C . ILE A 1 769 ? -44.111 32.232 -4.582 1.00 33.75 769 ILE A C 1
ATOM 6065 O O . ILE A 1 769 ? -44.669 33.131 -5.211 1.00 33.75 769 ILE A O 1
ATOM 6069 N N . PRO A 1 770 ? -43.456 31.246 -5.234 1.00 33.56 770 PRO A N 1
ATOM 6070 C CA . PRO A 1 770 ? -44.014 30.756 -6.507 1.00 33.56 770 PRO A CA 1
ATOM 6071 C C . PRO A 1 770 ? -43.991 29.229 -6.731 1.00 33.56 770 PRO A C 1
ATOM 6073 O O . PRO A 1 770 ? -44.715 28.754 -7.599 1.00 33.56 770 PRO A O 1
ATOM 6076 N N . LEU A 1 771 ? -43.208 28.433 -5.985 1.00 32.66 771 LEU A N 1
ATOM 6077 C CA . LEU A 1 771 ? -43.027 27.001 -6.304 1.00 32.66 771 LEU A CA 1
ATOM 6078 C C . LEU A 1 771 ? -44.187 26.094 -5.854 1.00 32.66 771 LEU A C 1
ATOM 6080 O O . LEU A 1 771 ? -44.521 25.129 -6.539 1.00 32.66 771 LEU A O 1
ATOM 6084 N N . ILE A 1 772 ? -44.828 26.410 -4.724 1.00 36.91 772 ILE A N 1
ATOM 6085 C CA . ILE A 1 772 ? -45.890 25.572 -4.131 1.00 36.91 772 ILE A CA 1
ATOM 6086 C C . ILE A 1 772 ? -47.136 25.505 -5.038 1.00 36.91 772 ILE A C 1
ATOM 6088 O O . ILE A 1 772 ? -47.838 24.497 -5.056 1.00 36.91 772 ILE A O 1
ATOM 6092 N N . PHE A 1 773 ? -47.376 26.536 -5.855 1.00 31.98 773 PHE A N 1
ATOM 6093 C CA . PHE A 1 773 ? -48.540 26.609 -6.746 1.00 31.98 773 PHE A CA 1
ATOM 6094 C C . PHE A 1 773 ? -48.445 25.691 -7.980 1.00 31.98 773 PHE A C 1
ATOM 6096 O O . PHE A 1 773 ? -49.451 25.461 -8.641 1.00 31.98 773 PHE A O 1
ATOM 6103 N N . ILE A 1 774 ? -47.255 25.165 -8.301 1.00 37.84 774 ILE A N 1
ATOM 6104 C CA . ILE A 1 774 ? -47.044 24.271 -9.454 1.00 37.84 774 ILE A CA 1
ATOM 6105 C C . ILE A 1 774 ? -47.221 22.801 -9.050 1.00 37.84 774 ILE A C 1
ATOM 6107 O O . ILE A 1 774 ? -47.837 22.033 -9.785 1.00 37.84 774 ILE A O 1
ATOM 6111 N N . LEU A 1 775 ? -46.753 22.412 -7.859 1.00 35.47 775 LEU A N 1
ATOM 6112 C CA . LEU A 1 775 ? -46.924 21.044 -7.348 1.00 35.47 775 LEU A CA 1
ATOM 6113 C C . LEU A 1 775 ? -48.396 20.711 -7.055 1.00 35.47 775 LEU A C 1
ATOM 6115 O O . LEU A 1 775 ? -48.839 19.602 -7.336 1.00 35.47 775 LEU A O 1
ATOM 6119 N N . HIS A 1 776 ? -49.182 21.688 -6.593 1.00 34.59 776 HIS A N 1
ATOM 6120 C CA . HIS A 1 776 ? -50.608 21.504 -6.296 1.00 34.59 776 HIS A CA 1
ATOM 6121 C C . HIS A 1 776 ? -51.522 21.451 -7.543 1.00 34.59 776 HIS A C 1
ATOM 6123 O O . HIS A 1 776 ? -52.740 21.414 -7.406 1.00 34.59 776 HIS A O 1
ATOM 6129 N N . LEU A 1 777 ? -50.953 21.453 -8.757 1.00 35.56 777 LEU A N 1
ATOM 6130 C CA . LEU A 1 777 ? -51.679 21.332 -10.032 1.00 35.56 777 LEU A CA 1
ATOM 6131 C C . LEU A 1 777 ? -51.420 20.001 -10.765 1.00 35.56 777 LEU A C 1
ATOM 6133 O O . LEU A 1 777 ? -51.876 19.838 -11.894 1.00 35.56 777 LEU A O 1
ATOM 6137 N N . MET A 1 778 ? -50.693 19.051 -10.158 1.00 35.28 778 MET A N 1
ATOM 6138 C CA . MET A 1 778 ? -50.314 17.784 -10.811 1.00 35.28 778 MET A CA 1
ATOM 6139 C C . MET A 1 778 ? -50.856 16.505 -10.148 1.00 35.28 778 MET A C 1
ATOM 6141 O O . MET A 1 778 ? -50.672 15.427 -10.708 1.00 35.28 778 MET A O 1
ATOM 6145 N N . GLU A 1 779 ? -51.543 16.591 -9.004 1.00 35.62 779 GLU A N 1
ATOM 6146 C CA . GLU A 1 779 ? -52.068 15.407 -8.293 1.00 35.62 779 GLU A CA 1
ATOM 6147 C C . GLU A 1 779 ? -53.539 15.062 -8.636 1.00 35.62 779 GLU A C 1
ATOM 6149 O O . GLU A 1 779 ? -53.942 13.907 -8.495 1.00 35.62 779 GLU A O 1
ATOM 6154 N N . ASP A 1 780 ? -54.331 16.013 -9.151 1.00 35.44 780 ASP A N 1
ATOM 6155 C CA . ASP A 1 780 ? -55.808 15.917 -9.185 1.00 35.44 780 ASP A CA 1
ATOM 6156 C C . ASP A 1 780 ? -56.447 15.271 -10.444 1.00 35.44 780 ASP A C 1
ATOM 6158 O O . ASP A 1 780 ? -57.640 14.973 -10.427 1.00 35.44 780 ASP A O 1
ATOM 6162 N N . GLU A 1 781 ? -55.713 15.006 -11.538 1.00 40.19 781 GLU A N 1
ATOM 6163 C CA . GLU A 1 781 ? -56.319 14.505 -12.802 1.00 40.19 781 GLU A CA 1
ATOM 6164 C C . GLU A 1 781 ? -56.144 12.998 -13.103 1.00 40.19 781 GLU A C 1
ATOM 6166 O O . GLU A 1 781 ? -56.670 12.512 -14.106 1.00 40.19 781 GLU A O 1
ATOM 6171 N N . LEU A 1 782 ? -55.458 12.211 -12.258 1.00 33.62 782 LEU A N 1
ATOM 6172 C CA . LEU A 1 782 ? -55.120 10.804 -12.578 1.00 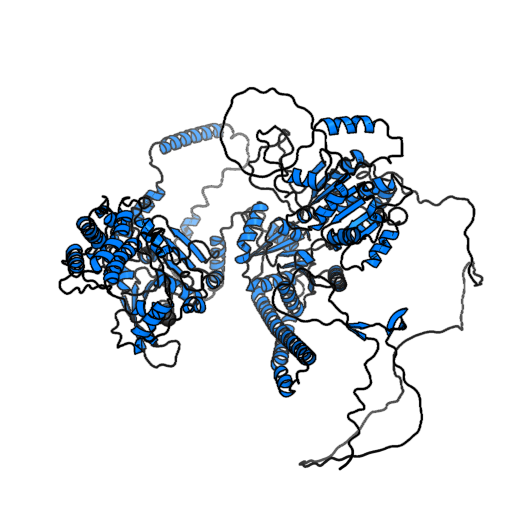33.62 782 LEU A CA 1
ATOM 6173 C C . LEU A 1 782 ? -55.755 9.710 -11.698 1.00 33.62 782 LEU A C 1
ATOM 6175 O O . LEU A 1 782 ? -55.406 8.535 -11.839 1.00 33.62 782 LEU A O 1
ATOM 6179 N N . THR A 1 783 ? -56.742 10.034 -10.853 1.00 34.81 783 THR A N 1
ATOM 6180 C CA . THR A 1 783 ? -57.492 9.022 -10.075 1.00 34.81 783 THR A CA 1
ATOM 6181 C C . THR A 1 783 ? -59.018 9.213 -10.115 1.00 34.81 783 THR A C 1
ATOM 6183 O O . THR A 1 783 ? -59.614 9.703 -9.161 1.00 34.81 783 THR A O 1
ATOM 6186 N N . PRO A 1 784 ? -59.704 8.760 -11.191 1.00 38.62 784 PRO A N 1
ATOM 6187 C CA . PRO A 1 784 ? -60.804 7.811 -10.940 1.00 38.62 784 PRO A CA 1
ATOM 6188 C C . PRO A 1 784 ? -61.113 6.822 -12.096 1.00 38.62 784 PRO A C 1
ATOM 6190 O O . PRO A 1 784 ? -62.108 6.978 -12.801 1.00 38.62 784 PRO A O 1
ATOM 6193 N N . ILE A 1 785 ? -60.360 5.718 -12.244 1.00 37.81 785 ILE A N 1
ATOM 6194 C CA . ILE A 1 785 ? -60.849 4.515 -12.975 1.00 37.81 785 ILE A CA 1
ATOM 6195 C C . ILE A 1 785 ? -60.723 3.243 -12.116 1.00 37.81 785 ILE A C 1
ATOM 6197 O O . ILE A 1 785 ? -59.965 2.319 -12.394 1.00 37.81 785 ILE A O 1
ATOM 6201 N N . LEU A 1 786 ? -61.517 3.255 -11.043 1.00 31.89 786 LEU A N 1
ATOM 6202 C CA . LEU A 1 786 ? -62.423 2.186 -10.595 1.00 31.89 786 LEU A CA 1
ATOM 6203 C C . LEU A 1 786 ? -61.977 0.705 -10.667 1.00 31.89 786 LEU A C 1
ATOM 6205 O O . LEU A 1 786 ? -61.851 0.101 -11.729 1.00 31.89 786 LEU A O 1
ATOM 6209 N N . THR A 1 787 ? -61.923 0.109 -9.469 1.00 37.69 787 THR A N 1
ATOM 6210 C CA . THR A 1 787 ? -62.663 -1.093 -8.998 1.00 37.69 787 THR A CA 1
ATOM 6211 C C . THR A 1 787 ? -63.146 -2.165 -10.004 1.00 37.69 787 THR A C 1
ATOM 6213 O O . THR A 1 787 ? -63.725 -1.845 -11.042 1.00 37.69 787 THR A O 1
ATOM 6216 N N . PRO A 1 788 ? -63.078 -3.465 -9.646 1.00 41.53 788 PRO A N 1
ATOM 6217 C CA . PRO A 1 788 ? -63.364 -4.565 -10.568 1.00 41.53 788 PRO A CA 1
ATOM 6218 C C . PRO A 1 788 ? -64.853 -4.714 -10.932 1.00 41.53 788 PRO A C 1
ATOM 6220 O O . PRO A 1 788 ? -65.669 -5.138 -10.117 1.00 41.53 788 PRO A O 1
ATOM 6223 N N . THR A 1 789 ? -65.182 -4.485 -12.205 1.00 42.75 789 THR A N 1
ATOM 6224 C CA . THR A 1 789 ? -66.420 -4.961 -12.853 1.00 42.75 789 THR A CA 1
ATOM 6225 C C . THR A 1 789 ? -66.088 -5.670 -14.175 1.00 42.75 789 THR A C 1
ATOM 6227 O O . THR A 1 789 ? -64.995 -5.525 -14.727 1.00 42.75 789 THR A O 1
ATOM 6230 N N . THR A 1 790 ? -66.973 -6.555 -14.638 1.00 45.22 790 THR A N 1
ATOM 6231 C CA . THR A 1 790 ? -66.566 -7.768 -15.375 1.00 45.22 790 THR A CA 1
ATOM 6232 C C . THR A 1 790 ? -66.486 -7.675 -16.905 1.00 45.22 790 THR A C 1
ATOM 6234 O O . THR A 1 790 ? -65.975 -8.611 -17.521 1.00 45.22 790 THR A O 1
ATOM 6237 N N . GLU A 1 791 ? -66.923 -6.584 -17.542 1.00 46.75 791 GLU A N 1
ATOM 6238 C CA . GLU A 1 791 ? -67.146 -6.565 -19.005 1.00 46.75 791 GLU A CA 1
ATOM 6239 C C . GLU A 1 791 ? -66.009 -5.953 -19.854 1.00 46.75 791 GLU A C 1
ATOM 6241 O O . GLU A 1 791 ? -65.935 -6.177 -21.062 1.00 46.75 791 GLU A O 1
ATOM 6246 N N . ALA A 1 792 ? -65.034 -5.260 -19.254 1.00 42.00 792 ALA A N 1
ATOM 6247 C CA . ALA A 1 792 ? -63.998 -4.500 -19.980 1.00 42.00 792 ALA A CA 1
ATOM 6248 C C . ALA A 1 792 ? -62.881 -5.339 -20.670 1.00 42.00 792 ALA A C 1
ATOM 6250 O O . ALA A 1 792 ? -61.796 -4.826 -20.964 1.00 42.00 792 ALA A O 1
ATOM 6251 N N . ARG A 1 793 ? -63.094 -6.639 -20.928 1.00 41.56 793 ARG A N 1
ATOM 6252 C CA . ARG A 1 793 ? -62.047 -7.560 -21.431 1.00 41.56 793 ARG A CA 1
ATOM 6253 C C . ARG A 1 793 ? -61.795 -7.511 -22.941 1.00 41.56 793 ARG A C 1
ATOM 6255 O O . ARG A 1 793 ? -60.678 -7.821 -23.356 1.00 41.56 793 ARG A O 1
ATOM 6262 N N . GLN A 1 794 ? -62.782 -7.147 -23.760 1.00 43.47 794 GLN A N 1
ATOM 6263 C CA . GLN A 1 794 ? -62.661 -7.279 -25.221 1.00 43.47 794 GLN A CA 1
ATOM 6264 C C . GLN A 1 794 ? -61.948 -6.084 -25.881 1.00 43.47 794 GLN A C 1
ATOM 6266 O O . GLN A 1 794 ? -61.076 -6.291 -26.721 1.00 43.47 794 GLN A O 1
ATOM 6271 N N . VAL A 1 795 ? -62.217 -4.850 -25.434 1.00 49.06 795 VAL A N 1
ATOM 6272 C CA . VAL A 1 795 ? -61.594 -3.625 -25.985 1.00 49.06 795 VAL A CA 1
ATOM 6273 C C . VAL A 1 795 ? -60.096 -3.532 -25.651 1.00 49.06 795 VAL A C 1
ATOM 6275 O O . VAL A 1 795 ? -59.288 -3.175 -26.511 1.00 49.06 795 VAL A O 1
ATOM 6278 N N . ARG A 1 796 ? -59.693 -3.922 -24.429 1.00 48.47 796 ARG A N 1
ATOM 6279 C CA . ARG A 1 796 ? -58.286 -3.868 -23.979 1.00 48.47 796 ARG A CA 1
ATOM 6280 C C . ARG A 1 796 ? -57.332 -4.693 -24.857 1.00 48.47 796 ARG A C 1
ATOM 6282 O O . ARG A 1 796 ? -56.183 -4.295 -25.023 1.00 48.47 796 ARG A O 1
ATOM 6289 N N . ARG A 1 797 ? -57.790 -5.805 -25.450 1.00 48.06 797 ARG A N 1
ATOM 6290 C CA . ARG A 1 797 ? -56.956 -6.641 -26.337 1.00 48.06 797 ARG A CA 1
ATOM 6291 C C . ARG A 1 797 ? -56.643 -5.956 -27.669 1.00 48.06 797 ARG A C 1
ATOM 6293 O O . ARG A 1 797 ? -55.498 -6.012 -28.108 1.00 48.06 797 ARG A O 1
ATOM 6300 N N . SER A 1 798 ? -57.616 -5.275 -28.274 1.00 44.56 798 SER A N 1
ATOM 6301 C CA . SER A 1 798 ? -57.414 -4.541 -29.531 1.00 44.56 798 SER A CA 1
ATOM 6302 C C . SER A 1 798 ? -56.476 -3.344 -29.356 1.00 44.56 798 SER A C 1
ATOM 6304 O O . SER A 1 798 ? -55.591 -3.141 -30.183 1.00 44.56 798 SER A O 1
ATOM 6306 N N . PHE A 1 799 ? -56.613 -2.594 -28.256 1.00 49.00 799 PHE A N 1
ATOM 6307 C CA . PHE A 1 799 ? -55.736 -1.453 -27.969 1.00 49.00 799 PHE A CA 1
ATOM 6308 C C . PHE A 1 799 ? -54.288 -1.877 -27.679 1.00 49.00 799 PHE A C 1
ATOM 6310 O O . PHE A 1 799 ? -53.360 -1.284 -28.223 1.00 49.00 799 PHE A O 1
ATOM 6317 N N . ALA A 1 800 ? -54.084 -2.936 -26.885 1.00 51.22 800 ALA A N 1
ATOM 6318 C CA . ALA A 1 800 ? -52.745 -3.456 -26.602 1.00 51.22 800 ALA A CA 1
ATOM 6319 C C . ALA A 1 800 ? -52.035 -3.963 -27.871 1.00 51.22 800 ALA A C 1
ATOM 6321 O O . ALA A 1 800 ? -50.859 -3.669 -28.073 1.00 51.22 800 ALA A O 1
ATOM 6322 N N . ALA A 1 801 ? -52.750 -4.668 -28.757 1.00 51.31 801 ALA A N 1
ATOM 6323 C CA . ALA A 1 801 ? -52.198 -5.119 -30.034 1.00 51.31 801 ALA A CA 1
ATOM 6324 C C . ALA A 1 801 ? -51.770 -3.943 -30.930 1.00 51.31 801 ALA A C 1
ATOM 6326 O O . ALA A 1 801 ? -50.685 -3.983 -31.510 1.00 51.31 801 ALA A O 1
ATOM 6327 N N . LEU A 1 802 ? -52.578 -2.877 -31.001 1.00 49.41 802 LEU A N 1
ATOM 6328 C CA . LEU A 1 802 ? -52.244 -1.681 -31.777 1.00 49.41 802 LEU A CA 1
ATOM 6329 C C . LEU A 1 802 ? -50.996 -0.972 -31.222 1.00 49.41 802 LEU A C 1
ATOM 6331 O O . LEU A 1 802 ? -50.116 -0.593 -31.992 1.00 49.41 802 LEU A O 1
ATOM 6335 N N . LEU A 1 803 ? -50.889 -0.852 -29.893 1.00 52.62 803 LEU A N 1
ATOM 6336 C CA . LEU A 1 803 ? -49.744 -0.224 -29.225 1.00 52.62 803 LEU A CA 1
ATOM 6337 C C . LEU A 1 803 ? -48.437 -1.001 -29.461 1.00 52.62 803 LEU A C 1
ATOM 6339 O O . LEU A 1 803 ? -47.399 -0.399 -29.719 1.00 52.62 803 LEU A O 1
ATOM 6343 N N . ILE A 1 804 ? -48.496 -2.338 -29.421 1.00 60.25 804 ILE A N 1
ATOM 6344 C CA . ILE A 1 804 ? -47.346 -3.219 -29.682 1.00 60.25 804 ILE A CA 1
ATOM 6345 C C . ILE A 1 804 ? -46.879 -3.098 -31.139 1.00 60.25 804 ILE A C 1
ATOM 6347 O O . ILE A 1 804 ? -45.678 -3.015 -31.383 1.00 60.25 804 ILE A O 1
ATOM 6351 N N . VAL A 1 805 ? -47.798 -3.028 -32.109 1.00 64.25 805 VAL A N 1
ATOM 6352 C CA . VAL A 1 805 ? -47.442 -2.798 -33.522 1.00 64.25 805 VAL A CA 1
ATOM 6353 C C . VAL A 1 805 ? -46.813 -1.414 -33.720 1.00 64.25 805 VAL A C 1
ATOM 6355 O O . VAL A 1 805 ? -45.826 -1.299 -34.446 1.00 64.25 805 VAL A O 1
ATOM 6358 N N . LEU A 1 806 ? -47.322 -0.379 -33.040 1.00 53.19 806 LEU A N 1
ATOM 6359 C CA . LEU A 1 806 ? -46.745 0.967 -33.097 1.00 53.19 806 LEU A CA 1
ATOM 6360 C C . LEU A 1 806 ? -45.322 1.010 -32.511 1.00 53.19 806 LEU A C 1
ATOM 6362 O O . LEU A 1 806 ? -44.429 1.593 -33.118 1.00 53.19 806 LEU A O 1
ATOM 6366 N N . LEU A 1 807 ? -45.099 0.345 -31.371 1.00 54.97 807 LEU A N 1
ATOM 6367 C CA . LEU A 1 807 ? -43.784 0.216 -30.733 1.00 54.97 807 LEU A CA 1
ATOM 6368 C C . LEU A 1 807 ? -42.787 -0.565 -31.600 1.00 54.97 807 LEU A C 1
ATOM 6370 O O . LEU A 1 807 ? -41.645 -0.138 -31.741 1.00 54.97 807 LEU A O 1
ATOM 6374 N N . LEU A 1 808 ? -43.210 -1.670 -32.222 1.00 54.44 808 LEU A N 1
ATOM 6375 C CA . LEU A 1 808 ? -42.356 -2.451 -33.125 1.00 54.44 808 LEU A CA 1
ATOM 6376 C C . LEU A 1 808 ? -41.947 -1.654 -34.373 1.00 54.44 808 LEU A C 1
ATOM 6378 O O . LEU A 1 808 ? -40.801 -1.757 -34.806 1.00 54.44 808 LEU A O 1
ATOM 6382 N N . LEU A 1 809 ? -42.843 -0.824 -34.919 1.00 54.03 809 LEU A N 1
ATOM 6383 C CA . LEU A 1 809 ? -42.513 0.108 -36.001 1.00 54.03 809 LEU A CA 1
ATOM 6384 C C . LEU A 1 809 ? -41.541 1.205 -35.541 1.00 54.03 809 LEU A C 1
ATOM 6386 O O . LEU A 1 809 ? -40.588 1.502 -36.256 1.00 54.03 809 LEU A O 1
ATOM 6390 N N . LEU A 1 810 ? -41.730 1.763 -34.341 1.00 49.81 810 LEU A N 1
ATOM 6391 C CA . LEU A 1 810 ? -40.824 2.762 -33.759 1.00 49.81 810 LEU A CA 1
ATOM 6392 C C . LEU A 1 810 ? -39.404 2.210 -33.558 1.00 49.81 810 LEU A C 1
ATOM 6394 O O . LEU A 1 810 ? -38.437 2.868 -33.936 1.00 49.81 810 LEU A O 1
ATOM 6398 N N . VAL A 1 811 ? -39.279 0.986 -33.035 1.00 54.97 811 VAL A N 1
ATOM 6399 C CA . VAL A 1 811 ? -37.988 0.294 -32.870 1.00 54.97 811 VAL A CA 1
ATOM 6400 C C . VAL A 1 811 ? -37.338 -0.010 -34.225 1.00 54.97 811 VAL A C 1
ATOM 6402 O O . VAL A 1 811 ? -36.135 0.189 -34.369 1.00 54.97 811 VAL A O 1
ATOM 6405 N N . LEU A 1 812 ? -38.108 -0.429 -35.236 1.00 46.56 812 LEU A N 1
ATOM 6406 C CA . LEU A 1 812 ? -37.586 -0.670 -36.590 1.00 46.56 812 LEU A CA 1
ATOM 6407 C C . LEU A 1 812 ? -37.079 0.601 -37.284 1.00 46.56 812 LEU A C 1
ATOM 6409 O O . LEU A 1 812 ? -36.101 0.525 -38.024 1.00 46.56 812 LEU A O 1
ATOM 6413 N N . VAL A 1 813 ? -37.704 1.757 -37.039 1.00 48.97 813 VAL A N 1
ATOM 6414 C CA . VAL A 1 813 ? -37.213 3.051 -37.543 1.00 48.97 813 VAL A CA 1
ATOM 6415 C C . VAL A 1 813 ? -35.940 3.471 -36.799 1.00 48.97 813 VAL A C 1
ATOM 6417 O O . VAL A 1 813 ? -34.945 3.796 -37.443 1.00 48.97 813 VAL A O 1
ATOM 6420 N N . PHE A 1 814 ? -35.922 3.386 -35.463 1.00 45.72 814 PHE A N 1
ATOM 6421 C CA . PHE A 1 814 ? -34.734 3.718 -34.662 1.00 45.72 814 PHE A CA 1
ATOM 6422 C C . PHE A 1 814 ? -33.514 2.845 -34.995 1.00 45.72 814 PHE A C 1
ATOM 6424 O O . PHE A 1 814 ? -32.389 3.337 -34.986 1.00 45.72 814 PHE A O 1
ATOM 6431 N N . ALA A 1 815 ? -33.725 1.570 -35.333 1.00 42.69 815 ALA A N 1
ATOM 6432 C CA . ALA A 1 815 ? -32.660 0.618 -35.649 1.00 42.69 815 ALA A CA 1
ATOM 6433 C C . ALA A 1 815 ? -31.911 0.887 -36.973 1.00 42.69 815 ALA A C 1
ATOM 6435 O O . ALA A 1 815 ? -30.926 0.203 -37.244 1.00 42.69 815 ALA A O 1
ATOM 6436 N N . PHE A 1 816 ? -32.360 1.839 -37.803 1.00 40.97 816 PHE A N 1
ATOM 6437 C CA . PHE A 1 816 ? -31.804 2.071 -39.146 1.00 40.97 816 PHE A CA 1
ATOM 6438 C C . PHE A 1 816 ? -31.310 3.501 -39.431 1.00 40.97 816 PHE A C 1
ATOM 6440 O O . PHE A 1 816 ? -30.803 3.736 -40.528 1.00 40.97 816 PHE A O 1
ATOM 6447 N N . THR A 1 817 ? -31.429 4.459 -38.498 1.00 42.25 817 THR A N 1
ATOM 6448 C CA . THR A 1 817 ? -31.139 5.884 -38.791 1.00 42.25 817 THR A CA 1
ATOM 6449 C C . THR A 1 817 ? -30.283 6.636 -37.760 1.00 42.25 817 THR A C 1
ATOM 6451 O O . THR A 1 817 ? -30.346 7.863 -37.723 1.00 42.25 817 THR A O 1
ATOM 6454 N N . LEU A 1 818 ? -29.464 5.956 -36.949 1.00 35.91 818 LEU A N 1
ATOM 6455 C CA . LEU A 1 818 ? -28.419 6.598 -36.131 1.00 35.91 818 LEU A CA 1
ATOM 6456 C C . LEU A 1 818 ? -27.111 5.779 -36.124 1.00 35.91 818 LEU A C 1
ATOM 6458 O O . LEU A 1 818 ? -27.174 4.549 -36.148 1.00 35.91 818 LEU A O 1
ATOM 6462 N N . PRO A 1 819 ? -25.931 6.434 -36.084 1.00 41.19 819 PRO A N 1
ATOM 6463 C CA . PRO A 1 819 ? -24.657 5.778 -35.795 1.00 41.19 819 PRO A CA 1
ATOM 6464 C C . PRO A 1 819 ? -24.532 5.434 -34.298 1.00 41.19 819 PRO A C 1
ATOM 6466 O O . PRO A 1 819 ? -25.344 5.856 -33.475 1.00 41.19 819 PRO A O 1
ATOM 6469 N N . ASN A 1 820 ? -23.499 4.665 -33.945 1.00 44.91 820 ASN A N 1
ATOM 6470 C CA . ASN A 1 820 ? -23.271 4.218 -32.570 1.00 44.91 820 ASN A CA 1
ATOM 6471 C C . ASN A 1 820 ? -22.966 5.388 -31.612 1.00 44.91 820 ASN A C 1
ATOM 6473 O O . ASN A 1 820 ? -22.078 6.188 -31.882 1.00 44.91 820 ASN A O 1
ATOM 6477 N N . ASP A 1 821 ? -23.656 5.377 -30.469 1.00 45.59 821 ASP A N 1
ATOM 6478 C CA . ASP A 1 821 ? -23.453 6.194 -29.260 1.00 45.59 821 ASP A CA 1
ATOM 6479 C C . ASP A 1 821 ? -23.587 7.738 -29.386 1.00 45.59 821 ASP A C 1
ATOM 6481 O O . ASP A 1 821 ? -22.606 8.456 -29.597 1.00 45.59 821 ASP A O 1
ATOM 6485 N N . PRO A 1 822 ? -24.800 8.294 -29.171 1.00 41.38 822 PRO A N 1
ATOM 6486 C CA . PRO A 1 822 ? -25.011 9.741 -29.120 1.00 41.38 822 PRO A CA 1
ATOM 6487 C C . PRO A 1 822 ? -24.564 10.398 -27.799 1.00 41.38 822 PRO A C 1
ATOM 6489 O O . PRO A 1 822 ? -24.467 11.623 -27.753 1.00 41.38 822 PRO A O 1
ATOM 6492 N N . ALA A 1 823 ? -24.302 9.638 -26.727 1.00 44.78 823 ALA A N 1
ATOM 6493 C CA . ALA A 1 823 ? -23.848 10.206 -25.456 1.00 44.78 823 ALA A CA 1
ATOM 6494 C C . ALA A 1 823 ? -22.358 10.571 -25.527 1.00 44.78 823 ALA A C 1
ATOM 6496 O O . ALA A 1 823 ? -21.972 11.667 -25.119 1.00 44.78 823 ALA A O 1
ATOM 6497 N N . ALA A 1 824 ? -21.546 9.697 -26.131 1.00 42.66 824 ALA A N 1
ATOM 6498 C CA . ALA A 1 824 ? -20.139 9.971 -26.415 1.00 42.66 824 ALA A CA 1
ATOM 6499 C C . ALA A 1 824 ? -19.958 11.184 -27.349 1.00 42.66 824 ALA A C 1
ATOM 6501 O O . ALA A 1 824 ? -19.087 12.018 -27.112 1.00 42.66 824 ALA A O 1
ATOM 6502 N N . ALA A 1 825 ? -20.808 11.323 -28.375 1.00 36.31 825 ALA A N 1
ATOM 6503 C CA . ALA A 1 825 ? -20.749 12.445 -29.315 1.00 36.31 825 ALA A CA 1
ATOM 6504 C C . ALA A 1 825 ? -21.040 13.804 -28.648 1.00 36.31 825 ALA A C 1
ATOM 6506 O O . ALA A 1 825 ? -20.306 14.764 -28.871 1.00 36.31 825 ALA A O 1
ATOM 6507 N N . LEU A 1 826 ? -22.071 13.880 -27.795 1.00 39.06 826 LEU A N 1
ATOM 6508 C CA . LEU A 1 826 ? -22.433 15.125 -27.110 1.00 39.06 826 LEU A CA 1
ATOM 6509 C C . LEU A 1 826 ? -21.378 15.542 -26.071 1.00 39.06 826 LEU A C 1
ATOM 6511 O O . LEU A 1 826 ? -21.091 16.729 -25.933 1.00 39.06 826 LEU A O 1
ATOM 6515 N N . LEU A 1 827 ? -20.774 14.571 -25.372 1.00 45.97 827 LEU A N 1
ATOM 6516 C CA . LEU A 1 827 ? -19.623 14.810 -24.494 1.00 45.97 827 LEU A CA 1
ATOM 6517 C C . LEU A 1 827 ? -18.405 15.317 -25.276 1.00 45.97 827 LEU A C 1
ATOM 6519 O O . LEU A 1 827 ? -17.754 16.258 -24.834 1.00 45.97 827 LEU A O 1
ATOM 6523 N N . ALA A 1 828 ? -18.116 14.746 -26.448 1.00 42.00 828 ALA A N 1
ATOM 6524 C CA . ALA A 1 828 ? -17.003 15.192 -27.280 1.00 42.00 828 ALA A CA 1
ATOM 6525 C C . ALA A 1 828 ? -17.180 16.645 -27.764 1.00 42.00 828 ALA A C 1
ATOM 6527 O O . ALA A 1 828 ? -16.234 17.425 -27.674 1.00 42.00 828 ALA A O 1
ATOM 6528 N N . GLU A 1 829 ? -18.379 17.047 -28.211 1.00 35.44 829 GLU A N 1
ATOM 6529 C CA . GLU A 1 829 ? -18.637 18.442 -28.610 1.00 35.44 829 GLU A CA 1
ATOM 6530 C C . GLU A 1 829 ? -18.504 19.427 -27.433 1.00 35.44 829 GLU A C 1
ATOM 6532 O O . GLU A 1 829 ? -17.921 20.502 -27.602 1.00 35.44 829 GLU A O 1
ATOM 6537 N N . THR A 1 830 ? -18.976 19.080 -26.226 1.00 45.25 830 THR A N 1
ATOM 6538 C CA . THR A 1 830 ? -18.823 19.963 -25.054 1.00 45.25 830 THR A CA 1
ATOM 6539 C C . THR A 1 830 ? -17.384 20.024 -24.542 1.00 45.25 830 THR A C 1
ATOM 6541 O O . THR A 1 830 ? -16.917 21.113 -24.207 1.00 45.25 830 THR A O 1
ATOM 6544 N N . GLN A 1 831 ? -16.652 18.905 -24.534 1.00 44.19 831 GLN A N 1
ATOM 6545 C CA . GLN A 1 831 ? -15.235 18.868 -24.155 1.00 44.19 831 GLN A CA 1
ATOM 6546 C C . GLN A 1 831 ? -14.352 19.619 -25.157 1.00 44.19 831 GLN A C 1
ATOM 6548 O O . GLN A 1 831 ? -13.469 20.369 -24.745 1.00 44.19 831 GLN A O 1
ATOM 6553 N N . GLN A 1 832 ? -14.612 19.492 -26.461 1.00 41.38 832 GLN A N 1
ATOM 6554 C CA . GLN A 1 832 ? -13.843 20.198 -27.485 1.00 41.38 832 GLN A CA 1
ATOM 6555 C C . GLN A 1 832 ? -14.061 21.721 -27.411 1.00 41.38 832 GLN A C 1
ATOM 6557 O O . GLN A 1 832 ? -13.097 22.479 -27.508 1.00 41.38 832 GLN A O 1
ATOM 6562 N N . HIS A 1 833 ? -15.287 22.175 -27.121 1.00 45.91 833 HIS A N 1
ATOM 6563 C CA . HIS A 1 833 ? -15.555 23.585 -26.811 1.00 45.91 833 HIS A CA 1
ATOM 6564 C C . HIS A 1 833 ? -14.899 24.076 -25.506 1.00 45.91 833 HIS A C 1
ATOM 6566 O O . HIS A 1 833 ? -14.603 25.266 -25.398 1.00 45.91 833 HIS A O 1
ATOM 6572 N N . PHE A 1 834 ? -14.659 23.193 -24.530 1.00 48.38 834 PHE A N 1
ATOM 6573 C CA . PHE A 1 834 ? -13.946 23.526 -23.291 1.00 48.38 834 PHE A CA 1
ATOM 6574 C C . PHE A 1 834 ? -12.431 23.628 -23.495 1.00 48.38 834 PHE A C 1
ATOM 6576 O O . PHE A 1 834 ? -11.822 24.588 -23.028 1.00 48.38 834 PHE A O 1
ATOM 6583 N N . ALA A 1 835 ? -11.824 22.695 -24.233 1.00 46.91 835 ALA A N 1
ATOM 6584 C CA . ALA A 1 835 ? -10.397 22.731 -24.558 1.00 46.91 835 ALA A CA 1
ATOM 6585 C C . ALA A 1 835 ? -10.019 24.018 -25.320 1.00 46.91 835 ALA A C 1
ATOM 6587 O O . ALA A 1 835 ? -8.999 24.643 -25.024 1.00 46.91 835 ALA A O 1
ATOM 6588 N N . ASP A 1 836 ? -10.888 24.482 -26.228 1.00 52.19 836 ASP A N 1
ATOM 6589 C CA . ASP A 1 836 ? -10.687 25.743 -26.951 1.00 52.19 836 ASP A CA 1
ATOM 6590 C C . ASP A 1 836 ? -10.770 27.009 -26.064 1.00 52.19 836 ASP A C 1
ATOM 6592 O O . ASP A 1 836 ? -10.340 28.084 -26.489 1.00 52.19 836 ASP A O 1
ATOM 6596 N N . ALA A 1 837 ? -11.248 26.906 -24.816 1.00 62.91 837 ALA A N 1
ATOM 6597 C CA . ALA A 1 837 ? -11.333 28.018 -23.861 1.00 62.91 837 ALA A CA 1
ATOM 6598 C C . ALA A 1 837 ? -10.054 28.244 -23.019 1.00 62.91 837 ALA A C 1
ATOM 6600 O O . ALA A 1 837 ? -10.010 29.181 -22.212 1.00 62.91 837 ALA A O 1
ATOM 6601 N N . PHE A 1 838 ? -9.014 27.416 -23.193 1.00 74.81 838 PHE A N 1
ATOM 6602 C CA . PHE A 1 838 ? -7.756 27.493 -22.430 1.00 74.81 838 PHE A CA 1
ATOM 6603 C C . PHE A 1 838 ? -6.492 27.691 -23.293 1.00 74.81 838 PHE A C 1
ATOM 6605 O O . PHE A 1 838 ? -5.375 27.598 -22.788 1.00 74.81 838 PHE A O 1
ATOM 6612 N N . HIS A 1 839 ? -6.634 28.044 -24.576 1.00 68.00 839 HIS A N 1
ATOM 6613 C CA . HIS A 1 839 ? -5.487 28.389 -25.431 1.00 68.00 839 HIS A CA 1
ATOM 6614 C C . HIS A 1 839 ? -4.794 29.692 -25.000 1.00 68.00 839 HIS A C 1
ATOM 6616 O O . HIS A 1 839 ? -5.434 30.738 -24.891 1.00 68.00 839 HIS A O 1
ATOM 6622 N N . GLY A 1 840 ? -3.463 29.663 -24.880 1.00 74.44 840 GLY A N 1
ATOM 6623 C CA . GLY A 1 840 ? -2.621 30.853 -24.705 1.00 74.44 840 GLY A CA 1
ATOM 6624 C C . GLY A 1 840 ? -1.768 30.830 -23.436 1.00 74.44 840 GLY A C 1
ATOM 6625 O O . GLY A 1 840 ? -1.411 29.770 -22.935 1.00 74.44 840 GLY A O 1
ATOM 6626 N N . ASP A 1 841 ? -1.407 32.017 -22.943 1.00 83.75 841 ASP A N 1
ATOM 6627 C CA . ASP A 1 841 ? -0.673 32.187 -21.683 1.00 83.75 841 ASP A CA 1
ATOM 6628 C C . ASP A 1 841 ? -1.670 32.422 -20.536 1.00 83.75 841 ASP A C 1
ATOM 6630 O O . ASP A 1 841 ? -2.178 33.530 -20.337 1.00 83.75 841 ASP A O 1
ATOM 6634 N N . LEU A 1 842 ? -1.984 31.355 -19.801 1.00 88.44 842 LEU A N 1
ATOM 6635 C CA . LEU A 1 842 ? -2.996 31.341 -18.743 1.00 88.44 842 LEU A CA 1
ATOM 6636 C C . LEU A 1 842 ? -2.554 32.100 -17.489 1.00 88.44 842 LEU A C 1
ATOM 6638 O O . LEU A 1 842 ? -3.404 32.456 -16.673 1.00 88.44 842 LEU A O 1
ATOM 6642 N N . ARG A 1 843 ? -1.267 32.457 -17.364 1.00 88.31 843 ARG A N 1
ATOM 6643 C CA . ARG A 1 843 ? -0.756 33.317 -16.279 1.00 88.31 843 ARG A CA 1
ATOM 6644 C C . ARG A 1 843 ? -1.502 34.652 -16.183 1.00 88.31 843 ARG A C 1
ATOM 6646 O O . ARG A 1 843 ? -1.604 35.210 -15.099 1.00 88.31 843 ARG A O 1
ATOM 6653 N N . HIS A 1 844 ? -2.078 35.142 -17.285 1.00 89.81 844 HIS A N 1
ATOM 6654 C CA . HIS A 1 844 ? -2.910 36.352 -17.306 1.00 89.81 844 HIS A CA 1
ATOM 6655 C C . HIS A 1 844 ? -4.288 36.207 -16.623 1.00 89.81 844 HIS A C 1
ATOM 6657 O O . HIS A 1 844 ? -4.942 37.220 -16.384 1.00 89.81 844 HIS A O 1
ATOM 6663 N N . ARG A 1 845 ? -4.736 34.982 -16.307 1.00 91.25 845 ARG A N 1
ATOM 6664 C CA . ARG A 1 845 ? -5.996 34.681 -15.588 1.00 91.25 845 ARG A CA 1
ATOM 6665 C C . ARG A 1 845 ? -5.791 34.510 -14.076 1.00 91.25 845 ARG A C 1
ATOM 6667 O O . ARG A 1 845 ? -6.751 34.273 -13.347 1.00 91.25 845 ARG A O 1
ATOM 6674 N N . CYS A 1 846 ? -4.551 34.623 -13.605 1.00 94.94 846 CYS A N 1
ATOM 6675 C CA . CYS A 1 846 ? -4.163 34.408 -12.215 1.00 94.94 846 CYS A CA 1
ATOM 6676 C C . CYS A 1 846 ? -3.455 35.646 -11.653 1.00 94.94 846 CYS A C 1
ATOM 6678 O O . CYS A 1 846 ? -2.820 36.406 -12.383 1.00 94.94 846 CYS A O 1
ATOM 6680 N N . VAL A 1 847 ? -3.520 35.830 -10.337 1.00 96.06 847 VAL A N 1
ATOM 6681 C CA . VAL A 1 847 ? -2.742 36.849 -9.627 1.00 96.06 847 VAL A CA 1
ATOM 6682 C C . VAL A 1 847 ? -1.460 36.201 -9.117 1.00 96.06 847 VAL A C 1
ATOM 6684 O O . VAL A 1 847 ? -1.522 35.221 -8.379 1.00 96.06 847 VAL A O 1
ATOM 6687 N N . LEU A 1 848 ? -0.303 36.743 -9.502 1.00 95.56 848 LEU A N 1
ATOM 6688 C CA . LEU A 1 848 ? 0.973 36.409 -8.869 1.00 95.56 848 LEU A CA 1
ATOM 6689 C C . LEU A 1 848 ? 1.048 37.117 -7.510 1.00 95.56 848 LEU A C 1
ATOM 6691 O O . LEU A 1 848 ? 0.928 38.340 -7.437 1.00 95.56 848 LEU A O 1
ATOM 6695 N N . GLN A 1 849 ? 1.246 36.341 -6.452 1.00 95.31 849 GLN A N 1
ATOM 6696 C CA . GLN A 1 849 ? 1.412 36.791 -5.074 1.00 95.31 849 GLN A CA 1
ATOM 6697 C C . GLN A 1 849 ? 2.722 36.235 -4.500 1.00 95.31 849 GLN A C 1
ATOM 6699 O O . GLN A 1 849 ? 3.351 35.342 -5.077 1.00 95.31 849 GLN A O 1
ATOM 6704 N N . SER A 1 850 ? 3.133 36.759 -3.348 1.00 94.25 850 SER A N 1
ATOM 6705 C CA . SER A 1 850 ? 4.243 36.211 -2.575 1.00 94.25 850 SER A CA 1
ATOM 6706 C C . SER A 1 850 ? 3.948 36.178 -1.076 1.00 94.25 850 SER A C 1
ATOM 6708 O O . SER A 1 850 ? 3.011 36.817 -0.591 1.00 94.25 850 SER A O 1
ATOM 6710 N N . ILE A 1 851 ? 4.706 35.351 -0.357 1.00 94.31 851 ILE A N 1
ATOM 6711 C CA . ILE A 1 851 ? 4.652 35.167 1.097 1.00 94.31 851 ILE A CA 1
ATOM 6712 C C . ILE A 1 851 ? 6.085 35.106 1.645 1.00 94.31 851 ILE A C 1
ATOM 6714 O O . ILE A 1 851 ? 6.947 34.438 1.071 1.00 94.31 851 ILE A O 1
ATOM 6718 N N . ASP A 1 852 ? 6.341 35.793 2.759 1.00 93.81 852 ASP A N 1
ATOM 6719 C CA . ASP A 1 852 ? 7.595 35.675 3.509 1.00 93.81 852 ASP A CA 1
ATOM 6720 C C . ASP A 1 852 ? 7.607 34.351 4.292 1.00 93.81 852 ASP A C 1
ATOM 6722 O O . ASP A 1 852 ? 7.034 34.248 5.379 1.00 93.81 852 ASP A O 1
ATOM 6726 N N . GLN A 1 853 ? 8.264 33.327 3.746 1.00 93.75 853 GLN A N 1
ATOM 6727 C CA . GLN A 1 853 ? 8.487 32.058 4.442 1.00 93.75 853 GLN A CA 1
ATOM 6728 C C . GLN A 1 853 ? 9.666 32.152 5.408 1.00 93.75 853 GLN A C 1
ATOM 6730 O O . GLN A 1 853 ? 10.567 32.977 5.240 1.00 93.75 853 GLN A O 1
ATOM 6735 N N . LEU A 1 854 ? 9.718 31.251 6.391 1.00 91.81 854 LEU A N 1
ATOM 6736 C CA . LEU A 1 854 ? 10.915 31.067 7.212 1.00 91.81 854 LEU A CA 1
ATOM 6737 C C . LEU A 1 854 ? 12.051 30.478 6.365 1.00 91.81 854 LEU A C 1
ATOM 6739 O O . LEU A 1 854 ? 11.879 29.477 5.666 1.00 91.81 854 LEU A O 1
ATOM 6743 N N . LEU A 1 855 ? 13.255 31.047 6.474 1.00 89.75 855 LEU A N 1
ATOM 6744 C CA . LEU A 1 855 ? 14.441 30.477 5.828 1.00 89.75 855 LEU A CA 1
ATOM 6745 C C . LEU A 1 855 ? 14.715 29.052 6.341 1.00 89.75 855 LEU A C 1
ATOM 6747 O O . LEU A 1 855 ? 15.094 28.180 5.560 1.00 89.75 855 LEU A O 1
ATOM 6751 N N . ASN A 1 856 ? 14.464 28.803 7.630 1.00 92.19 856 ASN A N 1
ATOM 6752 C CA . ASN A 1 856 ? 14.623 27.502 8.271 1.00 92.19 856 ASN A CA 1
ATOM 6753 C C . ASN A 1 856 ? 13.434 27.180 9.191 1.00 92.19 856 ASN A C 1
ATOM 6755 O O . ASN A 1 856 ? 13.274 27.804 10.236 1.00 92.19 856 ASN A O 1
ATOM 6759 N N . HIS A 1 857 ? 12.647 26.162 8.844 1.00 93.56 857 HIS A N 1
ATOM 6760 C CA . HIS A 1 857 ? 11.522 25.680 9.659 1.00 93.56 857 HIS A CA 1
ATOM 6761 C C . HIS A 1 857 ? 11.945 24.732 10.796 1.00 93.56 857 HIS A C 1
ATOM 6763 O O . HIS A 1 857 ? 11.173 24.488 11.721 1.00 93.56 857 HIS A O 1
ATOM 6769 N N . PHE A 1 858 ? 13.170 24.193 10.748 1.00 93.25 858 PHE A N 1
ATOM 6770 C CA . PHE A 1 858 ? 13.649 23.122 11.639 1.00 93.25 858 PHE A CA 1
ATOM 6771 C C . PHE A 1 858 ? 14.834 23.533 12.529 1.00 93.25 858 PHE A C 1
ATOM 6773 O O . PHE A 1 858 ? 15.445 22.691 13.188 1.00 93.25 858 PHE A O 1
ATOM 6780 N N . GLY A 1 859 ? 15.174 24.823 12.576 1.00 86.44 859 GLY A N 1
ATOM 6781 C CA . GLY A 1 859 ? 16.276 25.343 13.383 1.00 86.44 859 GLY A CA 1
ATOM 6782 C C . GLY A 1 859 ? 16.130 26.830 13.687 1.00 86.44 859 GLY A C 1
ATOM 6783 O O . GLY A 1 859 ? 15.462 27.565 12.970 1.00 86.44 859 GLY A O 1
ATOM 6784 N N . ASN A 1 860 ? 16.769 27.279 14.767 1.00 77.38 860 ASN A N 1
ATOM 6785 C CA . ASN A 1 860 ? 16.600 28.624 15.326 1.00 77.38 860 ASN A CA 1
ATOM 6786 C C . ASN A 1 860 ? 17.445 29.686 14.582 1.00 77.38 860 ASN A C 1
ATOM 6788 O O . ASN A 1 860 ? 18.310 30.331 15.177 1.00 77.38 860 ASN A O 1
ATOM 6792 N N . VAL A 1 861 ? 17.246 29.805 13.264 1.00 78.31 861 VAL A N 1
ATOM 6793 C CA . VAL A 1 861 ? 17.961 30.737 12.374 1.00 78.31 861 VAL A CA 1
ATOM 6794 C C . VAL A 1 861 ? 17.010 31.849 11.938 1.00 78.31 861 VAL A C 1
ATOM 6796 O O . VAL A 1 861 ? 16.049 31.606 11.215 1.00 78.31 861 VAL A O 1
ATOM 6799 N N . ASN A 1 862 ? 17.297 33.084 12.351 1.00 76.94 862 ASN A N 1
ATOM 6800 C CA . ASN A 1 862 ? 16.489 34.246 11.984 1.00 76.94 862 ASN A CA 1
ATOM 6801 C C . ASN A 1 862 ? 16.751 34.657 10.526 1.00 76.94 862 ASN A C 1
ATOM 6803 O O . ASN A 1 862 ? 17.783 35.257 10.227 1.00 76.94 862 ASN A O 1
ATOM 6807 N N . GLY A 1 863 ? 15.790 34.394 9.644 1.00 84.25 863 GLY A N 1
ATOM 6808 C CA . GLY A 1 863 ? 15.771 34.874 8.263 1.00 84.25 863 GLY A CA 1
ATOM 6809 C C . GLY A 1 863 ? 14.472 34.486 7.561 1.00 84.25 863 GLY A C 1
ATOM 6810 O O . GLY A 1 863 ? 13.834 33.504 7.946 1.00 84.25 863 GLY A O 1
ATOM 6811 N N . THR A 1 864 ? 14.091 35.243 6.534 1.00 88.56 864 THR A N 1
ATOM 6812 C CA . THR A 1 864 ? 12.959 34.921 5.653 1.00 88.56 864 THR A CA 1
ATOM 6813 C C . THR A 1 864 ? 13.419 34.690 4.216 1.00 88.56 864 THR A C 1
ATOM 6815 O O . THR A 1 864 ? 14.526 35.073 3.830 1.00 88.56 864 THR A O 1
ATOM 6818 N N . ILE A 1 865 ? 12.569 34.028 3.437 1.00 89.31 865 ILE A N 1
ATOM 6819 C CA . ILE A 1 865 ? 12.742 33.763 2.010 1.00 89.31 865 ILE A CA 1
ATOM 6820 C C . ILE A 1 865 ? 11.398 34.012 1.317 1.00 89.31 865 ILE A C 1
ATOM 6822 O O . ILE A 1 865 ? 10.375 33.478 1.742 1.00 89.31 865 ILE A O 1
ATOM 6826 N N . GLU A 1 866 ? 11.373 34.843 0.274 1.00 91.62 866 GLU A N 1
ATOM 6827 C CA . GLU A 1 866 ? 10.135 35.090 -0.474 1.00 91.62 866 GLU A CA 1
ATOM 6828 C C . GLU A 1 866 ? 9.751 33.816 -1.243 1.00 91.62 866 GLU A C 1
ATOM 6830 O O . GLU A 1 866 ? 10.530 33.328 -2.063 1.00 91.62 866 GLU A O 1
ATOM 6835 N N . GLN A 1 867 ? 8.554 33.277 -1.016 1.00 93.44 867 GLN A N 1
ATOM 6836 C CA . GLN A 1 867 ? 7.964 32.245 -1.868 1.00 93.44 867 GLN A CA 1
ATOM 6837 C C . GLN A 1 867 ? 6.899 32.882 -2.759 1.00 93.44 867 GLN A C 1
ATOM 6839 O O . GLN A 1 867 ? 5.983 33.538 -2.267 1.00 93.44 867 GLN A O 1
ATOM 6844 N N . GLN A 1 868 ? 6.999 32.662 -4.069 1.00 94.56 868 GLN A N 1
ATOM 6845 C CA . GLN A 1 868 ? 6.026 33.144 -5.049 1.00 94.56 868 GLN A CA 1
ATOM 6846 C C . GLN A 1 868 ? 4.984 32.061 -5.363 1.00 94.56 868 GLN A C 1
ATOM 6848 O O . GLN A 1 868 ? 5.281 30.863 -5.355 1.00 94.56 868 GLN A O 1
ATOM 6853 N N . TYR A 1 869 ? 3.746 32.474 -5.621 1.00 96.00 869 TYR A N 1
ATOM 6854 C CA . TYR A 1 869 ? 2.649 31.581 -5.989 1.00 96.00 869 TYR A CA 1
ATOM 6855 C C . TYR A 1 869 ? 1.607 32.316 -6.837 1.00 96.00 869 TYR A C 1
ATOM 6857 O O . TYR A 1 869 ? 1.391 33.515 -6.676 1.00 96.00 869 TYR A O 1
ATOM 6865 N N . TYR A 1 870 ? 0.946 31.600 -7.744 1.00 97.31 870 TYR A N 1
ATOM 6866 C CA . TYR A 1 870 ? -0.189 32.132 -8.501 1.00 97.31 870 TYR A CA 1
ATOM 6867 C C . TYR A 1 870 ? -1.502 31.651 -7.885 1.00 97.31 870 TYR A C 1
ATOM 6869 O O . TYR A 1 870 ? -1.634 30.464 -7.584 1.00 97.31 870 TYR A O 1
ATOM 6877 N N . VAL A 1 871 ? -2.488 32.543 -7.775 1.00 97.12 871 VAL A N 1
ATOM 6878 C CA . VAL A 1 871 ? -3.871 32.211 -7.400 1.00 97.12 871 VAL A CA 1
ATOM 6879 C C . VAL A 1 871 ? -4.805 32.522 -8.566 1.00 97.12 871 VAL A C 1
ATOM 6881 O O . VAL A 1 871 ? -4.834 33.647 -9.065 1.00 97.12 871 VAL A O 1
ATOM 6884 N N . CYS A 1 872 ? -5.583 31.531 -8.998 1.00 96.19 872 CYS A N 1
ATOM 6885 C CA . CYS A 1 872 ? -6.559 31.655 -10.079 1.00 96.19 872 CYS A CA 1
ATOM 6886 C C . CYS A 1 872 ? -7.960 31.381 -9.509 1.00 96.19 872 CYS A C 1
ATOM 6888 O O . CYS A 1 872 ? -8.331 30.239 -9.234 1.00 96.19 872 CYS A O 1
ATOM 6890 N N . SER A 1 873 ? -8.731 32.449 -9.295 1.00 95.00 873 SER A N 1
ATOM 6891 C CA . SER A 1 873 ? -10.026 32.429 -8.597 1.00 95.00 873 SER A CA 1
ATOM 6892 C C . SER A 1 873 ? -11.249 32.516 -9.520 1.00 95.00 873 SER A C 1
ATOM 6894 O O . SER A 1 873 ? -12.372 32.587 -9.033 1.00 95.00 873 SER A O 1
ATOM 6896 N N . GLU A 1 874 ? -11.050 32.464 -10.843 1.00 92.31 874 GLU A N 1
ATOM 6897 C CA . GLU A 1 874 ? -12.089 32.619 -11.880 1.00 92.31 874 GLU A CA 1
ATOM 6898 C C . GLU A 1 874 ? -13.310 31.699 -11.686 1.00 92.31 874 GLU A C 1
ATOM 6900 O O . GLU A 1 874 ? -14.446 32.112 -11.919 1.00 92.31 874 GLU A O 1
ATOM 6905 N N . PHE A 1 875 ? -13.081 30.470 -11.216 1.00 93.44 875 PHE A N 1
ATOM 6906 C CA . PHE A 1 875 ? -14.116 29.451 -11.006 1.00 93.44 875 PHE A CA 1
ATOM 6907 C C . PHE A 1 875 ? -14.507 29.251 -9.534 1.00 93.44 875 PHE A C 1
ATOM 6909 O O . PHE A 1 875 ? -15.384 28.434 -9.239 1.00 93.44 875 PHE A O 1
ATOM 6916 N N . TYR A 1 876 ? -13.867 29.975 -8.611 1.00 96.00 876 TYR A N 1
ATOM 6917 C CA . TYR A 1 876 ? -14.015 29.745 -7.178 1.00 96.00 876 TYR A CA 1
ATOM 6918 C C . TYR A 1 876 ? -15.383 30.200 -6.651 1.00 96.00 876 TYR A C 1
ATOM 6920 O O . TYR A 1 876 ? -15.890 31.268 -7.002 1.00 96.00 876 TYR A O 1
ATOM 6928 N N . GLN A 1 877 ? -15.966 29.411 -5.747 1.00 93.12 877 GLN A N 1
ATOM 6929 C CA . GLN A 1 877 ? -17.120 29.810 -4.938 1.00 93.12 877 GLN A CA 1
ATOM 6930 C C . GLN A 1 877 ? -16.817 29.551 -3.462 1.00 93.12 877 GLN A C 1
ATOM 6932 O O . GLN A 1 877 ? -16.186 28.555 -3.129 1.00 93.12 877 GLN A O 1
ATOM 6937 N N . VAL A 1 878 ? -17.260 30.447 -2.576 1.00 91.44 878 VAL A N 1
ATOM 6938 C CA . VAL A 1 878 ? -16.924 30.425 -1.138 1.00 91.44 878 VAL A CA 1
ATOM 6939 C C . VAL A 1 878 ? -17.283 29.070 -0.513 1.00 91.44 878 VAL A C 1
ATOM 6941 O O . VAL A 1 878 ? -18.439 28.655 -0.572 1.00 91.44 878 VAL A O 1
ATOM 6944 N N . GLY A 1 879 ? -16.300 28.401 0.098 1.00 86.38 879 GLY A N 1
ATOM 6945 C CA . GLY A 1 879 ? -16.435 27.041 0.640 1.00 86.38 879 GLY A CA 1
ATOM 6946 C C . GLY A 1 879 ? -16.057 25.920 -0.339 1.00 86.38 879 GLY A C 1
ATOM 6947 O O . GLY A 1 879 ? -16.039 24.754 0.051 1.00 86.38 879 GLY A O 1
ATOM 6948 N N . GLY A 1 880 ? -15.730 26.252 -1.591 1.00 91.81 880 GLY A N 1
ATOM 6949 C CA . GLY A 1 880 ? -15.175 25.322 -2.573 1.00 91.81 880 GLY A CA 1
ATOM 6950 C C . GLY A 1 880 ? -13.773 24.819 -2.190 1.00 91.81 880 GLY A C 1
ATOM 6951 O O . GLY A 1 880 ? -13.095 25.426 -1.350 1.00 91.81 880 GLY A O 1
ATOM 6952 N N . PRO A 1 881 ? -13.317 23.706 -2.789 1.00 96.75 881 PRO A N 1
ATOM 6953 C CA . PRO A 1 881 ? -12.019 23.115 -2.498 1.00 96.75 881 PRO A CA 1
ATOM 6954 C C . PRO A 1 881 ? -10.865 23.933 -3.092 1.00 96.75 881 PRO A C 1
ATOM 6956 O O . PRO A 1 881 ? -10.983 24.536 -4.156 1.00 96.75 881 PRO A O 1
ATOM 6959 N N . LEU A 1 882 ? -9.713 23.891 -2.432 1.00 97.88 882 LEU A N 1
ATOM 6960 C CA . LEU A 1 882 ? -8.463 24.464 -2.924 1.00 97.88 882 LEU A CA 1
ATOM 6961 C C . LEU A 1 882 ? -7.629 23.369 -3.611 1.00 97.88 882 LEU A C 1
ATOM 6963 O O . LEU A 1 882 ? -7.252 22.377 -2.984 1.00 97.88 882 LEU A O 1
ATOM 6967 N N . PHE A 1 883 ? -7.343 23.533 -4.901 1.00 98.12 883 PHE A N 1
ATOM 6968 C CA . PHE A 1 883 ? -6.448 22.661 -5.665 1.00 98.12 883 PHE A CA 1
ATOM 6969 C C . PHE A 1 883 ? -5.043 23.271 -5.662 1.00 98.12 883 PHE A C 1
ATOM 6971 O O . PHE A 1 883 ? -4.781 24.261 -6.347 1.00 98.12 883 PHE A O 1
ATOM 6978 N N . LEU A 1 884 ? -4.154 22.696 -4.850 1.00 97.69 884 LEU A N 1
ATOM 6979 C CA . LEU A 1 884 ? -2.792 23.182 -4.640 1.00 97.69 884 LEU A CA 1
ATOM 6980 C C . LEU A 1 884 ? -1.809 22.383 -5.497 1.00 97.69 884 LEU A C 1
ATOM 6982 O O . LEU A 1 884 ? -1.446 21.263 -5.137 1.00 97.69 884 LEU A O 1
ATOM 6986 N N . TYR A 1 885 ? -1.347 22.963 -6.599 1.00 98.00 885 TYR A N 1
ATOM 6987 C CA . TYR A 1 885 ? -0.238 22.419 -7.370 1.00 98.00 885 TYR A CA 1
ATOM 6988 C C . TYR A 1 885 ? 1.102 22.783 -6.719 1.00 98.00 885 TYR A C 1
ATOM 6990 O O . TYR A 1 885 ? 1.403 23.961 -6.495 1.00 98.00 885 TYR A O 1
ATOM 6998 N N . LEU A 1 886 ? 1.919 21.766 -6.441 1.00 96.38 886 LEU A N 1
ATOM 6999 C CA . LEU A 1 886 ? 3.252 21.913 -5.867 1.00 96.38 886 LEU A CA 1
ATOM 7000 C C . LEU A 1 886 ? 4.301 21.994 -6.975 1.00 96.38 886 LEU A C 1
ATOM 7002 O O . LEU A 1 886 ? 4.640 20.996 -7.616 1.00 96.38 886 LEU A O 1
ATOM 7006 N N . GLY A 1 887 ? 4.829 23.200 -7.171 1.00 89.44 887 GLY A N 1
ATOM 7007 C CA . GLY A 1 887 ? 5.917 23.477 -8.095 1.00 89.44 887 GLY A CA 1
ATOM 7008 C C . GLY A 1 887 ? 7.195 22.716 -7.751 1.00 89.44 887 GLY A C 1
ATOM 7009 O O . GLY A 1 887 ? 7.407 22.233 -6.633 1.00 89.44 887 GLY A O 1
ATOM 7010 N N . HIS A 1 888 ? 8.068 22.618 -8.747 1.00 81.00 888 HIS A N 1
ATOM 7011 C CA . HIS A 1 888 ? 9.296 21.841 -8.660 1.00 81.00 888 HIS A CA 1
ATOM 7012 C C . HIS A 1 888 ? 10.496 22.623 -9.213 1.00 81.00 888 HIS A C 1
ATOM 7014 O O . HIS A 1 888 ? 10.634 23.800 -8.904 1.00 81.00 888 HIS A O 1
ATOM 7020 N N . GLY A 1 889 ? 11.417 21.996 -9.950 1.00 75.00 889 GLY A N 1
ATOM 7021 C CA . GLY A 1 889 ? 12.751 22.551 -10.236 1.00 75.00 889 GLY A CA 1
ATOM 7022 C C . GLY A 1 889 ? 12.830 23.754 -11.192 1.00 75.00 889 GLY A C 1
ATOM 7023 O O . GLY A 1 889 ? 13.942 24.102 -11.592 1.00 75.00 889 GLY A O 1
ATOM 7024 N N . HIS A 1 890 ? 11.705 24.359 -11.581 1.00 79.88 890 HIS A N 1
ATOM 7025 C CA . HIS A 1 890 ? 11.593 25.451 -12.559 1.00 79.88 890 HIS A CA 1
ATOM 7026 C C . HIS A 1 890 ? 10.386 26.361 -12.261 1.00 79.88 890 HIS A C 1
ATOM 7028 O O . HIS A 1 890 ? 9.669 26.162 -11.282 1.00 79.88 890 HIS A O 1
ATOM 7034 N N . ASP A 1 891 ? 10.192 27.402 -13.073 1.00 85.75 891 ASP A N 1
ATOM 7035 C CA . ASP A 1 891 ? 9.129 28.400 -12.893 1.00 85.75 891 ASP A CA 1
ATOM 7036 C C . ASP A 1 891 ? 7.725 27.769 -12.912 1.00 85.75 891 ASP A C 1
ATOM 7038 O O . ASP A 1 891 ? 7.307 27.198 -13.919 1.00 85.75 891 ASP A O 1
ATOM 7042 N N . VAL A 1 892 ? 6.976 27.892 -11.811 1.00 89.00 892 VAL A N 1
ATOM 7043 C CA . VAL A 1 892 ? 5.643 27.275 -11.678 1.00 89.00 892 VAL A CA 1
ATOM 7044 C C . VAL A 1 892 ? 4.597 27.917 -12.607 1.00 89.00 892 VAL A C 1
ATOM 7046 O O . VAL A 1 892 ? 3.560 27.320 -12.880 1.00 89.00 892 VAL A O 1
ATOM 7049 N N . GLY A 1 893 ? 4.883 29.092 -13.178 1.00 87.62 893 GLY A N 1
ATOM 7050 C CA . GLY A 1 893 ? 4.105 29.680 -14.268 1.00 87.62 893 GLY A CA 1
ATOM 7051 C C . GLY A 1 893 ? 4.201 28.901 -15.589 1.00 87.62 893 GLY A C 1
ATOM 7052 O O . GLY A 1 893 ? 3.366 29.101 -16.468 1.00 87.62 893 GLY A O 1
ATOM 7053 N N . ILE A 1 894 ? 5.183 28.003 -15.738 1.00 84.75 894 ILE A N 1
ATOM 7054 C CA . ILE A 1 894 ? 5.226 27.009 -16.824 1.00 84.75 894 ILE A CA 1
ATOM 7055 C C . ILE A 1 894 ? 4.234 25.885 -16.514 1.00 84.75 894 ILE A C 1
ATOM 7057 O O . ILE A 1 894 ? 3.391 25.579 -17.355 1.00 84.75 894 ILE A O 1
ATOM 7061 N N . ASP A 1 895 ? 4.293 25.330 -15.297 1.00 88.38 895 ASP A N 1
ATOM 7062 C CA . ASP A 1 895 ? 3.400 24.256 -14.839 1.00 88.38 895 ASP A CA 1
ATOM 7063 C C . ASP A 1 895 ? 1.922 24.686 -14.939 1.00 88.38 895 ASP A C 1
ATOM 7065 O O . ASP A 1 895 ? 1.078 23.927 -15.415 1.00 88.38 895 ASP A O 1
ATOM 7069 N N . LEU A 1 896 ? 1.622 25.941 -14.587 1.00 89.50 896 LEU A N 1
ATOM 7070 C CA . LEU A 1 896 ? 0.314 26.600 -14.722 1.00 89.50 896 LEU A CA 1
ATOM 7071 C C . LEU A 1 896 ? -0.237 26.572 -16.158 1.00 89.50 896 LEU A C 1
ATOM 7073 O O . LEU A 1 896 ? -1.440 26.387 -16.349 1.00 89.50 896 LEU A O 1
ATOM 7077 N N . ASN A 1 897 ? 0.636 26.713 -17.159 1.00 87.19 897 ASN A N 1
ATOM 7078 C CA . ASN A 1 897 ? 0.283 26.684 -18.581 1.00 87.19 897 ASN A CA 1
ATOM 7079 C C . ASN A 1 897 ? 0.228 25.261 -19.172 1.00 87.19 897 ASN A C 1
ATOM 7081 O O . ASN A 1 897 ? -0.262 25.101 -20.288 1.00 87.19 897 ASN A O 1
ATOM 7085 N N . THR A 1 898 ? 0.716 24.228 -18.471 1.00 85.12 898 THR A N 1
ATOM 7086 C CA . THR A 1 898 ? 0.666 22.831 -18.952 1.00 85.12 898 THR A CA 1
ATOM 7087 C C . THR A 1 898 ? -0.315 21.942 -18.195 1.00 85.12 898 THR A C 1
ATOM 7089 O O . THR A 1 898 ? -0.778 20.959 -18.767 1.00 85.12 898 THR A O 1
ATOM 7092 N N . THR A 1 899 ? -0.649 22.261 -16.942 1.00 90.31 899 THR A N 1
ATOM 7093 C CA . THR A 1 899 ? -1.437 21.388 -16.054 1.00 90.31 899 THR A CA 1
ATOM 7094 C C . THR A 1 899 ? -2.946 21.584 -16.249 1.00 90.31 899 THR A C 1
ATOM 7096 O O . THR A 1 899 ? -3.650 22.130 -15.395 1.00 90.31 899 THR A O 1
ATOM 7099 N N . GLY A 1 900 ? -3.444 21.153 -17.407 1.00 89.38 900 GLY A N 1
ATOM 7100 C CA . GLY A 1 900 ? -4.845 21.266 -17.812 1.00 89.38 900 GLY A CA 1
ATOM 7101 C C . GLY A 1 900 ? -5.848 20.578 -16.887 1.00 89.38 900 GLY A C 1
ATOM 7102 O O . GLY A 1 900 ? -6.941 21.109 -16.701 1.00 89.38 900 GLY A O 1
ATOM 7103 N N . ILE A 1 901 ? -5.472 19.480 -16.217 1.00 89.62 901 ILE A N 1
ATOM 7104 C CA . ILE A 1 901 ? -6.392 18.760 -15.317 1.00 89.62 901 ILE A CA 1
ATOM 7105 C C . ILE A 1 901 ? -6.943 19.646 -14.182 1.00 89.62 901 ILE A C 1
ATOM 7107 O O . ILE A 1 901 ? -8.109 19.499 -13.814 1.00 89.62 901 ILE A O 1
ATOM 7111 N N . LEU A 1 902 ? -6.166 20.611 -13.665 1.00 92.88 902 LEU A N 1
ATOM 7112 C CA . LEU A 1 902 ? -6.668 21.582 -12.680 1.00 92.88 902 LEU A CA 1
ATOM 7113 C C . LEU A 1 902 ? -7.704 22.526 -13.307 1.00 92.88 902 LEU A C 1
ATOM 7115 O O . LEU A 1 902 ? -8.764 22.745 -12.724 1.00 92.88 902 LEU A O 1
ATOM 7119 N N . TRP A 1 903 ? -7.402 23.067 -14.488 1.00 91.94 903 TRP A N 1
ATOM 7120 C CA . TRP A 1 903 ? -8.236 24.041 -15.198 1.00 91.94 903 TRP A CA 1
ATOM 7121 C C . TRP A 1 903 ? -9.577 23.463 -15.654 1.00 91.94 903 TRP A C 1
ATOM 7123 O O . TRP A 1 903 ? -10.617 24.080 -15.425 1.00 91.94 903 TRP A O 1
ATOM 7133 N N . GLU A 1 904 ? -9.566 22.267 -16.243 1.00 89.25 904 GLU A N 1
ATOM 7134 C CA . GLU A 1 904 ? -10.767 21.596 -16.753 1.00 89.25 904 GLU A CA 1
ATOM 7135 C C . GLU A 1 904 ? -11.741 21.223 -15.622 1.00 89.25 904 GLU A C 1
ATOM 7137 O O . GLU A 1 904 ? -12.954 21.366 -15.772 1.00 89.25 904 GLU A O 1
ATOM 7142 N N . ASN A 1 905 ? -11.220 20.828 -14.454 1.00 91.19 905 ASN A N 1
ATOM 7143 C CA . ASN A 1 905 ? -12.034 20.446 -13.296 1.00 91.19 905 ASN A CA 1
ATOM 7144 C C . ASN A 1 905 ? -12.457 21.643 -12.418 1.00 91.19 905 ASN A C 1
ATOM 7146 O O . ASN A 1 905 ? -13.434 21.540 -11.671 1.00 91.19 905 ASN A O 1
ATOM 7150 N N . ALA A 1 906 ? -11.772 22.791 -12.499 1.00 91.94 906 ALA A N 1
ATOM 7151 C CA . ALA A 1 906 ? -12.026 23.951 -11.637 1.00 91.94 906 ALA A CA 1
ATOM 7152 C C . ALA A 1 906 ? -13.492 24.413 -11.656 1.00 91.94 906 ALA A C 1
ATOM 7154 O O . ALA A 1 906 ? -14.076 24.689 -10.604 1.00 91.94 906 ALA A O 1
ATOM 7155 N N . GLN A 1 907 ? -14.106 24.454 -12.845 1.00 90.25 907 GLN A N 1
ATOM 7156 C CA . GLN A 1 907 ? -15.492 24.888 -13.015 1.00 90.25 907 GLN A CA 1
ATOM 7157 C C . GLN A 1 907 ? -16.515 23.884 -12.464 1.00 90.25 907 GLN A C 1
ATOM 7159 O O . GLN A 1 907 ? -17.591 24.311 -12.035 1.00 90.25 907 GLN A O 1
ATOM 7164 N N . GLU A 1 908 ? -16.227 22.582 -12.453 1.00 91.06 908 GLU A N 1
ATOM 7165 C CA . GLU A 1 908 ? -17.131 21.583 -11.872 1.00 91.06 908 GLU A CA 1
ATOM 7166 C C . GLU A 1 908 ? -17.103 21.675 -10.342 1.00 91.06 908 GLU A C 1
ATOM 7168 O O . GLU A 1 908 ? -18.127 21.961 -9.717 1.00 91.06 908 GLU A O 1
ATOM 7173 N N . PHE A 1 909 ? -15.908 21.562 -9.757 1.00 93.50 909 PHE A N 1
ATOM 7174 C CA . PHE A 1 909 ? -15.699 21.541 -8.307 1.00 93.50 909 PHE A CA 1
ATOM 7175 C C . PHE A 1 909 ? -15.827 22.911 -7.620 1.00 93.50 909 PHE A C 1
ATOM 7177 O O . PHE A 1 909 ? -15.824 22.966 -6.392 1.00 93.50 909 PHE A O 1
ATOM 7184 N N . LYS A 1 910 ? -15.949 24.009 -8.382 1.00 95.75 910 LYS A N 1
ATOM 7185 C CA . LYS A 1 910 ? -15.901 25.409 -7.897 1.00 95.75 910 LYS A CA 1
ATOM 7186 C C . LYS A 1 910 ? -14.594 25.736 -7.173 1.00 95.75 910 LYS A C 1
ATOM 7188 O O . LYS A 1 910 ? -14.585 26.424 -6.150 1.00 95.75 910 LYS A O 1
ATOM 7193 N N . ALA A 1 911 ? -13.502 25.174 -7.681 1.00 96.50 911 ALA A N 1
ATOM 7194 C CA . ALA A 1 911 ? -12.229 25.137 -6.984 1.00 96.50 911 ALA A CA 1
ATOM 7195 C C . ALA A 1 911 ? -11.455 26.459 -7.087 1.00 96.50 911 ALA A C 1
ATOM 7197 O O . ALA A 1 911 ? -11.513 27.158 -8.101 1.00 96.50 911 ALA A O 1
ATOM 7198 N N . LEU A 1 912 ? -10.678 26.762 -6.047 1.00 97.56 912 LEU A N 1
ATOM 7199 C CA . LEU A 1 912 ? -9.602 27.749 -6.107 1.00 97.56 912 LEU A CA 1
ATOM 7200 C C . LEU A 1 912 ? -8.342 27.049 -6.621 1.00 97.56 912 LEU A C 1
ATOM 7202 O O . LEU A 1 912 ? -7.907 26.075 -6.006 1.00 97.56 912 LEU A O 1
ATOM 7206 N N . LEU A 1 913 ? -7.741 27.529 -7.712 1.00 97.62 913 LEU A N 1
ATOM 7207 C CA . LEU A 1 913 ? -6.468 26.983 -8.191 1.00 97.62 913 LEU A CA 1
ATOM 7208 C C . LEU A 1 913 ? -5.304 27.775 -7.600 1.00 97.62 913 LEU A C 1
ATOM 7210 O O . LEU A 1 913 ? -5.293 29.006 -7.661 1.00 97.62 913 LEU A O 1
ATOM 7214 N N . VAL A 1 914 ? -4.313 27.066 -7.061 1.00 97.69 914 VAL A N 1
ATOM 7215 C CA . VAL A 1 914 ? -3.102 27.660 -6.489 1.00 97.69 914 VAL A CA 1
ATOM 7216 C C . VAL A 1 914 ? -1.879 26.920 -7.016 1.00 97.69 914 VAL A C 1
ATOM 7218 O O . VAL A 1 914 ? -1.747 25.718 -6.811 1.00 97.69 914 VAL A O 1
ATOM 7221 N N . PHE A 1 915 ? -0.964 27.641 -7.661 1.00 97.44 915 PHE A N 1
ATOM 7222 C CA . PHE A 1 915 ? 0.302 27.109 -8.168 1.00 97.44 915 PHE A CA 1
ATOM 7223 C C . PHE A 1 915 ? 1.450 27.683 -7.335 1.00 97.44 915 PHE A C 1
ATOM 7225 O O . PHE A 1 915 ? 1.843 28.834 -7.530 1.00 97.44 915 PHE A O 1
ATOM 7232 N N . ALA A 1 916 ? 1.961 26.903 -6.380 1.00 96.50 916 ALA A N 1
ATOM 7233 C CA . ALA A 1 916 ? 2.964 27.352 -5.415 1.00 96.50 916 ALA A CA 1
ATOM 7234 C C . ALA A 1 916 ? 4.385 26.988 -5.863 1.00 96.50 916 ALA A C 1
ATOM 7236 O O . ALA A 1 916 ? 4.660 25.827 -6.159 1.00 96.50 916 ALA A O 1
ATOM 7237 N N . GLN A 1 917 ? 5.302 27.957 -5.909 1.00 94.56 917 GLN A N 1
ATOM 7238 C CA . GLN A 1 917 ? 6.670 27.717 -6.367 1.00 94.56 917 GLN A CA 1
ATOM 7239 C C . GLN A 1 917 ? 7.540 27.075 -5.274 1.00 94.56 917 GLN A C 1
ATOM 7241 O O . GLN A 1 917 ? 7.393 27.362 -4.085 1.00 94.56 917 GLN A O 1
ATOM 7246 N N . HIS A 1 918 ? 8.487 26.228 -5.680 1.00 93.50 918 HIS A N 1
ATOM 7247 C CA . HIS A 1 918 ? 9.473 25.637 -4.775 1.00 93.50 918 HIS A CA 1
ATOM 7248 C C . HIS A 1 918 ? 10.506 26.684 -4.323 1.00 93.50 918 HIS A C 1
ATOM 7250 O O . HIS A 1 918 ? 10.949 27.510 -5.127 1.00 93.50 918 HIS A O 1
ATOM 7256 N N . ARG A 1 919 ? 10.954 26.623 -3.059 1.00 90.38 919 ARG A N 1
ATOM 7257 C CA . ARG A 1 919 ? 12.019 27.505 -2.540 1.00 90.38 919 ARG A CA 1
ATOM 7258 C C . ARG A 1 919 ? 13.291 27.474 -3.396 1.00 90.38 919 ARG A C 1
ATOM 7260 O O . ARG A 1 919 ? 13.634 26.437 -3.972 1.00 90.38 919 ARG A O 1
ATOM 7267 N N . PHE A 1 920 ? 13.989 28.612 -3.439 1.00 86.69 920 PHE A N 1
ATOM 7268 C CA . PHE A 1 920 ? 15.197 28.897 -4.230 1.00 86.69 920 PHE A CA 1
ATOM 7269 C C . PHE A 1 920 ? 15.057 28.884 -5.766 1.00 86.69 920 PHE A C 1
ATOM 7271 O O . PHE A 1 920 ? 16.024 29.201 -6.460 1.00 86.69 920 PHE A O 1
ATOM 7278 N N . VAL A 1 921 ? 13.885 28.585 -6.333 1.00 84.56 921 VAL A N 1
ATOM 7279 C CA . VAL A 1 921 ? 13.661 28.733 -7.782 1.00 84.56 921 VAL A CA 1
ATOM 7280 C C . VAL A 1 921 ? 13.493 30.214 -8.136 1.00 84.56 921 VAL A C 1
ATOM 7282 O O . VAL A 1 921 ? 12.958 30.983 -7.344 1.00 84.56 921 VAL A O 1
ATOM 7285 N N . ASN A 1 922 ? 13.991 30.630 -9.307 1.00 75.00 922 ASN A N 1
ATOM 7286 C CA . ASN A 1 922 ? 14.068 32.028 -9.769 1.00 75.00 922 ASN A CA 1
ATOM 7287 C C . ASN A 1 922 ? 14.874 32.989 -8.859 1.00 75.00 922 ASN A C 1
ATOM 7289 O O . ASN A 1 922 ? 14.958 34.182 -9.150 1.00 75.00 922 ASN A O 1
ATOM 7293 N N . GLN A 1 923 ? 15.521 32.490 -7.802 1.00 71.38 923 GLN A N 1
ATOM 7294 C CA . GLN A 1 923 ? 16.266 33.292 -6.829 1.00 71.38 923 GLN A CA 1
ATOM 7295 C C . GLN A 1 923 ? 17.779 33.216 -7.058 1.00 71.38 923 GLN A C 1
ATOM 7297 O O . GLN A 1 923 ? 18.333 32.182 -7.438 1.00 71.38 923 GLN A O 1
ATOM 7302 N N . VAL A 1 924 ? 18.478 34.322 -6.795 1.00 62.12 924 VAL A N 1
ATOM 7303 C CA . VAL A 1 924 ? 19.943 34.390 -6.899 1.00 62.12 924 VAL A CA 1
ATOM 7304 C C . VAL A 1 924 ? 20.565 33.798 -5.635 1.00 62.12 924 VAL A C 1
ATOM 7306 O O . VAL A 1 924 ? 20.759 34.509 -4.655 1.00 62.12 924 VAL A O 1
ATOM 7309 N N . VAL A 1 925 ? 20.886 32.502 -5.662 1.00 57.12 925 VAL A N 1
ATOM 7310 C CA . VAL A 1 925 ? 21.524 31.791 -4.538 1.00 57.12 925 VAL A CA 1
ATOM 7311 C C . VAL A 1 925 ? 22.947 32.338 -4.280 1.00 57.12 925 VAL A C 1
ATOM 7313 O O . VAL A 1 925 ? 23.838 32.115 -5.109 1.00 57.12 925 VAL A O 1
ATOM 7316 N N . PRO A 1 926 ? 23.222 33.021 -3.148 1.00 45.38 926 PRO A N 1
ATOM 7317 C CA . PRO A 1 926 ? 24.521 33.627 -2.855 1.00 45.38 926 PRO A CA 1
ATOM 7318 C C . PRO A 1 926 ? 25.506 32.598 -2.268 1.00 45.38 926 PRO A C 1
ATOM 7320 O O . PRO A 1 926 ? 25.839 32.612 -1.085 1.00 45.38 926 PRO A O 1
ATOM 7323 N N . GLY A 1 927 ? 26.002 31.698 -3.119 1.00 55.66 927 GLY A N 1
ATOM 7324 C CA . GLY A 1 927 ? 27.019 30.705 -2.755 1.00 55.66 927 GLY A CA 1
ATOM 7325 C C . GLY A 1 927 ? 26.487 29.477 -2.003 1.00 55.66 927 GLY A C 1
ATOM 7326 O O . GLY A 1 927 ? 25.294 29.336 -1.749 1.00 55.66 927 GLY A O 1
ATOM 7327 N N . ASN A 1 928 ? 27.395 28.549 -1.675 1.00 60.00 928 ASN A N 1
ATOM 7328 C CA . ASN A 1 928 ? 27.031 27.234 -1.128 1.00 60.00 928 ASN A CA 1
ATOM 7329 C C . ASN A 1 928 ? 26.391 27.290 0.270 1.00 60.00 928 ASN A C 1
ATOM 7331 O O . ASN A 1 928 ? 25.692 26.351 0.632 1.00 60.00 928 ASN A O 1
ATOM 7335 N N . GLU A 1 929 ? 26.637 28.344 1.051 1.00 61.28 929 GLU A N 1
ATOM 7336 C CA . GLU A 1 929 ? 26.200 28.425 2.453 1.00 61.28 929 GLU A CA 1
ATOM 7337 C C . GLU A 1 929 ? 24.671 28.505 2.574 1.00 61.28 929 GLU A C 1
ATOM 7339 O O . GLU A 1 929 ? 24.101 27.861 3.442 1.00 61.28 929 GLU A O 1
ATOM 7344 N N . GLN A 1 930 ? 23.972 29.177 1.650 1.00 72.88 930 GLN A N 1
ATOM 7345 C CA . GLN A 1 930 ? 22.501 29.230 1.681 1.00 72.88 930 GLN A CA 1
ATOM 7346 C C . GLN A 1 930 ? 21.812 27.965 1.140 1.00 72.88 930 GLN A C 1
ATOM 7348 O O . GLN A 1 930 ? 20.615 27.786 1.359 1.00 72.88 930 GLN A O 1
ATOM 7353 N N . LEU A 1 931 ? 22.540 27.058 0.474 1.00 83.69 931 LEU A N 1
ATOM 7354 C CA . LEU A 1 931 ? 21.965 25.795 -0.007 1.00 83.69 931 LEU A CA 1
ATOM 7355 C C . LEU A 1 931 ? 21.657 24.806 1.128 1.00 83.69 931 LEU A C 1
ATOM 7357 O O . LEU A 1 931 ? 20.893 23.876 0.901 1.00 83.69 931 LEU A O 1
ATOM 7361 N N . GLU A 1 932 ? 22.163 25.009 2.350 1.00 85.06 932 GLU A N 1
ATOM 7362 C CA . GLU A 1 932 ? 21.821 24.150 3.500 1.00 85.06 932 GLU A CA 1
ATOM 7363 C C . GLU A 1 932 ? 20.318 24.168 3.854 1.00 85.06 932 GLU A C 1
ATOM 7365 O O . GLU A 1 932 ? 19.810 23.230 4.465 1.00 85.06 932 GLU A O 1
ATOM 7370 N N . TYR A 1 933 ? 19.588 25.196 3.406 1.00 89.12 933 TYR A N 1
ATOM 7371 C CA . TYR A 1 933 ? 18.135 25.331 3.559 1.00 89.12 933 TYR A CA 1
ATOM 7372 C C . TYR A 1 933 ? 17.333 24.778 2.366 1.00 89.12 933 TYR A C 1
ATOM 7374 O O . TYR A 1 933 ? 16.100 24.867 2.358 1.00 89.12 933 TYR A O 1
ATOM 7382 N N . LEU A 1 934 ? 18.002 24.219 1.349 1.00 90.81 934 LEU A N 1
ATOM 7383 C CA . LEU A 1 934 ? 17.378 23.525 0.222 1.00 90.81 934 LEU A CA 1
ATOM 7384 C C . LEU A 1 934 ? 17.204 22.038 0.570 1.00 90.81 934 LEU A C 1
ATOM 7386 O O . LEU A 1 934 ? 18.028 21.192 0.220 1.00 90.81 934 LEU A O 1
ATOM 7390 N N . SER A 1 935 ? 16.105 21.742 1.262 1.00 93.38 935 SER A N 1
ATOM 7391 C CA . SER A 1 935 ? 15.683 20.389 1.637 1.00 93.38 935 SER A CA 1
ATOM 7392 C C . SER A 1 935 ? 14.247 20.129 1.185 1.00 93.38 935 SER A C 1
ATOM 7394 O O . SER A 1 935 ? 13.452 21.058 0.993 1.00 93.38 935 SER A O 1
ATOM 7396 N N . SER A 1 936 ? 13.918 18.851 1.022 1.00 95.19 936 SER A N 1
ATOM 7397 C CA . SER A 1 936 ? 12.572 18.396 0.672 1.00 95.19 936 SER A CA 1
ATOM 7398 C C . SER A 1 936 ? 11.555 18.662 1.795 1.00 95.19 936 SER A C 1
ATOM 7400 O O . SER A 1 936 ? 10.433 19.088 1.529 1.00 95.19 936 SER A O 1
ATOM 7402 N N . GLU A 1 937 ? 11.951 18.530 3.062 1.00 96.12 937 GLU A N 1
ATOM 7403 C CA . GLU A 1 937 ? 11.137 18.880 4.232 1.00 96.12 937 GLU A CA 1
ATOM 7404 C C . GLU A 1 937 ? 10.915 20.389 4.375 1.00 96.12 937 GLU A C 1
ATOM 7406 O O . GLU A 1 937 ? 9.818 20.803 4.745 1.00 96.12 937 GLU A O 1
ATOM 7411 N N . GLN A 1 938 ? 11.922 21.218 4.070 1.00 95.00 938 GLN A N 1
ATOM 7412 C CA . GLN A 1 938 ? 11.791 22.682 4.126 1.00 95.00 938 GLN A CA 1
ATOM 7413 C C . GLN A 1 938 ? 10.737 23.173 3.120 1.00 95.00 938 GLN A C 1
ATOM 7415 O O . GLN A 1 938 ? 9.889 23.987 3.473 1.00 95.00 938 GLN A O 1
ATOM 7420 N N . ALA A 1 939 ? 10.728 22.616 1.902 1.00 95.38 939 ALA A N 1
ATOM 7421 C CA . ALA A 1 939 ? 9.704 22.915 0.899 1.00 95.38 939 ALA A CA 1
ATOM 7422 C C . ALA A 1 939 ? 8.300 22.452 1.337 1.00 95.38 939 ALA A C 1
ATOM 7424 O O . ALA A 1 939 ? 7.325 23.181 1.164 1.00 95.38 939 ALA A O 1
ATOM 7425 N N . LEU A 1 940 ? 8.177 21.269 1.953 1.00 97.88 940 LEU A N 1
ATOM 7426 C CA . LEU A 1 940 ? 6.900 20.801 2.511 1.00 97.88 940 LEU A CA 1
ATOM 7427 C C . LEU A 1 940 ? 6.379 21.712 3.633 1.00 97.88 940 LEU A C 1
ATOM 7429 O O . LEU A 1 940 ? 5.170 21.921 3.723 1.00 97.88 940 LEU A O 1
ATOM 7433 N N . ALA A 1 941 ? 7.269 22.271 4.457 1.00 96.94 941 ALA A N 1
ATOM 7434 C CA . ALA A 1 941 ? 6.907 23.229 5.497 1.00 96.94 941 ALA A CA 1
ATOM 7435 C C . ALA A 1 941 ? 6.482 24.595 4.921 1.00 96.94 941 ALA A C 1
ATOM 7437 O O . ALA A 1 941 ? 5.480 25.144 5.383 1.00 96.94 941 ALA A O 1
ATOM 7438 N N . ASP A 1 942 ? 7.140 25.088 3.859 1.00 96.62 942 ASP A N 1
ATOM 7439 C CA . ASP A 1 942 ? 6.679 26.271 3.110 1.00 96.62 942 ASP A CA 1
ATOM 7440 C C . ASP A 1 942 ? 5.234 26.071 2.622 1.00 96.62 942 ASP A C 1
ATOM 7442 O O . ASP A 1 942 ? 4.341 26.871 2.912 1.00 96.62 942 ASP A O 1
ATOM 7446 N N . TYR A 1 943 ? 4.978 24.957 1.925 1.00 97.69 943 TYR A N 1
ATOM 7447 C CA . TYR A 1 943 ? 3.652 24.631 1.399 1.00 97.69 943 TYR A CA 1
ATOM 7448 C C . TYR A 1 943 ? 2.605 24.444 2.503 1.00 97.69 943 TYR A C 1
ATOM 7450 O O . TYR A 1 943 ? 1.450 24.821 2.308 1.00 97.69 943 TYR A O 1
ATOM 7458 N N . ALA A 1 944 ? 2.988 23.910 3.667 1.00 97.44 944 ALA A N 1
ATOM 7459 C CA . ALA A 1 944 ? 2.104 23.794 4.822 1.00 97.44 944 ALA A CA 1
ATOM 7460 C C . ALA A 1 944 ? 1.692 25.173 5.376 1.00 97.44 944 ALA A C 1
ATOM 7462 O O . ALA A 1 944 ? 0.503 25.403 5.609 1.00 97.44 944 ALA A O 1
ATOM 7463 N N . MET A 1 945 ? 2.643 26.104 5.529 1.00 96.12 945 MET A N 1
ATOM 7464 C CA . MET A 1 945 ? 2.366 27.473 5.990 1.00 96.12 945 MET A CA 1
ATOM 7465 C C . MET A 1 945 ? 1.537 28.277 4.981 1.00 96.12 945 MET A C 1
ATOM 7467 O O . MET A 1 945 ? 0.533 28.882 5.362 1.00 96.12 945 MET A O 1
ATOM 7471 N N . LEU A 1 946 ? 1.901 28.231 3.695 1.00 97.00 946 LEU A N 1
ATOM 7472 C CA . LEU A 1 946 ? 1.153 28.891 2.620 1.00 97.00 946 LEU A CA 1
ATOM 7473 C C . LEU A 1 946 ? -0.289 28.367 2.552 1.00 97.00 946 LEU A C 1
ATOM 7475 O O . LEU A 1 946 ? -1.235 29.151 2.476 1.00 97.00 946 LEU A O 1
ATOM 7479 N N . LEU A 1 947 ? -0.476 27.046 2.633 1.00 96.62 947 LEU A N 1
ATOM 7480 C CA . LEU A 1 947 ? -1.808 26.452 2.611 1.00 96.62 947 LEU A CA 1
ATOM 7481 C C . LEU A 1 947 ? -2.643 26.857 3.832 1.00 96.62 947 LEU A C 1
ATOM 7483 O O . LEU A 1 947 ? -3.834 27.109 3.669 1.00 96.62 947 LEU A O 1
ATOM 7487 N N . GLN A 1 948 ? -2.055 26.960 5.031 1.00 94.94 948 GLN A N 1
ATOM 7488 C CA . GLN A 1 948 ? -2.798 27.439 6.200 1.00 94.94 948 GLN A CA 1
ATOM 7489 C C . GLN A 1 948 ? -3.324 28.867 5.982 1.00 94.94 948 GLN A C 1
ATOM 7491 O O . GLN A 1 948 ? -4.523 29.087 6.156 1.00 94.94 948 GLN A O 1
ATOM 7496 N N . GLN A 1 949 ? -2.476 29.806 5.536 1.00 95.12 949 GLN A N 1
ATOM 7497 C CA . GLN A 1 949 ? -2.921 31.173 5.234 1.00 95.12 949 GLN A CA 1
ATOM 7498 C C . GLN A 1 949 ? -4.052 31.172 4.197 1.00 95.12 949 GLN A C 1
ATOM 7500 O O . GLN A 1 949 ? -5.085 31.803 4.411 1.00 95.12 949 GLN A O 1
ATOM 7505 N N . LEU A 1 950 ? -3.887 30.443 3.090 1.00 95.56 950 LEU A N 1
ATOM 7506 C CA . LEU A 1 950 ? -4.867 30.438 2.003 1.00 95.56 950 LEU A CA 1
ATOM 7507 C C . LEU A 1 950 ? -6.229 29.872 2.425 1.00 95.56 950 LEU A C 1
ATOM 7509 O O . LEU A 1 950 ? -7.256 30.373 1.965 1.00 95.56 950 LEU A O 1
ATOM 7513 N N . LYS A 1 951 ? -6.270 28.875 3.322 1.00 95.31 951 LYS A N 1
ATOM 7514 C CA . LYS A 1 951 ? -7.539 28.384 3.882 1.00 95.31 951 LYS A CA 1
ATOM 7515 C C . LYS A 1 951 ? -8.276 29.465 4.666 1.00 95.31 951 LYS A C 1
ATOM 7517 O O . LYS A 1 951 ? -9.482 29.620 4.481 1.00 95.31 951 LYS A O 1
ATOM 7522 N N . GLU A 1 952 ? -7.560 30.203 5.513 1.00 93.19 952 GLU A N 1
ATOM 7523 C CA . GLU A 1 952 ? -8.118 31.283 6.336 1.00 93.19 952 GLU A CA 1
ATOM 7524 C C . GLU A 1 952 ? -8.560 32.484 5.473 1.00 93.19 952 GLU A C 1
ATOM 7526 O O . GLU A 1 952 ? -9.649 33.025 5.672 1.00 93.19 952 GLU A O 1
ATOM 7531 N N . GLU A 1 953 ? -7.757 32.856 4.470 1.00 94.44 953 GLU A N 1
ATOM 7532 C CA . GLU A 1 953 ? -8.002 33.976 3.550 1.00 94.44 953 GLU A CA 1
ATOM 7533 C C . GLU A 1 953 ? -9.205 33.722 2.620 1.00 94.44 953 GLU A C 1
ATOM 7535 O O . GLU A 1 953 ? -10.094 34.571 2.502 1.00 94.44 953 GLU A O 1
ATOM 7540 N N . TRP A 1 954 ? -9.277 32.538 1.998 1.00 93.75 954 TRP A N 1
ATOM 7541 C CA . TRP A 1 954 ? -10.287 32.213 0.978 1.00 93.75 954 TRP A CA 1
ATOM 7542 C C . TRP A 1 954 ? -11.510 31.456 1.512 1.00 93.75 954 TRP A C 1
ATOM 7544 O O . TRP A 1 954 ? -12.527 31.379 0.815 1.00 93.75 954 TRP A O 1
ATOM 7554 N N . LYS A 1 955 ? -11.456 30.953 2.754 1.00 92.50 955 LYS A N 1
ATOM 7555 C CA . LYS A 1 955 ? -12.485 30.111 3.403 1.00 92.50 955 LYS A CA 1
ATOM 7556 C C . LYS A 1 955 ? -12.689 28.758 2.709 1.00 92.50 955 LYS A C 1
ATOM 7558 O O . LYS A 1 955 ? -13.818 28.329 2.478 1.00 92.50 955 LYS A O 1
ATOM 7563 N N . SER A 1 956 ? -11.581 28.096 2.384 1.00 90.44 956 SER A N 1
ATOM 7564 C CA . SER A 1 956 ? -11.546 26.773 1.745 1.00 90.44 956 SER A CA 1
ATOM 7565 C C . SER A 1 956 ? -11.026 25.703 2.708 1.00 90.44 956 SER A C 1
ATOM 7567 O O . SER A 1 956 ? -9.858 25.324 2.666 1.00 90.44 956 SER A O 1
ATOM 7569 N N . ASP A 1 957 ? -11.894 25.177 3.577 1.00 88.94 957 ASP A N 1
ATOM 7570 C CA . ASP A 1 957 ? -11.515 24.134 4.550 1.00 88.94 957 ASP A CA 1
ATOM 7571 C C . ASP A 1 957 ? -10.998 22.844 3.882 1.00 88.94 957 ASP A C 1
ATOM 7573 O O . ASP A 1 957 ? -10.179 22.114 4.451 1.00 88.94 957 ASP A O 1
ATOM 7577 N N . ILE A 1 958 ? -11.442 22.569 2.653 1.00 93.62 958 ILE A N 1
ATOM 7578 C CA . ILE A 1 958 ? -11.038 21.416 1.845 1.00 93.62 958 ILE A CA 1
ATOM 7579 C C . ILE A 1 958 ? -9.873 21.814 0.934 1.00 93.62 958 ILE A C 1
ATOM 7581 O O . ILE A 1 958 ? -9.973 22.785 0.191 1.00 93.62 958 ILE A O 1
ATOM 7585 N N . ALA A 1 959 ? -8.793 21.027 0.932 1.00 97.00 959 ALA A N 1
ATOM 7586 C CA . ALA A 1 959 ? -7.679 21.199 -0.002 1.00 97.00 959 ALA A CA 1
ATOM 7587 C C . ALA A 1 959 ? -7.140 19.855 -0.512 1.00 97.00 959 ALA A C 1
ATOM 7589 O O . ALA A 1 959 ? -7.059 18.891 0.253 1.00 97.00 959 ALA A O 1
ATOM 7590 N N . ILE A 1 960 ? -6.752 19.802 -1.786 1.00 98.12 960 ILE A N 1
ATOM 7591 C CA . ILE A 1 960 ? -6.168 18.633 -2.458 1.00 98.12 960 ILE A CA 1
ATOM 7592 C C . ILE A 1 960 ? -4.815 19.046 -3.043 1.00 98.12 960 ILE A C 1
ATOM 7594 O O . ILE A 1 960 ? -4.725 20.073 -3.716 1.00 98.12 960 ILE A O 1
ATOM 7598 N N . ALA A 1 961 ? -3.770 18.258 -2.781 1.00 98.31 961 ALA A N 1
ATOM 7599 C CA . ALA A 1 961 ? -2.450 18.480 -3.368 1.00 98.31 961 ALA A CA 1
ATOM 7600 C C . ALA A 1 961 ? -2.352 17.848 -4.763 1.00 98.31 961 ALA A C 1
ATOM 7602 O O . ALA A 1 961 ? -2.799 16.724 -4.975 1.00 98.31 961 ALA A O 1
ATOM 7603 N N . PHE A 1 962 ? -1.704 18.537 -5.690 1.00 98.19 962 PHE A N 1
ATOM 7604 C CA . PHE A 1 962 ? -1.388 18.051 -7.026 1.00 98.19 962 PHE A CA 1
ATOM 7605 C C . PHE A 1 962 ? 0.104 18.229 -7.288 1.00 98.19 962 PHE A C 1
ATOM 7607 O O . PHE A 1 962 ? 0.717 19.191 -6.824 1.00 98.19 962 PHE A O 1
ATOM 7614 N N . GLY A 1 963 ? 0.692 17.333 -8.069 1.00 96.44 963 GLY A N 1
ATOM 7615 C CA . GLY A 1 963 ? 2.025 17.549 -8.610 1.00 96.44 963 GLY A CA 1
ATOM 7616 C C . GLY A 1 963 ? 2.465 16.429 -9.540 1.00 96.44 963 GLY A C 1
ATOM 7617 O O . GLY A 1 963 ? 2.037 15.282 -9.396 1.00 96.44 963 GLY A O 1
ATOM 7618 N N . ALA A 1 964 ? 3.345 16.775 -10.471 1.00 93.12 964 ALA A N 1
ATOM 7619 C CA . ALA A 1 964 ? 4.014 15.839 -11.362 1.00 93.12 964 ALA A CA 1
ATOM 7620 C C . ALA A 1 964 ? 5.472 15.612 -10.933 1.00 93.12 964 ALA A C 1
ATOM 7622 O O . ALA A 1 964 ? 6.088 16.489 -10.324 1.00 93.12 964 ALA A O 1
ATOM 7623 N N . ALA A 1 965 ? 6.049 14.449 -11.241 1.00 92.44 965 ALA A N 1
ATOM 7624 C CA . ALA A 1 965 ? 7.464 14.148 -11.005 1.00 92.44 965 ALA A CA 1
ATOM 7625 C C . ALA A 1 965 ? 7.886 14.374 -9.533 1.00 92.44 965 ALA A C 1
ATOM 7627 O O . ALA A 1 965 ? 7.296 13.807 -8.611 1.00 92.44 965 ALA A O 1
ATOM 7628 N N . TYR A 1 966 ? 8.882 15.237 -9.290 1.00 94.44 966 TYR A N 1
ATOM 7629 C CA . TYR A 1 966 ? 9.266 15.681 -7.944 1.00 94.44 966 TYR A CA 1
ATOM 7630 C C . TYR A 1 966 ? 8.145 16.460 -7.231 1.00 94.44 966 TYR A C 1
ATOM 7632 O O . TYR A 1 966 ? 7.945 16.265 -6.036 1.00 94.44 966 TYR A O 1
ATOM 7640 N N . GLY A 1 967 ? 7.348 17.254 -7.951 1.00 95.25 967 GLY A N 1
ATOM 7641 C CA . GLY A 1 967 ? 6.124 17.859 -7.416 1.00 95.25 967 GLY A CA 1
ATOM 7642 C C . GLY A 1 967 ? 5.103 16.808 -6.963 1.00 95.25 967 GLY A C 1
ATOM 7643 O O . GLY A 1 967 ? 4.463 16.974 -5.932 1.00 95.25 967 GLY A O 1
ATOM 7644 N N . GLY A 1 968 ? 4.998 15.675 -7.665 1.00 96.88 968 GLY A N 1
ATOM 7645 C CA . GLY A 1 968 ? 4.133 14.549 -7.283 1.00 96.88 968 GLY A CA 1
ATOM 7646 C C . GLY A 1 968 ? 4.650 13.780 -6.064 1.00 96.88 968 GLY A C 1
ATOM 7647 O O . GLY A 1 968 ? 3.874 13.370 -5.196 1.00 96.88 968 GLY A O 1
ATOM 7648 N N . MET A 1 969 ? 5.973 13.657 -5.932 1.00 97.44 969 MET A N 1
ATOM 7649 C CA . MET A 1 969 ? 6.611 13.171 -4.704 1.00 97.44 969 MET A CA 1
ATOM 7650 C C . MET A 1 969 ? 6.324 14.119 -3.529 1.00 97.44 969 MET A C 1
ATOM 7652 O O . MET A 1 969 ? 5.911 13.662 -2.468 1.00 97.44 969 MET A O 1
ATOM 7656 N N . LEU A 1 970 ? 6.440 15.435 -3.731 1.00 98.00 970 LEU A N 1
ATOM 7657 C CA . LEU A 1 970 ? 6.069 16.442 -2.734 1.00 98.00 970 LEU A CA 1
ATOM 7658 C C . LEU A 1 970 ? 4.571 16.387 -2.391 1.00 98.00 970 LEU A C 1
ATOM 7660 O O . LEU A 1 970 ? 4.232 16.447 -1.216 1.00 98.00 970 LEU A O 1
ATOM 7664 N N . ALA A 1 971 ? 3.673 16.198 -3.362 1.00 98.25 971 ALA A N 1
ATOM 7665 C CA . ALA A 1 971 ? 2.229 16.106 -3.117 1.00 98.25 971 ALA A CA 1
ATOM 7666 C C . ALA A 1 971 ? 1.890 14.868 -2.272 1.00 98.25 971 ALA A C 1
ATOM 7668 O O . ALA A 1 971 ? 1.142 14.953 -1.294 1.00 98.25 971 ALA A O 1
ATOM 7669 N N . THR A 1 972 ? 2.532 13.740 -2.591 1.00 98.12 972 THR A N 1
ATOM 7670 C CA . THR A 1 972 ? 2.513 12.516 -1.780 1.00 98.12 972 THR A CA 1
ATOM 7671 C C . THR A 1 972 ? 2.971 12.810 -0.351 1.00 98.12 972 THR A C 1
ATOM 7673 O O . THR A 1 972 ? 2.250 12.533 0.605 1.00 98.12 972 THR A O 1
ATOM 7676 N N . TRP A 1 973 ? 4.155 13.399 -0.179 1.00 98.12 973 TRP A N 1
ATOM 7677 C CA . TRP A 1 973 ? 4.756 13.623 1.137 1.00 98.12 973 TRP A CA 1
ATOM 7678 C C . TRP A 1 973 ? 4.029 14.687 1.968 1.00 98.12 973 TRP A C 1
ATOM 7680 O O . TRP A 1 973 ? 3.944 14.538 3.188 1.00 98.12 973 TRP A O 1
ATOM 7690 N N . LEU A 1 974 ? 3.420 15.693 1.333 1.00 98.12 974 LEU A N 1
ATOM 7691 C CA . LEU A 1 974 ? 2.539 16.666 1.981 1.00 98.12 974 LEU A CA 1
ATOM 7692 C C . LEU A 1 974 ? 1.294 15.967 2.539 1.00 98.12 974 LEU A C 1
ATOM 7694 O O . LEU A 1 974 ? 0.935 16.196 3.691 1.00 98.12 974 LEU A O 1
ATOM 7698 N N . ARG A 1 975 ? 0.682 15.041 1.787 1.00 97.81 975 ARG A N 1
ATOM 7699 C CA . ARG A 1 975 ? -0.442 14.234 2.287 1.00 97.81 975 ARG A CA 1
ATOM 7700 C C . ARG A 1 975 ? -0.030 13.239 3.377 1.00 97.81 975 ARG A C 1
ATOM 7702 O O . ARG A 1 975 ? -0.811 13.018 4.296 1.00 97.81 975 ARG A O 1
ATOM 7709 N N . ILE A 1 976 ? 1.183 12.688 3.328 1.00 96.56 976 ILE A N 1
ATOM 7710 C CA . ILE A 1 976 ? 1.714 11.799 4.378 1.00 96.56 976 ILE A CA 1
ATOM 7711 C C . ILE A 1 976 ? 1.980 12.561 5.686 1.00 96.56 976 ILE A C 1
ATOM 7713 O O . ILE A 1 976 ? 1.568 12.109 6.753 1.00 96.56 976 ILE A O 1
ATOM 7717 N N . LYS A 1 977 ? 2.677 13.704 5.632 1.00 96.69 977 LYS A N 1
ATOM 7718 C CA . LYS A 1 977 ? 3.142 14.424 6.835 1.00 96.69 977 LYS A CA 1
ATOM 7719 C C . LYS A 1 977 ? 2.164 15.490 7.338 1.00 96.69 977 LYS A C 1
ATOM 7721 O O . LYS A 1 977 ? 2.120 15.747 8.538 1.00 96.69 977 LYS A O 1
ATOM 7726 N N . TYR A 1 978 ? 1.320 16.036 6.463 1.00 97.50 978 TYR A N 1
ATOM 7727 C CA . TYR A 1 978 ? 0.314 17.056 6.781 1.00 97.50 978 TYR A CA 1
ATOM 7728 C C . TYR A 1 978 ? -1.119 16.645 6.347 1.00 97.50 978 TYR A C 1
ATOM 7730 O O . TYR A 1 978 ? -1.834 17.445 5.735 1.00 97.50 978 TYR A O 1
ATOM 7738 N N . PRO A 1 979 ? -1.617 15.437 6.708 1.00 96.31 979 PRO A N 1
ATOM 7739 C CA . PRO A 1 979 ? -2.957 14.952 6.331 1.00 96.31 979 PRO A CA 1
ATOM 7740 C C . PRO A 1 979 ? -4.122 15.746 6.951 1.00 96.31 979 PRO A C 1
ATOM 7742 O O . PRO A 1 979 ? -5.283 15.477 6.645 1.00 96.31 979 PRO A O 1
ATOM 7745 N N . HIS A 1 980 ? -3.819 16.694 7.842 1.00 94.94 980 HIS A N 1
ATOM 7746 C CA . HIS A 1 980 ? -4.759 17.655 8.418 1.00 94.94 980 HIS A CA 1
ATOM 7747 C C . HIS A 1 980 ? -4.900 18.933 7.566 1.00 94.94 980 HIS A C 1
ATOM 7749 O O . HIS A 1 980 ? -5.903 19.633 7.685 1.00 94.94 980 HIS A O 1
ATOM 7755 N N . LEU A 1 981 ? -3.932 19.228 6.688 1.00 96.12 981 LEU A N 1
ATOM 7756 C CA . LEU A 1 981 ? -3.992 20.360 5.760 1.00 96.12 981 LEU A CA 1
ATOM 7757 C C . LEU A 1 981 ? -4.571 19.943 4.405 1.00 96.12 981 LEU A C 1
ATOM 7759 O O . LEU A 1 981 ? -5.480 20.609 3.914 1.00 96.12 981 LEU A O 1
ATOM 7763 N N . VAL A 1 982 ? -4.125 18.819 3.834 1.00 96.88 982 VAL A N 1
ATOM 7764 C CA . VAL A 1 982 ? -4.657 18.289 2.563 1.00 96.88 982 VAL A CA 1
ATOM 7765 C C . VAL A 1 982 ? -5.453 17.003 2.783 1.00 96.88 982 VAL A C 1
ATOM 7767 O O . VAL A 1 982 ? -4.968 16.061 3.413 1.00 96.88 982 VAL A O 1
ATOM 7770 N N . ILE A 1 983 ? -6.680 16.942 2.254 1.00 97.06 983 ILE A N 1
ATOM 7771 C CA . ILE A 1 983 ? -7.573 15.776 2.389 1.00 97.06 983 ILE A CA 1
ATOM 7772 C C . ILE A 1 983 ? -7.152 14.600 1.498 1.00 97.06 983 ILE A C 1
ATOM 7774 O O . ILE A 1 983 ? -7.553 13.466 1.756 1.00 97.06 983 ILE A O 1
ATOM 7778 N N . GLY A 1 984 ? -6.332 14.866 0.481 1.00 97.38 984 GLY A N 1
ATOM 7779 C CA . GLY A 1 984 ? -5.773 13.886 -0.440 1.00 97.38 984 GLY A CA 1
ATOM 7780 C C . GLY A 1 984 ? -4.713 14.501 -1.355 1.00 97.38 984 GLY A C 1
ATOM 7781 O O . GLY A 1 984 ? -4.488 15.715 -1.315 1.00 97.38 984 GLY A O 1
ATOM 7782 N N . ALA A 1 985 ? -4.069 13.662 -2.163 1.00 98.25 985 ALA A N 1
ATOM 7783 C CA . ALA A 1 985 ? -3.096 14.069 -3.172 1.00 98.25 985 ALA A CA 1
ATOM 7784 C C . ALA A 1 985 ? -3.268 13.303 -4.492 1.00 98.25 985 ALA A C 1
ATOM 7786 O O . ALA A 1 985 ? -3.618 12.122 -4.485 1.00 98.25 985 ALA A O 1
ATOM 7787 N N . ILE A 1 986 ? -2.958 13.960 -5.608 1.00 98.06 986 ILE A N 1
ATOM 7788 C CA . ILE A 1 986 ? -2.801 13.344 -6.928 1.00 98.06 986 ILE A CA 1
ATOM 7789 C C . ILE A 1 986 ? -1.353 13.571 -7.380 1.00 98.06 986 ILE A C 1
ATOM 7791 O O . ILE A 1 986 ? -0.887 14.708 -7.481 1.00 98.06 986 ILE A O 1
ATOM 7795 N N . ALA A 1 987 ? -0.630 12.473 -7.579 1.00 97.88 987 ALA A N 1
ATOM 7796 C CA . ALA A 1 987 ? 0.816 12.423 -7.746 1.00 97.88 987 ALA A CA 1
ATOM 7797 C C . ALA A 1 987 ? 1.174 11.729 -9.067 1.00 97.88 987 ALA A C 1
ATOM 7799 O O . ALA A 1 987 ? 1.399 10.514 -9.110 1.00 97.88 987 ALA A O 1
ATOM 7800 N N . SER A 1 988 ? 1.221 12.510 -10.145 1.00 96.12 988 SER A N 1
ATOM 7801 C CA . SER A 1 988 ? 1.524 11.993 -11.479 1.00 96.12 988 SER A CA 1
ATOM 7802 C C . SER A 1 988 ? 3.020 11.752 -11.669 1.00 96.12 988 SER A C 1
ATOM 7804 O O . SER A 1 988 ? 3.861 12.542 -11.228 1.00 96.12 988 SER A O 1
ATOM 7806 N N . SER A 1 989 ? 3.360 10.633 -12.311 1.00 96.19 989 SER A N 1
ATOM 7807 C CA . SER A 1 989 ? 4.720 10.243 -12.690 1.00 96.19 989 SER A CA 1
ATOM 7808 C C . SER A 1 989 ? 5.742 10.347 -11.547 1.00 96.19 989 SER A C 1
ATOM 7810 O O . SER A 1 989 ? 6.894 10.736 -11.746 1.00 96.19 989 SER A O 1
ATOM 7812 N N . ALA A 1 990 ? 5.309 10.050 -10.319 1.00 96.62 990 ALA A N 1
ATOM 7813 C CA . ALA A 1 990 ? 6.070 10.287 -9.096 1.00 96.62 990 ALA A CA 1
ATOM 7814 C C . ALA A 1 990 ? 6.886 9.038 -8.685 1.00 96.62 990 ALA A C 1
ATOM 7816 O O . ALA A 1 990 ? 6.300 8.080 -8.167 1.00 96.62 990 ALA A O 1
ATOM 7817 N N . PRO A 1 991 ? 8.230 9.017 -8.838 1.00 95.56 991 PRO A N 1
ATOM 7818 C CA . PRO A 1 991 ? 9.071 7.845 -8.566 1.00 95.56 991 PRO A CA 1
ATOM 7819 C C . PRO A 1 991 ? 9.356 7.637 -7.063 1.00 95.56 991 PRO A C 1
ATOM 7821 O O . PRO A 1 991 ? 10.498 7.450 -6.640 1.00 95.56 991 PRO A O 1
ATOM 7824 N N . VAL A 1 992 ? 8.312 7.671 -6.227 1.00 94.81 992 VAL A N 1
ATOM 7825 C CA . VAL A 1 992 ? 8.396 7.601 -4.753 1.00 94.81 992 VAL A CA 1
ATOM 7826 C C . VAL A 1 992 ? 8.987 6.291 -4.214 1.00 94.81 992 VAL A C 1
ATOM 7828 O O . VAL A 1 992 ? 9.346 6.227 -3.039 1.00 94.81 992 VAL A O 1
ATOM 7831 N N . LEU A 1 993 ? 9.111 5.250 -5.046 1.00 93.38 993 LEU A N 1
ATOM 7832 C CA . LEU A 1 993 ? 9.718 3.963 -4.690 1.00 93.38 993 LEU A CA 1
ATOM 7833 C C . LEU A 1 993 ? 11.155 3.805 -5.223 1.00 93.38 993 LEU A C 1
ATOM 7835 O O . LEU A 1 993 ? 11.786 2.785 -4.958 1.00 93.38 993 LEU A O 1
ATOM 7839 N N . GLY A 1 994 ? 11.689 4.810 -5.929 1.00 91.88 994 GLY A N 1
ATOM 7840 C CA . GLY A 1 994 ? 13.027 4.792 -6.536 1.00 91.88 994 GLY A CA 1
ATOM 7841 C C . GLY A 1 994 ? 14.201 4.952 -5.565 1.00 91.88 994 GLY A C 1
ATOM 7842 O O . GLY A 1 994 ? 15.355 4.941 -5.990 1.00 91.88 994 GLY A O 1
ATOM 7843 N N . PHE A 1 995 ? 13.932 5.119 -4.271 1.00 92.81 995 PHE A N 1
ATOM 7844 C CA . PHE A 1 995 ? 14.951 5.415 -3.268 1.00 92.81 995 PHE A CA 1
ATOM 7845 C C . PHE A 1 995 ? 15.685 4.180 -2.754 1.00 92.81 995 PHE A C 1
ATOM 7847 O O . PHE A 1 995 ? 15.133 3.083 -2.623 1.00 92.81 995 PHE A O 1
ATOM 7854 N N . TYR A 1 996 ? 16.954 4.378 -2.392 1.00 84.25 996 TYR A N 1
ATOM 7855 C CA . TYR A 1 996 ? 17.761 3.329 -1.782 1.00 84.25 996 TYR A CA 1
ATOM 7856 C C . TYR A 1 996 ? 17.085 2.811 -0.499 1.00 84.25 996 TYR A C 1
ATOM 7858 O O . TYR A 1 996 ? 16.567 3.585 0.306 1.00 84.25 996 TYR A O 1
ATOM 7866 N N . GLY A 1 997 ? 17.041 1.488 -0.328 1.00 82.56 997 GLY A N 1
ATOM 7867 C CA . GLY A 1 997 ? 16.279 0.824 0.738 1.00 82.56 997 GLY A CA 1
ATOM 7868 C C . GLY A 1 997 ? 14.839 0.412 0.380 1.00 82.56 997 GLY A C 1
ATOM 7869 O O . GLY A 1 997 ? 14.281 -0.407 1.098 1.00 82.56 997 GLY A O 1
ATOM 7870 N N . GLN A 1 998 ? 14.254 0.878 -0.734 1.00 84.56 998 GLN A N 1
ATOM 7871 C CA . GLN A 1 998 ? 12.910 0.454 -1.198 1.00 84.56 998 GLN A CA 1
ATOM 7872 C C . GLN A 1 998 ? 12.928 -0.672 -2.254 1.00 84.56 998 GLN A C 1
ATOM 7874 O O . GLN A 1 998 ? 11.886 -1.005 -2.832 1.00 84.56 998 GLN A O 1
ATOM 7879 N N . SER A 1 999 ? 14.113 -1.250 -2.498 1.00 86.06 999 SER A N 1
ATOM 7880 C CA . SER A 1 999 ? 14.429 -2.140 -3.628 1.00 86.06 999 SER A CA 1
ATOM 7881 C C . SER A 1 999 ? 14.026 -1.531 -4.985 1.00 86.06 999 SER A C 1
ATOM 7883 O O . SER A 1 999 ? 13.131 -2.064 -5.645 1.00 86.06 999 SER A O 1
ATOM 7885 N N . PRO A 1 1000 ? 14.643 -0.400 -5.385 1.00 90.69 1000 PRO A N 1
ATOM 7886 C CA . PRO A 1 1000 ? 14.311 0.292 -6.628 1.00 90.69 1000 PRO A CA 1
ATOM 7887 C C . PRO A 1 1000 ? 14.786 -0.480 -7.866 1.00 90.69 1000 PRO A C 1
ATOM 7889 O O . PRO A 1 1000 ? 15.832 -1.134 -7.838 1.00 90.69 1000 PRO A O 1
ATOM 7892 N N . ASP A 1 1001 ? 14.050 -0.357 -8.971 1.00 92.75 1001 ASP A N 1
ATOM 7893 C CA . ASP A 1 1001 ? 14.487 -0.858 -10.275 1.00 92.75 1001 ASP A CA 1
ATOM 7894 C C . ASP A 1 1001 ? 15.436 0.166 -10.908 1.00 92.75 1001 ASP A C 1
ATOM 7896 O O . ASP A 1 1001 ? 15.029 1.133 -11.559 1.00 92.75 1001 ASP A O 1
ATOM 7900 N N . VAL A 1 1002 ? 16.730 -0.050 -10.682 1.00 92.62 1002 VAL A N 1
ATOM 7901 C CA . VAL A 1 1002 ? 17.811 0.800 -11.193 1.00 92.62 1002 VAL A CA 1
ATOM 7902 C C . VAL A 1 1002 ? 17.945 0.772 -12.722 1.00 92.62 1002 VAL A C 1
ATOM 7904 O O . VAL A 1 1002 ? 18.552 1.685 -13.274 1.00 92.62 1002 VAL A O 1
ATOM 7907 N N . GLU A 1 1003 ? 17.376 -0.218 -13.421 1.00 93.31 1003 GLU A N 1
ATOM 7908 C CA . GLU A 1 1003 ? 17.477 -0.375 -14.884 1.00 93.31 1003 GLU A CA 1
ATOM 7909 C C . GLU A 1 1003 ? 16.243 0.135 -15.640 1.00 93.31 1003 GLU A C 1
ATOM 7911 O O . GLU A 1 1003 ? 16.344 0.460 -16.825 1.00 93.31 1003 GLU A O 1
ATOM 7916 N N . ALA A 1 1004 ? 15.091 0.265 -14.969 1.00 92.88 1004 ALA A N 1
ATOM 7917 C CA . ALA A 1 1004 ? 13.823 0.699 -15.565 1.00 92.88 1004 ALA A CA 1
ATOM 7918 C C . ALA A 1 1004 ? 13.948 1.945 -16.455 1.00 92.88 1004 ALA A C 1
ATOM 7920 O O . ALA A 1 1004 ? 13.331 2.007 -17.519 1.00 92.88 1004 ALA A O 1
ATOM 7921 N N . ASN A 1 1005 ? 14.769 2.918 -16.048 1.00 93.81 1005 ASN A N 1
ATOM 7922 C CA . ASN A 1 1005 ? 14.962 4.161 -16.790 1.00 93.81 1005 ASN A CA 1
ATOM 7923 C C . ASN A 1 1005 ? 15.621 3.920 -18.160 1.00 93.81 1005 ASN A C 1
ATOM 7925 O O . ASN A 1 1005 ? 15.099 4.377 -19.171 1.00 93.81 1005 ASN A O 1
ATOM 7929 N N . ALA A 1 1006 ? 16.711 3.149 -18.217 1.00 95.25 1006 ALA A N 1
ATOM 7930 C CA . ALA A 1 1006 ? 17.393 2.817 -19.470 1.00 95.25 1006 ALA A CA 1
ATOM 7931 C C . ALA A 1 1006 ? 16.555 1.864 -20.347 1.00 95.25 1006 ALA A C 1
ATOM 7933 O O . ALA A 1 1006 ? 16.501 2.012 -21.573 1.00 95.25 1006 ALA A O 1
ATOM 7934 N N . ARG A 1 1007 ? 15.852 0.923 -19.705 1.00 95.31 1007 ARG A N 1
ATOM 7935 C CA . ARG A 1 1007 ? 14.986 -0.073 -20.345 1.00 95.31 1007 ARG A CA 1
ATOM 7936 C C . ARG A 1 1007 ? 13.766 0.562 -21.026 1.00 95.31 1007 ARG A C 1
ATOM 7938 O O . ARG A 1 1007 ? 13.485 0.229 -22.171 1.00 95.31 1007 ARG A O 1
ATOM 7945 N N . THR A 1 1008 ? 13.103 1.525 -20.381 1.00 95.38 1008 THR A N 1
ATOM 7946 C CA . THR A 1 1008 ? 11.934 2.228 -20.954 1.00 95.38 1008 THR A CA 1
ATOM 7947 C C . THR A 1 1008 ? 12.333 3.119 -22.131 1.00 95.38 1008 THR A C 1
ATOM 7949 O O . THR A 1 1008 ? 11.766 2.984 -23.206 1.00 95.38 1008 THR A O 1
ATOM 7952 N N . ILE A 1 1009 ? 13.406 3.916 -22.018 1.00 96.62 1009 ILE A N 1
ATOM 7953 C CA . ILE A 1 1009 ? 13.892 4.735 -23.153 1.00 96.62 1009 ILE A CA 1
ATOM 7954 C C . ILE A 1 1009 ? 14.282 3.849 -24.361 1.00 96.62 1009 ILE A C 1
ATOM 7956 O O . ILE A 1 1009 ? 14.208 4.275 -25.513 1.00 96.62 1009 ILE A O 1
ATOM 7960 N N . THR A 1 1010 ? 14.675 2.594 -24.114 1.00 96.94 1010 THR A N 1
ATOM 7961 C CA . THR A 1 1010 ? 14.948 1.601 -25.167 1.00 96.94 1010 THR A CA 1
ATOM 7962 C C . THR A 1 1010 ? 13.667 0.985 -25.747 1.00 96.94 1010 THR A C 1
ATOM 7964 O O . THR A 1 1010 ? 13.624 0.703 -26.942 1.00 96.94 1010 THR A O 1
ATOM 7967 N N . TYR A 1 1011 ? 12.612 0.811 -24.945 1.00 95.94 1011 TYR A N 1
ATOM 7968 C CA . TYR A 1 1011 ? 11.283 0.404 -25.413 1.00 95.94 1011 TYR A CA 1
ATOM 7969 C C . TYR A 1 1011 ? 10.668 1.457 -26.350 1.00 95.94 1011 TYR A C 1
ATOM 7971 O O . TYR A 1 1011 ? 10.238 1.097 -27.447 1.00 95.94 1011 TYR A O 1
ATOM 7979 N N . ASP A 1 1012 ? 10.742 2.742 -25.999 1.00 96.00 1012 ASP A N 1
ATOM 7980 C CA . ASP A 1 1012 ? 10.302 3.870 -26.835 1.00 96.00 1012 ASP A CA 1
ATOM 7981 C C . ASP A 1 1012 ? 11.024 3.933 -28.194 1.00 96.00 1012 ASP A C 1
ATOM 7983 O O . ASP A 1 1012 ? 10.442 4.312 -29.210 1.00 96.00 1012 ASP A O 1
ATOM 7987 N N . ALA A 1 1013 ? 12.298 3.531 -28.229 1.00 96.75 1013 ALA A N 1
ATOM 7988 C CA . ALA A 1 1013 ? 13.107 3.445 -29.446 1.00 96.75 1013 ALA A CA 1
ATOM 7989 C C . ALA A 1 1013 ? 12.921 2.122 -30.225 1.00 96.75 1013 ALA A C 1
ATOM 7991 O O . ALA A 1 1013 ? 13.641 1.865 -31.197 1.00 96.75 1013 ALA A O 1
ATOM 7992 N N . SER A 1 1014 ? 11.978 1.265 -29.813 1.00 95.75 1014 SER A N 1
ATOM 7993 C CA . SER A 1 1014 ? 11.741 -0.054 -30.409 1.00 95.75 1014 SER A CA 1
ATOM 7994 C C . SER A 1 1014 ? 10.596 -0.068 -31.439 1.00 95.75 1014 SER A C 1
ATOM 7996 O O . SER A 1 1014 ? 9.686 0.763 -31.386 1.00 95.75 1014 SER A O 1
ATOM 7998 N N . PRO A 1 1015 ? 10.551 -1.078 -32.331 1.00 94.25 1015 PRO A N 1
ATOM 7999 C CA . PRO A 1 1015 ? 9.402 -1.312 -33.209 1.00 94.25 1015 PRO A CA 1
ATOM 8000 C C . PRO A 1 1015 ? 8.067 -1.548 -32.499 1.00 94.25 1015 PRO A C 1
ATOM 8002 O O . PRO A 1 1015 ? 7.028 -1.384 -33.133 1.00 94.25 1015 PRO A O 1
ATOM 8005 N N . VAL A 1 1016 ? 8.068 -1.920 -31.212 1.00 90.69 1016 VAL A N 1
ATOM 8006 C CA . VAL A 1 1016 ? 6.830 -2.129 -30.440 1.00 90.69 1016 VAL A CA 1
ATOM 8007 C C . VAL A 1 1016 ? 6.168 -0.785 -30.114 1.00 90.69 1016 VAL A C 1
ATOM 8009 O O . VAL A 1 1016 ? 4.962 -0.656 -30.285 1.00 90.69 1016 VAL A O 1
ATOM 8012 N N . ALA A 1 1017 ? 6.965 0.240 -29.793 1.00 89.94 1017 ALA A N 1
ATOM 8013 C CA . ALA A 1 1017 ? 6.534 1.639 -29.682 1.00 89.94 1017 ALA A CA 1
ATOM 8014 C C . ALA A 1 1017 ? 6.425 2.358 -31.053 1.00 89.94 1017 ALA A C 1
ATOM 8016 O O . ALA A 1 1017 ? 6.272 3.577 -31.135 1.00 89.94 1017 ALA A O 1
ATOM 8017 N N . GLY A 1 1018 ? 6.520 1.619 -32.167 1.00 91.44 1018 GLY A N 1
ATOM 8018 C CA . GLY A 1 1018 ? 6.372 2.150 -33.525 1.00 91.44 1018 GLY A CA 1
ATOM 8019 C C . GLY A 1 1018 ? 7.604 2.848 -34.118 1.00 91.44 1018 GLY A C 1
ATOM 8020 O O . GLY A 1 1018 ? 7.481 3.462 -35.182 1.00 91.44 1018 GLY A O 1
ATOM 8021 N N . ALA A 1 1019 ? 8.776 2.759 -33.481 1.00 95.50 1019 ALA A N 1
ATOM 8022 C CA . ALA A 1 1019 ? 10.037 3.273 -34.019 1.00 95.50 1019 ALA A CA 1
ATOM 8023 C C . ALA A 1 1019 ? 10.663 2.338 -35.078 1.00 95.50 1019 ALA A C 1
ATOM 8025 O O . ALA A 1 1019 ? 10.311 1.164 -35.209 1.00 95.50 1019 ALA A O 1
ATOM 8026 N N . HIS A 1 1020 ? 11.622 2.839 -35.862 1.00 95.19 1020 HIS A N 1
ATOM 8027 C CA . HIS A 1 1020 ? 12.276 2.027 -36.892 1.00 95.19 1020 HIS A CA 1
ATOM 8028 C C . HIS A 1 1020 ? 13.248 0.973 -36.308 1.00 95.19 1020 HIS A C 1
ATOM 8030 O O . HIS A 1 1020 ? 14.035 1.287 -35.415 1.00 95.19 1020 HIS A O 1
ATOM 8036 N N . PRO A 1 1021 ? 13.301 -0.258 -36.865 1.00 95.06 1021 PRO A N 1
ATOM 8037 C CA . PRO A 1 1021 ? 14.058 -1.380 -36.287 1.00 95.06 1021 PRO A CA 1
ATOM 8038 C C . PRO A 1 1021 ? 15.580 -1.187 -36.253 1.00 95.06 1021 PRO A C 1
ATOM 8040 O O . PRO A 1 1021 ? 16.255 -1.827 -35.452 1.00 95.06 1021 PRO A O 1
ATOM 8043 N N . ASN A 1 1022 ? 16.127 -0.296 -37.084 1.00 96.62 1022 ASN A N 1
ATOM 8044 C CA . ASN A 1 1022 ? 17.556 0.022 -37.097 1.00 96.62 1022 ASN A CA 1
ATOM 8045 C C . ASN A 1 1022 ? 17.956 1.096 -36.063 1.00 96.62 1022 ASN A C 1
ATOM 8047 O O . ASN A 1 1022 ? 19.151 1.330 -35.886 1.00 96.62 1022 ASN A O 1
ATOM 8051 N N . CYS A 1 1023 ? 17.005 1.703 -35.337 1.00 97.25 1023 CYS A N 1
ATOM 8052 C CA . CYS A 1 1023 ? 17.292 2.758 -34.359 1.00 97.25 1023 CYS A CA 1
ATOM 8053 C C . CYS A 1 1023 ? 18.204 2.262 -33.220 1.00 97.25 1023 CYS A C 1
ATOM 8055 O O . CYS A 1 1023 ? 19.334 2.734 -33.079 1.00 97.25 1023 CYS A O 1
ATOM 8057 N N . ILE A 1 1024 ? 17.770 1.232 -32.482 1.00 97.06 1024 ILE A N 1
ATOM 8058 C CA . ILE A 1 1024 ? 18.542 0.618 -31.385 1.00 97.06 1024 ILE A CA 1
ATOM 8059 C C . ILE A 1 1024 ? 19.916 0.082 -31.858 1.00 97.06 1024 ILE A C 1
ATOM 8061 O O . ILE A 1 1024 ? 20.918 0.414 -31.218 1.00 97.06 1024 ILE A O 1
ATOM 8065 N N . PRO A 1 1025 ? 20.036 -0.684 -32.970 1.00 96.44 1025 PRO A N 1
ATOM 8066 C CA . PRO A 1 1025 ? 21.335 -1.095 -33.516 1.00 96.44 1025 PRO A CA 1
ATOM 8067 C C . PRO A 1 1025 ? 22.288 0.064 -33.842 1.00 96.44 1025 PRO A C 1
ATOM 8069 O O . PRO A 1 1025 ? 23.471 -0.007 -33.502 1.00 96.44 1025 PRO A O 1
ATOM 8072 N N . ASN A 1 1026 ? 21.791 1.141 -34.461 1.00 97.19 1026 ASN A N 1
ATOM 8073 C CA . ASN A 1 1026 ? 22.602 2.317 -34.780 1.00 97.19 1026 ASN A CA 1
ATOM 8074 C C . ASN A 1 1026 ? 23.093 3.022 -33.497 1.00 97.19 1026 ASN A C 1
ATOM 8076 O O . ASN A 1 1026 ? 24.290 3.300 -33.364 1.00 97.19 1026 ASN A O 1
ATOM 8080 N N . ILE A 1 1027 ? 22.210 3.259 -32.519 1.00 97.12 1027 ILE A N 1
ATOM 8081 C CA . ILE A 1 1027 ? 22.588 3.877 -31.236 1.00 97.12 1027 ILE A CA 1
ATOM 8082 C C . ILE A 1 1027 ? 23.625 3.017 -30.494 1.00 97.12 1027 ILE A C 1
ATOM 8084 O O . ILE A 1 1027 ? 24.699 3.525 -30.168 1.00 97.12 1027 ILE A O 1
ATOM 8088 N N . ARG A 1 1028 ? 23.402 1.701 -30.347 1.00 96.50 1028 ARG A N 1
ATOM 8089 C CA . ARG A 1 1028 ? 24.382 0.783 -29.727 1.00 96.50 1028 ARG A CA 1
ATOM 8090 C C . ARG A 1 1028 ? 25.747 0.805 -30.425 1.00 96.50 1028 ARG A C 1
ATOM 8092 O O . ARG A 1 1028 ? 26.783 0.825 -29.759 1.00 96.50 1028 ARG A O 1
ATOM 8099 N N . ALA A 1 1029 ? 25.779 0.846 -31.759 1.00 95.62 1029 ALA A N 1
ATOM 8100 C CA . ALA A 1 1029 ? 27.032 0.925 -32.513 1.00 95.62 1029 ALA A CA 1
ATOM 8101 C C . ALA A 1 1029 ? 27.802 2.237 -32.260 1.00 95.62 1029 ALA A C 1
ATOM 8103 O O . ALA A 1 1029 ? 29.039 2.238 -32.271 1.00 95.62 1029 ALA A O 1
ATOM 8104 N N . THR A 1 1030 ? 27.092 3.339 -32.004 1.00 95.75 1030 THR A N 1
ATOM 8105 C CA . THR A 1 1030 ? 27.653 4.697 -31.893 1.00 95.75 1030 THR A CA 1
ATOM 8106 C C . THR A 1 1030 ? 28.645 4.835 -30.742 1.00 95.75 1030 THR A C 1
ATOM 8108 O O . THR A 1 1030 ? 29.715 5.422 -30.930 1.00 95.75 1030 THR A O 1
ATOM 8111 N N . TRP A 1 1031 ? 28.361 4.235 -29.583 1.00 94.44 1031 TRP A N 1
ATOM 8112 C CA . TRP A 1 1031 ? 29.220 4.320 -28.394 1.00 94.44 1031 TRP A CA 1
ATOM 8113 C C . TRP A 1 1031 ? 30.647 3.837 -28.673 1.00 94.44 1031 TRP A C 1
ATOM 8115 O O . TRP A 1 1031 ? 31.618 4.518 -28.341 1.00 94.44 1031 TRP A O 1
ATOM 8125 N N . SER A 1 1032 ? 30.779 2.709 -29.381 1.00 92.38 1032 SER A N 1
ATOM 8126 C CA . SER A 1 1032 ? 32.083 2.163 -29.777 1.00 92.38 1032 SER A CA 1
ATOM 8127 C C . SER A 1 1032 ? 32.887 3.132 -30.656 1.00 92.38 1032 SER A C 1
ATOM 8129 O O . SER A 1 1032 ? 34.102 3.252 -30.492 1.00 92.38 1032 SER A O 1
ATOM 8131 N N . LYS A 1 1033 ? 32.214 3.870 -31.553 1.00 93.75 1033 LYS A N 1
ATOM 8132 C CA . LYS A 1 1033 ? 32.845 4.831 -32.469 1.00 93.75 1033 LYS A CA 1
ATOM 8133 C C . LYS A 1 1033 ? 33.281 6.098 -31.745 1.00 93.75 1033 LYS A C 1
ATOM 8135 O O . LYS A 1 1033 ? 34.387 6.569 -31.998 1.00 93.75 1033 LYS A O 1
ATOM 8140 N N . ILE A 1 1034 ? 32.469 6.608 -30.813 1.00 92.94 1034 ILE A N 1
ATOM 8141 C CA . ILE A 1 1034 ? 32.842 7.756 -29.974 1.00 92.94 1034 ILE A CA 1
ATOM 8142 C C . ILE A 1 1034 ? 34.084 7.412 -29.143 1.00 92.94 1034 ILE A C 1
ATOM 8144 O O . ILE A 1 1034 ? 35.087 8.118 -29.241 1.00 92.94 1034 ILE A O 1
ATOM 8148 N N . ILE A 1 1035 ? 34.072 6.285 -28.421 1.00 90.88 1035 ILE A N 1
ATOM 8149 C CA . ILE A 1 1035 ? 35.206 5.838 -27.593 1.00 90.88 1035 ILE A CA 1
ATOM 8150 C C . ILE A 1 1035 ? 36.468 5.598 -28.442 1.00 90.88 1035 ILE A C 1
ATOM 8152 O O . ILE A 1 1035 ? 37.572 5.922 -28.007 1.00 90.88 1035 ILE A O 1
ATOM 8156 N N . GLN A 1 1036 ? 36.340 5.059 -29.660 1.00 91.31 1036 GLN A N 1
ATOM 8157 C CA . GLN A 1 1036 ? 37.484 4.844 -30.553 1.00 91.31 1036 GLN A CA 1
ATOM 8158 C C . GLN A 1 1036 ? 38.046 6.161 -31.117 1.00 91.31 1036 GLN A C 1
ATOM 8160 O O . GLN A 1 1036 ? 39.264 6.349 -31.141 1.00 91.31 1036 GLN A O 1
ATOM 8165 N N . ALA A 1 1037 ? 37.185 7.085 -31.551 1.00 91.25 1037 ALA A N 1
ATOM 8166 C CA . ALA A 1 1037 ? 37.596 8.377 -32.097 1.00 91.25 1037 ALA A CA 1
ATOM 8167 C C . ALA A 1 1037 ? 38.211 9.292 -31.020 1.00 91.25 1037 ALA A C 1
ATOM 8169 O O . ALA A 1 1037 ? 39.219 9.957 -31.286 1.00 91.25 1037 ALA A O 1
ATOM 8170 N N . ALA A 1 1038 ? 37.665 9.263 -29.799 1.00 90.69 1038 ALA A N 1
ATOM 8171 C CA . ALA A 1 1038 ? 38.099 10.063 -28.655 1.00 90.69 1038 ALA A CA 1
ATOM 8172 C C . ALA A 1 1038 ? 39.586 9.906 -28.304 1.00 90.69 1038 ALA A C 1
ATOM 8174 O O . ALA A 1 1038 ? 40.196 10.857 -27.825 1.00 90.69 1038 ALA A O 1
ATOM 8175 N N . LYS A 1 1039 ? 40.210 8.758 -28.600 1.00 91.44 1039 LYS A N 1
ATOM 8176 C CA . LYS A 1 1039 ? 41.628 8.475 -28.289 1.00 91.44 1039 LYS A CA 1
ATOM 8177 C C . LYS A 1 1039 ? 42.642 9.233 -29.152 1.00 91.44 1039 LYS A C 1
ATOM 8179 O O . LYS A 1 1039 ? 43.841 9.165 -28.904 1.00 91.44 1039 LYS A O 1
ATOM 8184 N N . SER A 1 1040 ? 42.203 9.943 -30.195 1.00 92.19 1040 SER A N 1
ATOM 8185 C CA . SER A 1 1040 ? 43.106 10.595 -31.155 1.00 92.19 1040 SER A CA 1
ATOM 8186 C C . SER A 1 1040 ? 42.698 12.037 -31.447 1.00 92.19 1040 SER A C 1
ATOM 8188 O O . SER A 1 1040 ? 41.523 12.314 -31.653 1.00 92.19 1040 SER A O 1
ATOM 8190 N N . ASN A 1 1041 ? 43.662 12.961 -31.559 1.00 89.62 1041 ASN A N 1
ATOM 8191 C CA . ASN A 1 1041 ? 43.371 14.359 -31.924 1.00 89.62 1041 ASN A CA 1
ATOM 8192 C C . ASN A 1 1041 ? 42.553 14.467 -33.225 1.00 89.62 1041 ASN A C 1
ATOM 8194 O O . ASN A 1 1041 ? 41.601 15.239 -33.289 1.00 89.62 1041 ASN A O 1
ATOM 8198 N N . ALA A 1 1042 ? 42.873 13.653 -34.237 1.00 90.69 1042 ALA A N 1
ATOM 8199 C CA . ALA A 1 1042 ? 42.127 13.623 -35.493 1.00 90.69 1042 ALA A CA 1
ATOM 8200 C C . ALA A 1 1042 ? 40.692 13.086 -35.325 1.00 90.69 1042 ALA A C 1
ATOM 8202 O O . ALA A 1 1042 ? 39.774 13.610 -35.948 1.00 90.69 1042 ALA A O 1
ATOM 8203 N N . GLY A 1 1043 ? 40.473 12.065 -34.489 1.00 90.44 1043 GLY A N 1
ATOM 8204 C CA . GLY A 1 1043 ? 39.135 11.545 -34.193 1.00 90.44 1043 GLY A CA 1
ATOM 8205 C C . GLY A 1 1043 ? 38.294 12.508 -33.353 1.00 90.44 1043 GLY A C 1
ATOM 8206 O O . GLY A 1 1043 ? 37.127 12.717 -33.664 1.00 90.44 1043 GLY A O 1
ATOM 8207 N N . ARG A 1 1044 ? 38.895 13.188 -32.370 1.00 90.00 1044 ARG A N 1
ATOM 8208 C CA . ARG A 1 1044 ? 38.239 14.244 -31.579 1.00 90.00 1044 ARG A CA 1
ATOM 8209 C C . ARG A 1 1044 ? 37.775 15.414 -32.453 1.00 90.00 1044 ARG A C 1
ATOM 8211 O O . ARG A 1 1044 ? 36.634 15.849 -32.332 1.00 90.00 1044 ARG A O 1
ATOM 8218 N N . GLN A 1 1045 ? 38.599 15.846 -33.410 1.00 89.62 1045 GLN A N 1
ATOM 8219 C CA . GLN A 1 1045 ? 38.197 16.841 -34.414 1.00 89.62 1045 GLN A CA 1
ATOM 8220 C C . GLN A 1 1045 ? 37.080 16.326 -35.345 1.00 89.62 1045 GLN A C 1
ATOM 8222 O O . GLN A 1 1045 ? 36.154 17.078 -35.645 1.00 89.62 1045 GLN A O 1
ATOM 8227 N N . ARG A 1 1046 ? 37.085 15.037 -35.736 1.00 90.75 1046 ARG A N 1
ATOM 8228 C CA . ARG A 1 1046 ? 35.948 14.437 -36.465 1.00 90.75 1046 ARG A CA 1
ATOM 8229 C C . ARG A 1 1046 ? 34.658 14.416 -35.642 1.00 90.75 1046 ARG A C 1
ATOM 8231 O O . ARG A 1 1046 ? 33.609 14.656 -36.222 1.00 90.75 1046 ARG A O 1
ATOM 8238 N N . LEU A 1 1047 ? 34.711 14.163 -34.331 1.00 92.19 1047 LEU A N 1
ATOM 8239 C CA . LEU A 1 1047 ? 33.529 14.208 -33.457 1.00 92.19 1047 LEU A CA 1
ATOM 8240 C C . LEU A 1 1047 ? 32.951 15.628 -33.363 1.00 92.19 1047 LEU A C 1
ATOM 8242 O O . LEU A 1 1047 ? 31.753 15.803 -33.569 1.00 92.19 1047 LEU A O 1
ATOM 8246 N N . ILE A 1 1048 ? 33.806 16.635 -33.140 1.00 90.81 1048 ILE A N 1
ATOM 8247 C CA . ILE A 1 1048 ? 33.422 18.059 -33.137 1.00 90.81 1048 ILE A CA 1
ATOM 8248 C C . ILE A 1 1048 ? 32.737 18.440 -34.458 1.00 90.81 1048 ILE A C 1
ATOM 8250 O O . ILE A 1 1048 ? 31.670 19.054 -34.445 1.00 90.81 1048 ILE A O 1
ATOM 8254 N N . GLN A 1 1049 ? 33.303 18.023 -35.596 1.00 90.81 1049 GLN A N 1
ATOM 8255 C CA . GLN A 1 1049 ? 32.727 18.289 -36.913 1.00 90.81 1049 GLN A CA 1
ATOM 8256 C C . GLN A 1 1049 ? 31.418 17.518 -37.160 1.00 90.81 1049 GLN A C 1
ATOM 8258 O O . GLN A 1 1049 ? 30.446 18.112 -37.619 1.00 90.81 1049 GLN A O 1
ATOM 8263 N N . ALA A 1 1050 ? 31.367 16.216 -36.864 1.00 92.44 1050 ALA A N 1
ATOM 8264 C CA . ALA A 1 1050 ? 30.209 15.367 -37.149 1.00 92.44 1050 ALA A CA 1
ATOM 8265 C C . ALA A 1 1050 ? 28.977 15.770 -36.330 1.00 92.44 1050 ALA A C 1
ATOM 8267 O O . ALA A 1 1050 ? 27.878 15.823 -36.875 1.00 92.44 1050 ALA A O 1
ATOM 8268 N N . PHE A 1 1051 ? 29.154 16.136 -35.058 1.00 92.62 1051 PHE A N 1
ATOM 8269 C CA . PHE A 1 1051 ? 28.070 16.628 -34.204 1.00 92.62 1051 PHE A CA 1
ATOM 8270 C C . PHE A 1 1051 ? 27.811 18.140 -34.328 1.00 92.62 1051 PHE A C 1
ATOM 8272 O O . PHE A 1 1051 ? 26.977 18.650 -33.594 1.00 92.62 1051 PHE A O 1
ATOM 8279 N N . HIS A 1 1052 ? 28.472 18.867 -35.242 1.00 92.69 1052 HIS A N 1
ATOM 8280 C CA . HIS A 1 1052 ? 28.371 20.335 -35.353 1.00 92.69 1052 HIS A CA 1
ATOM 8281 C C . HIS A 1 1052 ? 28.549 21.056 -33.997 1.00 92.69 1052 HIS A C 1
ATOM 8283 O O . HIS A 1 1052 ? 27.794 21.970 -33.658 1.00 92.69 1052 HIS A O 1
ATOM 8289 N N . LEU A 1 1053 ? 29.533 20.640 -33.193 1.00 91.44 1053 LEU A N 1
ATOM 8290 C CA . LEU A 1 1053 ? 29.779 21.265 -31.893 1.00 91.44 1053 LEU A CA 1
ATOM 8291 C C . LEU A 1 1053 ? 30.327 22.690 -32.072 1.00 91.44 1053 LEU A C 1
ATOM 8293 O O . LEU A 1 1053 ? 31.095 22.965 -32.997 1.00 91.44 1053 LEU A O 1
ATOM 8297 N N . CYS A 1 1054 ? 29.940 23.615 -31.191 1.00 90.31 1054 CYS A N 1
ATOM 8298 C CA . CYS A 1 1054 ? 30.347 25.017 -31.298 1.00 90.31 1054 CYS A CA 1
ATOM 8299 C C . CYS A 1 1054 ? 31.877 25.186 -31.193 1.00 90.31 1054 CYS A C 1
ATOM 8301 O O . CYS A 1 1054 ? 32.504 24.417 -30.463 1.00 90.31 1054 CYS A O 1
ATOM 8303 N N . PRO A 1 1055 ? 32.499 26.205 -31.829 1.00 80.00 1055 PRO A N 1
ATOM 8304 C CA . PRO A 1 1055 ? 33.964 26.301 -31.960 1.00 80.00 1055 PRO A CA 1
ATOM 8305 C C . PRO A 1 1055 ? 34.773 26.305 -30.653 1.00 80.00 1055 PRO A C 1
ATOM 8307 O O . PRO A 1 1055 ? 35.947 25.948 -30.662 1.00 80.00 1055 PRO A O 1
ATOM 8310 N N . ASN A 1 1056 ? 34.150 26.685 -29.533 1.00 72.94 1056 ASN A N 1
ATOM 8311 C CA . ASN A 1 1056 ? 34.775 26.707 -28.207 1.00 72.94 1056 ASN A CA 1
ATOM 8312 C C . ASN A 1 1056 ? 34.606 25.378 -27.433 1.00 72.94 1056 ASN A C 1
ATOM 8314 O O . ASN A 1 1056 ? 35.015 25.291 -26.276 1.00 72.94 1056 ASN A O 1
ATOM 8318 N N . SER A 1 1057 ? 33.980 24.358 -28.031 1.00 76.75 1057 SER A N 1
ATOM 8319 C CA . SER A 1 1057 ? 33.715 23.064 -27.388 1.00 76.75 1057 SER A CA 1
ATOM 8320 C C . SER A 1 1057 ? 34.999 22.244 -27.295 1.00 76.75 1057 SER A C 1
ATOM 8322 O O . SER A 1 1057 ? 35.487 21.703 -28.288 1.00 76.75 1057 SER A O 1
ATOM 8324 N N . PHE A 1 1058 ? 35.551 22.142 -26.089 1.00 76.88 1058 PHE A N 1
ATOM 8325 C CA . PHE A 1 1058 ? 36.720 21.316 -25.819 1.00 76.88 1058 PHE A CA 1
ATOM 8326 C C . PHE A 1 1058 ? 36.316 19.842 -25.678 1.00 76.88 1058 PHE A C 1
ATOM 8328 O O . PHE A 1 1058 ? 35.478 19.511 -24.841 1.00 76.88 1058 PHE A O 1
ATOM 8335 N N . LEU A 1 1059 ? 36.933 18.962 -26.470 1.00 82.12 1059 LEU A N 1
ATOM 8336 C CA . LEU A 1 1059 ? 36.789 17.511 -26.352 1.00 82.12 1059 LEU A CA 1
ATOM 8337 C C . LEU A 1 1059 ? 38.178 16.863 -26.243 1.00 82.12 1059 LEU A C 1
ATOM 8339 O O . LEU A 1 1059 ? 39.033 17.090 -27.105 1.00 82.12 1059 LEU A O 1
ATOM 8343 N N . ASP A 1 1060 ? 38.389 16.047 -25.214 1.00 79.69 1060 ASP A N 1
ATOM 8344 C CA . ASP A 1 1060 ? 39.587 15.239 -24.975 1.00 79.69 1060 ASP A CA 1
ATOM 8345 C C . ASP A 1 1060 ? 39.228 13.748 -24.765 1.00 79.69 1060 ASP A C 1
ATOM 8347 O O . ASP A 1 1060 ? 38.216 13.273 -25.279 1.00 79.69 1060 ASP A O 1
ATOM 8351 N N . GLU A 1 1061 ? 40.099 12.963 -24.125 1.00 76.25 1061 GLU A N 1
ATOM 8352 C CA . GLU A 1 1061 ? 39.836 11.544 -23.823 1.00 76.25 1061 GLU A CA 1
ATOM 8353 C C . GLU A 1 1061 ? 39.114 11.338 -22.477 1.00 76.25 1061 GLU A C 1
ATOM 8355 O O . GLU A 1 1061 ? 38.503 10.295 -22.263 1.00 76.25 1061 GLU A O 1
ATOM 8360 N N . GLN A 1 1062 ? 39.145 12.330 -21.583 1.00 73.56 1062 GLN A N 1
ATOM 8361 C CA . GLN A 1 1062 ? 38.539 12.279 -20.250 1.00 73.56 1062 GLN A CA 1
ATOM 8362 C C . GLN A 1 1062 ? 37.082 12.759 -20.278 1.00 73.56 1062 GLN A C 1
ATOM 8364 O O . GLN A 1 1062 ? 36.235 12.181 -19.600 1.00 73.56 1062 GLN A O 1
ATOM 8369 N N . ASN A 1 1063 ? 36.770 13.769 -21.099 1.00 78.50 1063 ASN A N 1
ATOM 8370 C CA . ASN A 1 1063 ? 35.425 14.334 -21.236 1.00 78.50 1063 ASN A CA 1
ATOM 8371 C C . ASN A 1 1063 ? 34.619 13.786 -22.432 1.00 78.50 1063 ASN A C 1
ATOM 8373 O O . ASN A 1 1063 ? 33.482 14.195 -22.646 1.00 78.50 1063 ASN A O 1
ATOM 8377 N N . ALA A 1 1064 ? 35.142 12.811 -23.186 1.00 81.25 1064 ALA A N 1
ATOM 8378 C CA . ALA A 1 1064 ? 34.386 12.142 -24.253 1.00 81.25 1064 ALA A CA 1
ATOM 8379 C C . ALA A 1 1064 ? 33.079 11.484 -23.751 1.00 81.25 1064 ALA A C 1
ATOM 8381 O O . ALA A 1 1064 ? 32.116 11.351 -24.509 1.00 81.25 1064 ALA A O 1
ATOM 8382 N N . MET A 1 1065 ? 33.023 11.137 -22.460 1.00 83.38 1065 MET A N 1
ATOM 8383 C CA . MET A 1 1065 ? 31.807 10.681 -21.781 1.00 83.38 1065 MET A CA 1
ATOM 8384 C C . MET A 1 1065 ? 30.711 11.756 -21.714 1.00 83.38 1065 MET A C 1
ATOM 8386 O O . MET A 1 1065 ? 29.538 11.395 -21.697 1.00 83.38 1065 MET A O 1
ATOM 8390 N N . ASP A 1 1066 ? 31.049 13.049 -21.725 1.00 86.31 1066 ASP A N 1
ATOM 8391 C CA . ASP A 1 1066 ? 30.062 14.137 -21.690 1.00 86.31 1066 ASP A CA 1
ATOM 8392 C C . ASP A 1 1066 ? 29.264 14.201 -23.002 1.00 86.31 1066 ASP A C 1
ATOM 8394 O O . ASP A 1 1066 ? 28.059 14.435 -22.972 1.00 86.31 1066 ASP A O 1
ATOM 8398 N N . LEU A 1 1067 ? 29.891 13.902 -24.150 1.00 89.69 1067 LEU A N 1
ATOM 8399 C CA . LEU A 1 1067 ? 29.190 13.738 -25.434 1.00 89.69 1067 LEU A CA 1
ATOM 8400 C C . LEU A 1 1067 ? 28.240 12.528 -25.405 1.00 89.69 1067 LEU A C 1
ATOM 8402 O O . LEU A 1 1067 ? 27.135 12.597 -25.937 1.00 89.69 1067 LEU A O 1
ATOM 8406 N N . MET A 1 1068 ? 28.640 11.427 -24.762 1.00 91.31 1068 MET A N 1
ATOM 8407 C CA . MET A 1 1068 ? 27.791 10.236 -24.633 1.00 91.31 1068 MET A CA 1
ATOM 8408 C C . MET A 1 1068 ? 26.594 10.493 -23.702 1.00 91.31 1068 MET A C 1
ATOM 8410 O O . MET A 1 1068 ? 25.465 10.156 -24.056 1.00 91.31 1068 MET A O 1
ATOM 8414 N N . GLN A 1 1069 ? 26.817 11.180 -22.576 1.00 89.31 1069 GLN A N 1
ATOM 8415 C CA . GLN A 1 1069 ? 25.758 11.648 -21.672 1.00 89.31 1069 GLN A CA 1
ATOM 8416 C C . GLN A 1 1069 ? 24.829 12.673 -22.341 1.00 89.31 1069 GLN A C 1
ATOM 8418 O O . GLN A 1 1069 ? 23.631 12.655 -22.086 1.00 89.31 1069 GLN A O 1
ATOM 8423 N N . TRP A 1 1070 ? 25.348 13.543 -23.212 1.00 91.19 1070 TRP A N 1
ATOM 8424 C CA . TRP A 1 1070 ? 24.564 14.522 -23.977 1.00 91.19 1070 TRP A CA 1
ATOM 8425 C C . TRP A 1 1070 ? 23.616 13.837 -24.979 1.00 91.19 1070 TRP A C 1
ATOM 8427 O O . TRP A 1 1070 ? 22.422 14.133 -24.997 1.00 91.19 1070 TRP A O 1
ATOM 8437 N N . ILE A 1 1071 ? 24.092 12.832 -25.729 1.00 94.00 1071 ILE A N 1
ATOM 8438 C CA . ILE A 1 1071 ? 23.232 12.005 -26.602 1.00 94.00 1071 ILE A CA 1
ATOM 8439 C C . ILE A 1 1071 ? 22.163 11.273 -25.774 1.00 94.00 1071 ILE A C 1
ATOM 8441 O O . ILE A 1 1071 ? 20.985 11.285 -26.128 1.00 94.00 1071 ILE A O 1
ATOM 8445 N N . GLN A 1 1072 ? 22.555 10.664 -24.651 1.00 93.44 1072 GLN A N 1
ATOM 8446 C CA . GLN A 1 1072 ? 21.631 9.960 -23.761 1.00 93.44 1072 GLN A CA 1
ATOM 8447 C C . GLN A 1 1072 ? 20.584 10.891 -23.121 1.00 93.44 1072 GLN A C 1
ATOM 8449 O O . GLN A 1 1072 ? 19.423 10.503 -22.985 1.00 93.44 1072 GLN A O 1
ATOM 8454 N N . HIS A 1 1073 ? 20.961 12.122 -22.760 1.00 91.56 1073 HIS A N 1
ATOM 8455 C CA . HIS A 1 1073 ? 20.048 13.125 -22.205 1.00 91.56 1073 HIS A CA 1
ATOM 8456 C C . HIS A 1 1073 ? 18.940 13.484 -23.198 1.00 91.56 1073 HIS A C 1
ATOM 8458 O O . HIS A 1 1073 ? 17.777 13.478 -22.807 1.00 91.56 1073 HIS A O 1
ATOM 8464 N N . ALA A 1 1074 ? 19.264 13.705 -24.480 1.00 93.75 1074 ALA A N 1
ATOM 8465 C CA . ALA A 1 1074 ? 18.246 13.949 -25.507 1.00 93.75 1074 ALA A CA 1
ATOM 8466 C C . ALA A 1 1074 ? 17.208 12.819 -25.566 1.00 93.75 1074 ALA A C 1
ATOM 8468 O O . ALA A 1 1074 ? 16.010 13.083 -25.530 1.00 93.75 1074 ALA A O 1
ATOM 8469 N N . TYR A 1 1075 ? 17.656 11.561 -25.599 1.00 96.00 1075 TYR A N 1
ATOM 8470 C CA . TYR A 1 1075 ? 16.758 10.404 -25.618 1.00 96.00 1075 TYR A CA 1
ATOM 8471 C C . TYR A 1 1075 ? 15.906 10.288 -24.345 1.00 96.00 1075 TYR A C 1
ATOM 8473 O O . TYR A 1 1075 ? 14.709 10.037 -24.439 1.00 96.00 1075 TYR A O 1
ATOM 8481 N N . SER A 1 1076 ? 16.482 10.550 -23.168 1.00 93.31 1076 SER A N 1
ATOM 8482 C CA . SER A 1 1076 ? 15.747 10.589 -21.895 1.00 93.31 1076 SER A CA 1
ATOM 8483 C C . SER A 1 1076 ? 14.670 11.684 -21.873 1.00 93.31 1076 SER A C 1
ATOM 8485 O O . SER A 1 1076 ? 13.527 11.431 -21.494 1.00 93.31 1076 SER A O 1
ATOM 8487 N N . SER A 1 1077 ? 14.994 12.895 -22.340 1.00 92.62 1077 SER A N 1
ATOM 8488 C CA . SER A 1 1077 ? 14.040 14.007 -22.420 1.00 92.62 1077 SER A CA 1
ATOM 8489 C C . SER A 1 1077 ? 12.960 13.812 -23.486 1.00 92.62 1077 SER A C 1
ATOM 8491 O O . SER A 1 1077 ? 11.826 14.233 -23.268 1.00 92.62 1077 SER A O 1
ATOM 8493 N N . MET A 1 1078 ? 13.274 13.149 -24.602 1.00 95.56 1078 MET A N 1
ATOM 8494 C CA . MET A 1 1078 ? 12.277 12.782 -25.612 1.00 95.56 1078 MET A CA 1
ATOM 8495 C C . MET A 1 1078 ? 11.351 11.657 -25.134 1.00 95.56 1078 MET A C 1
ATOM 8497 O O . MET A 1 1078 ? 10.163 11.744 -25.412 1.00 95.56 1078 MET A O 1
ATOM 8501 N N . ALA A 1 1079 ? 11.844 10.666 -24.380 1.00 95.62 1079 ALA A N 1
ATOM 8502 C CA . ALA A 1 1079 ? 11.007 9.618 -23.778 1.00 95.62 1079 ALA A CA 1
ATOM 8503 C C . ALA A 1 1079 ? 10.041 10.193 -22.725 1.00 95.62 1079 ALA A C 1
ATOM 8505 O O . ALA A 1 1079 ? 8.834 9.983 -22.792 1.00 95.62 1079 ALA A O 1
ATOM 8506 N N . MET A 1 1080 ? 10.537 11.047 -21.818 1.00 93.81 1080 MET A N 1
ATOM 8507 C CA . MET A 1 1080 ? 9.653 11.782 -20.900 1.00 93.81 1080 MET A CA 1
ATOM 8508 C C . MET A 1 1080 ? 8.600 12.610 -21.658 1.00 93.81 1080 MET A C 1
ATOM 8510 O O . MET A 1 1080 ? 7.457 12.690 -21.229 1.00 93.81 1080 MET A O 1
ATOM 8514 N N . GLY A 1 1081 ? 8.962 13.192 -22.805 1.00 92.75 1081 GLY A N 1
ATOM 8515 C CA . GLY A 1 1081 ? 8.062 13.972 -23.655 1.00 92.75 1081 GLY A CA 1
ATOM 8516 C C . GLY A 1 1081 ? 7.375 13.199 -24.779 1.00 92.75 1081 GLY A C 1
ATOM 8517 O O . GLY A 1 1081 ? 7.005 13.840 -25.763 1.00 92.75 1081 GLY A O 1
ATOM 8518 N N . ASN A 1 1082 ? 7.244 11.867 -24.699 1.00 94.50 1082 ASN A N 1
ATOM 8519 C CA . ASN A 1 1082 ? 6.853 11.015 -25.833 1.00 94.50 1082 ASN A CA 1
ATOM 8520 C C . ASN A 1 1082 ? 5.342 11.047 -26.178 1.00 94.50 1082 ASN A C 1
ATOM 8522 O O . ASN A 1 1082 ? 4.704 10.021 -26.405 1.00 94.50 1082 ASN A O 1
ATOM 8526 N N . TYR A 1 1083 ? 4.746 12.239 -26.171 1.00 92.50 1083 TYR A N 1
ATOM 8527 C CA . TYR A 1 1083 ? 3.307 12.468 -26.280 1.00 92.50 1083 TYR A CA 1
ATOM 8528 C C . TYR A 1 1083 ? 2.747 12.210 -27.696 1.00 92.50 1083 TYR A C 1
ATOM 8530 O O . TYR A 1 1083 ? 3.435 12.465 -28.689 1.00 92.50 1083 TYR A O 1
ATOM 8538 N N . PRO A 1 1084 ? 1.458 11.831 -27.830 1.00 89.69 1084 PRO A N 1
ATOM 8539 C CA . PRO A 1 1084 ? 0.782 11.659 -29.126 1.00 89.69 1084 PRO A CA 1
ATOM 8540 C C . PRO A 1 1084 ? 0.545 12.967 -29.911 1.00 89.69 1084 PRO A C 1
ATOM 8542 O O . PRO A 1 1084 ? 0.040 12.936 -31.033 1.00 89.69 1084 PRO A O 1
ATOM 8545 N N . PHE A 1 1085 ? 0.901 14.123 -29.347 1.00 88.62 1085 PHE A N 1
ATOM 8546 C CA . PHE A 1 1085 ? 0.758 15.450 -29.949 1.00 88.62 1085 PHE A CA 1
ATOM 8547 C C . PHE A 1 1085 ? 2.018 16.301 -29.731 1.00 88.62 1085 PHE A C 1
ATOM 8549 O O . PHE A 1 1085 ? 2.851 16.005 -28.879 1.00 88.62 1085 PHE A O 1
ATOM 8556 N N . SER A 1 1086 ? 2.162 17.375 -30.512 1.00 88.75 1086 SER A N 1
ATOM 8557 C CA . SER A 1 1086 ? 3.291 18.303 -30.375 1.00 88.75 1086 SER A CA 1
ATOM 8558 C C . SER A 1 1086 ? 3.175 19.124 -29.085 1.00 88.75 1086 SER A C 1
ATOM 8560 O O . SER A 1 1086 ? 2.099 19.633 -28.778 1.00 88.75 1086 SER A O 1
ATOM 8562 N N . SER A 1 1087 ? 4.268 19.249 -28.327 1.00 86.88 1087 SER A N 1
ATOM 8563 C CA . SER A 1 1087 ? 4.260 19.843 -26.982 1.00 86.88 1087 SER A CA 1
ATOM 8564 C C . SER A 1 1087 ? 5.556 20.592 -26.664 1.00 86.88 1087 SER A C 1
ATOM 8566 O O . SER A 1 1087 ? 6.647 20.177 -27.058 1.00 86.88 1087 SER A O 1
ATOM 8568 N N . SER A 1 1088 ? 5.443 21.694 -25.921 1.00 84.62 1088 SER A N 1
ATOM 8569 C CA . SER A 1 1088 ? 6.561 22.485 -25.380 1.00 84.62 1088 SER A CA 1
ATOM 8570 C C . SER A 1 1088 ? 6.917 22.131 -23.928 1.00 84.62 1088 SER A C 1
ATOM 8572 O O . SER A 1 1088 ? 7.881 22.678 -23.392 1.00 84.62 1088 SER A O 1
ATOM 8574 N N . CYS A 1 1089 ? 6.170 21.215 -23.295 1.00 82.50 1089 CYS A N 1
ATOM 8575 C CA . CYS A 1 1089 ? 6.272 20.875 -21.870 1.00 82.50 1089 CYS A CA 1
ATOM 8576 C C . CYS A 1 1089 ? 7.712 20.518 -21.442 1.00 82.50 1089 CYS A C 1
ATOM 8578 O O . CYS A 1 1089 ? 8.288 21.196 -20.594 1.00 82.50 1089 CYS A O 1
ATOM 8580 N N . MET A 1 1090 ? 8.351 19.548 -22.110 1.00 85.12 1090 MET A N 1
ATOM 8581 C CA . MET A 1 1090 ? 9.732 19.122 -21.800 1.00 85.12 1090 MET A CA 1
ATOM 8582 C C . MET A 1 1090 ? 10.829 20.093 -22.280 1.00 85.12 1090 MET A C 1
ATOM 8584 O O . MET A 1 1090 ? 12.018 19.808 -22.125 1.00 85.12 1090 MET A O 1
ATOM 8588 N N . LEU A 1 1091 ? 10.443 21.214 -22.895 1.00 82.62 1091 LEU A N 1
ATOM 8589 C CA . LEU A 1 1091 ? 11.333 22.283 -23.362 1.00 82.62 1091 LEU A CA 1
ATOM 8590 C C . LEU A 1 1091 ? 11.130 23.586 -22.574 1.00 82.62 1091 LEU A C 1
ATOM 8592 O O . LEU A 1 1091 ? 11.720 24.606 -22.927 1.00 82.62 1091 LEU A O 1
ATOM 8596 N N . HIS A 1 1092 ? 10.281 23.578 -21.537 1.00 74.12 1092 HIS A N 1
ATOM 8597 C CA . HIS A 1 1092 ? 9.973 24.745 -20.701 1.00 74.12 1092 HIS A CA 1
ATOM 8598 C C . HIS A 1 1092 ? 9.539 25.991 -21.509 1.00 74.12 1092 HIS A C 1
ATOM 8600 O O . HIS A 1 1092 ? 9.723 27.126 -21.076 1.00 74.12 1092 HIS A O 1
ATOM 8606 N N . GLY A 1 1093 ? 8.962 25.775 -22.700 1.00 68.81 1093 GLY A N 1
ATOM 8607 C CA . GLY A 1 1093 ? 8.517 26.823 -23.623 1.00 68.81 1093 GLY A CA 1
ATOM 8608 C C . GLY A 1 1093 ? 9.469 27.181 -24.776 1.00 68.81 1093 GLY A C 1
ATOM 8609 O O . GLY A 1 1093 ? 9.006 27.825 -25.720 1.00 68.81 1093 GLY A O 1
ATOM 8610 N N . ASP A 1 1094 ? 10.747 26.769 -24.784 1.00 74.75 1094 ASP A N 1
ATOM 8611 C CA . ASP A 1 1094 ? 11.670 27.120 -25.886 1.00 74.75 1094 ASP A CA 1
ATOM 8612 C C . ASP A 1 1094 ? 11.560 26.171 -27.094 1.00 74.75 1094 ASP A C 1
ATOM 8614 O O . ASP A 1 1094 ? 12.427 25.347 -27.390 1.00 74.75 1094 ASP A O 1
ATOM 8618 N N . GLY A 1 1095 ? 10.447 26.306 -27.815 1.00 83.81 1095 GLY A N 1
ATOM 8619 C CA . GLY A 1 1095 ? 10.100 25.475 -28.965 1.00 83.81 1095 GLY A CA 1
ATOM 8620 C C . GLY A 1 1095 ? 9.129 24.349 -28.614 1.00 83.81 1095 GLY A C 1
ATOM 8621 O O . GLY A 1 1095 ? 8.528 24.323 -27.541 1.00 83.81 1095 GLY A O 1
ATOM 8622 N N . GLN A 1 1096 ? 8.932 23.434 -29.562 1.00 88.00 1096 GLN A N 1
ATOM 8623 C CA . GLN A 1 1096 ? 7.989 22.321 -29.448 1.00 88.00 1096 GLN A CA 1
ATOM 8624 C C . GLN A 1 1096 ? 8.622 21.039 -29.986 1.00 88.00 1096 GLN A C 1
ATOM 8626 O O . GLN A 1 1096 ? 9.170 21.026 -31.090 1.00 88.00 1096 GLN A O 1
ATOM 8631 N N . LEU A 1 1097 ? 8.499 19.952 -29.225 1.00 92.31 1097 LEU A N 1
ATOM 8632 C CA . LEU A 1 1097 ? 8.746 18.603 -29.722 1.00 92.31 1097 LEU A CA 1
ATOM 8633 C C . LEU A 1 1097 ? 7.601 18.195 -30.669 1.00 92.31 1097 LEU A C 1
ATOM 8635 O O . LEU A 1 1097 ? 6.459 18.614 -30.449 1.00 92.31 1097 LEU A O 1
ATOM 8639 N N . PRO A 1 1098 ? 7.860 17.398 -31.723 1.00 93.69 1098 PRO A N 1
ATOM 8640 C CA . PRO A 1 1098 ? 6.801 16.803 -32.542 1.00 93.69 1098 PRO A CA 1
ATOM 8641 C C . PRO A 1 1098 ? 5.985 15.780 -31.731 1.00 93.69 1098 PRO A C 1
ATOM 8643 O O . PRO A 1 1098 ? 6.354 15.445 -30.611 1.00 93.69 1098 PRO A O 1
ATOM 8646 N N . ALA A 1 1099 ? 4.900 15.254 -32.304 1.00 92.00 1099 ALA A N 1
ATOM 8647 C CA . ALA A 1 1099 ? 4.258 14.052 -31.768 1.00 92.00 1099 ALA A CA 1
ATOM 8648 C C . ALA A 1 1099 ? 5.219 12.850 -31.858 1.00 92.00 1099 ALA A C 1
ATOM 8650 O O . ALA A 1 1099 ? 5.903 12.695 -32.872 1.00 92.00 1099 ALA A O 1
ATOM 8651 N N . TYR A 1 1100 ? 5.253 12.014 -30.819 1.00 94.19 1100 TYR A N 1
ATOM 8652 C CA . TYR A 1 1100 ? 6.170 10.880 -30.655 1.00 94.19 1100 TYR A CA 1
ATOM 8653 C C . TYR A 1 1100 ? 7.645 11.227 -30.975 1.00 94.19 1100 TYR A C 1
ATOM 8655 O O . TYR A 1 1100 ? 8.230 10.685 -31.919 1.00 94.19 1100 TYR A O 1
ATOM 8663 N N . PRO A 1 1101 ? 8.283 12.151 -30.230 1.00 95.88 1101 PRO A N 1
ATOM 8664 C CA . PRO A 1 1101 ? 9.639 12.626 -30.507 1.00 95.88 1101 PRO A CA 1
ATOM 8665 C C . PRO A 1 1101 ? 10.708 11.529 -30.547 1.00 95.88 1101 PRO A C 1
ATOM 8667 O O . PRO A 1 1101 ? 11.635 11.654 -31.344 1.00 95.88 1101 PRO A O 1
ATOM 8670 N N . VAL A 1 1102 ? 10.586 10.437 -29.777 1.00 96.50 1102 VAL A N 1
ATOM 8671 C CA . VAL A 1 1102 ? 11.545 9.314 -29.870 1.00 96.50 1102 VAL A CA 1
ATOM 8672 C C . VAL A 1 1102 ? 11.441 8.622 -31.233 1.00 96.50 1102 VAL A C 1
ATOM 8674 O O . VAL A 1 1102 ? 12.455 8.335 -31.868 1.00 96.50 1102 VAL A O 1
ATOM 8677 N N . ARG A 1 1103 ? 10.218 8.443 -31.747 1.00 95.44 1103 ARG A N 1
ATOM 8678 C CA . ARG A 1 1103 ? 9.970 7.918 -33.094 1.00 95.44 1103 ARG A CA 1
ATOM 8679 C C . ARG A 1 1103 ? 10.525 8.855 -34.170 1.00 95.44 1103 ARG A C 1
ATOM 8681 O O . ARG A 1 1103 ? 11.281 8.399 -35.021 1.00 95.44 1103 ARG A O 1
ATOM 8688 N N . ALA A 1 1104 ? 10.244 10.157 -34.074 1.00 96.44 1104 ALA A N 1
ATOM 8689 C CA . ALA A 1 1104 ? 10.774 11.165 -34.998 1.00 96.44 1104 ALA A CA 1
ATOM 8690 C C . ALA A 1 1104 ? 12.317 11.245 -34.981 1.00 96.44 1104 ALA A C 1
ATOM 8692 O O . ALA A 1 1104 ? 12.946 11.477 -36.013 1.00 96.44 1104 ALA A O 1
ATOM 8693 N N . ALA A 1 1105 ? 12.951 11.009 -33.827 1.00 97.25 1105 ALA A N 1
ATOM 8694 C CA . ALA A 1 1105 ? 14.402 10.880 -33.716 1.00 97.25 1105 ALA A CA 1
ATOM 8695 C C . ALA A 1 1105 ? 14.925 9.577 -34.354 1.00 97.25 1105 ALA A C 1
ATOM 8697 O O . ALA A 1 1105 ? 15.999 9.579 -34.962 1.00 97.25 1105 ALA A O 1
ATOM 8698 N N . CYS A 1 1106 ? 14.170 8.479 -34.260 1.00 97.69 1106 CYS A N 1
ATOM 8699 C CA . CYS A 1 1106 ? 14.489 7.199 -34.892 1.00 97.69 1106 CYS A CA 1
ATOM 8700 C C . CYS A 1 1106 ? 14.282 7.172 -36.419 1.00 97.69 1106 CYS A C 1
ATOM 8702 O O . CYS A 1 1106 ? 14.905 6.339 -37.079 1.00 97.69 1106 CYS A O 1
ATOM 8704 N N . ASP A 1 1107 ? 13.486 8.072 -37.006 1.00 97.06 1107 ASP A N 1
ATOM 8705 C CA . ASP A 1 1107 ? 13.310 8.167 -38.468 1.00 97.06 1107 ASP A CA 1
ATOM 8706 C C . ASP A 1 1107 ? 14.643 8.464 -39.188 1.00 97.06 1107 ASP A C 1
ATOM 8708 O O . ASP A 1 1107 ? 14.954 7.864 -40.220 1.00 97.06 1107 ASP A O 1
ATOM 8712 N N . TYR A 1 1108 ? 15.507 9.297 -38.591 1.00 96.94 1108 TYR A N 1
ATOM 8713 C CA . TYR A 1 1108 ? 16.877 9.544 -39.076 1.00 96.94 1108 TYR A CA 1
ATOM 8714 C C . TYR A 1 1108 ? 17.800 8.318 -38.979 1.00 96.94 1108 TYR A C 1
ATOM 8716 O O . TYR A 1 1108 ? 18.867 8.299 -39.589 1.00 96.94 1108 TYR A O 1
ATOM 8724 N N . LEU A 1 1109 ? 17.396 7.291 -38.229 1.00 96.94 1109 LEU A N 1
ATOM 8725 C CA . LEU A 1 1109 ? 18.133 6.049 -37.990 1.00 96.94 1109 LEU A CA 1
ATOM 8726 C C . LEU A 1 1109 ? 17.435 4.833 -38.626 1.00 96.94 1109 LEU A C 1
ATOM 8728 O O . LEU A 1 1109 ? 17.748 3.691 -38.287 1.00 96.94 1109 LEU A O 1
ATOM 8732 N N . ALA A 1 1110 ? 16.504 5.065 -39.561 1.00 95.25 1110 ALA A N 1
ATOM 8733 C CA . ALA A 1 1110 ? 15.705 4.023 -40.202 1.00 95.25 1110 ALA A CA 1
ATOM 8734 C C . ALA A 1 1110 ? 16.515 3.050 -41.079 1.00 95.25 1110 ALA A C 1
ATOM 8736 O O . ALA A 1 1110 ? 16.119 1.894 -41.247 1.00 95.25 1110 ALA A O 1
ATOM 8737 N N . ALA A 1 1111 ? 17.653 3.488 -41.620 1.00 94.56 1111 ALA A N 1
ATOM 8738 C CA . ALA A 1 1111 ? 18.569 2.664 -42.407 1.00 94.56 1111 ALA A CA 1
ATOM 8739 C C . ALA A 1 1111 ? 19.780 2.208 -41.573 1.00 94.56 1111 ALA A C 1
ATOM 8741 O O . ALA A 1 1111 ? 20.218 2.907 -40.662 1.00 94.56 1111 ALA A O 1
ATOM 8742 N N . ASP A 1 1112 ? 20.363 1.053 -41.904 1.00 93.56 1112 ASP A N 1
ATOM 8743 C CA . ASP A 1 1112 ? 21.617 0.606 -41.287 1.00 93.56 1112 ASP A CA 1
ATOM 8744 C C . ASP A 1 1112 ? 22.765 1.570 -41.638 1.00 93.56 1112 ASP A C 1
ATOM 8746 O O . ASP A 1 1112 ? 23.049 1.857 -42.809 1.00 93.56 1112 ASP A O 1
ATOM 8750 N N . HIS A 1 1113 ? 23.422 2.095 -40.605 1.00 92.25 1113 HIS A N 1
ATOM 8751 C CA . HIS A 1 1113 ? 24.591 2.964 -40.709 1.00 92.25 1113 HIS A CA 1
ATOM 8752 C C . HIS A 1 1113 ? 25.817 2.400 -39.974 1.00 92.25 1113 HIS A C 1
ATOM 8754 O O . HIS A 1 1113 ? 26.893 2.999 -40.032 1.00 92.25 1113 HIS A O 1
ATOM 8760 N N . THR A 1 1114 ? 25.703 1.224 -39.348 1.00 88.56 1114 THR A N 1
ATOM 8761 C CA . THR A 1 1114 ? 26.740 0.599 -38.503 1.00 88.56 1114 THR A CA 1
ATOM 8762 C C . THR A 1 1114 ? 28.078 0.396 -39.230 1.00 88.56 1114 THR A C 1
ATOM 8764 O O . THR A 1 1114 ? 29.149 0.507 -38.624 1.00 88.56 1114 THR A O 1
ATOM 8767 N N . SER A 1 1115 ? 28.029 0.180 -40.548 1.00 86.31 1115 SER A N 1
ATOM 8768 C CA . SER A 1 1115 ? 29.189 0.008 -41.433 1.00 86.31 1115 SER A CA 1
ATOM 8769 C C . SER A 1 1115 ? 29.993 1.288 -41.720 1.00 86.31 1115 SER A C 1
ATOM 8771 O O . SER A 1 1115 ? 31.103 1.196 -42.245 1.00 86.31 1115 SER A O 1
ATOM 8773 N N . SER A 1 1116 ? 29.483 2.486 -41.400 1.00 91.62 1116 SER A N 1
ATOM 8774 C CA . SER A 1 1116 ? 30.091 3.757 -41.821 1.00 91.62 1116 SER A CA 1
ATOM 8775 C C . SER A 1 1116 ? 30.059 4.824 -40.721 1.00 91.62 1116 SER A C 1
ATOM 8777 O O . SER A 1 1116 ? 29.054 5.505 -40.533 1.00 91.62 1116 SER A O 1
ATOM 8779 N N . GLU A 1 1117 ? 31.205 5.021 -40.050 1.00 89.00 1117 GLU A N 1
ATOM 8780 C CA . GLU A 1 1117 ? 31.416 6.004 -38.965 1.00 89.00 1117 GLU A CA 1
ATOM 8781 C C . GLU A 1 1117 ? 30.805 7.379 -39.290 1.00 89.00 1117 GLU A C 1
ATOM 8783 O O . GLU A 1 1117 ? 29.993 7.892 -38.527 1.00 89.00 1117 GLU A O 1
ATOM 8788 N N . THR A 1 1118 ? 31.122 7.955 -40.453 1.00 90.06 1118 THR A N 1
ATOM 8789 C CA . THR A 1 1118 ? 30.641 9.293 -40.836 1.00 90.06 1118 THR A CA 1
ATOM 8790 C C . THR A 1 1118 ? 29.131 9.350 -41.076 1.00 90.06 1118 THR A C 1
ATOM 8792 O O . THR A 1 1118 ? 28.512 10.356 -40.740 1.00 90.06 1118 THR A O 1
ATOM 8795 N N . LYS A 1 1119 ? 28.516 8.298 -41.638 1.00 92.94 1119 LYS A N 1
ATOM 8796 C CA . LYS A 1 1119 ? 27.054 8.263 -41.821 1.00 92.94 1119 LYS A CA 1
ATOM 8797 C C . LYS A 1 1119 ? 26.347 8.119 -40.478 1.00 92.94 1119 LYS A C 1
ATOM 8799 O O . LYS A 1 1119 ? 25.416 8.869 -40.215 1.00 92.94 1119 LYS A O 1
ATOM 8804 N N . LEU A 1 1120 ? 26.836 7.215 -39.630 1.00 96.06 1120 LEU A N 1
ATOM 8805 C CA . LEU A 1 1120 ? 26.268 6.949 -38.313 1.00 96.06 1120 LEU A CA 1
ATOM 8806 C C . LEU A 1 1120 ? 26.293 8.194 -37.418 1.00 96.06 1120 LEU A C 1
ATOM 8808 O O . LEU A 1 1120 ? 25.252 8.601 -36.916 1.00 96.06 1120 LEU A O 1
ATOM 8812 N N . LEU A 1 1121 ? 27.455 8.840 -37.270 1.00 95.19 1121 LEU A N 1
ATOM 8813 C CA . LEU A 1 1121 ? 27.591 10.021 -36.410 1.00 95.19 1121 LEU A CA 1
ATOM 8814 C C . LEU A 1 1121 ? 26.736 11.202 -36.905 1.00 95.19 1121 LEU A C 1
ATOM 8816 O O . LEU A 1 1121 ? 26.105 11.879 -36.098 1.00 95.19 1121 LEU A O 1
ATOM 8820 N N . ASN A 1 1122 ? 26.650 11.413 -38.225 1.00 95.00 1122 ASN A N 1
ATOM 8821 C CA . ASN A 1 1122 ? 25.775 12.440 -38.798 1.00 95.00 1122 ASN A CA 1
ATOM 8822 C C . ASN A 1 1122 ? 24.287 12.124 -38.569 1.00 95.00 1122 ASN A C 1
ATOM 8824 O O . ASN A 1 1122 ? 23.523 13.025 -38.242 1.00 95.00 1122 ASN A O 1
ATOM 8828 N N . ALA A 1 1123 ? 23.869 10.865 -38.719 1.00 96.69 1123 ALA A N 1
ATOM 8829 C CA . ALA A 1 1123 ? 22.482 10.463 -38.499 1.00 96.69 1123 ALA A CA 1
ATOM 8830 C C . ALA A 1 1123 ? 22.070 10.588 -37.022 1.00 96.69 1123 ALA A C 1
ATOM 8832 O O . ALA A 1 1123 ? 20.978 11.068 -36.724 1.00 96.69 1123 ALA A O 1
ATOM 8833 N N . VAL A 1 1124 ? 22.967 10.250 -36.086 1.00 96.94 1124 VAL A N 1
ATOM 8834 C CA . VAL A 1 1124 ? 22.732 10.461 -34.647 1.00 96.94 1124 VAL A CA 1
ATOM 8835 C C . VAL A 1 1124 ? 22.695 11.950 -34.290 1.00 96.94 1124 VAL A C 1
ATOM 8837 O O . VAL A 1 1124 ? 21.899 12.325 -33.433 1.00 96.94 1124 VAL A O 1
ATOM 8840 N N . ARG A 1 1125 ? 23.460 12.824 -34.968 1.00 95.44 1125 ARG A N 1
ATOM 8841 C CA . ARG A 1 1125 ? 23.307 14.285 -34.819 1.00 95.44 1125 ARG A CA 1
ATOM 8842 C C . ARG A 1 1125 ? 21.890 14.741 -35.181 1.00 95.44 1125 ARG A C 1
ATOM 8844 O O . ARG A 1 1125 ? 21.277 15.434 -34.378 1.00 95.44 1125 ARG A O 1
ATOM 8851 N N . GLU A 1 1126 ? 21.373 14.371 -36.355 1.00 96.06 1126 GLU A N 1
ATOM 8852 C CA . GLU A 1 1126 ? 20.010 14.766 -36.761 1.00 96.06 1126 GLU A CA 1
ATOM 8853 C C . GLU A 1 1126 ? 18.947 14.181 -35.816 1.00 96.06 1126 GLU A C 1
ATOM 8855 O O . GLU A 1 1126 ? 18.006 14.872 -35.431 1.00 96.06 1126 GLU A O 1
ATOM 8860 N N . SER A 1 1127 ? 19.155 12.942 -35.363 1.00 96.94 1127 SER A N 1
ATOM 8861 C CA . SER A 1 1127 ? 18.314 12.259 -34.378 1.00 96.94 1127 SER A CA 1
ATOM 8862 C C . SER A 1 1127 ? 18.177 13.053 -33.067 1.00 96.94 1127 SER A C 1
ATOM 8864 O O . SER A 1 1127 ? 17.063 13.367 -32.652 1.00 96.94 1127 SER A O 1
ATOM 8866 N N . VAL A 1 1128 ? 19.287 13.470 -32.438 1.00 95.62 1128 VAL A N 1
ATOM 8867 C CA . VAL A 1 1128 ? 19.235 14.264 -31.188 1.00 95.62 1128 VAL A CA 1
ATOM 8868 C C . VAL A 1 1128 ? 18.887 15.741 -31.406 1.00 95.62 1128 VAL A C 1
ATOM 8870 O O . VAL A 1 1128 ? 18.484 16.424 -30.461 1.00 95.62 1128 VAL A O 1
ATOM 8873 N N . ALA A 1 1129 ? 18.983 16.246 -32.641 1.00 94.38 1129 ALA A N 1
ATOM 8874 C CA . ALA A 1 1129 ? 18.553 17.598 -32.994 1.00 94.38 1129 ALA A CA 1
ATOM 8875 C C . ALA A 1 1129 ? 17.026 17.790 -32.907 1.00 94.38 1129 ALA A C 1
ATOM 8877 O O . ALA A 1 1129 ? 16.586 18.932 -32.789 1.00 94.38 1129 ALA A O 1
ATOM 8878 N N . ILE A 1 1130 ? 16.225 16.712 -32.875 1.00 94.88 1130 ILE A N 1
ATOM 8879 C CA . ILE A 1 1130 ? 14.787 16.778 -32.541 1.00 94.88 1130 ILE A CA 1
ATOM 8880 C C . ILE A 1 1130 ? 14.559 17.424 -31.165 1.00 94.88 1130 ILE A C 1
ATOM 8882 O O . ILE A 1 1130 ? 13.621 18.203 -31.011 1.00 94.88 1130 ILE A O 1
ATOM 8886 N N . TYR A 1 1131 ? 15.439 17.156 -30.193 1.00 93.12 1131 TYR A N 1
ATOM 8887 C CA . TYR A 1 1131 ? 15.435 17.818 -28.888 1.00 93.12 1131 TYR A CA 1
ATOM 8888 C C . TYR A 1 1131 ? 16.248 19.119 -28.927 1.00 93.12 1131 TYR A C 1
ATOM 8890 O O . TYR A 1 1131 ? 15.703 20.206 -28.746 1.00 93.12 1131 TYR A O 1
ATOM 8898 N N . TYR A 1 1132 ? 17.548 19.031 -29.231 1.00 91.31 1132 TYR A N 1
ATOM 8899 C CA . TYR A 1 1132 ? 18.476 20.160 -29.077 1.00 91.31 1132 TYR A CA 1
ATOM 8900 C C . TYR A 1 1132 ? 18.309 21.297 -30.101 1.00 91.31 1132 TYR A C 1
ATOM 8902 O O . TYR A 1 1132 ? 18.919 22.348 -29.928 1.00 91.31 1132 TYR A O 1
ATOM 8910 N N . ASN A 1 1133 ? 17.504 21.124 -31.155 1.00 92.31 1133 ASN A N 1
ATOM 8911 C CA . ASN A 1 1133 ? 17.162 22.183 -32.111 1.00 92.31 1133 ASN A CA 1
ATOM 8912 C C . ASN A 1 1133 ? 15.644 22.283 -32.360 1.00 92.31 1133 ASN A C 1
ATOM 8914 O O . ASN A 1 1133 ? 15.212 22.693 -33.439 1.00 92.31 1133 ASN A O 1
ATOM 8918 N N . ALA A 1 1134 ? 14.818 21.937 -31.365 1.00 89.62 1134 ALA A N 1
ATOM 8919 C CA . ALA A 1 1134 ? 13.359 22.060 -31.446 1.00 89.62 1134 ALA A CA 1
ATOM 8920 C C . ALA A 1 1134 ? 12.892 23.502 -31.749 1.00 89.62 1134 ALA A C 1
ATOM 8922 O O . ALA A 1 1134 ? 11.926 23.711 -32.486 1.00 89.62 1134 ALA A O 1
ATOM 8923 N N . SER A 1 1135 ? 13.621 24.507 -31.248 1.00 86.44 1135 SER A N 1
ATOM 8924 C CA . SER A 1 1135 ? 13.405 25.932 -31.545 1.00 86.44 1135 SER A CA 1
ATOM 8925 C C . SER A 1 1135 ? 13.782 26.333 -32.985 1.00 86.44 1135 SER A C 1
ATOM 8927 O O . SER A 1 1135 ? 13.374 27.399 -33.452 1.00 86.44 1135 SER A O 1
ATOM 8929 N N . LYS A 1 1136 ? 14.550 25.490 -33.696 1.00 86.50 1136 LYS A N 1
ATOM 8930 C CA . LYS A 1 1136 ? 15.117 25.699 -35.046 1.00 86.50 1136 LYS A CA 1
ATOM 8931 C C . LYS A 1 1136 ? 16.038 26.922 -35.166 1.00 86.50 1136 LYS A C 1
ATOM 8933 O O . LYS A 1 1136 ? 16.235 27.451 -36.261 1.00 86.50 1136 LYS A O 1
ATOM 8938 N N . ARG A 1 1137 ? 16.598 27.383 -34.041 1.00 87.31 1137 ARG A N 1
ATOM 8939 C CA . ARG A 1 1137 ? 17.499 28.549 -33.953 1.00 87.31 1137 ARG A CA 1
ATOM 8940 C C . ARG A 1 1137 ? 18.977 28.167 -33.875 1.00 87.31 1137 ARG A C 1
ATOM 8942 O O . ARG A 1 1137 ? 19.823 28.998 -34.218 1.00 87.31 1137 ARG A O 1
ATOM 8949 N N . GLU A 1 1138 ? 19.290 26.937 -33.467 1.00 85.81 1138 GLU A N 1
ATOM 8950 C CA . GLU A 1 1138 ? 20.661 26.542 -33.153 1.00 85.81 1138 GLU A CA 1
ATOM 8951 C C . GLU A 1 1138 ? 21.508 26.312 -34.403 1.00 85.81 1138 GLU A C 1
ATOM 8953 O O . GLU A 1 1138 ? 21.106 25.651 -35.364 1.00 85.81 1138 GLU A O 1
ATOM 8958 N N . LYS A 1 1139 ? 22.714 26.891 -34.375 1.00 88.62 1139 LYS A N 1
ATOM 8959 C CA . LYS A 1 1139 ? 23.697 26.862 -35.476 1.00 88.62 1139 LYS A CA 1
ATOM 8960 C C . LYS A 1 1139 ? 24.858 25.905 -35.211 1.00 88.62 1139 LYS A C 1
ATOM 8962 O O . LYS A 1 1139 ? 25.576 25.540 -36.137 1.00 88.62 1139 LYS A O 1
ATOM 8967 N N . CYS A 1 1140 ? 25.057 25.551 -33.949 1.00 90.62 1140 CYS A N 1
ATOM 8968 C CA . CYS A 1 1140 ? 26.016 24.578 -33.451 1.00 90.62 1140 CYS A CA 1
ATOM 8969 C C . CYS A 1 1140 ? 25.552 24.139 -32.058 1.00 90.62 1140 CYS A C 1
ATOM 8971 O O . CYS A 1 1140 ? 24.826 24.881 -31.400 1.00 90.62 1140 CYS A O 1
ATOM 8973 N N . PHE A 1 1141 ? 25.971 22.964 -31.596 1.00 89.44 1141 PHE A N 1
ATOM 8974 C CA . PHE A 1 1141 ? 25.597 22.472 -30.269 1.00 89.44 1141 PHE A CA 1
ATOM 8975 C C . PHE A 1 1141 ? 26.703 22.706 -29.238 1.00 89.44 1141 PHE A C 1
ATOM 8977 O O . PHE A 1 1141 ? 27.890 22.538 -29.522 1.00 89.44 1141 PHE A O 1
ATOM 8984 N N . THR A 1 1142 ? 26.323 23.079 -28.019 1.00 84.69 1142 THR A N 1
ATOM 8985 C CA . THR A 1 1142 ? 27.233 23.188 -26.876 1.00 84.69 1142 THR A CA 1
ATOM 8986 C C . THR A 1 1142 ? 27.209 21.899 -26.057 1.00 84.69 1142 THR A C 1
ATOM 8988 O O . THR A 1 1142 ? 26.149 21.406 -25.670 1.00 84.69 1142 THR A O 1
ATOM 8991 N N . LEU A 1 1143 ? 28.390 21.348 -25.757 1.00 78.19 1143 LEU A N 1
ATOM 8992 C CA . LEU A 1 1143 ? 28.499 20.266 -24.780 1.00 78.19 1143 LEU A CA 1
ATOM 8993 C C . LEU A 1 1143 ? 28.413 20.842 -23.370 1.00 78.19 1143 LEU A C 1
ATOM 8995 O O . LEU A 1 1143 ? 29.349 21.458 -22.864 1.00 78.19 1143 LEU A O 1
ATOM 8999 N N . GLY A 1 1144 ? 27.258 20.632 -22.753 1.00 62.56 1144 GLY A N 1
ATOM 9000 C CA . GLY A 1 1144 ? 26.983 21.008 -21.379 1.00 62.56 1144 GLY A CA 1
ATOM 9001 C C . GLY A 1 1144 ? 25.498 20.871 -21.097 1.00 62.56 1144 GLY A C 1
ATOM 9002 O O . GLY A 1 1144 ? 24.684 21.601 -21.654 1.00 62.56 1144 GLY A O 1
ATOM 9003 N N . THR A 1 1145 ? 25.130 19.954 -20.205 1.00 52.28 1145 THR A N 1
ATOM 9004 C CA . THR A 1 1145 ? 23.822 20.041 -19.554 1.00 52.28 1145 THR A CA 1
ATOM 9005 C C . THR A 1 1145 ? 23.771 21.349 -18.766 1.00 52.28 1145 THR A C 1
ATOM 9007 O O . THR A 1 1145 ? 24.708 21.658 -18.024 1.00 52.28 1145 THR A O 1
ATOM 9010 N N . GLN A 1 1146 ? 22.675 22.108 -18.875 1.00 50.03 1146 GLN A N 1
ATOM 9011 C CA . GLN A 1 1146 ? 22.348 23.099 -17.850 1.00 50.03 1146 GLN A CA 1
ATOM 9012 C C . GLN A 1 1146 ? 22.033 22.320 -16.569 1.00 50.03 1146 GLN A C 1
ATOM 9014 O O . GLN A 1 1146 ? 20.900 21.906 -16.334 1.00 50.03 1146 GLN A O 1
ATOM 9019 N N . LYS A 1 1147 ? 23.068 22.017 -15.779 1.00 53.03 1147 LYS A N 1
ATOM 9020 C CA . LYS A 1 1147 ? 22.920 21.255 -14.539 1.00 53.03 1147 LYS A CA 1
ATOM 9021 C C . LYS A 1 1147 ? 22.176 22.129 -13.544 1.00 53.03 1147 LYS A C 1
ATOM 9023 O O . LYS A 1 1147 ? 22.789 22.996 -12.925 1.00 53.03 1147 LYS A O 1
ATOM 9028 N N . ASN A 1 1148 ? 20.869 21.894 -13.425 1.00 67.88 1148 ASN A N 1
ATOM 9029 C CA . ASN A 1 1148 ? 20.010 22.537 -12.442 1.00 67.88 1148 ASN A CA 1
ATOM 9030 C C . ASN A 1 1148 ? 20.653 22.361 -11.059 1.00 67.88 1148 ASN A C 1
ATOM 9032 O O . ASN A 1 1148 ? 20.697 21.256 -10.514 1.00 67.88 1148 ASN A O 1
ATOM 9036 N N . ALA A 1 1149 ? 21.231 23.450 -10.547 1.00 74.38 1149 ALA A N 1
ATOM 9037 C CA . ALA A 1 1149 ? 22.072 23.432 -9.359 1.00 74.38 1149 ALA A CA 1
ATOM 9038 C C . ALA A 1 1149 ? 21.295 22.947 -8.131 1.00 74.38 1149 ALA A C 1
ATOM 9040 O O . ALA A 1 1149 ? 21.853 22.233 -7.303 1.00 74.38 1149 ALA A O 1
ATOM 9041 N N . LEU A 1 1150 ? 19.999 23.273 -8.079 1.00 81.69 1150 LEU A N 1
ATOM 9042 C CA . LEU A 1 1150 ? 19.077 22.862 -7.029 1.00 81.69 1150 LEU A CA 1
ATOM 9043 C C . LEU A 1 1150 ? 18.906 21.335 -7.027 1.00 81.69 1150 LEU A C 1
ATOM 9045 O O . LEU A 1 1150 ? 19.072 20.690 -5.996 1.00 81.69 1150 LEU A O 1
ATOM 9049 N N . TRP A 1 1151 ? 18.648 20.736 -8.194 1.00 85.56 1151 TRP A N 1
ATOM 9050 C CA . TRP A 1 1151 ? 18.439 19.288 -8.312 1.00 85.56 1151 TRP A CA 1
ATOM 9051 C C . TRP A 1 1151 ? 19.723 18.474 -8.092 1.00 85.56 1151 TRP A C 1
ATOM 9053 O O . TRP A 1 1151 ? 19.702 17.438 -7.429 1.00 85.56 1151 TRP A O 1
ATOM 9063 N N . ASP A 1 1152 ? 20.859 18.950 -8.606 1.00 86.31 1152 ASP A N 1
ATOM 9064 C CA . ASP A 1 1152 ? 22.170 18.315 -8.405 1.00 86.31 1152 ASP A CA 1
ATOM 9065 C C . ASP A 1 1152 ? 22.639 18.419 -6.935 1.00 86.31 1152 ASP A C 1
ATOM 9067 O O . ASP A 1 1152 ? 23.330 17.522 -6.455 1.00 86.31 1152 ASP A O 1
ATOM 9071 N N . TYR A 1 1153 ? 22.207 19.451 -6.194 1.00 89.75 1153 TYR A N 1
ATOM 9072 C CA . TYR A 1 1153 ? 22.367 19.529 -4.738 1.00 89.75 1153 TYR A CA 1
ATOM 9073 C C . TYR A 1 1153 ? 21.432 18.552 -4.006 1.00 89.75 1153 TYR A C 1
ATOM 9075 O O . TYR A 1 1153 ? 21.924 17.704 -3.266 1.00 89.75 1153 TYR A O 1
ATOM 9083 N N . LEU A 1 1154 ? 20.117 18.590 -4.273 1.00 91.44 1154 LEU A N 1
ATOM 9084 C CA . LEU A 1 1154 ? 19.119 17.698 -3.654 1.00 91.44 1154 LEU A CA 1
ATOM 9085 C C . LEU A 1 1154 ? 19.450 16.209 -3.853 1.00 91.44 1154 LEU A C 1
ATOM 9087 O O . LEU A 1 1154 ? 19.357 15.422 -2.913 1.00 91.44 1154 LEU A O 1
ATOM 9091 N N . THR A 1 1155 ? 19.903 15.815 -5.048 1.00 91.31 1155 THR A N 1
ATOM 9092 C CA . THR A 1 1155 ? 20.356 14.438 -5.345 1.00 91.31 1155 THR A CA 1
ATOM 9093 C C . THR A 1 1155 ? 21.582 14.045 -4.507 1.00 91.31 1155 THR A C 1
ATOM 9095 O O . THR A 1 1155 ? 21.760 12.877 -4.163 1.00 91.31 1155 THR A O 1
ATOM 9098 N N . CYS A 1 1156 ? 22.433 15.018 -4.168 1.00 92.19 1156 CYS A N 1
ATOM 9099 C CA . CYS A 1 1156 ? 23.626 14.836 -3.347 1.00 92.19 1156 CYS A CA 1
ATOM 9100 C C . CYS A 1 1156 ? 23.370 14.887 -1.831 1.00 92.19 1156 CYS A C 1
ATOM 9102 O O . CYS A 1 1156 ? 24.245 14.461 -1.077 1.00 92.19 1156 CYS A O 1
ATOM 9104 N N . THR A 1 1157 ? 22.216 15.383 -1.372 1.00 92.25 1157 THR A N 1
ATOM 9105 C CA . THR A 1 1157 ? 21.887 15.502 0.058 1.00 92.25 1157 THR A CA 1
ATOM 9106 C C . THR A 1 1157 ? 20.796 14.550 0.534 1.00 92.25 1157 THR A C 1
ATOM 9108 O O . THR A 1 1157 ? 20.905 14.074 1.662 1.00 92.25 1157 THR A O 1
ATOM 9111 N N . GLU A 1 1158 ? 19.751 14.296 -0.260 1.00 92.31 1158 GLU A N 1
ATOM 9112 C CA . GLU A 1 1158 ? 18.498 13.654 0.198 1.00 92.31 1158 GLU A CA 1
ATOM 9113 C C . GLU A 1 1158 ? 17.878 12.722 -0.841 1.00 92.31 1158 GLU A C 1
ATOM 9115 O O . GLU A 1 1158 ? 17.468 11.604 -0.522 1.00 92.31 1158 GLU A O 1
ATOM 9120 N N . LEU A 1 1159 ? 17.812 13.182 -2.091 1.00 92.94 1159 LEU A N 1
ATOM 9121 C CA . LEU A 1 1159 ? 17.022 12.577 -3.158 1.00 92.94 1159 LEU A CA 1
ATOM 9122 C C . LEU A 1 1159 ? 17.864 11.634 -4.031 1.00 92.94 1159 LEU A C 1
ATOM 9124 O O . LEU A 1 1159 ? 17.861 11.721 -5.259 1.00 92.94 1159 LEU A O 1
ATOM 9128 N N . TYR A 1 1160 ? 18.619 10.734 -3.398 1.00 92.19 1160 TYR A N 1
ATOM 9129 C CA . TYR A 1 1160 ? 19.487 9.801 -4.116 1.00 92.19 1160 TYR A CA 1
ATOM 9130 C C . TYR A 1 1160 ? 18.678 8.686 -4.803 1.00 92.19 1160 TYR A C 1
ATOM 9132 O O . TYR A 1 1160 ? 18.265 7.705 -4.179 1.00 92.19 1160 TYR A O 1
ATOM 9140 N N . LEU A 1 1161 ? 18.477 8.858 -6.110 1.00 90.38 1161 LEU A N 1
ATOM 9141 C CA . LEU A 1 1161 ? 17.781 7.940 -7.013 1.00 90.38 1161 LEU A CA 1
ATOM 9142 C C . LEU A 1 1161 ? 18.814 7.209 -7.898 1.00 90.38 1161 LEU A C 1
ATOM 9144 O O . LEU A 1 1161 ? 19.218 7.758 -8.928 1.00 90.38 1161 LEU A O 1
ATOM 9148 N N . PRO A 1 1162 ? 19.296 6.009 -7.514 1.00 88.62 1162 PRO A N 1
ATOM 9149 C CA . PRO A 1 1162 ? 20.281 5.268 -8.300 1.00 88.62 1162 PRO A CA 1
ATOM 9150 C C . PRO A 1 1162 ? 19.711 4.826 -9.657 1.00 88.62 1162 PRO A C 1
ATOM 9152 O O . PRO A 1 1162 ? 18.562 4.400 -9.758 1.00 88.62 1162 PRO A O 1
ATOM 9155 N N . LYS A 1 1163 ? 20.541 4.895 -10.703 1.00 90.19 1163 LYS A N 1
ATOM 9156 C CA . LYS A 1 1163 ? 20.226 4.451 -12.070 1.00 90.19 1163 LYS A CA 1
ATOM 9157 C C . LYS A 1 1163 ? 21.426 3.728 -12.671 1.00 90.19 1163 LYS A C 1
ATOM 9159 O O . LYS A 1 1163 ? 22.554 4.180 -12.483 1.00 90.19 1163 LYS A O 1
ATOM 9164 N N . GLN A 1 1164 ? 21.189 2.653 -13.414 1.00 92.19 1164 GLN A N 1
ATOM 9165 C CA . GLN A 1 1164 ? 22.214 1.934 -14.166 1.00 92.19 1164 GLN A CA 1
ATOM 9166 C C . GLN A 1 1164 ? 21.724 1.522 -15.555 1.00 92.19 1164 GLN A C 1
ATOM 9168 O O . GLN A 1 1164 ? 20.536 1.580 -15.868 1.00 92.19 1164 GLN A O 1
ATOM 9173 N N . GLN A 1 1165 ? 22.676 1.086 -16.368 1.00 93.38 1165 GLN A N 1
ATOM 9174 C CA . GLN A 1 1165 ? 22.480 0.601 -17.727 1.00 93.38 1165 GLN A CA 1
ATOM 9175 C C . GLN A 1 1165 ? 23.526 -0.478 -18.012 1.00 93.38 1165 GLN A C 1
ATOM 9177 O O . GLN A 1 1165 ? 24.694 -0.338 -17.638 1.00 93.38 1165 GLN A O 1
ATOM 9182 N N . ASN A 1 1166 ? 23.107 -1.572 -18.635 1.00 90.69 1166 ASN A N 1
ATOM 9183 C CA . ASN A 1 1166 ? 23.920 -2.763 -18.850 1.00 90.69 1166 ASN A CA 1
ATOM 9184 C C . ASN A 1 1166 ? 24.387 -2.903 -20.316 1.00 90.69 1166 ASN A C 1
ATOM 9186 O O . ASN A 1 1166 ? 25.392 -3.571 -20.569 1.00 90.69 1166 ASN A O 1
ATOM 9190 N N . GLY A 1 1167 ? 23.732 -2.213 -21.263 1.00 91.19 1167 GLY A N 1
ATOM 9191 C CA . GLY A 1 1167 ? 24.033 -2.228 -22.702 1.00 91.19 1167 GLY A CA 1
ATOM 9192 C C . GLY A 1 1167 ? 23.615 -3.514 -23.434 1.00 91.19 1167 GLY A C 1
ATOM 9193 O O . GLY A 1 1167 ? 23.968 -3.706 -24.600 1.00 91.19 1167 GLY A O 1
ATOM 9194 N N . VAL A 1 1168 ? 22.886 -4.405 -22.755 1.00 89.38 1168 VAL A N 1
ATOM 9195 C CA . VAL A 1 1168 ? 22.384 -5.702 -23.244 1.00 89.38 1168 VAL A CA 1
ATOM 9196 C C . VAL A 1 1168 ? 20.867 -5.650 -23.424 1.00 89.38 1168 VAL A C 1
ATOM 9198 O O . VAL A 1 1168 ? 20.368 -5.978 -24.504 1.00 89.38 1168 VAL A O 1
ATOM 9201 N N . ASP A 1 1169 ? 20.155 -5.152 -22.414 1.00 88.06 1169 ASP A N 1
ATOM 9202 C CA . ASP A 1 1169 ? 18.699 -4.952 -22.415 1.00 88.06 1169 ASP A CA 1
ATOM 9203 C C . ASP A 1 1169 ? 18.317 -3.513 -22.802 1.00 88.06 1169 ASP A C 1
ATOM 9205 O O . ASP A 1 1169 ? 17.220 -3.266 -23.300 1.00 88.06 1169 ASP A O 1
ATOM 9209 N N . ASP A 1 1170 ? 19.249 -2.566 -22.651 1.00 95.69 1170 ASP A N 1
ATOM 9210 C CA . ASP A 1 1170 ? 19.109 -1.163 -23.051 1.00 95.69 1170 ASP A CA 1
ATOM 9211 C C . ASP A 1 1170 ? 19.995 -0.795 -24.263 1.00 95.69 1170 ASP A C 1
ATOM 9213 O O . ASP A 1 1170 ? 20.915 -1.530 -24.634 1.00 95.69 1170 ASP A O 1
ATOM 9217 N N . MET A 1 1171 ? 19.716 0.323 -24.938 1.00 95.88 1171 MET A N 1
ATOM 9218 C CA . MET A 1 1171 ? 20.484 0.767 -26.113 1.00 95.88 1171 MET A CA 1
ATOM 9219 C C . MET A 1 1171 ? 21.744 1.588 -25.802 1.00 95.88 1171 MET A C 1
ATOM 9221 O O . MET A 1 1171 ? 22.441 1.996 -26.735 1.00 95.88 1171 MET A O 1
ATOM 9225 N N . PHE A 1 1172 ? 22.053 1.846 -24.533 1.00 95.88 1172 PHE A N 1
ATOM 9226 C CA . PHE A 1 1172 ? 23.160 2.699 -24.115 1.00 95.88 1172 PHE A CA 1
ATOM 9227 C C . PHE A 1 1172 ? 24.474 1.910 -23.962 1.00 95.88 1172 PHE A C 1
ATOM 9229 O O . PHE A 1 1172 ? 24.627 0.774 -24.414 1.00 95.88 1172 PHE A O 1
ATOM 9236 N N . TYR A 1 1173 ? 25.483 2.568 -23.401 1.00 92.75 1173 TYR A N 1
ATOM 9237 C CA . TYR A 1 1173 ? 26.766 1.973 -23.033 1.00 92.75 1173 TYR A CA 1
ATOM 9238 C C . TYR A 1 1173 ? 26.686 1.439 -21.599 1.00 92.75 1173 TYR A C 1
ATOM 9240 O O . TYR A 1 1173 ? 26.071 2.095 -20.766 1.00 92.75 1173 TYR A O 1
ATOM 9248 N N . ASN A 1 1174 ? 27.340 0.318 -21.271 1.00 92.94 1174 ASN A N 1
ATOM 9249 C CA . ASN A 1 1174 ? 27.359 -0.182 -19.889 1.00 92.94 1174 ASN A CA 1
ATOM 9250 C C . ASN A 1 1174 ? 27.903 0.892 -18.920 1.00 92.94 1174 ASN A C 1
ATOM 9252 O O . ASN A 1 1174 ? 29.010 1.407 -19.105 1.00 92.94 1174 ASN A O 1
ATOM 9256 N N . ALA A 1 1175 ? 27.109 1.206 -17.896 1.00 90.06 1175 ALA A N 1
ATOM 9257 C CA . ALA A 1 1175 ? 27.482 2.025 -16.755 1.00 90.06 1175 ALA A CA 1
ATOM 9258 C C . ALA A 1 1175 ? 26.664 1.600 -15.523 1.00 90.06 1175 ALA A C 1
ATOM 9260 O O . ALA A 1 1175 ? 25.482 1.924 -15.385 1.00 90.06 1175 ALA A O 1
ATOM 9261 N N . HIS A 1 1176 ? 27.319 0.884 -14.610 1.00 88.69 1176 HIS A N 1
ATOM 9262 C CA . HIS A 1 1176 ? 26.780 0.564 -13.288 1.00 88.69 1176 HIS A CA 1
ATOM 9263 C C . HIS A 1 1176 ? 26.824 1.787 -12.358 1.00 88.69 1176 HIS A C 1
ATOM 9265 O O . HIS A 1 1176 ? 27.774 2.574 -12.407 1.00 88.69 1176 HIS A O 1
ATOM 9271 N N . PHE A 1 1177 ? 25.824 1.933 -11.482 1.00 87.00 1177 PHE A N 1
ATOM 9272 C CA . PHE A 1 1177 ? 25.840 2.980 -10.456 1.00 87.00 1177 PHE A CA 1
ATOM 9273 C C . PHE A 1 1177 ? 26.962 2.725 -9.436 1.00 87.00 1177 PHE A C 1
ATOM 9275 O O . PHE A 1 1177 ? 27.290 1.577 -9.132 1.00 87.00 1177 PHE A O 1
ATOM 9282 N N . ASN A 1 1178 ? 27.563 3.786 -8.891 1.00 89.44 1178 ASN A N 1
ATOM 9283 C CA . ASN A 1 1178 ? 28.662 3.664 -7.933 1.00 89.44 1178 ASN A CA 1
ATOM 9284 C C . ASN A 1 1178 ? 28.524 4.721 -6.835 1.00 89.44 1178 ASN A C 1
ATOM 9286 O O . ASN A 1 1178 ? 29.094 5.809 -6.914 1.00 89.44 1178 ASN A O 1
ATOM 9290 N N . MET A 1 1179 ? 27.817 4.339 -5.770 1.00 90.31 1179 MET A N 1
ATOM 9291 C CA . MET A 1 1179 ? 27.502 5.201 -4.629 1.00 90.31 1179 MET A CA 1
ATOM 9292 C C . MET A 1 1179 ? 28.747 5.811 -3.954 1.00 90.31 1179 MET A C 1
ATOM 9294 O O . MET A 1 1179 ? 28.671 6.910 -3.406 1.00 90.31 1179 MET A O 1
ATOM 9298 N N . THR A 1 1180 ? 29.906 5.141 -4.008 1.00 91.88 1180 THR A N 1
ATOM 9299 C CA . THR A 1 1180 ? 31.173 5.688 -3.497 1.00 91.88 1180 THR A CA 1
ATOM 9300 C C . THR A 1 1180 ? 31.658 6.843 -4.372 1.00 91.88 1180 THR A C 1
ATOM 9302 O O . THR A 1 1180 ? 31.919 7.928 -3.856 1.00 91.88 1180 THR A O 1
ATOM 9305 N N . ALA A 1 1181 ? 31.699 6.656 -5.695 1.00 90.06 1181 ALA A N 1
ATOM 9306 C CA . ALA A 1 1181 ? 32.070 7.708 -6.644 1.00 90.06 1181 ALA A CA 1
ATOM 9307 C C . ALA A 1 1181 ? 31.039 8.858 -6.686 1.00 90.06 1181 ALA A C 1
ATOM 9309 O O . ALA A 1 1181 ? 31.409 10.022 -6.854 1.00 90.06 1181 ALA A O 1
ATOM 9310 N N . ASP A 1 1182 ? 29.753 8.554 -6.486 1.00 90.50 1182 ASP A N 1
ATOM 9311 C CA . ASP A 1 1182 ? 28.693 9.549 -6.311 1.00 90.50 1182 ASP A CA 1
ATOM 9312 C C . ASP A 1 1182 ? 28.928 10.397 -5.051 1.00 90.50 1182 ASP A C 1
ATOM 9314 O O . ASP A 1 1182 ? 28.937 11.627 -5.130 1.00 90.50 1182 ASP A O 1
ATOM 9318 N N . SER A 1 1183 ? 29.204 9.761 -3.908 1.00 92.38 1183 SER A N 1
ATOM 9319 C CA . SER A 1 1183 ? 29.509 10.454 -2.650 1.00 92.38 1183 SER A CA 1
ATOM 9320 C C . SER A 1 1183 ? 30.784 11.303 -2.751 1.00 92.38 1183 SER A C 1
ATOM 9322 O O . SER A 1 1183 ? 30.790 12.465 -2.342 1.00 92.38 1183 SER A O 1
ATOM 9324 N N . GLU A 1 1184 ? 31.843 10.797 -3.395 1.00 93.88 1184 GLU A N 1
ATOM 9325 C CA . GLU A 1 1184 ? 33.056 11.575 -3.683 1.00 93.88 1184 GLU A CA 1
ATOM 9326 C C . GLU A 1 1184 ? 32.774 12.793 -4.577 1.00 93.88 1184 GLU A C 1
ATOM 9328 O O . GLU A 1 1184 ? 33.291 13.882 -4.308 1.00 93.88 1184 GLU A O 1
ATOM 9333 N N . ARG A 1 1185 ? 31.919 12.661 -5.603 1.00 91.00 1185 ARG A N 1
ATOM 9334 C CA . ARG A 1 1185 ? 31.477 13.793 -6.438 1.00 91.00 1185 ARG A CA 1
ATOM 9335 C C . ARG A 1 1185 ? 30.744 14.843 -5.602 1.00 91.00 1185 ARG A C 1
ATOM 9337 O O . ARG A 1 1185 ? 31.078 16.027 -5.706 1.00 91.00 1185 ARG A O 1
ATOM 9344 N N . CYS A 1 1186 ? 29.795 14.428 -4.764 1.00 92.31 1186 CYS A N 1
ATOM 9345 C CA . CYS A 1 1186 ? 29.032 15.316 -3.886 1.00 92.31 1186 CYS A CA 1
ATOM 9346 C C . CYS A 1 1186 ? 29.946 16.051 -2.890 1.00 92.31 1186 CYS A C 1
ATOM 9348 O O . CYS A 1 1186 ? 29.940 17.285 -2.830 1.00 92.31 1186 CYS A O 1
ATOM 9350 N N . LYS A 1 1187 ? 30.836 15.319 -2.211 1.00 92.94 1187 LYS A N 1
ATOM 9351 C CA . LYS A 1 1187 ? 31.811 15.866 -1.256 1.00 92.94 1187 LYS A CA 1
ATOM 9352 C C . LYS A 1 1187 ? 32.842 16.782 -1.921 1.00 92.94 1187 LYS A C 1
ATOM 9354 O O . LYS A 1 1187 ? 33.249 17.790 -1.342 1.00 92.94 1187 LYS A O 1
ATOM 9359 N N . LYS A 1 1188 ? 33.229 16.506 -3.172 1.00 92.44 1188 LYS A N 1
ATOM 9360 C CA . LYS A 1 1188 ? 34.111 17.375 -3.968 1.00 92.44 1188 LYS A CA 1
ATOM 9361 C C . LYS A 1 1188 ? 33.420 18.676 -4.385 1.00 92.44 1188 LYS A C 1
ATOM 9363 O O . LYS A 1 1188 ? 34.020 19.739 -4.201 1.00 92.44 1188 LYS A O 1
ATOM 9368 N N . LYS A 1 1189 ? 32.198 18.603 -4.931 1.00 88.69 1189 LYS A N 1
ATOM 9369 C CA . LYS A 1 1189 ? 31.463 19.745 -5.509 1.00 88.69 1189 LYS A CA 1
ATOM 9370 C C . LYS A 1 1189 ? 30.770 20.608 -4.449 1.00 88.69 1189 LYS A C 1
ATOM 9372 O O . LYS A 1 1189 ? 31.042 21.801 -4.368 1.00 88.69 1189 LYS A O 1
ATOM 9377 N N . TRP A 1 1190 ? 29.911 20.001 -3.635 1.00 89.06 1190 TRP A N 1
ATOM 9378 C CA . TRP A 1 1190 ? 28.999 20.696 -2.719 1.00 89.06 1190 TRP A CA 1
ATOM 9379 C C . TRP A 1 1190 ? 29.476 20.733 -1.264 1.00 89.06 1190 TRP A C 1
ATOM 9381 O O . TRP A 1 1190 ? 28.962 21.528 -0.489 1.00 89.06 1190 TRP A O 1
ATOM 9391 N N . LYS A 1 1191 ? 30.479 19.916 -0.909 1.00 91.69 1191 LYS A N 1
ATOM 9392 C CA . LYS A 1 1191 ? 31.009 19.717 0.461 1.00 91.69 1191 LYS A CA 1
ATOM 9393 C C . LYS A 1 1191 ? 30.071 18.978 1.427 1.00 91.69 1191 LYS A C 1
ATOM 9395 O O . LYS A 1 1191 ? 30.413 18.830 2.595 1.00 91.69 1191 LYS A O 1
ATOM 9400 N N . VAL A 1 1192 ? 28.957 18.449 0.925 1.00 91.00 1192 VAL A N 1
ATOM 9401 C CA . VAL A 1 1192 ? 28.033 17.567 1.658 1.00 91.00 1192 VAL A CA 1
ATOM 9402 C C . VAL A 1 1192 ? 28.445 16.097 1.534 1.00 91.00 1192 VAL A C 1
ATOM 9404 O O . VAL A 1 1192 ? 29.152 15.723 0.595 1.00 91.00 1192 VAL A O 1
ATOM 9407 N N . GLU A 1 1193 ? 27.974 15.257 2.453 1.00 91.06 1193 GLU A N 1
ATOM 9408 C CA . GLU A 1 1193 ? 28.065 13.797 2.343 1.00 91.06 1193 GLU A CA 1
ATOM 9409 C C . GLU A 1 1193 ? 26.709 13.206 1.941 1.00 91.06 1193 GLU A C 1
ATOM 9411 O O . GLU A 1 1193 ? 25.657 13.676 2.376 1.00 91.06 1193 GLU A O 1
ATOM 9416 N N . LEU A 1 1194 ? 26.738 12.177 1.092 1.00 92.75 1194 LEU A N 1
ATOM 9417 C CA . LEU A 1 1194 ? 25.537 11.564 0.532 1.00 92.75 1194 LEU A CA 1
ATOM 9418 C C . LEU A 1 1194 ? 24.757 10.789 1.609 1.00 92.75 1194 LEU A C 1
ATOM 9420 O O . LEU A 1 1194 ? 25.311 9.890 2.242 1.00 92.75 1194 LEU A O 1
ATOM 9424 N N . ARG A 1 1195 ? 23.458 11.082 1.774 1.00 93.06 1195 ARG A N 1
ATOM 9425 C CA . ARG A 1 1195 ? 22.548 10.370 2.695 1.00 93.06 1195 ARG A CA 1
ATOM 9426 C C . ARG A 1 1195 ? 21.574 9.462 1.912 1.00 93.06 1195 ARG A C 1
ATOM 9428 O O . ARG A 1 1195 ? 20.395 9.787 1.808 1.00 93.06 1195 ARG A O 1
ATOM 9435 N N . PRO A 1 1196 ? 22.012 8.318 1.348 1.00 90.69 1196 PRO A N 1
ATOM 9436 C CA . PRO A 1 1196 ? 21.225 7.559 0.364 1.00 90.69 1196 PRO A CA 1
ATOM 9437 C C . PRO A 1 1196 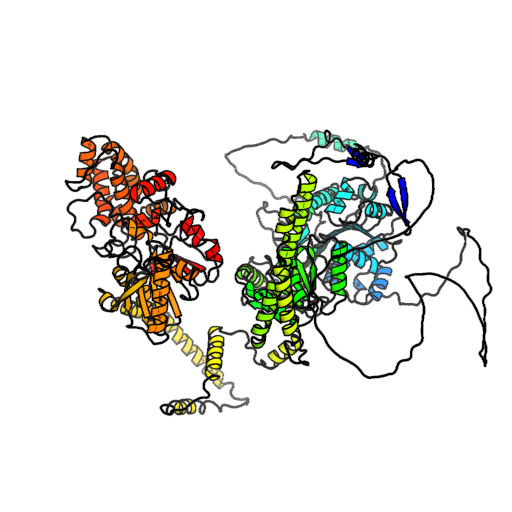? 19.903 6.994 0.906 1.00 90.69 1196 PRO A C 1
ATOM 9439 O O . PRO A 1 1196 ? 18.958 6.813 0.148 1.00 90.69 1196 PRO A O 1
ATOM 9442 N N . LEU A 1 1197 ? 19.823 6.724 2.214 1.00 91.94 1197 LEU A N 1
ATOM 9443 C CA . LEU A 1 1197 ? 18.616 6.220 2.878 1.00 91.94 1197 LEU A CA 1
ATOM 9444 C C . LEU A 1 1197 ? 17.648 7.333 3.325 1.00 91.94 1197 LEU A C 1
ATOM 9446 O O . LEU A 1 1197 ? 16.575 7.010 3.821 1.00 91.94 1197 LEU A O 1
ATOM 9450 N N . TRP A 1 1198 ? 17.992 8.619 3.173 1.00 93.81 1198 TRP A N 1
ATOM 9451 C CA . TRP A 1 1198 ? 17.279 9.723 3.831 1.00 93.81 1198 TRP A CA 1
ATOM 9452 C C . TRP A 1 1198 ? 15.791 9.786 3.472 1.00 93.81 1198 TRP A C 1
ATOM 9454 O O . TRP A 1 1198 ? 14.953 9.643 4.360 1.00 93.81 1198 TRP A O 1
ATOM 9464 N N . ALA A 1 1199 ? 15.452 9.886 2.183 1.00 91.81 1199 ALA A N 1
ATOM 9465 C CA . ALA A 1 1199 ? 14.057 9.899 1.733 1.00 91.81 1199 ALA A CA 1
ATOM 9466 C C . ALA A 1 1199 ? 13.283 8.637 2.177 1.00 91.81 1199 ALA A C 1
ATOM 9468 O O . ALA A 1 1199 ? 12.145 8.731 2.635 1.00 91.81 1199 ALA A O 1
ATOM 9469 N N . SER A 1 1200 ? 13.920 7.460 2.135 1.00 90.50 1200 SER A N 1
ATOM 9470 C CA . SER A 1 1200 ? 13.343 6.199 2.628 1.00 90.50 1200 SER A CA 1
ATOM 9471 C C . SER A 1 1200 ? 13.099 6.184 4.140 1.00 90.50 1200 SER A C 1
ATOM 9473 O O . SER A 1 1200 ? 12.185 5.501 4.592 1.00 90.50 1200 SER A O 1
ATOM 9475 N N . THR A 1 1201 ? 13.898 6.908 4.927 1.00 91.00 1201 THR A N 1
ATOM 9476 C CA . THR A 1 1201 ? 13.756 7.014 6.386 1.00 91.00 1201 THR A CA 1
ATOM 9477 C C . THR A 1 1201 ? 12.730 8.074 6.786 1.00 91.00 1201 THR A C 1
ATOM 9479 O O . THR A 1 1201 ? 11.898 7.812 7.650 1.00 91.00 1201 THR A O 1
ATOM 9482 N N . VAL A 1 1202 ? 12.750 9.251 6.154 1.00 93.62 1202 VAL A N 1
ATOM 9483 C CA . VAL A 1 1202 ? 11.843 10.367 6.473 1.00 93.62 1202 VAL A CA 1
ATOM 9484 C C . VAL A 1 1202 ? 10.423 10.091 5.975 1.00 93.62 1202 VAL A C 1
ATOM 9486 O O . VAL A 1 1202 ? 9.452 10.307 6.705 1.00 93.62 1202 VAL A O 1
ATOM 9489 N N . TYR A 1 1203 ? 10.284 9.562 4.756 1.00 94.31 1203 TYR A N 1
ATOM 9490 C CA . TYR A 1 1203 ? 8.989 9.333 4.107 1.00 94.31 1203 TYR A CA 1
ATOM 9491 C C . TYR A 1 1203 ? 8.536 7.865 4.109 1.00 94.31 1203 TYR A C 1
ATOM 9493 O O . TYR A 1 1203 ? 7.457 7.577 3.604 1.00 94.31 1203 TYR A O 1
ATOM 9501 N N . GLY A 1 1204 ? 9.335 6.936 4.653 1.00 85.88 1204 GLY A N 1
ATOM 9502 C CA . GLY A 1 1204 ? 8.986 5.527 4.924 1.00 85.88 1204 GLY A CA 1
ATOM 9503 C C . GLY A 1 1204 ? 8.638 4.632 3.718 1.00 85.88 1204 GLY A C 1
ATOM 9504 O O . GLY A 1 1204 ? 8.520 3.413 3.865 1.00 85.88 1204 GLY A O 1
ATOM 9505 N N . GLY A 1 1205 ? 8.498 5.201 2.518 1.00 88.81 1205 GLY A N 1
ATOM 9506 C CA . GLY A 1 1205 ? 8.320 4.489 1.252 1.00 88.81 1205 GLY A CA 1
ATOM 9507 C C . GLY A 1 1205 ? 7.148 3.505 1.252 1.00 88.81 1205 GLY A C 1
ATOM 9508 O O . GLY A 1 1205 ? 6.022 3.860 1.602 1.00 88.81 1205 GLY A O 1
ATOM 9509 N N . ARG A 1 1206 ? 7.398 2.252 0.846 1.00 88.38 1206 ARG A N 1
ATOM 9510 C CA . ARG A 1 1206 ? 6.358 1.225 0.654 1.00 88.38 1206 ARG A CA 1
ATOM 9511 C C . ARG A 1 1206 ? 5.547 0.914 1.913 1.00 88.38 1206 ARG A C 1
ATOM 9513 O O . ARG A 1 1206 ? 4.433 0.424 1.762 1.00 88.38 1206 ARG A O 1
ATOM 9520 N N . ASP A 1 1207 ? 6.076 1.122 3.118 1.00 88.81 1207 ASP A N 1
ATOM 9521 C CA . ASP A 1 1207 ? 5.351 0.818 4.361 1.00 88.81 1207 ASP A CA 1
ATOM 9522 C C . ASP A 1 1207 ? 4.515 2.004 4.857 1.00 88.81 1207 ASP A C 1
ATOM 9524 O O . ASP A 1 1207 ? 3.346 1.816 5.194 1.00 88.81 1207 ASP A O 1
ATOM 9528 N N . GLU A 1 1208 ? 5.036 3.230 4.772 1.00 90.88 1208 GLU A N 1
ATOM 9529 C CA . GLU A 1 1208 ? 4.258 4.448 5.046 1.00 90.88 1208 GLU A CA 1
ATOM 9530 C C . GLU A 1 1208 ? 3.090 4.591 4.055 1.00 90.88 1208 GLU A C 1
ATOM 9532 O O . GLU A 1 1208 ? 1.968 4.902 4.449 1.00 90.88 1208 GLU A O 1
ATOM 9537 N N . LEU A 1 1209 ? 3.296 4.258 2.774 1.00 91.19 1209 LEU A N 1
ATOM 9538 C CA . LEU A 1 1209 ? 2.232 4.262 1.762 1.00 91.19 1209 LEU A CA 1
ATOM 9539 C C . LEU A 1 1209 ? 1.106 3.246 2.043 1.00 91.19 1209 LEU A C 1
ATOM 9541 O O . LEU A 1 1209 ? -0.011 3.455 1.583 1.00 91.19 1209 LEU A O 1
ATOM 9545 N N . LYS A 1 1210 ? 1.349 2.185 2.831 1.00 91.50 1210 LYS A N 1
ATOM 9546 C CA . LYS A 1 1210 ? 0.292 1.256 3.295 1.00 91.50 1210 LYS A CA 1
ATOM 9547 C C . LYS A 1 1210 ? -0.488 1.800 4.494 1.00 91.50 1210 LYS A C 1
ATOM 9549 O O . LYS A 1 1210 ? -1.632 1.403 4.693 1.00 91.50 1210 LYS A O 1
ATOM 9554 N N . ALA A 1 1211 ? 0.133 2.661 5.301 1.00 91.25 1211 ALA A N 1
ATOM 9555 C CA . ALA A 1 1211 ? -0.512 3.372 6.409 1.00 91.25 1211 ALA A CA 1
ATOM 9556 C C . ALA A 1 1211 ? -1.233 4.657 5.950 1.00 91.25 1211 ALA A C 1
ATOM 9558 O O . ALA A 1 1211 ? -2.110 5.167 6.646 1.00 91.25 1211 ALA A O 1
ATOM 9559 N N . SER A 1 1212 ? -0.864 5.168 4.775 1.00 92.56 1212 SER A N 1
ATOM 9560 C CA . SER A 1 1212 ? -1.402 6.382 4.159 1.00 92.56 1212 SER A CA 1
ATOM 9561 C C . SER A 1 1212 ? -2.797 6.185 3.558 1.00 92.56 1212 SER A C 1
ATOM 9563 O O . SER A 1 1212 ? -3.278 5.067 3.377 1.00 92.56 1212 SER A O 1
ATOM 9565 N N . SER A 1 1213 ? -3.456 7.299 3.230 1.00 96.19 1213 SER A N 1
ATOM 9566 C CA . SER A 1 1213 ? -4.785 7.317 2.610 1.00 96.19 1213 SER A CA 1
ATOM 9567 C C . SER A 1 1213 ? -4.985 8.528 1.707 1.00 96.19 1213 SER A C 1
ATOM 9569 O O . SER A 1 1213 ? -4.388 9.584 1.933 1.00 96.19 1213 SER A O 1
ATOM 9571 N N . ASN A 1 1214 ? -5.892 8.388 0.743 1.00 97.75 1214 ASN A N 1
ATOM 9572 C CA . ASN A 1 1214 ? -6.296 9.396 -0.238 1.00 97.75 1214 ASN A CA 1
ATOM 9573 C C . ASN A 1 1214 ? -5.116 9.900 -1.090 1.00 97.75 1214 ASN A C 1
ATOM 9575 O O . ASN A 1 1214 ? -4.861 11.101 -1.155 1.00 97.75 1214 ASN A O 1
ATOM 9579 N N . ILE A 1 1215 ? -4.376 8.985 -1.717 1.00 98.19 1215 ILE A N 1
ATOM 9580 C CA . ILE A 1 1215 ? -3.307 9.313 -2.669 1.00 98.19 1215 ILE A CA 1
ATOM 9581 C C . ILE A 1 1215 ? -3.568 8.557 -3.972 1.00 98.19 1215 ILE A C 1
ATOM 9583 O O . ILE A 1 1215 ? -3.663 7.331 -3.965 1.00 98.19 1215 ILE A O 1
ATOM 9587 N N . VAL A 1 1216 ? -3.684 9.276 -5.085 1.00 98.19 1216 VAL A N 1
ATOM 9588 C CA . VAL A 1 1216 ? -3.776 8.684 -6.426 1.00 98.19 1216 VAL A CA 1
ATOM 9589 C C . VAL A 1 1216 ? -2.436 8.867 -7.119 1.00 98.19 1216 VAL A C 1
ATOM 9591 O O . VAL A 1 1216 ? -1.973 9.994 -7.278 1.00 98.19 1216 VAL A O 1
ATOM 9594 N N . PHE A 1 1217 ? -1.825 7.765 -7.538 1.00 98.06 1217 PHE A N 1
ATOM 9595 C CA . PHE A 1 1217 ? -0.655 7.773 -8.406 1.00 98.06 1217 PHE A CA 1
ATOM 9596 C C . PHE A 1 1217 ? -1.070 7.441 -9.833 1.00 98.06 1217 PHE A C 1
ATOM 9598 O O . PHE A 1 1217 ? -1.787 6.468 -10.058 1.00 98.06 1217 PHE A O 1
ATOM 9605 N N . THR A 1 1218 ? -0.566 8.206 -10.791 1.00 96.81 1218 THR A N 1
ATOM 9606 C CA . THR A 1 1218 ? -0.721 7.972 -12.231 1.00 96.81 1218 THR A CA 1
ATOM 9607 C C . THR A 1 1218 ? 0.660 7.769 -12.845 1.00 96.81 1218 THR A C 1
ATOM 9609 O O . THR A 1 1218 ? 1.599 8.489 -12.514 1.00 96.81 1218 THR A O 1
ATOM 9612 N N . ASN A 1 1219 ? 0.833 6.743 -13.680 1.00 96.25 1219 ASN A N 1
ATOM 9613 C CA . ASN A 1 1219 ? 2.112 6.429 -14.329 1.00 96.25 1219 ASN A CA 1
ATOM 9614 C C . ASN A 1 1219 ? 1.875 5.900 -15.752 1.00 96.25 1219 ASN A C 1
ATOM 9616 O O . ASN A 1 1219 ? 0.978 5.081 -15.962 1.00 96.25 1219 ASN A O 1
ATOM 9620 N N . GLY A 1 1220 ? 2.688 6.356 -16.706 1.00 92.94 1220 GLY A N 1
ATOM 9621 C CA . GLY A 1 1220 ? 2.638 5.933 -18.109 1.00 92.94 1220 GLY A CA 1
ATOM 9622 C C . GLY A 1 1220 ? 3.597 4.786 -18.453 1.00 92.94 1220 GLY A C 1
ATOM 9623 O O . GLY A 1 1220 ? 4.527 4.501 -17.701 1.00 92.94 1220 GLY A O 1
ATOM 9624 N N . ASP A 1 1221 ? 3.393 4.134 -19.596 1.00 90.44 1221 ASP A N 1
ATOM 9625 C CA . ASP A 1 1221 ? 4.263 3.074 -20.128 1.00 90.44 1221 ASP A CA 1
ATOM 9626 C C . ASP A 1 1221 ? 5.494 3.593 -20.896 1.00 90.44 1221 ASP A C 1
ATOM 9628 O O . ASP A 1 1221 ? 6.539 2.946 -20.850 1.00 90.44 1221 ASP A O 1
ATOM 9632 N N . TYR A 1 1222 ? 5.400 4.763 -21.538 1.00 94.12 1222 TYR A N 1
ATOM 9633 C CA . TYR A 1 1222 ? 6.539 5.473 -22.145 1.00 94.12 1222 TYR A CA 1
ATOM 9634 C C . TYR A 1 1222 ? 7.311 6.339 -21.128 1.00 94.12 1222 TYR A C 1
ATOM 9636 O O . TYR A 1 1222 ? 8.390 6.847 -21.425 1.00 94.12 1222 TYR A O 1
ATOM 9644 N N . ASP A 1 1223 ? 6.795 6.533 -19.908 1.00 96.19 1223 ASP A N 1
ATOM 9645 C CA . ASP A 1 1223 ? 7.485 7.316 -18.878 1.00 96.19 1223 ASP A CA 1
ATOM 9646 C C . ASP A 1 1223 ? 8.673 6.543 -18.266 1.00 96.19 1223 ASP A C 1
ATOM 9648 O O . ASP A 1 1223 ? 8.473 5.598 -17.494 1.00 96.19 1223 ASP A O 1
ATOM 9652 N N . PRO A 1 1224 ? 9.932 6.977 -18.477 1.00 94.62 1224 PRO A N 1
ATOM 9653 C CA . PRO A 1 1224 ? 11.092 6.270 -17.951 1.00 94.62 1224 PRO A CA 1
ATOM 9654 C C . PRO A 1 1224 ? 11.284 6.432 -16.429 1.00 94.62 1224 PRO A C 1
ATOM 9656 O O . PRO A 1 1224 ? 12.282 5.945 -15.886 1.00 94.62 1224 PRO A O 1
ATOM 9659 N N . TRP A 1 1225 ? 10.369 7.094 -15.715 1.00 93.88 1225 TRP A N 1
ATOM 9660 C CA . TRP A 1 1225 ? 10.291 7.091 -14.249 1.00 93.88 1225 TRP A CA 1
ATOM 9661 C C . TRP A 1 1225 ? 9.282 6.081 -13.679 1.00 93.88 1225 TRP A C 1
ATOM 9663 O O . TRP A 1 1225 ? 9.436 5.679 -12.521 1.00 93.88 1225 TRP A O 1
ATOM 9673 N N . ALA A 1 1226 ? 8.316 5.610 -14.476 1.00 93.44 1226 ALA A N 1
ATOM 9674 C CA . ALA A 1 1226 ? 7.189 4.794 -14.017 1.00 93.44 1226 ALA A CA 1
ATOM 9675 C C . ALA A 1 1226 ? 7.607 3.498 -13.304 1.00 93.44 1226 ALA A C 1
ATOM 9677 O O . ALA A 1 1226 ? 7.016 3.127 -12.291 1.00 93.44 1226 ALA A O 1
ATOM 9678 N N . GLY A 1 1227 ? 8.686 2.843 -13.747 1.00 88.94 1227 GLY A N 1
ATOM 9679 C CA . GLY A 1 1227 ? 9.215 1.630 -13.101 1.00 88.94 1227 GLY A CA 1
ATOM 9680 C C . GLY A 1 1227 ? 9.655 1.799 -11.635 1.00 88.94 1227 GLY A C 1
ATOM 9681 O O . GLY A 1 1227 ? 9.884 0.804 -10.954 1.00 88.94 1227 GLY A O 1
ATOM 9682 N N . ASN A 1 1228 ? 9.743 3.038 -11.136 1.00 93.62 1228 ASN A N 1
ATOM 9683 C CA . ASN A 1 1228 ? 9.989 3.370 -9.729 1.00 93.62 1228 ASN A CA 1
ATOM 9684 C C . ASN A 1 1228 ? 8.831 4.156 -9.068 1.00 93.62 1228 ASN A C 1
ATOM 9686 O O . ASN A 1 1228 ? 8.972 4.639 -7.941 1.00 93.62 1228 ASN A O 1
ATOM 9690 N N . GLY A 1 1229 ? 7.692 4.286 -9.752 1.00 92.38 1229 GLY A N 1
ATOM 9691 C CA . GLY A 1 1229 ? 6.439 4.824 -9.222 1.00 92.38 1229 GLY A CA 1
ATOM 9692 C C . GLY A 1 1229 ? 5.538 3.748 -8.604 1.00 92.38 1229 GLY A C 1
ATOM 9693 O O . GLY A 1 1229 ? 5.960 2.622 -8.325 1.00 92.38 1229 GLY A O 1
ATOM 9694 N N . VAL A 1 1230 ? 4.268 4.096 -8.383 1.00 94.12 1230 VAL A N 1
ATOM 9695 C CA . VAL A 1 1230 ? 3.231 3.179 -7.882 1.00 94.12 1230 VAL A CA 1
ATOM 9696 C C . VAL A 1 1230 ? 2.328 2.764 -9.046 1.00 94.12 1230 VAL A C 1
ATOM 9698 O O . VAL A 1 1230 ? 1.474 3.524 -9.490 1.00 94.12 1230 VAL A O 1
ATOM 9701 N N . LEU A 1 1231 ? 2.537 1.541 -9.540 1.00 91.88 1231 LEU A N 1
ATOM 9702 C CA . LEU A 1 1231 ? 1.876 0.995 -10.738 1.00 91.88 1231 LEU A CA 1
ATOM 9703 C C . LEU A 1 1231 ? 0.598 0.182 -10.450 1.00 91.88 1231 LEU A C 1
ATOM 9705 O O . LEU A 1 1231 ? 0.007 -0.385 -11.363 1.00 91.88 1231 LEU A O 1
ATOM 9709 N N . SER A 1 1232 ? 0.229 0.030 -9.177 1.00 91.75 1232 SER A N 1
ATOM 9710 C CA . SER A 1 1232 ? -0.950 -0.727 -8.732 1.00 91.75 1232 SER A CA 1
ATOM 9711 C C . SER A 1 1232 ? -1.312 -0.363 -7.295 1.00 91.75 1232 SER A C 1
ATOM 9713 O O . SER A 1 1232 ? -0.446 0.074 -6.532 1.00 91.75 1232 SER A O 1
ATOM 9715 N N . ASP A 1 1233 ? -2.577 -0.569 -6.935 1.00 94.19 1233 ASP A N 1
ATOM 9716 C CA . ASP A 1 1233 ? -3.142 -0.195 -5.636 1.00 94.19 1233 ASP A CA 1
ATOM 9717 C C . ASP A 1 1233 ? -2.370 -0.780 -4.444 1.00 94.19 1233 ASP A C 1
ATOM 9719 O O . ASP A 1 1233 ? -2.148 -1.990 -4.327 1.00 94.19 1233 ASP A O 1
ATOM 9723 N N . ILE A 1 1234 ? -2.006 0.105 -3.516 1.00 88.75 1234 ILE A N 1
ATOM 9724 C CA . ILE A 1 1234 ? -1.386 -0.228 -2.230 1.00 88.75 1234 ILE A CA 1
ATOM 9725 C C . ILE A 1 1234 ? -2.470 -0.404 -1.153 1.00 88.75 1234 ILE A C 1
ATOM 9727 O O . ILE A 1 1234 ? -2.340 -1.261 -0.275 1.00 88.75 1234 ILE A O 1
ATOM 9731 N N . SER A 1 1235 ? -3.554 0.374 -1.234 1.00 88.69 1235 SER A N 1
ATOM 9732 C CA . SER A 1 1235 ? -4.766 0.234 -0.418 1.00 88.69 1235 SER A CA 1
ATOM 9733 C C . SER A 1 1235 ? -5.985 0.779 -1.169 1.00 88.69 1235 SER A C 1
ATOM 9735 O O . SER A 1 1235 ? -5.826 1.487 -2.160 1.00 88.69 1235 SER A O 1
ATOM 9737 N N . ASP A 1 1236 ? -7.194 0.542 -0.648 1.00 88.12 1236 ASP A N 1
ATOM 9738 C CA . ASP A 1 1236 ? -8.467 1.046 -1.204 1.00 88.12 1236 ASP A CA 1
ATOM 9739 C C . ASP A 1 1236 ? -8.534 2.591 -1.345 1.00 88.12 1236 ASP A C 1
ATOM 9741 O O . ASP A 1 1236 ? -9.485 3.123 -1.911 1.00 88.12 1236 ASP A O 1
ATOM 9745 N N . SER A 1 1237 ? -7.548 3.324 -0.807 1.00 90.06 1237 SER A N 1
ATOM 9746 C CA . SER A 1 1237 ? -7.410 4.784 -0.932 1.00 90.06 1237 SER A CA 1
ATOM 9747 C C . SER A 1 1237 ? -5.995 5.248 -1.316 1.00 90.06 1237 SER A C 1
ATOM 9749 O O . SER A 1 1237 ? -5.737 6.450 -1.344 1.00 90.06 1237 SER A O 1
ATOM 9751 N N . VAL A 1 1238 ? -5.073 4.323 -1.601 1.00 95.94 1238 VAL A N 1
ATOM 9752 C CA . VAL A 1 1238 ? -3.733 4.606 -2.141 1.00 95.94 1238 VAL A CA 1
ATOM 9753 C C . VAL A 1 1238 ? -3.620 3.840 -3.454 1.00 95.94 1238 VAL A C 1
ATOM 9755 O O . VAL A 1 1238 ? -3.187 2.686 -3.489 1.00 95.94 1238 VAL A O 1
ATOM 9758 N N . VAL A 1 1239 ? -4.124 4.484 -4.504 1.00 95.44 1239 VAL A N 1
ATOM 9759 C CA . VAL A 1 1239 ? -4.510 3.892 -5.793 1.00 95.44 1239 VAL A CA 1
ATOM 9760 C C . VAL A 1 1239 ? -3.376 4.063 -6.802 1.00 95.44 1239 VAL A C 1
ATOM 9762 O O . VAL A 1 1239 ? -2.750 5.123 -6.849 1.00 95.44 1239 VAL A O 1
ATOM 9765 N N . GLY A 1 1240 ? -3.106 3.031 -7.602 1.00 94.94 1240 GLY A N 1
ATOM 9766 C CA . GLY A 1 1240 ? -2.063 3.037 -8.632 1.00 94.94 1240 GLY A CA 1
ATOM 9767 C C . GLY A 1 1240 ? -2.655 2.851 -10.024 1.00 94.94 1240 GLY A C 1
ATOM 9768 O O . GLY A 1 1240 ? -2.935 1.726 -10.431 1.00 94.94 1240 GLY A O 1
ATOM 9769 N N . ILE A 1 1241 ? -2.826 3.953 -10.752 1.00 94.06 1241 ILE A N 1
ATOM 9770 C CA . ILE A 1 1241 ? -3.388 3.993 -12.103 1.00 94.06 1241 ILE A CA 1
ATOM 9771 C C . ILE A 1 1241 ? -2.251 3.902 -13.125 1.00 94.06 1241 ILE A C 1
ATOM 9773 O O . ILE A 1 1241 ? -1.374 4.767 -13.183 1.00 94.06 1241 ILE A O 1
ATOM 9777 N N . PHE A 1 1242 ? -2.290 2.865 -13.959 1.00 91.56 1242 PHE A N 1
ATOM 9778 C CA . PHE A 1 1242 ? -1.389 2.708 -15.097 1.00 91.56 1242 PHE A CA 1
ATOM 9779 C C . PHE A 1 1242 ? -2.080 3.140 -16.393 1.00 91.56 1242 PHE A C 1
ATOM 9781 O O . PHE A 1 1242 ? -3.222 2.750 -16.644 1.00 91.56 1242 PHE A O 1
ATOM 9788 N N . ILE A 1 1243 ? -1.393 3.942 -17.206 1.00 90.12 1243 ILE A N 1
ATOM 9789 C CA . ILE A 1 1243 ? -1.929 4.536 -18.433 1.00 90.12 1243 ILE A CA 1
ATOM 9790 C C . ILE A 1 1243 ? -1.099 4.036 -19.620 1.00 90.12 1243 ILE A C 1
ATOM 9792 O O . ILE A 1 1243 ? 0.114 4.223 -19.657 1.00 90.12 1243 ILE A O 1
ATOM 9796 N N . ASN A 1 1244 ? -1.752 3.388 -20.585 1.00 88.81 1244 ASN A N 1
ATOM 9797 C CA . ASN A 1 1244 ? -1.090 2.867 -21.784 1.00 88.81 1244 ASN A CA 1
ATOM 9798 C C . ASN A 1 1244 ? -0.898 3.976 -22.832 1.00 88.81 1244 ASN A C 1
ATOM 9800 O O . ASN A 1 1244 ? -1.743 4.863 -22.958 1.00 88.81 1244 ASN A O 1
ATOM 9804 N N . ASN A 1 1245 ? 0.156 3.868 -23.638 1.00 85.94 1245 ASN A N 1
ATOM 9805 C CA . ASN A 1 1245 ? 0.615 4.870 -24.603 1.00 85.94 1245 ASN A CA 1
ATOM 9806 C C . ASN A 1 1245 ? 0.854 6.278 -24.017 1.00 85.94 1245 ASN A C 1
ATOM 9808 O O . ASN A 1 1245 ? 0.692 7.281 -24.719 1.00 85.94 1245 ASN A O 1
ATOM 9812 N N . ALA A 1 1246 ? 1.233 6.363 -22.743 1.00 90.75 1246 ALA A N 1
ATOM 9813 C CA . ALA A 1 1246 ? 1.386 7.608 -22.002 1.00 90.75 1246 ALA A CA 1
ATOM 9814 C C . ALA A 1 1246 ? 2.844 7.854 -21.602 1.00 90.75 1246 ALA A C 1
ATOM 9816 O O . ALA A 1 1246 ? 3.516 6.990 -21.041 1.00 90.75 1246 ALA A O 1
ATOM 9817 N N . ALA A 1 1247 ? 3.313 9.071 -21.866 1.00 93.62 1247 ALA A N 1
ATOM 9818 C CA . ALA A 1 1247 ? 4.610 9.554 -21.411 1.00 93.62 1247 ALA A CA 1
ATOM 9819 C C . ALA A 1 1247 ? 4.510 10.198 -20.013 1.00 93.62 1247 ALA A C 1
ATOM 9821 O O . ALA A 1 1247 ? 3.485 10.100 -19.333 1.00 93.62 1247 ALA A O 1
ATOM 9822 N N . HIS A 1 1248 ? 5.584 10.857 -19.579 1.00 94.00 1248 HIS A N 1
ATOM 9823 C CA . HIS A 1 1248 ? 5.667 11.514 -18.274 1.00 94.00 1248 HIS A CA 1
ATOM 9824 C C . HIS A 1 1248 ? 4.548 12.553 -18.110 1.00 94.00 1248 HIS A C 1
ATOM 9826 O O . HIS A 1 1248 ? 4.305 13.326 -19.028 1.00 94.00 1248 HIS A O 1
ATOM 9832 N N . GLN A 1 1249 ? 3.875 12.591 -16.958 1.00 90.88 1249 GLN A N 1
ATOM 9833 C CA . GLN A 1 1249 ? 2.824 13.563 -16.609 1.00 90.88 1249 GLN A CA 1
ATOM 9834 C C . GLN A 1 1249 ? 1.684 13.761 -17.633 1.00 90.88 1249 GLN A C 1
ATOM 9836 O O . GLN A 1 1249 ? 1.044 14.812 -17.669 1.00 90.88 1249 GLN A O 1
ATOM 9841 N N . TYR A 1 1250 ? 1.407 12.755 -18.470 1.00 91.88 1250 TYR A N 1
ATOM 9842 C CA . TYR A 1 1250 ? 0.432 12.850 -19.562 1.00 91.88 1250 TYR A CA 1
ATOM 9843 C C . TYR A 1 1250 ? -1.000 13.166 -19.095 1.00 91.88 1250 TYR A C 1
ATOM 9845 O O . TYR A 1 1250 ? -1.689 13.957 -19.733 1.00 91.88 1250 TYR A O 1
ATOM 9853 N N . ASP A 1 1251 ? -1.428 12.598 -17.966 1.00 91.25 1251 ASP A N 1
ATOM 9854 C CA . ASP A 1 1251 ? -2.748 12.805 -17.353 1.00 91.25 1251 ASP A CA 1
ATOM 9855 C C . ASP A 1 1251 ? -2.963 14.215 -16.792 1.00 91.25 1251 ASP A C 1
ATOM 9857 O O . ASP A 1 1251 ? -4.096 14.608 -16.527 1.00 91.25 1251 ASP A O 1
ATOM 9861 N N . PHE A 1 1252 ? -1.886 14.978 -16.602 1.00 92.06 1252 PHE A N 1
ATOM 9862 C CA . PHE A 1 1252 ? -1.956 16.354 -16.123 1.00 92.06 1252 PHE A CA 1
ATOM 9863 C C . PHE A 1 1252 ? -2.149 17.364 -17.258 1.00 92.06 1252 PHE A C 1
ATOM 9865 O O . PHE A 1 1252 ? -2.545 18.498 -16.986 1.00 92.06 1252 PHE A O 1
ATOM 9872 N N . LEU A 1 1253 ? -1.893 16.975 -18.510 1.00 89.00 1253 LEU A N 1
ATOM 9873 C CA . LEU A 1 1253 ? -2.033 17.843 -19.677 1.00 89.00 1253 LEU A CA 1
ATOM 9874 C C . LEU A 1 1253 ? -3.506 18.127 -20.012 1.00 89.00 1253 LEU A C 1
ATOM 9876 O O . LEU A 1 1253 ? -4.406 17.394 -19.613 1.00 89.00 1253 LEU A O 1
ATOM 9880 N N . PHE A 1 1254 ? -3.747 19.192 -20.781 1.00 86.75 1254 PHE A N 1
ATOM 9881 C CA . PHE A 1 1254 ? -5.070 19.472 -21.349 1.00 86.75 1254 PHE A CA 1
ATOM 9882 C C . PHE A 1 1254 ? -5.561 18.325 -22.243 1.00 86.75 1254 PHE A C 1
ATOM 9884 O O . PHE A 1 1254 ? -4.777 17.710 -22.975 1.00 86.75 1254 PHE A O 1
ATOM 9891 N N . ASN A 1 1255 ? -6.872 18.092 -22.242 1.00 76.19 1255 ASN A N 1
ATOM 9892 C CA . ASN A 1 1255 ? -7.554 17.106 -23.070 1.00 76.19 1255 ASN A CA 1
ATOM 9893 C C . ASN A 1 1255 ? -7.566 17.538 -24.549 1.00 76.19 1255 ASN A C 1
ATOM 9895 O O . ASN A 1 1255 ? -8.547 18.057 -25.088 1.00 76.19 1255 ASN A O 1
ATOM 9899 N N . VAL A 1 1256 ? -6.440 17.318 -25.231 1.00 63.62 1256 VAL A N 1
ATOM 9900 C CA . VAL A 1 1256 ? -6.320 17.491 -26.681 1.00 63.62 1256 VAL A CA 1
ATOM 9901 C C . VAL A 1 1256 ? -7.170 16.410 -27.355 1.00 63.62 1256 VAL A C 1
ATOM 9903 O O . VAL A 1 1256 ? -6.711 15.279 -27.501 1.00 63.62 1256 VAL A O 1
ATOM 9906 N N . GLY A 1 1257 ? -8.401 16.757 -27.756 1.00 46.28 1257 GLY A N 1
ATOM 9907 C CA . GLY A 1 1257 ? -9.487 15.844 -28.167 1.00 46.28 1257 GLY A CA 1
ATOM 9908 C C . GLY A 1 1257 ? -9.251 14.965 -29.409 1.00 46.28 1257 GLY A C 1
ATOM 9909 O O . GLY A 1 1257 ? -9.990 15.052 -30.388 1.00 46.28 1257 GLY A O 1
ATOM 9910 N N . LYS A 1 1258 ? -8.213 14.120 -29.382 1.00 36.31 1258 LYS A N 1
ATOM 9911 C CA . LYS A 1 1258 ? -7.825 13.119 -30.391 1.00 36.31 1258 LYS A CA 1
ATOM 9912 C C . LYS A 1 1258 ? -7.100 11.920 -29.756 1.00 36.31 1258 LYS A C 1
ATOM 9914 O O . LYS A 1 1258 ? -6.002 11.561 -30.172 1.00 36.31 1258 LYS A O 1
ATOM 9919 N N . SER A 1 1259 ? -7.731 11.273 -28.781 1.00 30.31 1259 SER A N 1
ATOM 9920 C CA . SER A 1 1259 ? -7.274 10.011 -28.174 1.00 30.31 1259 SER A CA 1
ATOM 9921 C C . SER A 1 1259 ? -8.146 8.812 -28.586 1.00 30.31 1259 SER A C 1
ATOM 9923 O O . SER A 1 1259 ? -8.553 7.992 -27.770 1.00 30.31 1259 SER A O 1
ATOM 9925 N N . SER A 1 1260 ? -8.431 8.682 -29.887 1.00 29.08 1260 SER A N 1
ATOM 9926 C CA . SER A 1 1260 ? -8.954 7.434 -30.459 1.00 29.08 1260 SER A CA 1
ATOM 9927 C C . SER A 1 1260 ? -7.806 6.429 -30.650 1.00 29.08 1260 SER A C 1
ATOM 9929 O O . SER A 1 1260 ? -7.197 6.393 -31.725 1.00 29.08 1260 SER A O 1
ATOM 9931 N N . GLY A 1 1261 ? -7.497 5.656 -29.604 1.00 25.89 1261 GLY A N 1
ATOM 9932 C CA . GLY A 1 1261 ? -6.439 4.634 -29.581 1.00 25.89 1261 GLY A CA 1
ATOM 9933 C C . GLY A 1 1261 ? -6.680 3.563 -28.528 1.00 25.89 1261 GLY A C 1
ATOM 9934 O O . GLY A 1 1261 ? -6.387 3.855 -27.352 1.00 25.89 1261 GLY A O 1
#